Protein AF-0000000085972043 (afdb_homodimer)

Radius of gyration: 34.95 Å; Cα contacts (8 Å, |Δi|>4): 2140; chains: 2; bounding box: 126×124×140 Å

Structure (mmCIF, N/CA/C/O backbone):
data_AF-0000000085972043-model_v1
#
loop_
_entity.id
_entity.type
_entity.pdbx_description
1 polymer 'Serine hydroxymethyltransferase'
#
loop_
_atom_site.group_PDB
_atom_site.id
_atom_site.type_symbol
_atom_site.label_atom_id
_atom_site.label_alt_id
_atom_site.label_comp_id
_atom_site.label_asym_id
_atom_site.label_entity_id
_atom_site.label_seq_id
_atom_site.pdbx_PDB_ins_code
_atom_site.Cartn_x
_atom_site.Cartn_y
_atom_site.Cartn_z
_atom_site.occupancy
_atom_site.B_iso_or_equiv
_atom_site.auth_seq_id
_atom_site.auth_comp_id
_atom_site.auth_asym_id
_atom_site.auth_atom_id
_atom_site.pdbx_PDB_model_num
ATOM 1 N N . MET A 1 1 ? -28.375 -21.578 -105.062 1 22.58 1 MET A N 1
ATOM 2 C CA . MET A 1 1 ? -28.734 -20.172 -105.062 1 22.58 1 MET A CA 1
ATOM 3 C C . MET A 1 1 ? -29.219 -19.719 -103.688 1 22.58 1 MET A C 1
ATOM 5 O O . MET A 1 1 ? -29.797 -20.5 -102.938 1 22.58 1 MET A O 1
ATOM 9 N N . ALA A 1 2 ? -29.047 -18.203 -103.188 1 23.62 2 ALA A N 1
ATOM 10 C CA . ALA A 1 2 ? -28.297 -17.375 -102.25 1 23.62 2 ALA A CA 1
ATOM 11 C C . ALA A 1 2 ? -29.125 -17.078 -101 1 23.62 2 ALA A C 1
ATOM 13 O O . ALA A 1 2 ? -30.156 -16.406 -101.062 1 23.62 2 ALA A O 1
ATOM 14 N N . LEU A 1 3 ? -29.453 -18.141 -99.75 1 20.11 3 LEU A N 1
ATOM 15 C CA . LEU A 1 3 ? -30.234 -18.547 -98.625 1 20.11 3 LEU A CA 1
ATOM 16 C C . LEU A 1 3 ? -30.266 -17.438 -97.562 1 20.11 3 LEU A C 1
ATOM 18 O O . LEU A 1 3 ? -29.781 -17.641 -96.438 1 20.11 3 LEU A O 1
ATOM 22 N N . SER A 1 4 ? -29.859 -16.141 -97.812 1 19.31 4 SER A N 1
ATOM 23 C CA . SER A 1 4 ? -29.312 -15 -97.062 1 19.31 4 SER A CA 1
ATOM 24 C C . SER A 1 4 ? -30.375 -14.359 -96.188 1 19.31 4 SER A C 1
ATOM 26 O O . SER A 1 4 ? -30.125 -14.102 -95 1 19.31 4 SER A O 1
ATOM 28 N N . LEU A 1 5 ? -31.453 -13.5 -96.562 1 18.91 5 LEU A N 1
ATOM 29 C CA . LEU A 1 5 ? -31.797 -12.141 -96.188 1 18.91 5 LEU A CA 1
ATOM 30 C C . LEU A 1 5 ? -32.875 -12.141 -95.062 1 18.91 5 LEU A C 1
ATOM 32 O O . LEU A 1 5 ? -33 -11.156 -94.375 1 18.91 5 LEU A O 1
ATOM 36 N N . VAL A 1 6 ? -33.906 -13.109 -94.812 1 17.62 6 VAL A N 1
ATOM 37 C CA . VAL A 1 6 ? -35.312 -12.828 -94.688 1 17.62 6 VAL A CA 1
ATOM 38 C C . VAL A 1 6 ? -35.656 -12.633 -93.188 1 17.62 6 VAL A C 1
ATOM 40 O O . VAL A 1 6 ? -36.781 -12.242 -92.812 1 17.62 6 VAL A O 1
ATOM 43 N N . CYS A 1 7 ? -34.969 -13.148 -92 1 17.8 7 CYS A N 1
ATOM 44 C CA . CYS A 1 7 ? -35.594 -13.703 -90.812 1 17.8 7 CYS A CA 1
ATOM 45 C C . CYS A 1 7 ? -36 -12.594 -89.875 1 17.8 7 CYS A C 1
ATOM 47 O O . CYS A 1 7 ? -35.406 -12.398 -88.812 1 17.8 7 CYS A O 1
ATOM 49 N N . LYS A 1 8 ? -36.156 -11.117 -90.062 1 18.61 8 LYS A N 1
ATOM 50 C CA . LYS A 1 8 ? -36.125 -9.844 -89.375 1 18.61 8 LYS A CA 1
ATOM 51 C C . LYS A 1 8 ? -37.406 -9.609 -88.562 1 18.61 8 LYS A C 1
ATOM 53 O O . LYS A 1 8 ? -37.406 -8.977 -87.5 1 18.61 8 LYS A O 1
ATOM 58 N N . ARG A 1 9 ? -38.719 -9.727 -89 1 18.28 9 ARG A N 1
ATOM 59 C CA . ARG A 1 9 ? -39.719 -8.688 -88.75 1 18.28 9 ARG A CA 1
ATOM 60 C C . ARG A 1 9 ? -40.469 -8.891 -87.438 1 18.28 9 ARG A C 1
ATOM 62 O O . ARG A 1 9 ? -40.875 -7.926 -86.812 1 18.28 9 ARG A O 1
ATOM 69 N N . PHE A 1 10 ? -41.031 -10.094 -86.938 1 18.44 10 PHE A N 1
ATOM 70 C CA . PHE A 1 10 ? -42.344 -10.242 -86.375 1 18.44 10 PHE A CA 1
ATOM 71 C C . PHE A 1 10 ? -42.344 -9.914 -84.875 1 18.44 10 PHE A C 1
ATOM 73 O O . PHE A 1 10 ? -43.375 -10.055 -84.25 1 18.44 10 PHE A O 1
ATOM 80 N N . LEU A 1 11 ? -41.344 -9.805 -83.938 1 20.78 11 LEU A N 1
ATOM 81 C CA . LEU A 1 11 ? -41.375 -10.195 -82.562 1 20.78 11 LEU A CA 1
ATOM 82 C C . LEU A 1 11 ? -42.156 -9.156 -81.75 1 20.78 11 LEU A C 1
ATOM 84 O O . LEU A 1 11 ? -41.531 -8.273 -81.125 1 20.78 11 LEU A O 1
ATOM 88 N N . LYS A 1 12 ? -43.344 -8.477 -82.188 1 19.72 12 LYS A N 1
ATOM 89 C CA . LYS A 1 12 ? -43.938 -7.195 -81.812 1 19.72 12 LYS A CA 1
ATOM 90 C C . LYS A 1 12 ? -44.719 -7.305 -80.5 1 19.72 12 LYS A C 1
ATOM 92 O O . LYS A 1 12 ? -44.625 -6.434 -79.688 1 19.72 12 LYS A O 1
ATOM 97 N N . GLU A 1 13 ? -45.969 -7.887 -80.5 1 19.94 13 GLU A N 1
ATOM 98 C CA . GLU A 1 13 ? -47.188 -7.316 -79.938 1 19.94 13 GLU A CA 1
ATOM 99 C C . GLU A 1 13 ? -47.281 -7.609 -78.438 1 19.94 13 GLU A C 1
ATOM 101 O O . GLU A 1 13 ? -48 -6.93 -77.688 1 19.94 13 GLU A O 1
ATOM 106 N N . VAL A 1 14 ? -47 -8.82 -77.938 1 20.67 14 VAL A N 1
ATOM 107 C CA . VAL A 1 14 ? -47.656 -9.453 -76.812 1 20.67 14 VAL A CA 1
ATOM 108 C C . VAL A 1 14 ? -47.25 -8.758 -75.5 1 20.67 14 VAL A C 1
ATOM 110 O O . VAL A 1 14 ? -47.469 -9.297 -74.375 1 20.67 14 VAL A O 1
ATOM 113 N N . THR A 1 15 ? -46.625 -7.52 -75.375 1 19.64 15 THR A N 1
ATOM 114 C CA . THR A 1 15 ? -45.844 -7.074 -74.25 1 19.64 15 THR A CA 1
ATOM 115 C C . THR A 1 15 ? -46.719 -6.625 -73.062 1 19.64 15 THR A C 1
ATOM 117 O O . THR A 1 15 ? -46.25 -6.348 -72 1 19.64 15 THR A O 1
ATOM 120 N N . ARG A 1 16 ? -47.969 -6.094 -73.312 1 21.25 16 ARG A N 1
ATOM 121 C CA . ARG A 1 16 ? -48.281 -4.984 -72.438 1 21.25 16 ARG A CA 1
ATOM 122 C C . ARG A 1 16 ? -48.688 -5.5 -71.062 1 21.25 16 ARG A C 1
ATOM 124 O O . ARG A 1 16 ? -48.781 -4.727 -70.125 1 21.25 16 ARG A O 1
ATOM 131 N N . GLN A 1 17 ? -49.438 -6.559 -71 1 19.25 17 GLN A N 1
ATOM 132 C CA . GLN A 1 17 ? -50.562 -6.633 -70.125 1 19.25 17 GLN A CA 1
ATOM 133 C C . GLN A 1 17 ? -50.094 -6.656 -68.625 1 19.25 17 GLN A C 1
ATOM 135 O O . GLN A 1 17 ? -50.656 -5.945 -67.812 1 19.25 17 GLN A O 1
ATOM 140 N N . HIS A 1 18 ? -49.875 -7.836 -68.125 1 20.59 18 HIS A N 1
ATOM 141 C CA . HIS A 1 18 ? -50.281 -8.359 -66.812 1 20.59 18 HIS A CA 1
ATOM 142 C C . HIS A 1 18 ? -49.375 -7.832 -65.688 1 20.59 18 HIS A C 1
ATOM 144 O O . HIS A 1 18 ? -48.438 -8.508 -65.25 1 20.59 18 HIS A O 1
ATOM 150 N N . SER A 1 19 ? -48.875 -6.566 -65.625 1 22.11 19 SER A N 1
ATOM 151 C CA . SER A 1 19 ? -47.812 -6.012 -64.75 1 22.11 19 SER A CA 1
ATOM 152 C C . SER A 1 19 ? -48.281 -5.926 -63.312 1 22.11 19 SER A C 1
ATOM 154 O O . SER A 1 19 ? -47.594 -5.312 -62.5 1 22.11 19 SER A O 1
ATOM 156 N N . ILE A 1 20 ? -49.531 -6.258 -63.062 1 21.53 20 ILE A N 1
ATOM 157 C CA . ILE A 1 20 ? -50.188 -5.543 -61.969 1 21.53 20 ILE A CA 1
ATOM 158 C C . ILE A 1 20 ? -49.438 -5.836 -60.656 1 21.53 20 ILE A C 1
ATOM 160 O O . ILE A 1 20 ? -49.094 -4.914 -59.906 1 21.53 20 ILE A O 1
ATOM 164 N N . LEU A 1 21 ? -49.969 -6.895 -59.938 1 22.88 21 LEU A N 1
ATOM 165 C CA . LEU A 1 21 ? -50.375 -6.992 -58.531 1 22.88 21 LEU A CA 1
ATOM 166 C C . LEU A 1 21 ? -49.156 -7.258 -57.656 1 22.88 21 LEU A C 1
ATOM 168 O O . LEU A 1 21 ? -49.25 -7.273 -56.438 1 22.88 21 LEU A O 1
ATOM 172 N N . PHE A 1 22 ? -48.156 -7.953 -58.219 1 23.02 22 PHE A N 1
ATOM 173 C CA . PHE A 1 22 ? -47.281 -8.727 -57.312 1 23.02 22 PHE A CA 1
ATOM 174 C C . PHE A 1 22 ? -46.469 -7.816 -56.406 1 23.02 22 PHE A C 1
ATOM 176 O O . PHE A 1 22 ? -45.625 -8.273 -55.688 1 23.02 22 PHE A O 1
ATOM 183 N N . SER A 1 23 ? -46.469 -6.531 -56.719 1 22.59 23 SER A N 1
ATOM 184 C CA . SER A 1 23 ? -45.312 -5.781 -56.281 1 22.59 23 SER A CA 1
ATOM 185 C C . SER A 1 23 ? -45.312 -5.551 -54.781 1 22.59 23 SER A C 1
ATOM 187 O O . SER A 1 23 ? -44.312 -5.031 -54.25 1 22.59 23 SER A O 1
ATOM 189 N N . ASP A 1 24 ? -46.531 -5.48 -54.281 1 24.41 24 ASP A N 1
ATOM 190 C CA . ASP A 1 24 ? -46.594 -4.691 -53.062 1 24.41 24 ASP A CA 1
ATOM 191 C C . ASP A 1 24 ? -45.938 -5.43 -51.875 1 24.41 24 ASP A C 1
ATOM 193 O O . ASP A 1 24 ? -45.594 -4.816 -50.875 1 24.41 24 ASP A O 1
ATOM 197 N N . ILE A 1 25 ? -46.375 -6.703 -51.812 1 25.41 25 ILE A N 1
ATOM 198 C CA . ILE A 1 25 ? -46.312 -7.324 -50.5 1 25.41 25 ILE A CA 1
ATOM 199 C C . ILE A 1 25 ? -44.875 -7.473 -50.031 1 25.41 25 ILE A C 1
ATOM 201 O O . ILE A 1 25 ? -44.625 -7.781 -48.875 1 25.41 25 ILE A O 1
ATOM 205 N N . VAL A 1 26 ? -44.031 -7.766 -51.031 1 25.28 26 VAL A N 1
ATOM 206 C CA . VAL A 1 26 ? -42.781 -8.375 -50.594 1 25.28 26 VAL A CA 1
ATOM 207 C C . VAL A 1 26 ? -42.031 -7.387 -49.719 1 25.28 26 VAL A C 1
ATOM 209 O O . VAL A 1 26 ? -41.125 -7.781 -48.969 1 25.28 26 VAL A O 1
ATOM 212 N N . ASN A 1 27 ? -42.156 -6.18 -50.125 1 23.45 27 ASN A N 1
ATOM 213 C CA . ASN A 1 27 ? -41 -5.344 -49.844 1 23.45 27 ASN A CA 1
ATOM 214 C C . ASN A 1 27 ? -40.906 -4.992 -48.375 1 23.45 27 ASN A C 1
ATOM 216 O O . ASN A 1 27 ? -39.938 -4.355 -47.938 1 23.45 27 ASN A O 1
ATOM 220 N N . ASN A 1 28 ? -42.094 -4.719 -47.906 1 25.31 28 ASN A N 1
ATOM 221 C CA . ASN A 1 28 ? -42 -3.797 -46.781 1 25.31 28 ASN A CA 1
ATOM 222 C C . ASN A 1 28 ? -41.281 -4.449 -45.594 1 25.31 28 ASN A C 1
ATOM 224 O O . ASN A 1 28 ? -40.719 -3.762 -44.75 1 25.31 28 ASN A O 1
ATOM 228 N N . ASN A 1 29 ? -42 -5.543 -45.188 1 25.8 29 ASN A N 1
ATOM 229 C CA . ASN A 1 29 ? -41.875 -5.914 -43.781 1 25.8 29 ASN A CA 1
ATOM 230 C C . ASN A 1 29 ? -40.438 -6.375 -43.438 1 25.8 29 ASN A C 1
ATOM 232 O O . ASN A 1 29 ? -40.125 -6.566 -42.281 1 25.8 29 ASN A O 1
ATOM 236 N N . VAL A 1 30 ? -39.938 -7.207 -44.375 1 24.3 30 VAL A N 1
ATOM 237 C CA . VAL A 1 30 ? -38.75 -7.906 -43.844 1 24.3 30 VAL A CA 1
ATOM 238 C C . VAL A 1 30 ? -37.625 -6.91 -43.656 1 24.3 30 VAL A C 1
ATOM 240 O O . VAL A 1 30 ? -36.438 -7.289 -43.656 1 24.3 30 VAL A O 1
ATOM 243 N N . LYS A 1 31 ? -37.812 -5.73 -44.094 1 28.92 31 LYS A N 1
ATOM 244 C CA . LYS A 1 31 ? -36.688 -4.809 -43.969 1 28.92 31 LYS A CA 1
ATOM 245 C C . LYS A 1 31 ? -36.219 -4.672 -42.531 1 28.92 31 LYS A C 1
ATOM 247 O O . LYS A 1 31 ? -35.438 -3.775 -42.188 1 28.92 31 LYS A O 1
ATOM 252 N N . SER A 1 32 ? -37.188 -5.086 -41.781 1 27.5 32 SER A N 1
ATOM 253 C CA . SER A 1 32 ? -36.594 -4.977 -40.438 1 27.5 32 SER A CA 1
ATOM 254 C C . SER A 1 32 ? -35.312 -5.785 -40.344 1 27.5 32 SER A C 1
ATOM 256 O O . SER A 1 32 ? -35.344 -7.016 -40.219 1 27.5 32 SER A O 1
ATOM 258 N N . SER A 1 33 ? -34.531 -5.762 -41.406 1 25.08 33 SER A N 1
ATOM 259 C CA . SER A 1 33 ? -33.219 -6.375 -41.5 1 25.08 33 SER A CA 1
ATOM 260 C C . SER A 1 33 ? -32.531 -6.414 -40.156 1 25.08 33 SER A C 1
ATOM 262 O O . SER A 1 33 ? -32.594 -5.457 -39.375 1 25.08 33 SER A O 1
ATOM 264 N N . TRP A 1 34 ? -32.375 -7.59 -39.656 1 26.48 34 TRP A N 1
ATOM 265 C CA . TRP A 1 34 ? -31.406 -7.957 -38.625 1 26.48 34 TRP A CA 1
ATOM 266 C C . TRP A 1 34 ? -30.062 -7.266 -38.844 1 26.48 34 TRP A C 1
ATOM 268 O O . TRP A 1 34 ? -29.281 -7.684 -39.719 1 26.48 34 TRP A O 1
ATOM 278 N N . LYS A 1 35 ? -30.031 -6.062 -39.344 1 27.8 35 LYS A N 1
ATOM 279 C CA . LYS A 1 35 ? -28.688 -5.539 -39.156 1 27.8 35 LYS A CA 1
ATOM 280 C C . LYS A 1 35 ? -28.078 -6.031 -37.875 1 27.8 35 LYS A C 1
ATOM 282 O O . LYS A 1 35 ? -28.484 -5.598 -36.781 1 27.8 35 LYS A O 1
ATOM 287 N N . ALA A 1 36 ? -27.812 -7.277 -37.938 1 26.48 36 ALA A N 1
ATOM 288 C CA . ALA A 1 36 ? -26.828 -7.641 -36.906 1 26.48 36 ALA A CA 1
ATOM 289 C C . ALA A 1 36 ? -25.875 -6.48 -36.625 1 26.48 36 ALA A C 1
ATOM 291 O O . ALA A 1 36 ? -25.141 -6.039 -37.531 1 26.48 36 ALA A O 1
ATOM 292 N N . HIS A 1 37 ? -26.375 -5.402 -36.156 1 28.38 37 HIS A N 1
ATOM 293 C CA . HIS A 1 37 ? -25.328 -4.609 -35.531 1 28.38 37 HIS A CA 1
ATOM 294 C C . HIS A 1 37 ? -24.125 -5.473 -35.188 1 28.38 37 HIS A C 1
ATOM 296 O O . HIS A 1 37 ? -24.156 -6.238 -34.219 1 28.38 37 HIS A O 1
ATOM 302 N N . CYS A 1 38 ? -23.609 -6.047 -36.25 1 28.52 38 CYS A N 1
ATOM 303 C CA . CYS A 1 38 ? -22.266 -6.477 -35.906 1 28.52 38 CYS A CA 1
ATOM 304 C C . CYS A 1 38 ? -21.641 -5.527 -34.906 1 28.52 38 CYS A C 1
ATOM 306 O O . CYS A 1 38 ? -21.203 -4.43 -35.25 1 28.52 38 CYS A O 1
ATOM 308 N N . LYS A 1 39 ? -22.328 -5.281 -33.906 1 31.09 39 LYS A N 1
ATOM 309 C CA . LYS A 1 39 ? -21.5 -4.672 -32.875 1 31.09 39 LYS A CA 1
ATOM 310 C C . LYS A 1 39 ? -20.031 -5.059 -33.031 1 31.09 39 LYS A C 1
ATOM 312 O O . LYS A 1 39 ? -19.656 -6.211 -32.812 1 31.09 39 LYS A O 1
ATOM 317 N N . LEU A 1 40 ? -19.562 -4.648 -34.094 1 31.11 40 LEU A N 1
ATOM 318 C CA . LEU A 1 40 ? -18.109 -4.652 -34 1 31.11 40 LEU A CA 1
ATOM 319 C C . LEU A 1 40 ? -17.656 -4.449 -32.531 1 31.11 40 LEU A C 1
ATOM 321 O O . LEU A 1 40 ? -17.734 -3.338 -32.031 1 31.11 40 LEU A O 1
ATOM 325 N N . TYR A 1 41 ? -18.156 -5.184 -31.688 1 35.62 41 TYR A N 1
ATOM 326 C CA . TYR A 1 41 ? -17.5 -5.141 -30.391 1 35.62 41 TYR A CA 1
ATOM 327 C C . TYR A 1 41 ? -16.016 -4.816 -30.516 1 35.62 41 TYR A C 1
ATOM 329 O O . TYR A 1 41 ? -15.273 -5.574 -31.141 1 35.62 41 TYR A O 1
ATOM 337 N N . SER A 1 42 ? -15.742 -3.664 -30.922 1 43.44 42 SER A N 1
ATOM 338 C CA . SER A 1 42 ? -14.352 -3.236 -30.781 1 43.44 42 SER A CA 1
ATOM 339 C C . SER A 1 42 ? -13.656 -3.967 -29.641 1 43.44 42 SER A C 1
ATOM 341 O O . SER A 1 42 ? -14.148 -3.992 -28.516 1 43.44 42 SER A O 1
ATOM 343 N N . LEU A 1 43 ? -12.898 -5.004 -29.906 1 58.84 43 LEU A N 1
ATOM 344 C CA . LEU A 1 43 ? -12.102 -5.875 -29.047 1 58.84 43 LEU A CA 1
ATOM 345 C C . LEU A 1 43 ? -11.297 -5.055 -28.047 1 58.84 43 LEU A C 1
ATOM 347 O O . LEU A 1 43 ? -10.547 -4.156 -28.438 1 58.84 43 LEU A O 1
ATOM 351 N N . TRP A 1 44 ? -11.805 -4.938 -26.922 1 73.25 44 TRP A N 1
ATOM 352 C CA . TRP A 1 44 ? -11.023 -4.379 -25.828 1 73.25 44 TRP A CA 1
ATOM 353 C C . TRP A 1 44 ? -9.586 -4.875 -25.875 1 73.25 44 TRP A C 1
ATOM 355 O O . TRP A 1 44 ? -9.32 -6.062 -25.672 1 73.25 44 TRP A O 1
ATOM 365 N N . LYS A 1 45 ? -8.672 -3.939 -26.359 1 85.38 45 LYS A N 1
ATOM 366 C CA . LYS A 1 45 ? -7.266 -4.301 -26.547 1 85.38 45 LYS A CA 1
ATOM 367 C C . LYS A 1 45 ? -6.453 -4.027 -25.281 1 85.38 45 LYS A C 1
ATOM 369 O O . LYS A 1 45 ? -5.336 -4.535 -25.141 1 85.38 45 LYS A O 1
ATOM 374 N N . GLY A 1 46 ? -6.988 -3.256 -24.359 1 94.12 46 GLY A N 1
ATOM 375 C CA . GLY A 1 46 ? -6.246 -2.879 -23.172 1 94.12 46 GLY A CA 1
ATOM 376 C C . GLY A 1 46 ? -5.27 -1.742 -23.406 1 94.12 46 GLY A C 1
ATOM 377 O O . GLY A 1 46 ? -4.461 -1.417 -22.531 1 94.12 46 GLY A O 1
ATOM 378 N N . THR A 1 47 ? -5.363 -1.074 -24.641 1 96.5 47 THR A N 1
ATOM 379 C CA . THR A 1 47 ? -4.445 0.005 -24.984 1 96.5 47 THR A CA 1
ATOM 380 C C . THR A 1 47 ? -5.188 1.336 -25.078 1 96.5 47 THR A C 1
ATOM 382 O O . THR A 1 47 ? -4.586 2.369 -25.375 1 96.5 47 THR A O 1
ATOM 385 N N . GLU A 1 48 ? -6.516 1.314 -24.859 1 96.62 48 GLU A N 1
ATOM 386 C CA . GLU A 1 48 ? -7.328 2.521 -24.969 1 96.62 48 GLU A CA 1
ATOM 387 C C . GLU A 1 48 ? -6.961 3.523 -23.875 1 96.62 48 GLU A C 1
ATOM 389 O O . GLU A 1 48 ? -6.734 3.143 -22.719 1 96.62 48 GLU A O 1
ATOM 394 N N . PRO A 1 49 ? -6.879 4.801 -24.25 1 97 49 PRO A N 1
ATOM 395 C CA . PRO A 1 49 ? -6.617 5.805 -23.203 1 97 49 PRO A CA 1
ATOM 396 C C . PRO A 1 49 ? -7.77 5.945 -22.219 1 97 49 PRO A C 1
ATOM 398 O O . PRO A 1 49 ? -8.914 5.621 -22.547 1 97 49 PRO A O 1
ATOM 401 N N . LEU A 1 50 ? -7.461 6.457 -21.109 1 97.94 50 LEU A N 1
ATOM 402 C CA . LEU A 1 50 ? -8.438 6.641 -20.031 1 97.94 50 LEU A CA 1
ATOM 403 C C . LEU A 1 50 ? -9.594 7.52 -20.5 1 97.94 50 LEU A C 1
ATOM 405 O O . LEU A 1 50 ? -10.75 7.277 -20.156 1 97.94 50 LEU A O 1
ATOM 409 N N . SER A 1 51 ? -9.336 8.5 -21.312 1 98 51 SER A N 1
ATOM 410 C CA . SER A 1 51 ? -10.336 9.445 -21.797 1 98 51 SER A CA 1
ATOM 411 C C . SER A 1 51 ? -11.414 8.734 -22.609 1 98 51 SER A C 1
ATOM 413 O O . SER A 1 51 ? -12.57 9.172 -22.641 1 98 51 SER A O 1
ATOM 415 N N . THR A 1 52 ? -11.039 7.586 -23.172 1 97.44 52 THR A N 1
ATOM 416 C CA . THR A 1 52 ? -11.961 6.848 -24.016 1 97.44 52 THR A CA 1
ATOM 417 C C . THR A 1 52 ? -12.555 5.66 -23.266 1 97.44 52 THR A C 1
ATOM 419 O O . THR A 1 52 ? -13.766 5.414 -23.328 1 97.44 52 THR A O 1
ATOM 422 N N . ASP A 1 53 ? -11.781 4.992 -22.547 1 97.19 53 ASP A N 1
ATOM 423 C CA . ASP A 1 53 ? -12.164 3.758 -21.859 1 97.19 53 ASP A CA 1
ATOM 424 C C . ASP A 1 53 ? -13.078 4.051 -20.672 1 97.19 53 ASP A C 1
ATOM 426 O O . ASP A 1 53 ? -13.984 3.271 -20.375 1 97.19 53 ASP A O 1
ATOM 430 N N . ASP A 1 54 ? -12.836 5.152 -19.984 1 98.31 54 ASP A N 1
ATOM 431 C CA . ASP A 1 54 ? -13.602 5.566 -18.812 1 98.31 54 ASP A CA 1
ATOM 432 C C . ASP A 1 54 ? -13.688 7.086 -18.719 1 98.31 54 ASP A C 1
ATOM 434 O O . ASP A 1 54 ? -13.086 7.695 -17.844 1 98.31 54 ASP A O 1
ATOM 438 N N . PRO A 1 55 ? -14.539 7.652 -19.469 1 98.5 55 PRO A N 1
ATOM 439 C CA . PRO A 1 55 ? -14.648 9.109 -19.484 1 98.5 55 PRO A CA 1
ATOM 440 C C . PRO A 1 55 ? -15.094 9.695 -18.156 1 98.5 55 PRO A C 1
ATOM 442 O O . PRO A 1 55 ? -14.703 10.812 -17.797 1 98.5 55 PRO A O 1
ATOM 445 N N . GLU A 1 56 ? -15.867 8.953 -17.391 1 98.69 56 GLU A N 1
ATOM 446 C CA . GLU A 1 56 ? -16.297 9.43 -16.078 1 98.69 56 GLU A CA 1
ATOM 447 C C . GLU A 1 56 ? -15.117 9.617 -15.141 1 98.69 56 GLU A C 1
ATOM 449 O O . GLU A 1 56 ? -15 10.664 -14.492 1 98.69 56 GLU A O 1
ATOM 454 N N . MET A 1 57 ? -14.242 8.625 -15.07 1 98.69 57 MET A N 1
ATOM 455 C CA . MET A 1 57 ? -13.047 8.75 -14.25 1 98.69 57 MET A CA 1
ATOM 456 C C . MET A 1 57 ? -12.117 9.828 -14.797 1 98.69 57 MET A C 1
ATOM 458 O O . MET A 1 57 ? -11.508 10.57 -14.023 1 98.69 57 MET A O 1
ATOM 462 N N . TRP A 1 58 ? -12.047 9.891 -16.109 1 98.62 58 TRP A N 1
ATOM 463 C CA . TRP A 1 58 ? -11.203 10.906 -16.734 1 98.62 58 TRP A CA 1
ATOM 464 C C . TRP A 1 58 ? -11.648 12.305 -16.312 1 98.62 58 TRP A C 1
ATOM 466 O O . TRP A 1 58 ? -10.812 13.156 -15.992 1 98.62 58 TRP A O 1
ATOM 476 N N . GLN A 1 59 ? -12.906 12.523 -16.266 1 98.62 59 GLN A N 1
ATOM 477 C CA . GLN A 1 59 ? -13.453 13.82 -15.867 1 98.62 59 GLN A CA 1
ATOM 478 C C . GLN A 1 59 ? -13.141 14.117 -14.406 1 98.62 59 GLN A C 1
ATOM 480 O O . GLN A 1 59 ? -12.836 15.258 -14.055 1 98.62 59 GLN A O 1
ATOM 485 N N . LEU A 1 60 ? -13.188 13.148 -13.586 1 98.75 60 LEU A N 1
ATOM 486 C CA . LEU A 1 60 ? -12.867 13.336 -12.172 1 98.75 60 LEU A CA 1
ATOM 487 C C . LEU A 1 60 ? -11.398 13.68 -11.984 1 98.75 60 LEU A C 1
ATOM 489 O O . LEU A 1 60 ? -11.047 14.5 -11.133 1 98.75 60 LEU A O 1
ATOM 493 N N . LEU A 1 61 ? -10.523 13.023 -12.797 1 98.38 61 LEU A N 1
ATOM 494 C CA . LEU A 1 61 ? -9.102 13.344 -12.75 1 98.38 61 LEU A CA 1
ATOM 495 C C . LEU A 1 61 ? -8.867 14.805 -13.117 1 98.38 61 LEU A C 1
ATOM 497 O O . LEU A 1 61 ? -8.094 15.5 -12.453 1 98.38 61 LEU A O 1
ATOM 501 N N . GLN A 1 62 ? -9.547 15.227 -14.117 1 98.38 62 GLN A N 1
ATOM 502 C CA . GLN A 1 62 ? -9.406 16.609 -14.562 1 98.38 62 GLN A CA 1
ATOM 503 C C . GLN A 1 62 ? -9.945 17.578 -13.516 1 98.38 62 GLN A C 1
ATOM 505 O O . GLN A 1 62 ? -9.359 18.641 -13.281 1 98.38 62 GLN A O 1
ATOM 510 N N . GLU A 1 63 ? -11.031 17.203 -12.945 1 98.25 63 GLU A N 1
ATOM 511 C CA . GLU A 1 63 ? -11.617 18.031 -11.898 1 98.25 63 GLU A CA 1
ATOM 512 C C . GLU A 1 63 ? -10.664 18.188 -10.719 1 98.25 63 GLU A C 1
ATOM 514 O O . GLU A 1 63 ? -10.508 19.281 -10.172 1 98.25 63 GLU A O 1
ATOM 519 N N . GLU A 1 64 ? -10.047 17.109 -10.297 1 98 64 GLU A N 1
ATOM 520 C CA . GLU A 1 64 ? -9.102 17.172 -9.18 1 98 64 GLU A CA 1
ATOM 521 C C . GLU A 1 64 ? -7.871 18 -9.539 1 98 64 GLU A C 1
ATOM 523 O O . GLU A 1 64 ? -7.363 18.75 -8.711 1 98 64 GLU A O 1
ATOM 528 N N . LYS A 1 65 ? -7.398 17.828 -10.781 1 97.81 65 LYS A N 1
ATOM 529 C CA . LYS A 1 65 ? -6.266 18.625 -11.227 1 97.81 65 LYS A CA 1
ATOM 530 C C . LYS A 1 65 ? -6.598 20.109 -11.188 1 97.81 65 LYS A C 1
ATOM 532 O O . LYS A 1 65 ? -5.777 20.938 -10.75 1 97.81 65 LYS A O 1
ATOM 537 N N . HIS A 1 66 ? -7.766 20.406 -11.633 1 97.44 66 HIS A N 1
ATOM 538 C CA . HIS A 1 66 ? -8.211 21.797 -11.594 1 97.44 66 HIS A CA 1
ATOM 539 C C . HIS A 1 66 ? -8.273 22.328 -10.164 1 97.44 66 HIS A C 1
ATOM 541 O O . HIS A 1 66 ? -7.836 23.438 -9.883 1 97.44 66 HIS A O 1
ATOM 547 N N . ARG A 1 67 ? -8.812 21.516 -9.289 1 96.94 67 ARG A N 1
ATOM 548 C CA . ARG A 1 67 ? -8.883 21.922 -7.887 1 96.94 67 ARG A CA 1
ATOM 549 C C . ARG A 1 67 ? -7.488 22.188 -7.328 1 96.94 67 ARG A C 1
ATOM 551 O O . ARG A 1 67 ? -7.273 23.188 -6.637 1 96.94 67 ARG A O 1
ATOM 558 N N . GLN A 1 68 ? -6.543 21.344 -7.648 1 97.38 68 GLN A N 1
ATOM 559 C CA . GLN A 1 68 ? -5.18 21.469 -7.145 1 97.38 68 GLN A CA 1
ATOM 560 C C . GLN A 1 68 ? -4.5 22.719 -7.715 1 97.38 68 GLN A C 1
ATOM 562 O O . GLN A 1 68 ? -3.75 23.391 -7.012 1 97.38 68 GLN A O 1
ATOM 567 N N . THR A 1 69 ? -4.75 23.031 -8.945 1 97.56 69 THR A N 1
ATOM 568 C CA . THR A 1 69 ? -4.074 24.141 -9.617 1 97.56 69 THR A CA 1
ATOM 569 C C . THR A 1 69 ? -4.684 25.469 -9.203 1 97.56 69 THR A C 1
ATOM 571 O O . THR A 1 69 ? -3.984 26.484 -9.141 1 97.56 69 THR A O 1
ATOM 574 N N . SER A 1 70 ? -5.965 25.422 -8.898 1 97.88 70 SER A N 1
ATOM 575 C CA . SER A 1 70 ? -6.652 26.688 -8.656 1 97.88 70 SER A CA 1
ATOM 576 C C . SER A 1 70 ? -6.754 26.969 -7.16 1 97.88 70 SER A C 1
ATOM 578 O O . SER A 1 70 ? -7.238 28.031 -6.762 1 97.88 70 SER A O 1
ATOM 580 N N . GLY A 1 71 ? -6.293 26.094 -6.336 1 97.94 71 GLY A N 1
ATOM 581 C CA . GLY A 1 71 ? -6.387 26.281 -4.895 1 97.94 71 GLY A CA 1
ATOM 582 C C . GLY A 1 71 ? -5.039 26.469 -4.227 1 97.94 71 GLY A C 1
ATOM 583 O O . GLY A 1 71 ? -3.998 26.359 -4.875 1 97.94 71 GLY A O 1
ATOM 584 N N . LEU A 1 72 ? -5.094 26.859 -2.963 1 98.69 72 LEU A N 1
ATOM 585 C CA . LEU A 1 72 ? -3.906 26.938 -2.119 1 98.69 72 LEU A CA 1
ATOM 586 C C . LEU A 1 72 ? -3.812 25.75 -1.183 1 98.69 72 LEU A C 1
ATOM 588 O O . LEU A 1 72 ? -4.574 25.641 -0.219 1 98.69 72 LEU A O 1
ATOM 592 N N . GLU A 1 73 ? -2.879 24.859 -1.509 1 98.19 73 GLU A N 1
ATOM 593 C CA . GLU A 1 73 ? -2.684 23.656 -0.694 1 98.19 73 GLU A CA 1
ATOM 594 C C . GLU A 1 73 ? -1.701 23.922 0.443 1 98.19 73 GLU A C 1
ATOM 596 O O . GLU A 1 73 ? -0.506 24.109 0.208 1 98.19 73 GLU A O 1
ATOM 601 N N . LEU A 1 74 ? -2.219 23.828 1.671 1 98.31 74 LEU A N 1
ATOM 602 C CA . LEU A 1 74 ? -1.39 24.156 2.826 1 98.31 74 LEU A CA 1
ATOM 603 C C . LEU A 1 74 ? -1.318 22.984 3.795 1 98.31 74 LEU A C 1
ATOM 605 O O . LEU A 1 74 ? -0.896 23.141 4.941 1 98.31 74 LEU A O 1
ATOM 609 N N . ILE A 1 75 ? -1.748 21.828 3.365 1 97.19 75 ILE A N 1
ATOM 610 C CA . ILE A 1 75 ? -1.631 20.641 4.203 1 97.19 75 ILE A CA 1
ATOM 611 C C . ILE A 1 75 ? -0.163 20.234 4.316 1 97.19 75 ILE A C 1
ATOM 613 O O . ILE A 1 75 ? 0.499 19.969 3.307 1 97.19 75 ILE A O 1
ATOM 617 N N . ALA A 1 76 ? 0.277 20.016 5.535 1 97.38 76 ALA A N 1
ATOM 618 C CA . ALA A 1 76 ? 1.696 19.828 5.82 1 97.38 76 ALA A CA 1
ATOM 619 C C . ALA A 1 76 ? 2.195 18.5 5.234 1 97.38 76 ALA A C 1
ATOM 621 O O . ALA A 1 76 ? 3.383 18.359 4.941 1 97.38 76 ALA A O 1
ATOM 622 N N . SER A 1 77 ? 1.299 17.547 5.043 1 96.5 77 SER A N 1
ATOM 623 C CA . SER A 1 77 ? 1.679 16.203 4.602 1 96.5 77 SER A CA 1
ATOM 624 C C . SER A 1 77 ? 1.415 16.016 3.109 1 96.5 77 SER A C 1
ATOM 626 O O . SER A 1 77 ? 1.412 14.898 2.605 1 96.5 77 SER A O 1
ATOM 628 N N . GLU A 1 78 ? 1.15 17.094 2.391 1 97.06 78 GLU A N 1
ATOM 629 C CA . GLU A 1 78 ? 0.888 16.984 0.958 1 97.06 78 GLU A CA 1
ATOM 630 C C . GLU A 1 78 ? 1.955 17.703 0.144 1 97.06 78 GLU A C 1
ATOM 632 O O . GLU A 1 78 ? 2.609 18.625 0.644 1 97.06 78 GLU A O 1
ATOM 637 N N . ASN A 1 79 ? 2.119 17.188 -0.977 1 98.19 79 ASN A N 1
ATOM 638 C CA . ASN A 1 79 ? 3.012 17.766 -1.975 1 98.19 79 ASN A CA 1
ATOM 639 C C . ASN A 1 79 ? 2.6 17.375 -3.391 1 98.19 79 ASN A C 1
ATOM 641 O O . ASN A 1 79 ? 1.621 16.656 -3.578 1 98.19 79 ASN A O 1
ATOM 645 N N . PHE A 1 80 ? 3.285 18.016 -4.391 1 98.12 80 PHE A N 1
ATOM 646 C CA . PHE A 1 80 ? 3.023 17.703 -5.789 1 98.12 80 PHE A CA 1
ATOM 647 C C . PHE A 1 80 ? 4.191 16.938 -6.402 1 98.12 80 PHE A C 1
ATOM 649 O O . PHE A 1 80 ? 5.305 17.469 -6.5 1 98.12 80 PHE A O 1
ATOM 656 N N . ALA A 1 81 ? 3.924 15.719 -6.816 1 97.81 81 ALA A N 1
ATOM 657 C CA . ALA A 1 81 ? 4.949 14.875 -7.43 1 97.81 81 ALA A CA 1
ATOM 658 C C . ALA A 1 81 ? 5.273 15.352 -8.844 1 97.81 81 ALA A C 1
ATOM 660 O O . ALA A 1 81 ? 4.422 15.93 -9.523 1 97.81 81 ALA A O 1
ATOM 661 N N . SER A 1 82 ? 6.488 15.062 -9.266 1 98.25 82 SER A N 1
ATOM 662 C CA . SER A 1 82 ? 6.895 15.391 -10.625 1 98.25 82 SER A CA 1
ATOM 663 C C . SER A 1 82 ? 6.219 14.477 -11.648 1 98.25 82 SER A C 1
ATOM 665 O O . SER A 1 82 ? 5.758 13.391 -11.305 1 98.25 82 SER A O 1
ATOM 667 N N . ARG A 1 83 ? 6.156 14.953 -12.852 1 98 83 ARG A N 1
ATOM 668 C CA . ARG A 1 83 ? 5.625 14.141 -13.938 1 98 83 ARG A CA 1
ATOM 669 C C . ARG A 1 83 ? 6.391 12.82 -14.055 1 98 83 ARG A C 1
ATOM 671 O O . ARG A 1 83 ? 5.793 11.773 -14.297 1 98 83 ARG A O 1
ATOM 678 N N . SER A 1 84 ? 7.715 12.883 -13.922 1 98.25 84 SER A N 1
ATOM 679 C CA . SER A 1 84 ? 8.555 11.695 -14.039 1 98.25 84 SER A CA 1
ATOM 680 C C . SER A 1 84 ? 8.195 10.656 -12.977 1 98.25 84 SER A C 1
ATOM 682 O O . SER A 1 84 ? 8.141 9.461 -13.266 1 98.25 84 SER A O 1
ATOM 684 N N . CYS A 1 85 ? 7.973 11.109 -11.75 1 98.38 85 CYS A N 1
ATOM 685 C CA . CYS A 1 85 ? 7.547 10.211 -10.68 1 98.38 85 CYS A CA 1
ATOM 686 C C . CYS A 1 85 ? 6.219 9.547 -11.031 1 98.38 85 CYS A C 1
ATOM 688 O O . CYS A 1 85 ? 6.051 8.344 -10.828 1 98.38 85 CYS A O 1
ATOM 690 N N . LEU A 1 86 ? 5.305 10.344 -11.562 1 98.56 86 LEU A N 1
ATOM 691 C CA . LEU A 1 86 ? 3.971 9.852 -11.883 1 98.56 86 LEU A CA 1
ATOM 692 C C . LEU A 1 86 ? 4.02 8.867 -13.047 1 98.56 86 LEU A C 1
ATOM 694 O O . LEU A 1 86 ? 3.293 7.871 -13.055 1 98.56 86 LEU A O 1
ATOM 698 N N . GLU A 1 87 ? 4.883 9.117 -14.023 1 98.25 87 GLU A N 1
ATOM 699 C CA . GLU A 1 87 ? 5.047 8.203 -15.156 1 98.25 87 GLU A CA 1
ATOM 700 C C . GLU A 1 87 ? 5.566 6.848 -14.695 1 98.25 87 GLU A C 1
ATOM 702 O O . GLU A 1 87 ? 5.102 5.805 -15.164 1 98.25 87 GLU A O 1
ATOM 707 N N . ALA A 1 88 ? 6.512 6.867 -13.805 1 98.62 88 ALA A N 1
ATOM 708 C CA . ALA A 1 88 ? 7.016 5.609 -13.25 1 98.62 88 ALA A CA 1
ATOM 709 C C . ALA A 1 88 ? 5.926 4.871 -12.477 1 98.62 88 ALA A C 1
ATOM 711 O O . ALA A 1 88 ? 5.828 3.645 -12.555 1 98.62 88 ALA A O 1
ATOM 712 N N . LEU A 1 89 ? 5.105 5.641 -11.797 1 98.06 89 LEU A N 1
ATOM 713 C CA . LEU A 1 89 ? 4.031 5.082 -10.984 1 98.06 89 LEU A CA 1
ATOM 714 C C . LEU A 1 89 ? 3.002 4.367 -11.852 1 98.06 89 LEU A C 1
ATOM 716 O O . LEU A 1 89 ? 2.471 3.326 -11.461 1 98.06 89 LEU A O 1
ATOM 720 N N . GLY A 1 90 ? 2.652 4.898 -12.969 1 97.94 90 GLY A N 1
ATOM 721 C CA . GLY A 1 90 ? 1.67 4.305 -13.859 1 97.94 90 GLY A CA 1
ATOM 722 C C . GLY A 1 90 ? 2.293 3.465 -14.961 1 97.94 90 GLY A C 1
ATOM 723 O O . GLY A 1 90 ? 1.821 3.473 -16.094 1 97.94 90 GLY A O 1
ATOM 724 N N . SER A 1 91 ? 3.381 2.699 -14.664 1 97.94 91 SER A N 1
ATOM 725 C CA . SER A 1 91 ? 4.121 1.952 -15.672 1 97.94 91 SER A CA 1
ATOM 726 C C . SER A 1 91 ? 3.775 0.468 -15.625 1 97.94 91 SER A C 1
ATOM 728 O O . SER A 1 91 ? 3.021 0.028 -14.758 1 97.94 91 SER A O 1
ATOM 730 N N . CYS A 1 92 ? 4.434 -0.272 -16.531 1 97.94 92 CYS A N 1
ATOM 731 C CA . CYS A 1 92 ? 4.195 -1.705 -16.672 1 97.94 92 CYS A CA 1
ATOM 732 C C . CYS A 1 92 ? 4.719 -2.459 -15.445 1 97.94 92 CYS A C 1
ATOM 734 O O . CYS A 1 92 ? 4.43 -3.643 -15.273 1 97.94 92 CYS A O 1
ATOM 736 N N . LEU A 1 93 ? 5.387 -1.744 -14.555 1 98.31 93 LEU A N 1
ATOM 737 C CA . LEU A 1 93 ? 5.918 -2.383 -13.359 1 98.31 93 LEU A CA 1
ATOM 738 C C . LEU A 1 93 ? 4.793 -2.828 -12.438 1 98.31 93 LEU A C 1
ATOM 740 O O . LEU A 1 93 ? 5.008 -3.646 -11.539 1 98.31 93 LEU A O 1
ATOM 744 N N . ASN A 1 94 ? 3.584 -2.248 -12.625 1 97.69 94 ASN A N 1
ATOM 745 C CA . ASN A 1 94 ? 2.381 -2.703 -11.93 1 97.69 94 ASN A CA 1
ATOM 746 C C . ASN A 1 94 ? 2.131 -4.191 -12.164 1 97.69 94 ASN A C 1
ATOM 748 O O . ASN A 1 94 ? 1.569 -4.871 -11.305 1 97.69 94 ASN A O 1
ATOM 752 N N . ASN A 1 95 ? 2.631 -4.75 -13.258 1 97.56 95 ASN A N 1
ATOM 753 C CA . ASN A 1 95 ? 2.25 -6.078 -13.727 1 97.56 95 ASN A CA 1
ATOM 754 C C . ASN A 1 95 ? 3.053 -7.168 -13.023 1 97.56 95 ASN A C 1
ATOM 756 O O . ASN A 1 95 ? 2.604 -8.312 -12.93 1 97.56 95 ASN A O 1
ATOM 760 N N . LYS A 1 96 ? 4.234 -6.781 -12.586 1 96.06 96 LYS A N 1
ATOM 761 C CA . LYS A 1 96 ? 5.168 -7.828 -12.188 1 96.06 96 LYS A CA 1
ATOM 762 C C . LYS A 1 96 ? 5.121 -8.062 -10.68 1 96.06 96 LYS A C 1
ATOM 764 O O . LYS A 1 96 ? 5.188 -7.117 -9.898 1 96.06 96 LYS A O 1
ATOM 769 N N . TYR A 1 97 ? 4.91 -9.266 -10.312 1 91.94 97 TYR A N 1
ATOM 770 C CA . TYR A 1 97 ? 5.023 -9.719 -8.93 1 91.94 97 TYR A CA 1
ATOM 771 C C . TYR A 1 97 ? 6.461 -10.086 -8.594 1 91.94 97 TYR A C 1
ATOM 773 O O . TYR A 1 97 ? 7.176 -10.648 -9.422 1 91.94 97 TYR A O 1
ATOM 781 N N . SER A 1 98 ? 6.875 -9.797 -7.336 1 94.69 98 SER A N 1
ATOM 782 C CA . SER A 1 98 ? 8.273 -10.055 -7.008 1 94.69 98 SER A CA 1
ATOM 783 C C . SER A 1 98 ? 8.453 -10.305 -5.512 1 94.69 98 SER A C 1
ATOM 785 O O . SER A 1 98 ? 9.32 -9.703 -4.879 1 94.69 98 SER A O 1
ATOM 787 N N . GLU A 1 99 ? 7.773 -11.211 -4.938 1 93.75 99 GLU A N 1
ATOM 788 C CA . GLU A 1 99 ? 7.996 -11.57 -3.539 1 93.75 99 GLU A CA 1
ATOM 789 C C . GLU A 1 99 ? 9.445 -11.969 -3.297 1 93.75 99 GLU A C 1
ATOM 791 O O . GLU A 1 99 ? 10.086 -12.578 -4.164 1 93.75 99 GLU A O 1
ATOM 796 N N . GLY A 1 100 ? 9.922 -11.633 -2.15 1 95.69 100 GLY A N 1
ATOM 797 C CA . GLY A 1 100 ? 11.328 -11.828 -1.834 1 95.69 100 GLY A CA 1
ATOM 798 C C . GLY A 1 100 ? 12.164 -10.57 -2.012 1 95.69 100 GLY A C 1
ATOM 799 O O . GLY A 1 100 ? 11.633 -9.461 -1.957 1 95.69 100 GLY A O 1
ATOM 800 N N . TYR A 1 101 ? 13.445 -10.797 -2.094 1 97.12 101 TYR A N 1
ATOM 801 C CA . TYR A 1 101 ? 14.398 -9.695 -2.236 1 97.12 101 TYR A CA 1
ATOM 802 C C . TYR A 1 101 ? 15.344 -9.938 -3.408 1 97.12 101 TYR A C 1
ATOM 804 O O . TYR A 1 101 ? 15.43 -11.055 -3.922 1 97.12 101 TYR A O 1
ATOM 812 N N . PRO A 1 102 ? 15.953 -8.883 -3.887 1 97.12 102 PRO A N 1
ATOM 813 C CA . PRO A 1 102 ? 16.828 -9.047 -5.047 1 97.12 102 PRO A CA 1
ATOM 814 C C . PRO A 1 102 ? 17.828 -10.203 -4.875 1 97.12 102 PRO A C 1
ATOM 816 O O . PRO A 1 102 ? 18.5 -10.289 -3.848 1 97.12 102 PRO A O 1
ATOM 819 N N . GLY A 1 103 ? 17.844 -11.047 -5.844 1 92.75 103 GLY A N 1
ATOM 820 C CA . GLY A 1 103 ? 18.734 -12.203 -5.816 1 92.75 103 GLY A CA 1
ATOM 821 C C . GLY A 1 103 ? 18.125 -13.398 -5.109 1 92.75 103 GLY A C 1
ATOM 822 O O . GLY A 1 103 ? 18.625 -14.523 -5.234 1 92.75 103 GLY A O 1
ATOM 823 N N . GLN A 1 104 ? 17.047 -13.203 -4.395 1 91.38 104 GLN A N 1
ATOM 824 C CA . GLN A 1 104 ? 16.359 -14.266 -3.67 1 91.38 104 GLN A CA 1
ATOM 825 C C . GLN A 1 104 ? 14.836 -14.133 -3.826 1 91.38 104 GLN A C 1
ATOM 827 O O . GLN A 1 104 ? 14.117 -13.984 -2.836 1 91.38 104 GLN A O 1
ATOM 832 N N . ARG A 1 105 ? 14.414 -14.289 -5.027 1 91.62 105 ARG A N 1
ATOM 833 C CA . ARG A 1 105 ? 13.008 -14.125 -5.359 1 91.62 105 ARG A CA 1
ATOM 834 C C . ARG A 1 105 ? 12.297 -15.477 -5.395 1 91.62 105 ARG A C 1
ATOM 836 O O . ARG A 1 105 ? 12.906 -16.5 -5.715 1 91.62 105 ARG A O 1
ATOM 843 N N . TYR A 1 106 ? 10.992 -15.406 -5.129 1 85.94 106 TYR A N 1
ATOM 844 C CA . TYR A 1 106 ? 10.18 -16.609 -5.18 1 85.94 106 TYR A CA 1
ATOM 845 C C . TYR A 1 106 ? 9.586 -16.812 -6.566 1 85.94 106 TYR A C 1
ATOM 847 O O . TYR A 1 106 ? 9.047 -17.875 -6.867 1 85.94 106 TYR A O 1
ATOM 855 N N . TYR A 1 107 ? 9.727 -15.82 -7.344 1 87.06 107 TYR A N 1
ATOM 856 C CA . TYR A 1 107 ? 9.18 -15.852 -8.695 1 87.06 107 TYR A CA 1
ATOM 857 C C . TYR A 1 107 ? 10.281 -15.672 -9.734 1 87.06 107 TYR A C 1
ATOM 859 O O . TYR A 1 107 ? 11.328 -15.086 -9.445 1 87.06 107 TYR A O 1
ATOM 867 N N . GLY A 1 108 ? 10.023 -16.219 -10.906 1 88.69 108 GLY A N 1
ATOM 868 C CA . GLY A 1 108 ? 10.93 -15.984 -12.016 1 88.69 108 GLY A CA 1
ATOM 869 C C . GLY A 1 108 ? 10.664 -14.68 -12.734 1 88.69 108 GLY A C 1
ATOM 870 O O . GLY A 1 108 ? 9.641 -14.031 -12.5 1 88.69 108 GLY A O 1
ATOM 871 N N . GLY A 1 109 ? 11.594 -14.273 -13.547 1 92.94 109 GLY A N 1
ATOM 872 C CA . GLY A 1 109 ? 11.414 -13.109 -14.406 1 92.94 109 GLY A CA 1
ATOM 873 C C . GLY A 1 109 ? 11.633 -11.797 -13.68 1 92.94 109 GLY A C 1
ATOM 874 O O . GLY A 1 109 ? 11.055 -10.773 -14.047 1 92.94 109 GLY A O 1
ATOM 875 N N . THR A 1 110 ? 12.422 -11.797 -12.672 1 95.5 110 THR A N 1
ATOM 876 C CA . THR A 1 110 ? 12.523 -10.617 -11.82 1 95.5 110 THR A CA 1
ATOM 877 C C . THR A 1 110 ? 13.852 -9.898 -12.062 1 95.5 110 THR A C 1
ATOM 879 O O . THR A 1 110 ? 14.25 -9.031 -11.273 1 95.5 110 THR A O 1
ATOM 882 N N . GLU A 1 111 ? 14.578 -10.203 -13.133 1 95.44 111 GLU A N 1
ATOM 883 C CA . GLU A 1 111 ? 15.914 -9.664 -13.352 1 95.44 111 GLU A CA 1
ATOM 884 C C . GLU A 1 111 ? 15.898 -8.141 -13.414 1 95.44 111 GLU A C 1
ATOM 886 O O . GLU A 1 111 ? 16.719 -7.477 -12.773 1 95.44 111 GLU A O 1
ATOM 891 N N . VAL A 1 112 ? 14.953 -7.59 -14.164 1 97.81 112 VAL A N 1
ATOM 892 C CA . VAL A 1 112 ? 14.883 -6.141 -14.312 1 97.81 112 VAL A CA 1
ATOM 893 C C . VAL A 1 112 ? 14.344 -5.516 -13.023 1 97.81 112 VAL A C 1
ATOM 895 O O . VAL A 1 112 ? 14.805 -4.461 -12.594 1 97.81 112 VAL A O 1
ATOM 898 N N . ILE A 1 113 ? 13.414 -6.152 -12.422 1 98.06 113 ILE A N 1
ATOM 899 C CA . ILE A 1 113 ? 12.836 -5.699 -11.164 1 98.06 113 ILE A CA 1
ATOM 900 C C . ILE A 1 113 ? 13.922 -5.605 -10.094 1 98.06 113 ILE A C 1
ATOM 902 O O . ILE A 1 113 ? 13.938 -4.672 -9.289 1 98.06 113 ILE A O 1
ATOM 906 N N . ASP A 1 114 ? 14.805 -6.598 -10.094 1 98.25 114 ASP A N 1
ATOM 907 C CA . ASP A 1 114 ? 15.914 -6.582 -9.141 1 98.25 114 ASP A CA 1
ATOM 908 C C . ASP A 1 114 ? 16.812 -5.363 -9.367 1 98.25 114 ASP A C 1
ATOM 910 O O . ASP A 1 114 ? 17.25 -4.727 -8.406 1 98.25 114 ASP A O 1
ATOM 914 N N . LYS A 1 115 ? 17.078 -5.035 -10.633 1 98.81 115 LYS A N 1
ATOM 915 C CA . LYS A 1 115 ? 17.875 -3.848 -10.938 1 98.81 115 LYS A CA 1
ATOM 916 C C . LYS A 1 115 ? 17.203 -2.586 -10.391 1 98.81 115 LYS A C 1
ATOM 918 O O . LYS A 1 115 ? 17.875 -1.711 -9.844 1 98.81 115 LYS A O 1
ATOM 923 N N . ILE A 1 116 ? 15.961 -2.529 -10.516 1 98.81 116 ILE A N 1
ATOM 924 C CA . ILE A 1 116 ? 15.195 -1.354 -10.109 1 98.81 116 ILE A CA 1
ATOM 925 C C . ILE A 1 116 ? 15.227 -1.222 -8.586 1 98.81 116 ILE A C 1
ATOM 927 O O . ILE A 1 116 ? 15.453 -0.132 -8.055 1 98.81 116 ILE A O 1
ATOM 931 N N . GLU A 1 117 ? 14.953 -2.324 -7.887 1 98.81 117 GLU A N 1
ATOM 932 C CA . GLU A 1 117 ? 14.953 -2.281 -6.426 1 98.81 117 GLU A CA 1
ATOM 933 C C . GLU A 1 117 ? 16.328 -1.942 -5.883 1 98.81 117 GLU A C 1
ATOM 935 O O . GLU A 1 117 ? 16.469 -1.151 -4.945 1 98.81 117 GLU A O 1
ATOM 940 N N . LEU A 1 118 ? 17.359 -2.5 -6.48 1 98.88 118 LEU A N 1
ATOM 941 C CA . LEU A 1 118 ? 18.734 -2.203 -6.07 1 98.88 118 LEU A CA 1
ATOM 942 C C . LEU A 1 118 ? 19.078 -0.745 -6.348 1 98.88 118 LEU A C 1
ATOM 944 O O . LEU A 1 118 ? 19.766 -0.104 -5.551 1 98.88 118 LEU A O 1
ATOM 948 N N . LEU A 1 119 ? 18.625 -0.256 -7.477 1 98.88 119 LEU A N 1
ATOM 949 C CA . LEU A 1 119 ? 18.828 1.151 -7.793 1 98.88 119 LEU A CA 1
ATOM 950 C C . LEU A 1 119 ? 18.172 2.049 -6.758 1 98.88 119 LEU A C 1
ATOM 952 O O . LEU A 1 119 ? 18.75 3.049 -6.328 1 98.88 119 LEU A O 1
ATOM 956 N N . CYS A 1 120 ? 16.984 1.704 -6.418 1 98.94 120 CYS A N 1
ATOM 957 C CA . CYS A 1 120 ? 16.266 2.479 -5.41 1 98.94 120 CYS A CA 1
ATOM 958 C C . CYS A 1 120 ? 17 2.457 -4.078 1 98.94 120 CYS A C 1
ATOM 960 O O . CYS A 1 120 ? 17.141 3.49 -3.42 1 98.94 120 CYS A O 1
ATOM 962 N N . GLN A 1 121 ? 17.469 1.304 -3.662 1 98.94 121 GLN A N 1
ATOM 963 C CA . GLN A 1 121 ? 18.219 1.181 -2.42 1 98.94 121 GLN A CA 1
ATOM 964 C C . GLN A 1 121 ? 19.484 2.033 -2.459 1 98.94 121 GLN A C 1
ATOM 966 O O . GLN A 1 121 ? 19.781 2.752 -1.504 1 98.94 121 GLN A O 1
ATOM 971 N N . LYS A 1 122 ? 20.172 1.933 -3.537 1 98.88 122 LYS A N 1
ATOM 972 C CA . LYS A 1 122 ? 21.391 2.711 -3.697 1 98.88 122 LYS A CA 1
ATOM 973 C C . LYS A 1 122 ? 21.109 4.207 -3.602 1 98.88 122 LYS A C 1
ATOM 975 O O . LYS A 1 122 ? 21.781 4.926 -2.861 1 98.88 122 LYS A O 1
ATOM 980 N N . ARG A 1 123 ? 20.125 4.641 -4.309 1 98.94 123 ARG A N 1
ATOM 981 C CA . ARG A 1 123 ? 19.797 6.062 -4.336 1 98.94 123 ARG A CA 1
ATOM 982 C C . ARG A 1 123 ? 19.297 6.535 -2.971 1 98.94 123 ARG A C 1
ATOM 984 O O . ARG A 1 123 ? 19.547 7.676 -2.578 1 98.94 123 ARG A O 1
ATOM 991 N N . ALA A 1 124 ? 18.625 5.66 -2.264 1 98.94 124 ALA A N 1
ATOM 992 C CA . ALA A 1 124 ? 18.172 6.016 -0.921 1 98.94 124 ALA A CA 1
ATOM 993 C C . ALA A 1 124 ? 19.359 6.277 0.006 1 98.94 124 ALA A C 1
ATOM 995 O O . ALA A 1 124 ? 19.375 7.285 0.717 1 98.94 124 ALA A O 1
ATOM 996 N N . LEU A 1 125 ? 20.266 5.371 0.031 1 98.94 125 LEU A N 1
ATOM 997 C CA . LEU A 1 125 ? 21.453 5.539 0.88 1 98.94 125 LEU A CA 1
ATOM 998 C C . LEU A 1 125 ? 22.234 6.773 0.471 1 98.94 125 LEU A C 1
ATOM 1000 O O . LEU A 1 125 ? 22.703 7.527 1.327 1 98.94 125 LEU A O 1
ATOM 1004 N N . GLU A 1 126 ? 22.328 7.043 -0.796 1 98.88 126 GLU A N 1
ATOM 1005 C CA . GLU A 1 126 ? 23.078 8.195 -1.294 1 98.88 126 GLU A CA 1
ATOM 1006 C C . GLU A 1 126 ? 22.375 9.5 -0.953 1 98.88 126 GLU A C 1
ATOM 1008 O O . GLU A 1 126 ? 23 10.469 -0.529 1 98.88 126 GLU A O 1
ATOM 1013 N N . ALA A 1 127 ? 21.078 9.547 -1.13 1 98.88 127 ALA A N 1
ATOM 1014 C CA . ALA A 1 127 ? 20.297 10.766 -0.901 1 98.88 127 ALA A CA 1
ATOM 1015 C C . ALA A 1 127 ? 20.406 11.219 0.55 1 98.88 127 ALA A C 1
ATOM 1017 O O . ALA A 1 127 ? 20.406 12.422 0.831 1 98.88 127 ALA A O 1
ATOM 1018 N N . PHE A 1 128 ? 20.562 10.273 1.463 1 98.88 128 PHE A N 1
ATOM 1019 C CA . PHE A 1 128 ? 20.641 10.617 2.879 1 98.88 128 PHE A CA 1
ATOM 1020 C C . PHE A 1 128 ? 22.094 10.555 3.363 1 98.88 128 PHE A C 1
ATOM 1022 O O . PHE A 1 128 ? 22.344 10.633 4.566 1 98.88 128 PHE A O 1
ATOM 1029 N N . ARG A 1 129 ? 23.047 10.352 2.436 1 98.56 129 ARG A N 1
ATOM 1030 C CA . ARG A 1 129 ? 24.484 10.375 2.689 1 98.56 129 ARG A CA 1
ATOM 1031 C C . ARG A 1 129 ? 24.875 9.32 3.715 1 98.56 129 ARG A C 1
ATOM 1033 O O . ARG A 1 129 ? 25.609 9.602 4.664 1 98.56 129 ARG A O 1
ATOM 1040 N N . LEU A 1 130 ? 24.438 8.117 3.482 1 98.81 130 LEU A N 1
ATOM 1041 C CA . LEU A 1 130 ? 24.672 7.027 4.426 1 98.81 130 LEU A CA 1
ATOM 1042 C C . LEU A 1 130 ? 25.719 6.055 3.893 1 98.81 130 LEU A C 1
ATOM 1044 O O . LEU A 1 130 ? 25.688 5.699 2.711 1 98.81 130 LEU A O 1
ATOM 1048 N N . ASP A 1 131 ? 26.609 5.703 4.734 1 98.25 131 ASP A N 1
ATOM 1049 C CA . ASP A 1 131 ? 27.609 4.676 4.438 1 98.25 131 ASP A CA 1
ATOM 1050 C C . ASP A 1 131 ? 26.953 3.299 4.324 1 98.25 131 ASP A C 1
ATOM 1052 O O . ASP A 1 131 ? 26.391 2.789 5.301 1 98.25 131 ASP A O 1
ATOM 1056 N N . PRO A 1 132 ? 27.062 2.682 3.16 1 97.88 132 PRO A N 1
ATOM 1057 C CA . PRO A 1 132 ? 26.375 1.396 2.957 1 97.88 132 PRO A CA 1
ATOM 1058 C C . PRO A 1 132 ? 26.938 0.288 3.846 1 97.88 132 PRO A C 1
ATOM 1060 O O . PRO A 1 132 ? 26.344 -0.784 3.953 1 97.88 132 PRO A O 1
ATOM 1063 N N . GLU A 1 133 ? 28.062 0.453 4.504 1 97 133 GLU A N 1
ATOM 1064 C CA . GLU A 1 133 ? 28.609 -0.511 5.457 1 97 133 GLU A CA 1
ATOM 1065 C C . GLU A 1 133 ? 27.953 -0.355 6.828 1 97 133 GLU A C 1
ATOM 1067 O O . GLU A 1 133 ? 28 -1.268 7.656 1 97 133 GLU A O 1
ATOM 1072 N N . LYS A 1 134 ? 27.344 0.797 7.031 1 97.94 134 LYS A N 1
ATOM 1073 C CA . LYS A 1 134 ? 26.812 1.099 8.352 1 97.94 134 LYS A CA 1
ATOM 1074 C C . LYS A 1 134 ? 25.281 1.156 8.328 1 97.94 134 LYS A C 1
ATOM 1076 O O . LYS A 1 134 ? 24.641 1.052 9.375 1 97.94 134 LYS A O 1
ATOM 1081 N N . TRP A 1 135 ? 24.797 1.392 7.148 1 98.75 135 TRP A N 1
ATOM 1082 C CA . TRP A 1 135 ? 23.359 1.527 7.023 1 98.75 135 TRP A CA 1
ATOM 1083 C C . TRP A 1 135 ? 22.828 0.692 5.859 1 98.75 135 TRP A C 1
ATOM 1085 O O . TRP A 1 135 ? 23.484 0.597 4.812 1 98.75 135 TRP A O 1
ATOM 1095 N N . GLY A 1 136 ? 21.688 0.017 6.07 1 98.75 136 GLY A N 1
ATOM 1096 C CA . GLY A 1 136 ? 20.875 -0.577 5.02 1 98.75 136 GLY A CA 1
ATOM 1097 C C . GLY A 1 136 ? 19.5 0.053 4.898 1 98.75 136 GLY A C 1
ATOM 1098 O O . GLY A 1 136 ? 19.109 0.892 5.719 1 98.75 136 GLY A O 1
ATOM 1099 N N . VAL A 1 137 ? 18.812 -0.347 3.836 1 98.94 137 VAL A N 1
ATOM 1100 C CA . VAL A 1 137 ? 17.469 0.208 3.646 1 98.94 137 VAL A CA 1
ATOM 1101 C C . VAL A 1 137 ? 16.578 -0.829 2.977 1 98.94 137 VAL A C 1
ATOM 1103 O O . VAL A 1 137 ? 17.016 -1.562 2.088 1 98.94 137 VAL A O 1
ATOM 1106 N N . ASN A 1 138 ? 15.414 -1.037 3.504 1 98.94 138 ASN A N 1
ATOM 1107 C CA . ASN A 1 138 ? 14.312 -1.737 2.848 1 98.94 138 ASN A CA 1
ATOM 1108 C C . ASN A 1 138 ? 13.352 -0.764 2.17 1 98.94 138 ASN A C 1
ATOM 1110 O O . ASN A 1 138 ? 12.828 0.143 2.814 1 98.94 138 ASN A O 1
ATOM 1114 N N . VAL A 1 139 ? 13.062 -0.943 0.852 1 98.88 139 VAL A N 1
ATOM 1115 C CA . VAL A 1 139 ? 12.297 0.04 0.092 1 98.88 139 VAL A CA 1
ATOM 1116 C C . VAL A 1 139 ? 10.969 -0.564 -0.338 1 98.88 139 VAL A C 1
ATOM 1118 O O . VAL A 1 139 ? 10.312 -0.052 -1.248 1 98.88 139 VAL A O 1
ATOM 1121 N N . GLN A 1 140 ? 10.531 -1.646 0.323 1 98.75 140 GLN A N 1
ATOM 1122 C CA . GLN A 1 140 ? 9.383 -2.402 -0.171 1 98.75 140 GLN A CA 1
ATOM 1123 C C . GLN A 1 140 ? 8.102 -1.97 0.529 1 98.75 140 GLN A C 1
ATOM 1125 O O . GLN A 1 140 ? 7 -2.258 0.051 1 98.75 140 GLN A O 1
ATOM 1130 N N . PRO A 1 141 ? 8.148 -1.278 1.75 1 98.75 141 PRO A N 1
ATOM 1131 C CA . PRO A 1 141 ? 6.879 -0.936 2.396 1 98.75 141 PRO A CA 1
ATOM 1132 C C . PRO A 1 141 ? 5.957 -0.113 1.495 1 98.75 141 PRO A C 1
ATOM 1134 O O . PRO A 1 141 ? 6.43 0.755 0.756 1 98.75 141 PRO A O 1
ATOM 1137 N N . TYR A 1 142 ? 4.641 -0.299 1.668 1 98.19 142 TYR A N 1
ATOM 1138 C CA . TYR A 1 142 ? 3.654 0.302 0.775 1 98.19 142 TYR A CA 1
ATOM 1139 C C . TYR A 1 142 ? 3.434 1.771 1.117 1 98.19 142 TYR A C 1
ATOM 1141 O O . TYR A 1 142 ? 2.924 2.535 0.295 1 98.19 142 TYR A O 1
ATOM 1149 N N . SER A 1 143 ? 3.697 2.146 2.369 1 97.94 143 SER A N 1
ATOM 1150 C CA . SER A 1 143 ? 3.504 3.506 2.865 1 97.94 143 SER A CA 1
ATOM 1151 C C . SER A 1 143 ? 4.18 3.701 4.219 1 97.94 143 SER A C 1
ATOM 1153 O O . SER A 1 143 ? 4.855 2.797 4.719 1 97.94 143 SER A O 1
ATOM 1155 N N . GLY A 1 144 ? 4.012 4.875 4.777 1 97.56 144 GLY A N 1
ATOM 1156 C CA . GLY A 1 144 ? 4.668 5.195 6.035 1 97.56 144 GLY A CA 1
ATOM 1157 C C . GLY A 1 144 ? 4.121 4.406 7.211 1 97.56 144 GLY A C 1
ATOM 1158 O O . GLY A 1 144 ? 4.887 3.904 8.039 1 97.56 144 GLY A O 1
ATOM 1159 N N . SER A 1 145 ? 2.801 4.277 7.359 1 97.38 145 SER A N 1
ATOM 1160 C CA . SER A 1 145 ? 2.201 3.559 8.477 1 97.38 145 SER A CA 1
ATOM 1161 C C . SER A 1 145 ? 2.588 2.084 8.461 1 97.38 145 SER A C 1
ATOM 1163 O O . SER A 1 145 ? 3.021 1.54 9.484 1 97.38 145 SER A O 1
ATOM 1165 N N . PRO A 1 146 ? 2.5 1.453 7.293 1 97.38 146 PRO A N 1
ATOM 1166 C CA . PRO A 1 146 ? 2.975 0.068 7.25 1 97.38 146 PRO A CA 1
ATOM 1167 C C . PRO A 1 146 ? 4.473 -0.051 7.523 1 97.38 146 PRO A C 1
ATOM 1169 O O . PRO A 1 146 ? 4.922 -1.052 8.086 1 97.38 146 PRO A O 1
ATOM 1172 N N . ALA A 1 147 ? 5.258 0.918 7.105 1 98.62 147 ALA A N 1
ATOM 1173 C CA . ALA A 1 147 ? 6.688 0.887 7.398 1 98.62 147 ALA A CA 1
ATOM 1174 C C . ALA A 1 147 ? 6.941 0.908 8.906 1 98.62 147 ALA A C 1
ATOM 1176 O O . ALA A 1 147 ? 7.777 0.156 9.414 1 98.62 147 ALA A O 1
ATOM 1177 N N . ASN A 1 148 ? 6.234 1.817 9.625 1 98.75 148 ASN A N 1
ATOM 1178 C CA . ASN A 1 148 ? 6.359 1.854 11.078 1 98.75 148 ASN A CA 1
ATOM 1179 C C . ASN A 1 148 ? 5.969 0.521 11.711 1 98.75 148 ASN A C 1
ATOM 1181 O O . ASN A 1 148 ? 6.711 -0.025 12.531 1 98.75 148 ASN A O 1
ATOM 1185 N N . PHE A 1 149 ? 4.852 -0 11.281 1 98.62 149 PHE A N 1
ATOM 1186 C CA . PHE A 1 149 ? 4.375 -1.246 11.875 1 98.62 149 PHE A CA 1
ATOM 1187 C C . PHE A 1 149 ? 5.344 -2.387 11.586 1 98.62 149 PHE A C 1
ATOM 1189 O O . PHE A 1 149 ? 5.555 -3.258 12.43 1 98.62 149 PHE A O 1
ATOM 1196 N N . ALA A 1 150 ? 5.914 -2.383 10.398 1 98.81 150 ALA A N 1
ATOM 1197 C CA . ALA A 1 150 ? 6.918 -3.387 10.055 1 98.81 150 ALA A CA 1
ATOM 1198 C C . ALA A 1 150 ? 8.156 -3.24 10.922 1 98.81 150 ALA A C 1
ATOM 1200 O O . ALA A 1 150 ? 8.742 -4.238 11.359 1 98.81 150 ALA A O 1
ATOM 1201 N N . ALA A 1 151 ? 8.594 -2.012 11.133 1 98.88 151 ALA A N 1
ATOM 1202 C CA . ALA A 1 151 ? 9.742 -1.786 12 1 98.88 151 ALA A CA 1
ATOM 1203 C C . ALA A 1 151 ? 9.477 -2.305 13.406 1 98.88 151 ALA A C 1
ATOM 1205 O O . ALA A 1 151 ? 10.344 -2.941 14.016 1 98.88 151 ALA A O 1
ATOM 1206 N N . TYR A 1 152 ? 8.242 -2.039 13.953 1 98.81 152 TYR A N 1
ATOM 1207 C CA . TYR A 1 152 ? 7.883 -2.529 15.273 1 98.81 152 TYR A CA 1
ATOM 1208 C C . TYR A 1 152 ? 7.828 -4.055 15.297 1 98.81 152 TYR A C 1
ATOM 1210 O O . TYR A 1 152 ? 8.328 -4.688 16.234 1 98.81 152 TYR A O 1
ATOM 1218 N N . THR A 1 153 ? 7.254 -4.625 14.25 1 98.56 153 THR A N 1
ATOM 1219 C CA . THR A 1 153 ? 7.148 -6.074 14.148 1 98.56 153 THR A CA 1
ATOM 1220 C C . THR A 1 153 ? 8.531 -6.715 14.07 1 98.56 153 THR A C 1
ATOM 1222 O O . THR A 1 153 ? 8.75 -7.805 14.602 1 98.56 153 THR A O 1
ATOM 1225 N N . ALA A 1 154 ? 9.422 -6.051 13.469 1 98.69 154 ALA A N 1
ATOM 1226 C CA . ALA A 1 154 ? 10.781 -6.551 13.289 1 98.69 154 ALA A CA 1
ATOM 1227 C C . ALA A 1 154 ? 11.547 -6.574 14.609 1 98.69 154 ALA A C 1
ATOM 1229 O O . ALA A 1 154 ? 12.344 -7.48 14.852 1 98.69 154 ALA A O 1
ATOM 1230 N N . LEU A 1 155 ? 11.273 -5.562 15.453 1 98.5 155 LEU A N 1
ATOM 1231 C CA . LEU A 1 155 ? 12.211 -5.316 16.547 1 98.5 155 LEU A CA 1
ATOM 1232 C C . LEU A 1 155 ? 11.57 -5.629 17.891 1 98.5 155 LEU A C 1
ATOM 1234 O O . LEU A 1 155 ? 12.266 -5.707 18.906 1 98.5 155 LEU A O 1
ATOM 1238 N N . LEU A 1 156 ? 10.227 -5.848 17.875 1 98.44 156 LEU A N 1
ATOM 1239 C CA . LEU A 1 156 ? 9.492 -6.117 19.109 1 98.44 156 LEU A CA 1
ATOM 1240 C C . LEU A 1 156 ? 8.695 -7.41 19 1 98.44 156 LEU A C 1
ATOM 1242 O O . LEU A 1 156 ? 8.422 -7.879 17.891 1 98.44 156 LEU A O 1
ATOM 1246 N N . SER A 1 157 ? 8.383 -7.969 20.078 1 97.31 157 SER A N 1
ATOM 1247 C CA . SER A 1 157 ? 7.387 -9.031 20.188 1 97.31 157 SER A CA 1
ATOM 1248 C C . SER A 1 157 ? 6.016 -8.469 20.547 1 97.31 157 SER A C 1
ATOM 1250 O O . SER A 1 157 ? 5.918 -7.375 21.109 1 97.31 157 SER A O 1
ATOM 1252 N N . PRO A 1 158 ? 4.984 -9.211 20.219 1 96.56 158 PRO A N 1
ATOM 1253 C CA . PRO A 1 158 ? 3.664 -8.75 20.656 1 96.56 158 PRO A CA 1
ATOM 1254 C C . PRO A 1 158 ? 3.623 -8.406 22.141 1 96.56 158 PRO A C 1
ATOM 1256 O O . PRO A 1 158 ? 4.164 -9.148 22.969 1 96.56 158 PRO A O 1
ATOM 1259 N N . HIS A 1 159 ? 3.135 -7.168 22.547 1 96.56 159 HIS A N 1
ATOM 1260 C CA . HIS A 1 159 ? 2.912 -6.668 23.891 1 96.56 159 HIS A CA 1
ATOM 1261 C C . HIS A 1 159 ? 4.191 -6.082 24.484 1 96.56 159 HIS A C 1
ATOM 1263 O O . HIS A 1 159 ? 4.223 -5.699 25.656 1 96.56 159 HIS A O 1
ATOM 1269 N N . ASP A 1 160 ? 5.238 -6.043 23.688 1 98.38 160 ASP A N 1
ATOM 1270 C CA . ASP A 1 160 ? 6.383 -5.254 24.141 1 98.38 160 ASP A CA 1
ATOM 1271 C C . ASP A 1 160 ? 6.016 -3.777 24.25 1 98.38 160 ASP A C 1
ATOM 1273 O O . ASP A 1 160 ? 5.043 -3.322 23.656 1 98.38 160 ASP A O 1
ATOM 1277 N N . ARG A 1 161 ? 6.781 -3.047 24.984 1 98.62 161 ARG A N 1
ATOM 1278 C CA . ARG A 1 161 ? 6.449 -1.673 25.344 1 98.62 161 ARG A CA 1
ATOM 1279 C C . ARG A 1 161 ? 7.184 -0.679 24.453 1 98.62 161 ARG A C 1
ATOM 1281 O O . ARG A 1 161 ? 8.367 -0.859 24.156 1 98.62 161 ARG A O 1
ATOM 1288 N N . LEU A 1 162 ? 6.488 0.344 24.016 1 98.62 162 LEU A N 1
ATOM 1289 C CA . LEU A 1 162 ? 7.133 1.414 23.266 1 98.62 162 LEU A CA 1
ATOM 1290 C C . LEU A 1 162 ? 6.547 2.771 23.641 1 98.62 162 LEU A C 1
ATOM 1292 O O . LEU A 1 162 ? 5.461 2.846 24.219 1 98.62 162 LEU A O 1
ATOM 1296 N N . MET A 1 163 ? 7.289 3.824 23.375 1 98.81 163 MET A N 1
ATOM 1297 C CA . MET A 1 163 ? 6.855 5.195 23.625 1 98.81 163 MET A CA 1
ATOM 1298 C C . MET A 1 163 ? 6.93 6.035 22.359 1 98.81 163 MET A C 1
ATOM 1300 O O . MET A 1 163 ? 7.863 5.898 21.578 1 98.81 163 MET A O 1
ATOM 1304 N N . GLY A 1 164 ? 5.984 6.777 22.109 1 98.5 164 GLY A N 1
ATOM 1305 C CA . GLY A 1 164 ? 5.918 7.754 21.031 1 98.5 164 GLY A CA 1
ATOM 1306 C C . GLY A 1 164 ? 5.191 9.023 21.422 1 98.5 164 GLY A C 1
ATOM 1307 O O . GLY A 1 164 ? 4.492 9.062 22.438 1 98.5 164 GLY A O 1
ATOM 1308 N N . LEU A 1 165 ? 5.367 10.039 20.672 1 97.56 165 LEU A N 1
ATOM 1309 C CA . LEU A 1 165 ? 4.695 11.305 20.984 1 97.56 165 LEU A CA 1
ATOM 1310 C C . LEU A 1 165 ? 3.182 11.148 20.875 1 97.56 165 LEU A C 1
ATOM 1312 O O . LEU A 1 165 ? 2.674 10.609 19.891 1 97.56 165 LEU A O 1
ATOM 1316 N N . ASP A 1 166 ? 2.529 11.672 21.859 1 94.5 166 ASP A N 1
ATOM 1317 C CA . ASP A 1 166 ? 1.072 11.594 21.906 1 94.5 166 ASP A CA 1
ATOM 1318 C C . ASP A 1 166 ? 0.447 12.344 20.734 1 94.5 166 ASP A C 1
ATOM 1320 O O . ASP A 1 166 ? 0.921 13.414 20.344 1 94.5 166 ASP A O 1
ATOM 1324 N N . LEU A 1 167 ? -0.626 11.805 20.219 1 91.31 167 LEU A N 1
ATOM 1325 C CA . LEU A 1 167 ? -1.258 12.328 19.016 1 91.31 167 LEU A CA 1
ATOM 1326 C C . LEU A 1 167 ? -1.712 13.766 19.219 1 91.31 167 LEU A C 1
ATOM 1328 O O . LEU A 1 167 ? -1.44 14.633 18.375 1 91.31 167 LEU A O 1
ATOM 1332 N N . PRO A 1 168 ? -2.391 14.164 20.281 1 89.5 168 PRO A N 1
ATOM 1333 C CA . PRO A 1 168 ? -2.846 15.547 20.469 1 89.5 168 PRO A CA 1
ATOM 1334 C C . PRO A 1 168 ? -1.689 16.531 20.578 1 89.5 168 PRO A C 1
ATOM 1336 O O . PRO A 1 168 ? -1.885 17.734 20.406 1 89.5 168 PRO A O 1
ATOM 1339 N N . ASP A 1 169 ? -0.533 15.977 20.906 1 92.94 169 ASP A N 1
ATOM 1340 C CA . ASP A 1 169 ? 0.634 16.844 21.062 1 92.94 169 ASP A CA 1
ATOM 1341 C C . ASP A 1 169 ? 1.482 16.859 19.797 1 92.94 169 ASP A C 1
ATOM 1343 O O . ASP A 1 169 ? 2.588 17.406 19.797 1 92.94 169 ASP A O 1
ATOM 1347 N N . GLY A 1 170 ? 0.996 16.219 18.812 1 93.94 170 GLY A N 1
ATOM 1348 C CA . GLY A 1 170 ? 1.681 16.359 17.531 1 93.94 170 GLY A CA 1
ATOM 1349 C C . GLY A 1 170 ? 2.297 15.055 17.047 1 93.94 170 GLY A C 1
ATOM 1350 O O . GLY A 1 170 ? 3.029 15.047 16.062 1 93.94 170 GLY A O 1
ATOM 1351 N N . GLY A 1 171 ? 2.004 13.922 17.719 1 94.69 171 GLY A N 1
ATOM 1352 C CA . GLY A 1 171 ? 2.457 12.617 17.266 1 94.69 171 GLY A CA 1
ATOM 1353 C C . GLY A 1 171 ? 1.632 12.06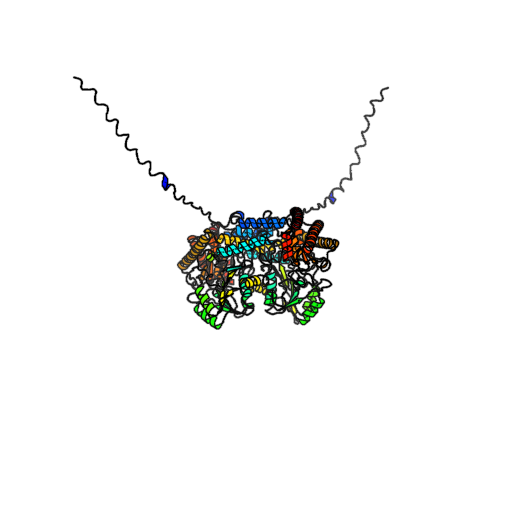2 16.109 1 94.69 171 GLY A C 1
ATOM 1354 O O . GLY A 1 171 ? 0.932 12.812 15.43 1 94.69 171 GLY A O 1
ATOM 1355 N N . HIS A 1 172 ? 1.836 10.859 15.82 1 95.19 172 HIS A N 1
ATOM 1356 C CA . HIS A 1 172 ? 1.097 10.148 14.781 1 95.19 172 HIS A CA 1
ATOM 1357 C C . HIS A 1 172 ? 0.357 8.945 15.359 1 95.19 172 HIS A C 1
ATOM 1359 O O . HIS A 1 172 ? 0.743 8.414 16.406 1 95.19 172 HIS A O 1
ATOM 1365 N N . LEU A 1 173 ? -0.651 8.523 14.672 1 94.56 173 LEU A N 1
ATOM 1366 C CA . LEU A 1 173 ? -1.434 7.371 15.094 1 94.56 173 LEU A CA 1
ATOM 1367 C C . LEU A 1 173 ? -0.53 6.172 15.359 1 94.56 173 LEU A C 1
ATOM 1369 O O . LEU A 1 173 ? -0.68 5.484 16.375 1 94.56 173 LEU A O 1
ATOM 1373 N N . THR A 1 174 ? 0.449 5.969 14.516 1 97.38 174 THR A N 1
ATOM 1374 C CA . THR A 1 174 ? 1.293 4.781 14.578 1 97.38 174 THR A CA 1
ATOM 1375 C C . THR A 1 174 ? 2.244 4.848 15.766 1 97.38 174 THR A C 1
ATOM 1377 O O . THR A 1 174 ? 2.953 3.883 16.062 1 97.38 174 THR A O 1
ATOM 1380 N N . HIS A 1 175 ? 2.295 6 16.469 1 97.81 175 HIS A N 1
ATOM 1381 C CA . HIS A 1 175 ? 3.217 6.156 17.578 1 97.81 175 HIS A CA 1
ATOM 1382 C C . HIS A 1 175 ? 2.621 5.598 18.875 1 97.81 175 HIS A C 1
ATOM 1384 O O . HIS A 1 175 ? 3.123 5.871 19.969 1 97.81 175 HIS A O 1
ATOM 1390 N N . GLY A 1 176 ? 1.499 4.895 18.719 1 96.25 176 GLY A N 1
ATOM 1391 C CA . GLY A 1 176 ? 0.933 4.184 19.859 1 96.25 176 GLY A CA 1
ATOM 1392 C C . GLY A 1 176 ? -0.322 4.836 20.406 1 96.25 176 GLY A C 1
ATOM 1393 O O . GLY A 1 176 ? -0.666 4.645 21.578 1 96.25 176 GLY A O 1
ATOM 1394 N N . PHE A 1 177 ? -1.062 5.512 19.594 1 93.56 177 PHE A N 1
ATOM 1395 C CA . PHE A 1 177 ? -2.184 6.309 20.078 1 93.56 177 PHE A CA 1
ATOM 1396 C C . PHE A 1 177 ? -3.301 5.41 20.594 1 93.56 177 PHE A C 1
ATOM 1398 O O . PHE A 1 177 ? -3.66 4.422 19.953 1 93.56 177 PHE A O 1
ATOM 1405 N N . MET A 1 178 ? -3.789 5.715 21.719 1 92.5 178 MET A N 1
ATOM 1406 C CA . MET A 1 178 ? -4.996 5.184 22.344 1 92.5 178 MET A CA 1
ATOM 1407 C C . MET A 1 178 ? -5.656 6.234 23.234 1 92.5 178 MET A C 1
ATOM 1409 O O . MET A 1 178 ? -5.02 7.211 23.625 1 92.5 178 MET A O 1
ATOM 1413 N N . ASN A 1 179 ? -6.871 6.141 23.391 1 88.12 179 ASN A N 1
ATOM 1414 C CA . ASN A 1 179 ? -7.523 6.973 24.391 1 88.12 179 ASN A CA 1
ATOM 1415 C C . ASN A 1 179 ? -7.965 6.148 25.594 1 88.12 179 ASN A C 1
ATOM 1417 O O . ASN A 1 179 ? -7.586 4.984 25.734 1 88.12 179 ASN A O 1
ATOM 1421 N N . ASP A 1 180 ? -8.648 6.746 26.516 1 86.19 180 ASP A N 1
ATOM 1422 C CA . ASP A 1 180 ? -8.984 6.094 27.766 1 86.19 180 ASP A CA 1
ATOM 1423 C C . ASP A 1 180 ? -9.945 4.93 27.547 1 86.19 180 ASP A C 1
ATOM 1425 O O . ASP A 1 180 ? -10.039 4.02 28.375 1 86.19 180 ASP A O 1
ATOM 1429 N N . GLN A 1 181 ? -10.531 4.945 26.438 1 87.56 181 GLN A N 1
ATOM 1430 C CA . GLN A 1 181 ? -11.609 3.982 26.234 1 87.56 181 GLN A CA 1
ATOM 1431 C C . GLN A 1 181 ? -11.203 2.9 25.234 1 87.56 181 GLN A C 1
ATOM 1433 O O . GLN A 1 181 ? -11.758 1.802 25.234 1 87.56 181 GLN A O 1
ATOM 1438 N N . LYS A 1 182 ? -10.297 3.338 24.422 1 91.12 182 LYS A N 1
ATOM 1439 C CA . LYS A 1 182 ? -10.117 2.43 23.297 1 91.12 182 LYS A CA 1
ATOM 1440 C C . LYS A 1 182 ? -8.703 2.523 22.734 1 91.12 182 LYS A C 1
ATOM 1442 O O . LYS A 1 182 ? -8.133 3.613 22.641 1 91.12 182 LYS A O 1
ATOM 1447 N N . ARG A 1 183 ? -8.172 1.328 22.344 1 94.25 183 ARG A N 1
ATOM 1448 C CA . ARG A 1 183 ? -6.961 1.252 21.531 1 94.25 183 ARG A CA 1
ATOM 1449 C C . ARG A 1 183 ? -7.27 1.535 20.062 1 94.25 183 ARG A C 1
ATOM 1451 O O . ARG A 1 183 ? -8.039 0.806 19.438 1 94.25 183 ARG A O 1
ATOM 1458 N N . ILE A 1 184 ? -6.633 2.516 19.5 1 93.81 184 ILE A N 1
ATOM 1459 C CA . ILE A 1 184 ? -7.043 3.021 18.203 1 93.81 184 ILE A CA 1
ATOM 1460 C C . ILE A 1 184 ? -6.062 2.549 17.141 1 93.81 184 ILE A C 1
ATOM 1462 O O . ILE A 1 184 ? -6.465 1.946 16.141 1 93.81 184 ILE A O 1
ATOM 1466 N N . SER A 1 185 ? -4.812 2.787 17.328 1 95.5 185 SER A N 1
ATOM 1467 C CA . SER A 1 185 ? -3.801 2.393 16.344 1 95.5 185 SER A CA 1
ATOM 1468 C C . SER A 1 185 ? -3.432 0.921 16.5 1 95.5 185 SER A C 1
ATOM 1470 O O . SER A 1 185 ? -3.477 0.375 17.609 1 95.5 185 SER A O 1
ATOM 1472 N N . ALA A 1 186 ? -3.021 0.285 15.391 1 96.31 186 ALA A N 1
ATOM 1473 C CA . ALA A 1 186 ? -2.535 -1.091 15.445 1 96.31 186 ALA A CA 1
ATOM 1474 C C . ALA A 1 186 ? -1.375 -1.221 16.438 1 96.31 186 ALA A C 1
ATOM 1476 O O . ALA A 1 186 ? -1.225 -2.252 17.094 1 96.31 186 ALA A O 1
ATOM 1477 N N . THR A 1 187 ? -0.604 -0.151 16.547 1 96.75 187 THR A N 1
ATOM 1478 C CA . THR A 1 187 ? 0.508 -0.151 17.484 1 96.75 187 THR A CA 1
ATOM 1479 C C . THR A 1 187 ? 0.007 -0.369 18.922 1 96.75 187 THR A C 1
ATOM 1481 O O . THR A 1 187 ? 0.574 -1.169 19.672 1 96.75 187 THR A O 1
ATOM 1484 N N . SER A 1 188 ? -1.067 0.305 19.266 1 96.94 188 SER A N 1
ATOM 1485 C CA . SER A 1 188 ? -1.596 0.166 20.625 1 96.94 188 SER A CA 1
ATOM 1486 C C . SER A 1 188 ? -2.383 -1.131 20.781 1 96.94 188 S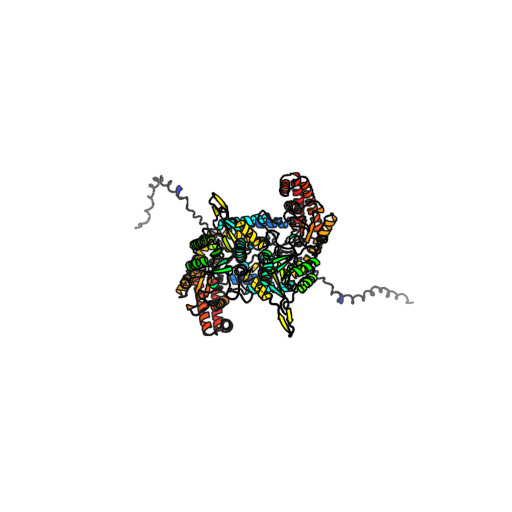ER A C 1
ATOM 1488 O O . SER A 1 188 ? -2.531 -1.645 21.891 1 96.94 188 SER A O 1
ATOM 1490 N N . VAL A 1 189 ? -2.861 -1.667 19.672 1 97.19 189 VAL A N 1
ATOM 1491 C CA . VAL A 1 189 ? -3.639 -2.9 19.719 1 97.19 189 VAL A CA 1
ATOM 1492 C C . VAL A 1 189 ? -2.711 -4.09 19.938 1 97.19 189 VAL A C 1
ATOM 1494 O O . VAL A 1 189 ? -3.021 -4.988 20.719 1 97.19 189 VAL A O 1
ATOM 1497 N N . TYR A 1 190 ? -1.56 -4.07 19.297 1 97.88 190 TYR A N 1
ATOM 1498 C CA . TYR A 1 190 ? -0.736 -5.273 19.266 1 97.88 190 TYR A CA 1
ATOM 1499 C C . TYR A 1 190 ? 0.474 -5.129 20.172 1 97.88 190 TYR A C 1
ATOM 1501 O O . TYR A 1 190 ? 1.142 -6.117 20.5 1 97.88 190 TYR A O 1
ATOM 1509 N N . PHE A 1 191 ? 0.809 -3.836 20.609 1 98.19 191 PHE A N 1
ATOM 1510 C CA . PHE A 1 191 ? 1.882 -3.559 21.562 1 98.19 191 PHE A CA 1
ATOM 1511 C C . PHE A 1 191 ? 1.363 -2.752 22.75 1 98.19 191 PHE A C 1
ATOM 1513 O O . PHE A 1 191 ? 0.168 -2.463 22.828 1 98.19 191 PHE A O 1
ATOM 1520 N N . GLU A 1 192 ? 2.264 -2.498 23.719 1 97.75 192 GLU A N 1
ATOM 1521 C CA . GLU A 1 192 ? 1.946 -1.633 24.844 1 97.75 192 GLU A CA 1
ATOM 1522 C C . GLU A 1 192 ? 2.568 -0.25 24.672 1 97.75 192 GLU A C 1
ATOM 1524 O O . GLU A 1 192 ? 3.793 -0.116 24.625 1 97.75 192 GLU A O 1
ATOM 1529 N N . SER A 1 193 ? 1.685 0.738 24.641 1 97.44 193 SER A N 1
ATOM 1530 C CA . SER A 1 193 ? 2.203 2.061 24.297 1 97.44 193 SER A CA 1
ATOM 1531 C C . SER A 1 193 ? 1.963 3.051 25.438 1 97.44 193 SER A C 1
ATOM 1533 O O . SER A 1 193 ? 0.991 2.924 26.188 1 97.44 193 SER A O 1
ATOM 1535 N N . MET A 1 194 ? 2.857 3.924 25.609 1 97.44 194 MET A N 1
ATOM 1536 C CA . MET A 1 194 ? 2.732 5.109 26.453 1 97.44 194 MET A CA 1
ATOM 1537 C C . MET A 1 194 ? 3.234 6.352 25.719 1 97.44 194 MET A C 1
ATOM 1539 O O . MET A 1 194 ? 4.363 6.375 25.234 1 97.44 194 MET A O 1
ATOM 1543 N N . GLY A 1 195 ? 2.422 7.348 25.719 1 96.56 195 GLY A N 1
ATOM 1544 C CA . GLY A 1 195 ? 2.801 8.562 25.016 1 96.56 195 GLY A CA 1
ATOM 1545 C C . GLY A 1 195 ? 3.605 9.523 25.875 1 96.56 195 GLY A C 1
ATOM 1546 O O . GLY A 1 195 ? 3.342 9.664 27.062 1 96.56 195 GLY A O 1
ATOM 1547 N N . TYR A 1 196 ? 4.672 10.094 25.281 1 97.69 196 TYR A N 1
ATOM 1548 C CA . TYR A 1 196 ? 5.262 11.273 25.891 1 97.69 196 TYR A CA 1
ATOM 1549 C C . TYR A 1 196 ? 4.652 12.555 25.328 1 97.69 196 TYR A C 1
ATOM 1551 O O . TYR A 1 196 ? 3.916 12.516 24.344 1 97.69 196 TYR A O 1
ATOM 1559 N N . LYS A 1 197 ? 4.949 13.695 25.969 1 96 197 LYS A N 1
ATOM 1560 C CA . LYS A 1 197 ? 4.148 14.875 25.688 1 96 197 LYS A CA 1
ATOM 1561 C C . LYS A 1 197 ? 5.035 16.109 25.469 1 96 197 LYS A C 1
ATOM 1563 O O . LYS A 1 197 ? 6.246 16.047 25.703 1 96 197 LYS A O 1
ATOM 1568 N N . LEU A 1 198 ? 4.398 17.125 25.031 1 96.44 198 LEU A N 1
ATOM 1569 C CA . LEU A 1 198 ? 5.016 18.453 25.016 1 96.44 198 LEU A CA 1
ATOM 1570 C C . LEU A 1 198 ? 4.848 19.141 26.359 1 96.44 198 LEU A C 1
ATOM 1572 O O . LEU A 1 198 ? 3.932 18.828 27.109 1 96.44 198 LEU A O 1
ATOM 1576 N N . ASN A 1 199 ? 5.812 20.016 26.641 1 95.06 199 ASN A N 1
ATOM 1577 C CA . ASN A 1 199 ? 5.566 21 27.688 1 95.06 199 ASN A CA 1
ATOM 1578 C C . ASN A 1 199 ? 4.52 22.031 27.25 1 95.06 199 ASN A C 1
ATOM 1580 O O . ASN A 1 199 ? 4.738 22.781 26.297 1 95.06 199 ASN A O 1
ATOM 1584 N N . PRO A 1 200 ? 3.4 22.109 27.922 1 90.19 200 PRO A N 1
ATOM 1585 C CA . PRO A 1 200 ? 2.311 22.984 27.469 1 90.19 200 PRO A CA 1
ATOM 1586 C C . PRO A 1 200 ? 2.695 24.469 27.453 1 90.19 200 PRO A C 1
ATOM 1588 O O . PRO A 1 200 ? 2.115 25.25 26.703 1 90.19 200 PRO A O 1
ATOM 1591 N N . GLU A 1 201 ? 3.643 24.859 28.219 1 91.44 201 GLU A N 1
ATOM 1592 C CA . GLU A 1 201 ? 4.047 26.25 28.312 1 91.44 201 GLU A CA 1
ATOM 1593 C C . GLU A 1 201 ? 4.957 26.641 27.156 1 91.44 201 GLU A C 1
ATOM 1595 O O . GLU A 1 201 ? 4.805 27.719 26.562 1 91.44 201 GLU A O 1
ATOM 1600 N N . THR A 1 202 ? 5.859 25.766 26.828 1 93.94 202 THR A N 1
ATOM 1601 C CA . THR A 1 202 ? 6.855 26.109 25.812 1 93.94 202 THR A CA 1
ATOM 1602 C C . THR A 1 202 ? 6.438 25.594 24.438 1 93.94 202 THR A C 1
ATOM 1604 O O . THR A 1 202 ? 6.918 26.094 23.422 1 93.94 202 THR A O 1
ATOM 1607 N N . GLY A 1 203 ? 5.594 24.578 24.453 1 93.88 203 GLY A N 1
ATOM 1608 C CA . GLY A 1 203 ? 5.207 23.953 23.188 1 93.88 203 GLY A CA 1
ATOM 1609 C C . GLY A 1 203 ? 6.277 23.031 22.625 1 93.88 203 GLY A C 1
ATOM 1610 O O . GLY A 1 203 ? 6.18 22.594 21.484 1 93.88 203 GLY A O 1
ATOM 1611 N N . LEU A 1 204 ? 7.316 22.766 23.438 1 97.19 204 LEU A N 1
ATOM 1612 C CA . LEU A 1 204 ? 8.422 21.906 23.016 1 97.19 204 LEU A CA 1
ATOM 1613 C C . LEU A 1 204 ? 8.297 20.516 23.641 1 97.19 204 LEU A C 1
ATOM 1615 O O . LEU A 1 204 ? 7.637 20.359 24.672 1 97.19 204 LEU A O 1
ATOM 1619 N N . ILE A 1 205 ? 8.898 19.531 23.047 1 98.06 205 ILE A N 1
ATOM 1620 C CA . ILE A 1 205 ? 8.945 18.203 23.625 1 98.06 205 ILE A CA 1
ATOM 1621 C C . ILE A 1 205 ? 9.539 18.266 25.031 1 98.06 205 ILE A C 1
ATOM 1623 O O . ILE A 1 205 ? 10.578 18.906 25.234 1 98.06 205 ILE A O 1
ATOM 1627 N N . ASP A 1 206 ? 8.875 17.656 26.016 1 97.81 206 ASP A N 1
ATOM 1628 C CA . ASP A 1 206 ? 9.367 17.609 27.391 1 97.81 206 ASP A CA 1
ATOM 1629 C C . ASP A 1 206 ? 10.336 16.453 27.594 1 97.81 206 ASP A C 1
ATOM 1631 O O . ASP A 1 206 ? 9.977 15.445 28.203 1 97.81 206 ASP A O 1
ATOM 1635 N N . TYR A 1 207 ? 11.562 16.656 27.25 1 98.5 207 TYR A N 1
ATOM 1636 C CA . TYR A 1 207 ? 12.562 15.594 27.266 1 98.5 207 TYR A CA 1
ATOM 1637 C C . TYR A 1 207 ? 12.82 15.094 28.688 1 98.5 207 TYR A C 1
ATOM 1639 O O . TYR A 1 207 ? 13.086 13.906 28.891 1 98.5 207 TYR A O 1
ATOM 1647 N N . ASP A 1 208 ? 12.727 15.992 29.656 1 98.12 208 ASP A N 1
ATOM 1648 C CA . ASP A 1 208 ? 12.953 15.594 31.047 1 98.12 208 ASP A CA 1
ATOM 1649 C C . ASP A 1 208 ? 11.852 14.656 31.531 1 98.12 208 ASP A C 1
ATOM 1651 O O . ASP A 1 208 ? 12.125 13.625 32.156 1 98.12 208 ASP A O 1
ATOM 1655 N N . ARG A 1 209 ? 10.703 15.062 31.266 1 98.12 209 ARG A N 1
ATOM 1656 C CA . ARG A 1 209 ? 9.586 14.195 31.641 1 98.12 209 ARG A CA 1
ATOM 1657 C C . ARG A 1 209 ? 9.633 12.875 30.891 1 98.12 209 ARG A C 1
ATOM 1659 O O . ARG A 1 209 ? 9.305 11.82 31.453 1 98.12 209 ARG A O 1
ATOM 1666 N N . LEU A 1 210 ? 10 12.898 29.656 1 98.69 210 LEU A N 1
ATOM 1667 C CA . LEU A 1 210 ? 10.18 11.688 28.875 1 98.69 210 LEU A CA 1
ATOM 1668 C C . LEU A 1 210 ? 11.188 10.75 29.531 1 98.69 210 LEU A C 1
ATOM 1670 O O . LEU A 1 210 ? 10.945 9.547 29.641 1 98.69 210 LEU A O 1
ATOM 1674 N N . GLU A 1 211 ? 12.273 11.305 29.922 1 98.69 211 GLU A N 1
ATOM 1675 C CA . GLU A 1 211 ? 13.312 10.516 30.578 1 98.69 211 GLU A CA 1
ATOM 1676 C C . GLU A 1 211 ? 12.781 9.844 31.844 1 98.69 211 GLU A C 1
ATOM 1678 O O . GLU A 1 211 ? 13.008 8.656 32.062 1 98.69 211 GLU A O 1
ATOM 1683 N N . ASP A 1 212 ? 12.07 10.609 32.656 1 98.5 212 ASP A N 1
ATOM 1684 C CA . ASP A 1 212 ? 11.523 10.086 33.906 1 98.5 212 ASP A CA 1
ATOM 1685 C C . ASP A 1 212 ? 10.539 8.953 33.625 1 98.5 212 ASP A C 1
ATOM 1687 O O . ASP A 1 212 ? 10.594 7.91 34.281 1 98.5 212 ASP A O 1
ATOM 1691 N N . MET A 1 213 ? 9.703 9.203 32.688 1 98.38 213 MET A N 1
ATOM 1692 C CA . MET A 1 213 ? 8.688 8.211 32.375 1 98.38 213 MET A CA 1
ATOM 1693 C C . MET A 1 213 ? 9.328 6.953 31.781 1 98.38 213 MET A C 1
ATOM 1695 O O . MET A 1 213 ? 8.883 5.836 32.062 1 98.38 213 MET A O 1
ATOM 1699 N N . ALA A 1 214 ? 10.328 7.105 30.938 1 98.75 214 ALA A N 1
ATOM 1700 C CA . ALA A 1 214 ? 11.008 5.977 30.312 1 98.75 214 ALA A CA 1
ATOM 1701 C C . ALA A 1 214 ? 11.648 5.074 31.359 1 98.75 214 ALA A C 1
ATOM 1703 O O . ALA A 1 214 ? 11.641 3.85 31.219 1 98.75 214 ALA A O 1
ATOM 1704 N N . LYS A 1 215 ? 12.195 5.66 32.375 1 98.44 215 LYS A N 1
ATOM 1705 C CA . LYS A 1 215 ? 12.836 4.898 33.438 1 98.44 215 LYS A CA 1
ATOM 1706 C C . LYS A 1 215 ? 11.82 4.031 34.188 1 98.44 215 LYS A C 1
ATOM 1708 O O . LYS A 1 215 ? 12.133 2.92 34.625 1 98.44 215 LYS A O 1
ATOM 1713 N N . LEU A 1 216 ? 10.633 4.547 34.312 1 98.19 216 LEU A N 1
ATOM 1714 C CA . LEU A 1 216 ? 9.578 3.82 35 1 98.19 216 LEU A CA 1
ATOM 1715 C C . LEU A 1 216 ? 8.922 2.799 34.094 1 98.19 216 LEU A C 1
ATOM 1717 O O . LEU A 1 216 ? 8.641 1.673 34.5 1 98.19 216 LEU A O 1
ATOM 1721 N N . PHE A 1 217 ? 8.695 3.164 32.844 1 98.19 217 PHE A N 1
ATOM 1722 C CA . PHE A 1 217 ? 7.938 2.361 31.891 1 98.19 217 PHE A CA 1
ATOM 1723 C C . PHE A 1 217 ? 8.82 1.293 31.25 1 98.19 217 PHE A C 1
ATOM 1725 O O . PHE A 1 217 ? 8.344 0.223 30.875 1 98.19 217 PHE A O 1
ATOM 1732 N N . ARG A 1 218 ? 10.07 1.554 31.125 1 98.31 218 ARG A N 1
ATOM 1733 C CA . ARG A 1 218 ? 11.086 0.656 30.578 1 98.31 218 ARG A CA 1
ATOM 1734 C C . ARG A 1 218 ? 10.703 0.166 29.188 1 98.31 218 ARG A C 1
ATOM 1736 O O . ARG A 1 218 ? 10.625 -1.041 28.953 1 98.31 218 ARG A O 1
ATOM 1743 N N . PRO A 1 219 ? 10.562 1.073 28.266 1 98.75 219 PRO A N 1
ATOM 1744 C CA . PRO A 1 219 ? 10.234 0.68 26.891 1 98.75 219 PRO A CA 1
ATOM 1745 C C . PRO A 1 219 ? 11.391 -0.034 26.203 1 98.75 219 PRO A C 1
ATOM 1747 O O . PRO A 1 219 ? 12.555 0.213 26.516 1 98.75 219 PRO A O 1
ATOM 1750 N N . LYS A 1 220 ? 11.016 -0.9 25.234 1 98.81 220 LYS A N 1
ATOM 1751 C CA . LYS A 1 220 ? 12.023 -1.532 24.391 1 98.81 220 LYS A CA 1
ATOM 1752 C C . LYS A 1 220 ? 12.375 -0.649 23.203 1 98.81 220 LYS A C 1
ATOM 1754 O O . LYS A 1 220 ? 13.422 -0.821 22.578 1 98.81 220 LYS A O 1
ATOM 1759 N N . LEU A 1 221 ? 11.508 0.3 22.891 1 98.88 221 LEU A N 1
ATOM 1760 C CA . LEU A 1 221 ? 11.664 1.171 21.734 1 98.88 221 LEU A CA 1
ATOM 1761 C C . LEU A 1 221 ? 11.062 2.545 22 1 98.88 221 LEU A C 1
ATOM 1763 O O . LEU A 1 221 ? 9.984 2.65 22.594 1 98.88 221 LEU A O 1
ATOM 1767 N N . ILE A 1 222 ? 11.766 3.588 21.672 1 98.94 222 ILE A N 1
ATOM 1768 C CA . ILE A 1 222 ? 11.273 4.957 21.75 1 98.94 222 ILE A CA 1
ATOM 1769 C C . ILE A 1 222 ? 11.297 5.598 20.359 1 98.94 222 ILE A C 1
ATOM 1771 O O . ILE A 1 222 ? 12.312 5.523 19.656 1 98.94 222 ILE A O 1
ATOM 1775 N N . ILE A 1 223 ? 10.203 6.23 20 1 98.94 223 ILE A N 1
ATOM 1776 C CA . ILE A 1 223 ? 10.047 6.832 18.688 1 98.94 223 ILE A CA 1
ATOM 1777 C C . ILE A 1 223 ? 10.305 8.336 18.766 1 98.94 223 ILE A C 1
ATOM 1779 O O . ILE A 1 223 ? 9.641 9.039 19.531 1 98.94 223 ILE A O 1
ATOM 1783 N N . ALA A 1 224 ? 11.258 8.812 18.047 1 98.88 224 ALA A N 1
ATOM 1784 C CA . ALA A 1 224 ? 11.453 10.234 17.797 1 98.88 224 ALA A CA 1
ATOM 1785 C C . ALA A 1 224 ? 10.812 10.656 16.469 1 98.88 224 ALA A C 1
ATOM 1787 O O . ALA A 1 224 ? 11.477 10.672 15.43 1 98.88 224 ALA A O 1
ATOM 1788 N N . GLY A 1 225 ? 9.57 10.977 16.484 1 98.31 225 GLY A N 1
ATOM 1789 C CA . GLY A 1 225 ? 8.82 11.352 15.297 1 98.31 225 GLY A CA 1
ATOM 1790 C C . GLY A 1 225 ? 7.641 12.258 15.602 1 98.31 225 GLY A C 1
ATOM 1791 O O . GLY A 1 225 ? 6.992 12.117 16.641 1 98.31 225 GLY A O 1
ATOM 1792 N N . THR A 1 226 ? 7.371 13.109 14.672 1 97.31 226 THR A N 1
ATOM 1793 C CA . THR A 1 226 ? 6.301 14.078 14.875 1 97.31 226 THR A CA 1
ATOM 1794 C C . THR A 1 226 ? 5.547 14.328 13.57 1 97.31 226 THR A C 1
ATOM 1796 O O . THR A 1 226 ? 6.113 14.195 12.484 1 97.31 226 THR A O 1
ATOM 1799 N N . SER A 1 227 ? 4.254 14.688 13.703 1 95.5 227 SER A N 1
ATOM 1800 C CA . SER A 1 227 ? 3.43 15.062 12.562 1 95.5 227 SER A CA 1
ATOM 1801 C C . SER A 1 227 ? 3.055 16.547 12.617 1 95.5 227 SER A C 1
ATOM 1803 O O . SER A 1 227 ? 2.742 17.156 11.594 1 95.5 227 SER A O 1
ATOM 1805 N N . ALA A 1 228 ? 2.928 17.078 13.82 1 95.81 228 ALA A N 1
ATOM 1806 C CA . ALA A 1 228 ? 2.572 18.469 14.039 1 95.81 228 ALA A CA 1
ATOM 1807 C C . ALA A 1 228 ? 3.473 19.109 15.094 1 95.81 228 ALA A C 1
ATOM 1809 O O . ALA A 1 228 ? 3.043 19.344 16.219 1 95.81 228 ALA A O 1
ATOM 1810 N N . TYR A 1 229 ? 4.664 19.344 14.758 1 97.06 229 TYR A N 1
ATOM 1811 C CA . TYR A 1 229 ? 5.707 19.938 15.594 1 97.06 229 TYR A CA 1
ATOM 1812 C C . TYR A 1 229 ? 6.59 20.875 14.781 1 97.06 229 TYR A C 1
ATOM 1814 O O . TYR A 1 229 ? 7.246 20.453 13.828 1 97.06 229 TYR A O 1
ATOM 1822 N N . SER A 1 230 ? 6.664 22.109 15.156 1 97.62 230 SER A N 1
ATOM 1823 C CA . SER A 1 230 ? 7.238 23.141 14.297 1 97.62 230 SER A CA 1
ATOM 1824 C C . SER A 1 230 ? 8.719 23.359 14.609 1 97.62 230 SER A C 1
ATOM 1826 O O . SER A 1 230 ? 9.359 24.219 14.016 1 97.62 230 SER A O 1
ATOM 1828 N N . ARG A 1 231 ? 9.258 22.625 15.555 1 98.25 231 ARG A N 1
ATOM 1829 C CA . ARG A 1 231 ? 10.648 22.797 15.953 1 98.25 231 ARG A CA 1
ATOM 1830 C C . ARG A 1 231 ? 11.484 21.578 15.625 1 98.25 231 ARG A C 1
ATOM 1832 O O . ARG A 1 231 ? 10.961 20.578 15.102 1 98.25 231 ARG A O 1
ATOM 1839 N N . LEU A 1 232 ? 12.742 21.703 15.805 1 98.44 232 LEU A N 1
ATOM 1840 C CA . LEU A 1 232 ? 13.641 20.609 15.484 1 98.44 232 LEU A CA 1
ATOM 1841 C C . LEU A 1 232 ? 13.719 19.609 16.625 1 98.44 232 LEU A C 1
ATOM 1843 O O . LEU A 1 232 ? 13.617 20 17.797 1 98.44 232 LEU A O 1
ATOM 1847 N N . ILE A 1 233 ? 13.859 18.359 16.344 1 98.38 233 ILE A N 1
ATOM 1848 C CA . ILE A 1 233 ? 13.945 17.281 17.344 1 98.38 233 ILE A CA 1
ATOM 1849 C C . ILE A 1 233 ? 15.375 17.172 17.859 1 98.38 233 ILE A C 1
ATOM 1851 O O . ILE A 1 233 ? 16.328 17.25 17.078 1 98.38 233 ILE A O 1
ATOM 1855 N N . ASP A 1 234 ? 15.523 17.047 19.141 1 98.56 234 ASP A N 1
ATOM 1856 C CA . ASP A 1 234 ? 16.828 16.828 19.75 1 98.56 234 ASP A CA 1
ATOM 1857 C C . ASP A 1 234 ? 17.172 15.344 19.781 1 98.56 234 ASP A C 1
ATOM 1859 O O . ASP A 1 234 ? 17.062 14.695 20.828 1 98.56 234 ASP A O 1
ATOM 1863 N N . TYR A 1 235 ? 17.75 14.828 18.719 1 98.75 235 TYR A N 1
ATOM 1864 C CA . TYR A 1 235 ? 18.047 13.406 18.594 1 98.75 235 TYR A CA 1
ATOM 1865 C C . TYR A 1 235 ? 19.125 12.969 19.562 1 98.75 235 TYR A C 1
ATOM 1867 O O . TYR A 1 235 ? 19.125 11.828 20.031 1 98.75 235 TYR A O 1
ATOM 1875 N N . LYS A 1 236 ? 20.047 13.859 19.859 1 98.69 236 LYS A N 1
ATOM 1876 C CA . LYS A 1 236 ? 21.078 13.555 20.828 1 98.69 236 LYS A CA 1
ATOM 1877 C C . LYS A 1 236 ? 20.484 13.242 22.203 1 98.69 236 LYS A C 1
ATOM 1879 O O . LYS A 1 236 ? 20.891 12.289 22.859 1 98.69 236 LYS A O 1
ATOM 1884 N N . ARG A 1 237 ? 19.578 14.086 22.594 1 98.75 237 ARG A N 1
ATOM 1885 C CA . ARG A 1 237 ? 18.906 13.867 23.875 1 98.75 237 ARG A CA 1
ATOM 1886 C C . ARG A 1 237 ? 18.125 12.555 23.859 1 98.75 237 ARG A C 1
ATOM 1888 O O . ARG A 1 237 ? 18.125 11.82 24.844 1 98.75 237 ARG A O 1
ATOM 1895 N N . PHE A 1 238 ? 17.453 12.211 22.812 1 98.88 238 PHE A N 1
ATOM 1896 C CA . PHE A 1 238 ? 16.75 10.938 22.672 1 98.88 238 PHE A CA 1
ATOM 1897 C C . PHE A 1 238 ? 17.719 9.773 22.828 1 98.88 238 PHE A C 1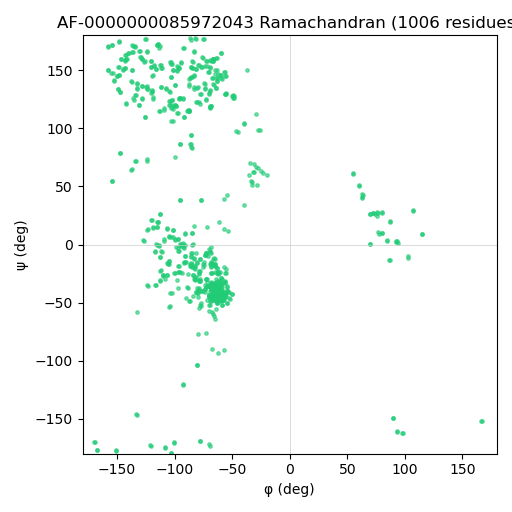
ATOM 1899 O O . PHE A 1 238 ? 17.422 8.781 23.5 1 98.88 238 PHE A O 1
ATOM 1906 N N . ARG A 1 239 ? 18.844 9.859 22.141 1 98.75 239 ARG A N 1
ATOM 1907 C CA . ARG A 1 239 ? 19.844 8.797 22.219 1 98.75 239 ARG A CA 1
ATOM 1908 C C . ARG A 1 239 ? 20.281 8.555 23.656 1 98.75 239 ARG A C 1
ATOM 1910 O O . ARG A 1 239 ? 20.406 7.406 24.094 1 98.75 239 ARG A O 1
ATOM 1917 N N . GLN A 1 240 ? 20.5 9.641 24.391 1 98.81 240 GLN A N 1
ATOM 1918 C CA . GLN A 1 240 ? 20.891 9.539 25.781 1 98.81 240 GLN A CA 1
ATOM 1919 C C . GLN A 1 240 ? 19.828 8.797 26.609 1 98.81 240 GLN A C 1
ATOM 1921 O O . GLN A 1 240 ? 20.156 7.914 27.391 1 98.81 240 GLN A O 1
ATOM 1926 N N . ILE A 1 241 ? 18.609 9.164 26.422 1 98.81 241 ILE A N 1
ATOM 1927 C CA . ILE A 1 241 ? 17.516 8.555 27.141 1 98.81 241 ILE A CA 1
ATOM 1928 C C . ILE A 1 241 ? 17.438 7.066 26.812 1 98.81 241 ILE A C 1
ATOM 1930 O O . ILE A 1 241 ? 17.281 6.227 27.703 1 98.81 241 ILE A O 1
ATOM 1934 N N . CYS A 1 242 ? 17.531 6.746 25.531 1 98.81 242 CYS A N 1
ATOM 1935 C CA . CYS A 1 242 ? 17.453 5.359 25.078 1 98.81 242 CYS A CA 1
ATOM 1936 C C . CYS A 1 242 ? 18.609 4.543 25.656 1 98.81 242 CYS A C 1
ATOM 1938 O O . CYS A 1 242 ? 18.422 3.379 26.031 1 98.81 242 CYS A O 1
ATOM 1940 N N . ASP A 1 243 ? 19.812 5.102 25.703 1 98.06 243 ASP A N 1
ATOM 1941 C CA . ASP A 1 243 ? 20.953 4.406 26.281 1 98.06 243 ASP A CA 1
ATOM 1942 C C . ASP A 1 243 ? 20.734 4.102 27.75 1 98.06 243 ASP A C 1
ATOM 1944 O O . ASP A 1 243 ? 21.094 3.023 28.234 1 98.06 243 ASP A O 1
ATOM 1948 N N . ASP A 1 244 ? 20.141 5.016 28.422 1 98.25 244 ASP A N 1
ATOM 1949 C CA . ASP A 1 244 ? 19.906 4.871 29.844 1 98.25 244 ASP A CA 1
ATOM 1950 C C . ASP A 1 244 ? 18.953 3.715 30.141 1 98.25 244 ASP A C 1
ATOM 1952 O O . ASP A 1 244 ? 19.094 3.02 31.141 1 98.25 244 ASP A O 1
ATOM 1956 N N . VAL A 1 245 ? 18 3.523 29.297 1 98.31 245 VAL A N 1
ATOM 1957 C CA . VAL A 1 245 ? 16.984 2.504 29.578 1 98.31 245 VAL A CA 1
ATOM 1958 C C . VAL A 1 245 ? 17.172 1.329 28.625 1 98.31 245 VAL A C 1
ATOM 1960 O O . VAL A 1 245 ? 16.328 0.426 28.578 1 98.31 245 VAL A O 1
ATOM 1963 N N . LYS A 1 246 ? 18.203 1.337 27.766 1 97.44 246 LYS A N 1
ATOM 1964 C CA . LYS A 1 246 ? 18.562 0.28 26.828 1 97.44 246 LYS A CA 1
ATOM 1965 C C . LYS A 1 246 ? 17.453 0.059 25.797 1 97.44 246 LYS A C 1
ATOM 1967 O O . LYS A 1 246 ? 17.078 -1.081 25.516 1 97.44 246 LYS A O 1
ATOM 1972 N N . ALA A 1 247 ? 16.859 1.156 25.328 1 98.75 247 ALA A N 1
ATOM 1973 C CA . ALA A 1 247 ? 15.812 1.109 24.312 1 98.75 247 ALA A CA 1
ATOM 1974 C C . ALA A 1 247 ? 16.391 1.338 22.906 1 98.75 247 ALA A C 1
ATOM 1976 O O . ALA A 1 247 ? 17.422 1.998 22.766 1 98.75 247 ALA A O 1
ATOM 1977 N N . ILE A 1 248 ? 15.75 0.79 21.938 1 98.75 248 ILE A N 1
ATOM 1978 C CA . ILE A 1 248 ? 16.016 1.104 20.531 1 98.75 248 ILE A CA 1
ATOM 1979 C C . ILE A 1 248 ? 15.469 2.488 20.203 1 98.75 248 ILE A C 1
ATOM 1981 O O . ILE A 1 248 ? 14.352 2.832 20.609 1 98.75 248 ILE A O 1
ATOM 1985 N N . LEU A 1 249 ? 16.234 3.33 19.5 1 98.88 249 LEU A N 1
ATOM 1986 C CA . LEU A 1 249 ? 15.758 4.625 19.031 1 98.88 249 LEU A CA 1
ATOM 1987 C C . LEU A 1 249 ? 15.312 4.535 17.578 1 98.88 249 LEU A C 1
ATOM 1989 O O . LEU A 1 249 ? 16.125 4.281 16.688 1 98.88 249 LEU A O 1
ATOM 1993 N N . LEU A 1 250 ? 14.062 4.695 17.359 1 98.94 250 LEU A N 1
ATOM 1994 C CA . LEU A 1 250 ? 13.508 4.797 16 1 98.94 250 LEU A CA 1
ATOM 1995 C C . LEU A 1 250 ? 13.133 6.242 15.68 1 98.94 250 LEU A C 1
ATOM 1997 O O . LEU A 1 250 ? 12.367 6.867 16.422 1 98.94 250 LEU A O 1
ATOM 2001 N N . ALA A 1 251 ? 13.672 6.742 14.648 1 98.94 251 ALA A N 1
ATOM 2002 C CA . ALA A 1 251 ? 13.273 8.07 14.172 1 98.94 251 ALA A CA 1
ATOM 2003 C C . ALA A 1 251 ? 12.281 7.961 13.023 1 98.94 251 ALA A C 1
ATOM 2005 O O . ALA A 1 251 ? 12.578 7.352 11.992 1 98.94 251 ALA A O 1
ATOM 2006 N N . ASP A 1 252 ? 11.109 8.492 13.211 1 98.81 252 ASP A N 1
ATOM 2007 C CA . ASP A 1 252 ? 10.133 8.648 12.133 1 98.81 252 ASP A CA 1
ATOM 2008 C C . ASP A 1 252 ? 10.273 10.016 11.469 1 98.81 252 ASP A C 1
ATOM 2010 O O . ASP A 1 252 ? 9.859 11.031 12.031 1 98.81 252 ASP A O 1
ATOM 2014 N N . ILE A 1 253 ? 10.758 10.055 10.227 1 98.81 253 ILE A N 1
ATOM 2015 C CA . ILE A 1 253 ? 11.047 11.328 9.586 1 98.81 253 ILE A CA 1
ATOM 2016 C C . ILE A 1 253 ? 10.086 11.555 8.422 1 98.81 253 ILE A C 1
ATOM 2018 O O . ILE A 1 253 ? 10.414 12.258 7.465 1 98.81 253 ILE A O 1
ATOM 2022 N N . ALA A 1 254 ? 8.906 10.969 8.453 1 98.38 254 ALA A N 1
ATOM 2023 C CA . ALA A 1 254 ? 7.93 11 7.367 1 98.38 254 ALA A CA 1
ATOM 2024 C C . ALA A 1 254 ? 7.691 12.422 6.883 1 98.38 254 ALA A C 1
ATOM 2026 O O . ALA A 1 254 ? 7.66 12.68 5.68 1 98.38 254 ALA A O 1
ATOM 2027 N N . HIS A 1 255 ? 7.578 13.352 7.805 1 97.94 255 HIS A N 1
ATOM 2028 C CA . HIS A 1 255 ? 7.223 14.719 7.457 1 97.94 255 HIS A CA 1
ATOM 2029 C C . HIS A 1 255 ? 8.445 15.5 6.98 1 97.94 255 HIS A C 1
ATOM 2031 O O . HIS A 1 255 ? 8.312 16.438 6.195 1 97.94 255 HIS A O 1
ATOM 2037 N N . ILE A 1 256 ? 9.664 15.117 7.461 1 98.56 256 ILE A N 1
ATOM 2038 C CA . ILE A 1 256 ? 10.805 16 7.258 1 98.56 256 ILE A CA 1
ATOM 2039 C C . ILE A 1 256 ? 11.867 15.305 6.422 1 98.56 256 ILE A C 1
ATOM 2041 O O . ILE A 1 256 ? 13.008 15.766 6.344 1 98.56 256 ILE A O 1
ATOM 2045 N N . SER A 1 257 ? 11.523 14.219 5.793 1 98.62 257 SER A N 1
ATOM 2046 C CA . SER A 1 257 ? 12.484 13.406 5.059 1 98.62 257 SER A CA 1
ATOM 2047 C C . SER A 1 257 ? 13.164 14.211 3.955 1 98.62 257 SER A C 1
ATOM 2049 O O . SER A 1 257 ? 14.375 14.086 3.744 1 98.62 257 SER A O 1
ATOM 2051 N N . GLY A 1 258 ? 12.398 15.023 3.256 1 98.69 258 GLY A N 1
ATOM 2052 C CA . GLY A 1 258 ? 12.992 15.844 2.209 1 98.69 258 GLY A CA 1
ATOM 2053 C C . GLY A 1 258 ? 13.992 16.859 2.736 1 98.69 258 GLY A C 1
ATOM 2054 O O . GLY A 1 258 ? 15.031 17.094 2.115 1 98.69 258 GLY A O 1
ATOM 2055 N N . LEU A 1 259 ? 13.703 17.438 3.863 1 98.81 259 LEU A N 1
ATOM 2056 C CA . LEU A 1 259 ? 14.594 18.422 4.48 1 98.81 259 LEU A CA 1
ATOM 2057 C C . LEU A 1 259 ? 15.898 17.766 4.914 1 98.81 259 LEU A C 1
ATOM 2059 O O . LEU A 1 259 ? 16.969 18.359 4.773 1 98.81 259 LEU A O 1
ATOM 2063 N N . ILE A 1 260 ? 15.797 16.562 5.418 1 98.88 260 ILE A N 1
ATOM 2064 C CA . ILE A 1 260 ? 16.969 15.828 5.855 1 98.88 260 ILE A CA 1
ATOM 2065 C C . ILE A 1 260 ? 17.797 15.406 4.641 1 98.88 260 ILE A C 1
ATOM 2067 O O . ILE A 1 260 ? 19.031 15.523 4.645 1 98.88 260 ILE A O 1
ATOM 2071 N N . ALA A 1 261 ? 17.109 14.922 3.613 1 98.81 261 ALA A N 1
ATOM 2072 C CA . ALA A 1 261 ? 17.797 14.531 2.389 1 98.81 261 ALA A CA 1
ATOM 2073 C C . ALA A 1 261 ? 18.562 15.711 1.787 1 98.81 261 ALA A C 1
ATOM 2075 O O . ALA A 1 261 ? 19.641 15.539 1.234 1 98.81 261 ALA A O 1
ATOM 2076 N N . ALA A 1 262 ? 18.031 16.891 1.934 1 98.62 262 ALA A N 1
ATOM 2077 C CA . ALA A 1 262 ? 18.641 18.109 1.387 1 98.62 262 ALA A CA 1
ATOM 2078 C C . ALA A 1 262 ? 19.688 18.688 2.344 1 98.62 262 ALA A C 1
ATOM 2080 O O . ALA A 1 262 ? 20.375 19.641 2.014 1 98.62 262 ALA A O 1
ATOM 2081 N N . ASN A 1 263 ? 19.781 18.125 3.516 1 98.25 263 ASN A N 1
ATOM 2082 C CA . ASN A 1 263 ? 20.75 18.516 4.527 1 98.25 263 ASN A CA 1
ATOM 2083 C C . ASN A 1 263 ? 20.547 19.953 4.988 1 98.25 263 ASN A C 1
ATOM 2085 O O . ASN A 1 263 ? 21.5 20.719 5.109 1 98.25 263 ASN A O 1
ATOM 2089 N N . VAL A 1 264 ? 19.297 20.328 5.207 1 98.62 264 VAL A N 1
ATOM 2090 C CA . VAL A 1 264 ? 19.016 21.703 5.598 1 98.62 264 VAL A CA 1
ATOM 2091 C C . VAL A 1 264 ? 18.531 21.75 7.043 1 98.62 264 VAL A C 1
ATOM 2093 O O . VAL A 1 264 ? 18.391 22.828 7.629 1 98.62 264 VAL A O 1
ATOM 2096 N N . ILE A 1 265 ? 18.312 20.594 7.68 1 98.56 265 ILE A N 1
ATOM 2097 C CA . ILE A 1 265 ? 18.031 20.453 9.102 1 98.56 265 ILE A CA 1
ATOM 2098 C C . ILE A 1 265 ? 18.828 19.297 9.68 1 98.56 265 ILE A C 1
ATOM 2100 O O . ILE A 1 265 ? 19.422 18.5 8.938 1 98.56 265 ILE A O 1
ATOM 2104 N N . PRO A 1 266 ? 18.828 19.141 11.047 1 98.12 266 PRO A N 1
ATOM 2105 C CA . PRO A 1 266 ? 19.609 18.047 11.648 1 98.12 266 PRO A CA 1
ATOM 2106 C C . PRO A 1 266 ? 19.109 16.672 11.234 1 98.12 266 PRO A C 1
ATOM 2108 O O . PRO A 1 266 ? 17.906 16.484 11.031 1 98.12 266 PRO A O 1
ATOM 2111 N N . THR A 1 267 ? 20.062 15.734 11.203 1 98.44 267 THR A N 1
ATOM 2112 C CA . THR A 1 267 ? 19.75 14.367 10.781 1 98.44 267 THR A CA 1
ATOM 2113 C C . THR A 1 267 ? 19.656 13.438 11.984 1 98.44 267 THR A C 1
ATOM 2115 O O . THR A 1 267 ? 20.391 13.609 12.961 1 98.44 267 THR A O 1
ATOM 2118 N N . PRO A 1 268 ? 18.797 12.508 11.953 1 98.75 268 PRO A N 1
ATOM 2119 C CA . PRO A 1 268 ? 18.734 11.508 13.023 1 98.75 268 PRO A CA 1
ATOM 2120 C C . PRO A 1 268 ? 19.75 10.375 12.828 1 98.75 268 PRO A C 1
ATOM 2122 O O . PRO A 1 268 ? 19.969 9.578 13.734 1 98.75 268 PRO A O 1
ATOM 2125 N N . PHE A 1 269 ? 20.375 10.242 11.695 1 98.75 269 PHE A N 1
ATOM 2126 C CA . PHE A 1 269 ? 21.125 9.055 11.305 1 98.75 269 PHE A CA 1
ATOM 2127 C C . PHE A 1 269 ? 22.375 8.906 12.164 1 98.75 269 PHE A C 1
ATOM 2129 O O . PHE A 1 269 ? 22.953 7.812 12.25 1 98.75 269 PHE A O 1
ATOM 2136 N N . ASP A 1 270 ? 22.781 9.938 12.867 1 98 270 ASP A N 1
ATOM 2137 C CA . ASP A 1 270 ? 23.922 9.859 13.766 1 98 270 ASP A CA 1
ATOM 2138 C C . ASP A 1 270 ? 23.531 9.219 15.094 1 98 270 ASP A C 1
ATOM 2140 O O . ASP A 1 270 ? 24.406 8.781 15.852 1 98 270 ASP A O 1
ATOM 2144 N N . TYR A 1 271 ? 22.25 9.148 15.328 1 98.56 271 TYR A N 1
ATOM 2145 C CA . TYR A 1 271 ? 21.812 8.781 16.672 1 98.56 271 TYR A CA 1
ATOM 2146 C C . TYR A 1 271 ? 20.891 7.562 16.641 1 98.56 271 TYR A C 1
ATOM 2148 O O . TYR A 1 271 ? 20.953 6.707 17.516 1 98.56 271 TYR A O 1
ATOM 2156 N N . ALA A 1 272 ? 20.078 7.441 15.617 1 98.81 272 ALA A N 1
ATOM 2157 C CA . ALA A 1 272 ? 18.984 6.469 15.578 1 98.81 272 ALA A CA 1
ATOM 2158 C C . ALA A 1 272 ? 19.5 5.078 15.219 1 98.81 272 ALA A C 1
ATOM 2160 O O . ALA A 1 272 ? 20.547 4.945 14.57 1 98.81 272 ALA A O 1
ATOM 2161 N N . ASP A 1 273 ? 18.781 4.051 15.648 1 98.69 273 ASP A N 1
ATOM 2162 C CA . ASP A 1 273 ? 19.047 2.67 15.258 1 98.69 273 ASP A CA 1
ATOM 2163 C C . ASP A 1 273 ? 18.297 2.307 13.977 1 98.69 273 ASP A C 1
ATOM 2165 O O . ASP A 1 273 ? 18.781 1.519 13.164 1 98.69 273 ASP A O 1
ATOM 2169 N N . VAL A 1 274 ? 17.141 2.816 13.875 1 98.88 274 VAL A N 1
ATOM 2170 C CA . VAL A 1 274 ? 16.234 2.623 12.734 1 98.88 274 VAL A CA 1
ATOM 2171 C C . VAL A 1 274 ? 15.578 3.949 12.367 1 98.88 274 VAL A C 1
ATOM 2173 O O . VAL A 1 274 ? 15.25 4.754 13.25 1 98.88 274 VAL A O 1
ATOM 2176 N N . VAL A 1 275 ? 15.438 4.215 11.086 1 98.94 275 VAL A N 1
ATOM 2177 C CA . VAL A 1 275 ? 14.75 5.402 10.594 1 98.94 275 VAL A CA 1
ATOM 2178 C C . VAL A 1 275 ? 13.688 5 9.578 1 98.94 275 VAL A C 1
ATOM 2180 O O . VAL A 1 275 ? 13.969 4.246 8.641 1 98.94 275 VAL A O 1
ATOM 2183 N N . THR A 1 276 ? 12.461 5.41 9.773 1 98.94 276 THR A N 1
ATOM 2184 C CA . THR A 1 276 ? 11.383 5.148 8.82 1 98.94 276 THR A CA 1
ATOM 2185 C C . THR A 1 276 ? 10.914 6.445 8.164 1 98.94 276 THR A C 1
ATOM 2187 O O . THR A 1 276 ? 11.07 7.527 8.734 1 98.94 276 THR A O 1
ATOM 2190 N N . THR A 1 277 ? 10.367 6.312 6.98 1 98.75 277 THR A N 1
ATOM 2191 C CA . THR A 1 277 ? 9.82 7.492 6.324 1 98.75 277 THR A CA 1
ATOM 2192 C C . THR A 1 277 ? 8.781 7.102 5.277 1 98.75 277 THR A C 1
ATOM 2194 O O . THR A 1 277 ? 8.805 5.977 4.766 1 98.75 277 THR A O 1
ATOM 2197 N N . THR A 1 278 ? 7.832 7.961 5.066 1 97.88 278 THR A N 1
ATOM 2198 C CA . THR A 1 278 ? 7.066 7.945 3.824 1 97.88 278 THR A CA 1
ATOM 2199 C C . THR A 1 278 ? 7.828 8.664 2.713 1 97.88 278 THR A C 1
ATOM 2201 O O . THR A 1 278 ? 8.891 9.234 2.951 1 97.88 278 THR A O 1
ATOM 2204 N N . THR A 1 279 ? 7.281 8.68 1.465 1 98.12 279 THR A N 1
ATOM 2205 C CA . THR A 1 279 ? 8.109 9.141 0.361 1 98.12 279 THR A CA 1
ATOM 2206 C C . THR A 1 279 ? 7.406 10.25 -0.42 1 98.12 279 THR A C 1
ATOM 2208 O O . THR A 1 279 ? 7.945 10.766 -1.398 1 98.12 279 THR A O 1
ATOM 2211 N N . HIS A 1 280 ? 6.215 10.688 0.025 1 96.44 280 HIS A N 1
ATOM 2212 C CA . HIS A 1 280 ? 5.434 11.562 -0.836 1 96.44 280 HIS A CA 1
ATOM 2213 C C . HIS A 1 280 ? 5.246 12.938 -0.197 1 96.44 280 HIS A C 1
ATOM 2215 O O . HIS A 1 280 ? 4.641 13.828 -0.797 1 96.44 280 HIS A O 1
ATOM 2221 N N . LYS A 1 281 ? 5.645 13.156 1.027 1 97.56 281 LYS A N 1
ATOM 2222 C CA . LYS A 1 281 ? 5.469 14.445 1.686 1 97.56 281 LYS A CA 1
ATOM 2223 C C . LYS A 1 281 ? 6.551 15.43 1.261 1 97.56 281 LYS A C 1
ATOM 2225 O O . LYS A 1 281 ? 6.621 15.82 0.092 1 97.56 281 LYS A O 1
ATOM 2230 N N . THR A 1 282 ? 7.527 15.664 2.096 1 98.38 282 THR A N 1
ATOM 2231 C CA . THR A 1 282 ? 8.562 16.641 1.749 1 98.38 282 THR A CA 1
ATOM 2232 C C . THR A 1 282 ? 9.562 16.031 0.769 1 98.38 282 THR A C 1
ATOM 2234 O O . THR A 1 282 ? 10.312 16.75 0.118 1 98.38 282 THR A O 1
ATOM 2237 N N . LEU A 1 283 ? 9.531 14.688 0.57 1 97.94 283 LEU A N 1
ATOM 2238 C CA . LEU A 1 283 ? 10.391 14.039 -0.41 1 97.94 283 LEU A CA 1
ATOM 2239 C C . LEU A 1 283 ? 9.789 14.125 -1.807 1 97.94 283 LEU A C 1
ATOM 2241 O O . LEU A 1 283 ? 10.484 13.914 -2.803 1 97.94 283 LEU A O 1
ATOM 2245 N N . ARG A 1 284 ? 8.539 14.336 -1.929 1 97 284 ARG A N 1
ATOM 2246 C CA . ARG A 1 284 ? 7.844 14.688 -3.164 1 97 284 ARG A CA 1
ATOM 2247 C C . ARG A 1 284 ? 7.809 13.508 -4.129 1 97 284 ARG A C 1
ATOM 2249 O O . ARG A 1 284 ? 7.875 13.695 -5.344 1 97 284 ARG A O 1
ATOM 2256 N N . GLY A 1 285 ? 7.867 12.344 -3.672 1 97.12 285 GLY A N 1
ATOM 2257 C CA . GLY A 1 285 ? 7.824 11.172 -4.531 1 97.12 285 GLY A CA 1
ATOM 2258 C C . GLY A 1 285 ? 6.457 10.516 -4.578 1 97.12 285 GLY A C 1
ATOM 2259 O O . GLY A 1 285 ? 5.445 11.156 -4.281 1 97.12 285 GLY A O 1
ATOM 2260 N N . GLY A 1 286 ? 6.438 9.336 -5.18 1 97.06 286 GLY A N 1
ATOM 2261 C CA . GLY A 1 286 ? 5.242 8.508 -5.109 1 97.06 286 GLY A CA 1
ATOM 2262 C C . GLY A 1 286 ? 4.973 7.961 -3.721 1 97.06 286 GLY A C 1
ATOM 2263 O O . GLY A 1 286 ? 5.879 7.895 -2.887 1 97.06 286 GLY A O 1
ATOM 2264 N N . ARG A 1 287 ? 3.752 7.602 -3.459 1 97.75 287 ARG A N 1
ATOM 2265 C CA . ARG A 1 287 ? 3.365 7.102 -2.143 1 97.75 287 ARG A CA 1
ATOM 2266 C C . ARG A 1 287 ? 3.977 5.73 -1.874 1 97.75 287 ARG A C 1
ATOM 2268 O O . ARG A 1 287 ? 3.734 4.781 -2.619 1 97.75 287 ARG A O 1
ATOM 2275 N N . ALA A 1 288 ? 4.742 5.629 -0.929 1 98.25 288 ALA A N 1
ATOM 2276 C CA . ALA A 1 288 ? 5.441 4.434 -0.458 1 98.25 288 ALA A CA 1
ATOM 2277 C C . ALA A 1 288 ? 6.094 4.68 0.9 1 98.25 288 ALA A C 1
ATOM 2279 O O . ALA A 1 288 ? 5.723 5.617 1.612 1 98.25 288 ALA A O 1
ATOM 2280 N N . GLY A 1 289 ? 6.934 3.762 1.356 1 98.5 289 GLY A N 1
ATOM 2281 C CA . GLY A 1 289 ? 7.688 3.883 2.594 1 98.5 289 GLY A CA 1
ATOM 2282 C C . GLY A 1 289 ? 9.055 3.23 2.527 1 98.5 289 GLY A C 1
ATOM 2283 O O . GLY A 1 289 ? 9.32 2.434 1.626 1 98.5 289 GLY A O 1
ATOM 2284 N N . MET A 1 290 ? 9.922 3.637 3.408 1 98.94 290 MET A N 1
ATOM 2285 C CA . MET A 1 290 ? 11.258 3.057 3.529 1 98.94 290 MET A CA 1
ATOM 2286 C C . MET A 1 290 ? 11.625 2.846 4.996 1 98.94 290 MET A C 1
ATOM 2288 O O . MET A 1 290 ? 11.156 3.572 5.871 1 98.94 290 MET A O 1
ATOM 2292 N N . ILE A 1 291 ? 12.422 1.865 5.23 1 98.94 291 ILE A N 1
ATOM 2293 C CA . ILE A 1 291 ? 12.984 1.597 6.551 1 98.94 291 ILE A CA 1
ATOM 2294 C C . ILE A 1 291 ? 14.508 1.522 6.461 1 98.94 291 ILE A C 1
ATOM 2296 O O . ILE A 1 291 ? 15.055 0.587 5.875 1 98.94 291 ILE A O 1
ATOM 2300 N N . PHE A 1 292 ? 15.172 2.525 7.012 1 98.94 292 PHE A N 1
ATOM 2301 C CA . PHE A 1 292 ? 16.625 2.477 7.176 1 98.94 292 PHE A CA 1
ATOM 2302 C C . PHE A 1 292 ? 16.984 1.793 8.484 1 98.94 292 PHE A C 1
ATOM 2304 O O . PHE A 1 292 ? 16.328 1.98 9.5 1 98.94 292 PHE A O 1
ATOM 2311 N N . PHE A 1 293 ? 18.062 1.028 8.469 1 98.94 293 PHE A N 1
ATOM 2312 C CA . PHE A 1 293 ? 18.5 0.332 9.68 1 98.94 293 PHE A CA 1
ATOM 2313 C C . PHE A 1 293 ? 20.016 0.252 9.75 1 98.94 293 PHE A C 1
ATOM 2315 O O . PHE A 1 293 ? 20.688 0.179 8.719 1 98.94 293 PHE A O 1
ATOM 2322 N N . ARG A 1 294 ? 20.547 0.216 10.938 1 98.5 294 ARG A N 1
ATOM 2323 C CA . ARG A 1 294 ? 21.984 0.043 11.156 1 98.5 294 ARG A CA 1
ATOM 2324 C C . ARG A 1 294 ? 22.438 -1.352 10.734 1 98.5 294 ARG A C 1
ATOM 2326 O O . ARG A 1 294 ? 21.703 -2.33 10.93 1 98.5 294 ARG A O 1
ATOM 2333 N N . LYS A 1 295 ? 23.609 -1.378 10.195 1 96.56 295 LYS A N 1
ATOM 2334 C CA . LYS A 1 295 ? 24.297 -2.617 9.836 1 96.56 295 LYS A CA 1
ATOM 2335 C C . LYS A 1 295 ? 25.766 -2.582 10.25 1 96.56 295 LYS A C 1
ATOM 2337 O O . LYS A 1 295 ? 26.266 -1.534 10.648 1 96.56 295 LYS A O 1
ATOM 2342 N N . GLY A 1 296 ? 26.391 -3.703 10.242 1 95.75 296 GLY A N 1
ATOM 2343 C CA . GLY A 1 296 ? 27.781 -3.779 10.648 1 95.75 296 GLY A CA 1
ATOM 2344 C C . GLY A 1 296 ? 27.953 -4.035 12.133 1 95.75 296 GLY A C 1
ATOM 2345 O O . GLY A 1 296 ? 27.156 -4.738 12.75 1 95.75 296 GLY A O 1
ATOM 2346 N N . VAL A 1 297 ? 29.047 -3.525 12.719 1 94.5 297 VAL A N 1
ATOM 2347 C CA . VAL A 1 297 ? 29.406 -3.822 14.102 1 94.5 297 VAL A CA 1
ATOM 2348 C C . VAL A 1 297 ? 28.609 -2.943 15.055 1 94.5 297 VAL A C 1
ATOM 2350 O O . VAL A 1 297 ? 28.625 -1.716 14.945 1 94.5 297 VAL A O 1
ATOM 2353 N N . LYS A 1 298 ? 27.938 -3.561 15.875 1 93.06 298 LYS A N 1
ATOM 2354 C CA . LYS A 1 298 ? 27.156 -2.881 16.906 1 93.06 298 LYS A CA 1
ATOM 2355 C C . LYS A 1 298 ? 28 -2.607 18.141 1 93.06 298 LYS A C 1
ATOM 2357 O O . LYS A 1 298 ? 27.953 -1.512 18.703 1 93.06 298 LYS A O 1
ATOM 2362 N N . SER A 1 299 ? 28.672 -3.711 18.531 1 91.69 299 SER A N 1
ATOM 2363 C CA . SER A 1 299 ? 29.531 -3.621 19.703 1 91.69 299 SER A CA 1
ATOM 2364 C C . SER A 1 299 ? 30.594 -4.719 19.688 1 91.69 299 SER A C 1
ATOM 2366 O O . SER A 1 299 ? 30.625 -5.559 18.781 1 91.69 299 SER A O 1
ATOM 2368 N N . VAL A 1 300 ? 31.547 -4.609 20.578 1 92.94 300 VAL A N 1
ATOM 2369 C CA . VAL A 1 300 ? 32.562 -5.629 20.812 1 92.94 300 VAL A CA 1
ATOM 2370 C C . VAL A 1 300 ? 32.469 -6.152 22.25 1 92.94 300 VAL A C 1
ATOM 2372 O O . VAL A 1 300 ? 32.406 -5.371 23.203 1 92.94 300 VAL A O 1
ATOM 2375 N N . ASP A 1 301 ? 32.375 -7.43 22.266 1 92.31 301 ASP A N 1
ATOM 2376 C CA . ASP A 1 301 ? 32.188 -7.988 23.609 1 92.31 301 ASP A CA 1
ATOM 2377 C C . ASP A 1 301 ? 33.5 -7.969 24.391 1 92.31 301 ASP A C 1
ATOM 2379 O O . ASP A 1 301 ? 34.531 -7.512 23.875 1 92.31 301 ASP A O 1
ATOM 2383 N N . LYS A 1 302 ? 33.438 -8.391 25.641 1 92.88 302 LYS A N 1
ATOM 2384 C CA . LYS A 1 302 ? 34.594 -8.336 26.578 1 92.88 302 LYS A CA 1
ATOM 2385 C C . LYS A 1 302 ? 35.75 -9.156 26.047 1 92.88 302 LYS A C 1
ATOM 2387 O O . LYS A 1 302 ? 36.906 -8.883 26.391 1 92.88 302 LYS A O 1
ATOM 2392 N N . ASN A 1 303 ? 35.531 -10.133 25.203 1 94.31 303 ASN A N 1
ATOM 2393 C CA . ASN A 1 303 ? 36.531 -11.023 24.656 1 94.31 303 ASN A CA 1
ATOM 2394 C C . ASN A 1 303 ? 37.031 -10.539 23.297 1 94.31 303 ASN A C 1
ATOM 2396 O O . ASN A 1 303 ? 37.812 -11.227 22.641 1 94.31 303 ASN A O 1
ATOM 2400 N N . GLY A 1 304 ? 36.469 -9.438 22.828 1 93.25 304 GLY A N 1
ATOM 2401 C CA . GLY A 1 304 ? 36.938 -8.836 21.578 1 93.25 304 GLY A CA 1
ATOM 2402 C C . GLY A 1 304 ? 36.156 -9.305 20.375 1 93.25 304 GLY A C 1
ATOM 2403 O O . GLY A 1 304 ? 36.5 -8.953 19.234 1 93.25 304 GLY A O 1
ATOM 2404 N N . LYS A 1 305 ? 35.188 -10.086 20.625 1 94.5 305 LYS A N 1
ATOM 2405 C CA . LYS A 1 305 ? 34.375 -10.57 19.516 1 94.5 305 LYS A CA 1
ATOM 2406 C C . LYS A 1 305 ? 33.344 -9.523 19.078 1 94.5 305 LYS A C 1
ATOM 2408 O O . LYS A 1 305 ? 32.688 -8.922 19.922 1 94.5 305 LYS A O 1
ATOM 2413 N N . GLU A 1 306 ? 33.219 -9.328 17.828 1 94.56 306 GLU A N 1
ATOM 2414 C CA . GLU A 1 306 ? 32.312 -8.344 17.281 1 94.56 306 GLU A CA 1
ATOM 2415 C C . GLU A 1 306 ? 30.875 -8.867 17.312 1 94.56 306 GLU A C 1
ATOM 2417 O O . GLU A 1 306 ? 30.609 -10.016 16.953 1 94.56 306 GLU A O 1
ATOM 2422 N N . ILE A 1 307 ? 30.078 -8.008 17.844 1 94.44 307 ILE A N 1
ATOM 2423 C CA . ILE A 1 307 ? 28.641 -8.242 17.766 1 94.44 307 ILE A CA 1
ATOM 2424 C C . ILE A 1 307 ? 28.031 -7.367 16.688 1 94.44 307 ILE A C 1
ATOM 2426 O O . ILE A 1 307 ? 28.156 -6.141 16.719 1 94.44 307 ILE A O 1
ATOM 2430 N N . LYS A 1 308 ? 27.328 -7.977 15.727 1 96.12 308 LYS A N 1
ATOM 2431 C CA . LYS A 1 308 ? 26.797 -7.258 14.562 1 96.12 308 LYS A CA 1
ATOM 2432 C C . LYS A 1 308 ? 25.312 -6.969 14.734 1 96.12 308 LYS A C 1
ATOM 2434 O O . LYS A 1 308 ? 24.609 -7.68 15.461 1 96.12 308 LYS A O 1
ATOM 2439 N N . TYR A 1 309 ? 24.906 -5.859 14.125 1 96.88 309 TYR A N 1
ATOM 2440 C CA . TYR A 1 309 ? 23.469 -5.641 14.008 1 96.88 309 TYR A CA 1
ATOM 2441 C C . TYR A 1 309 ? 22.812 -6.766 13.227 1 96.88 309 TYR A C 1
ATOM 2443 O O . TYR A 1 309 ? 23.391 -7.285 12.266 1 96.88 309 TYR A O 1
ATOM 2451 N N . ASP A 1 310 ? 21.578 -7.129 13.578 1 97.5 310 ASP A N 1
ATOM 2452 C CA . ASP A 1 310 ? 20.812 -8.117 12.828 1 97.5 310 ASP A CA 1
ATOM 2453 C C . ASP A 1 310 ? 19.516 -7.527 12.297 1 97.5 310 ASP A C 1
ATOM 2455 O O . ASP A 1 310 ? 18.547 -8.25 12.062 1 97.5 310 ASP A O 1
ATOM 2459 N N . PHE A 1 311 ? 19.5 -6.188 12.203 1 98.44 311 PHE A N 1
ATOM 2460 C CA . PHE A 1 311 ? 18.281 -5.465 11.875 1 98.44 311 PHE A CA 1
ATOM 2461 C C . PHE A 1 311 ? 17.844 -5.766 10.445 1 98.44 311 PHE A C 1
ATOM 2463 O O . PHE A 1 311 ? 16.641 -5.809 10.156 1 98.44 311 PHE A O 1
ATOM 2470 N N . GLN A 1 312 ? 18.766 -5.961 9.539 1 98.25 312 GLN A N 1
ATOM 2471 C CA . GLN A 1 312 ? 18.406 -6.195 8.141 1 98.25 312 GLN A CA 1
ATOM 2472 C C . GLN A 1 312 ? 17.516 -7.422 8.008 1 98.25 312 GLN A C 1
ATOM 2474 O O . GLN A 1 312 ? 16.438 -7.352 7.395 1 98.25 312 GLN A O 1
ATOM 2479 N N . GLN A 1 313 ? 17.938 -8.5 8.562 1 97.75 313 GLN A N 1
ATOM 2480 C CA . GLN A 1 313 ? 17.188 -9.742 8.469 1 97.75 313 GLN A CA 1
ATOM 2481 C C . GLN A 1 313 ? 15.812 -9.602 9.125 1 97.75 313 GLN A C 1
ATOM 2483 O O . GLN A 1 313 ? 14.812 -10.078 8.594 1 97.75 313 GLN A O 1
ATOM 2488 N N . LYS A 1 314 ? 15.789 -8.93 10.242 1 98.38 314 LYS A N 1
ATOM 2489 C CA . LYS A 1 314 ? 14.547 -8.758 10.984 1 98.38 314 LYS A CA 1
ATOM 2490 C C . LYS A 1 314 ? 13.57 -7.879 10.219 1 98.38 314 LYS A C 1
ATOM 2492 O O . LYS A 1 314 ? 12.383 -8.203 10.125 1 98.38 314 LYS A O 1
ATOM 2497 N N . VAL A 1 315 ? 14.062 -6.77 9.688 1 98.81 315 VAL A N 1
ATOM 2498 C CA . VAL A 1 315 ? 13.227 -5.824 8.961 1 98.81 315 VAL A CA 1
ATOM 2499 C C . VAL A 1 315 ? 12.711 -6.473 7.676 1 98.81 315 VAL A C 1
ATOM 2501 O O . VAL A 1 315 ? 11.516 -6.395 7.367 1 98.81 315 VAL A O 1
ATOM 2504 N N . ASP A 1 316 ? 13.609 -7.102 6.949 1 98.5 316 ASP A N 1
ATOM 2505 C CA . ASP A 1 316 ? 13.219 -7.762 5.711 1 98.5 316 ASP A CA 1
ATOM 2506 C C . ASP A 1 316 ? 12.156 -8.828 5.969 1 98.5 316 ASP A C 1
ATOM 2508 O O . ASP A 1 316 ? 11.188 -8.945 5.211 1 98.5 316 ASP A O 1
ATOM 2512 N N . PHE A 1 317 ? 12.336 -9.57 7.047 1 98 317 PHE A N 1
ATOM 2513 C CA . PHE A 1 317 ? 11.398 -10.633 7.375 1 98 317 PHE A CA 1
ATOM 2514 C C . PHE A 1 317 ? 10.047 -10.047 7.789 1 98 317 PHE A C 1
ATOM 2516 O O . PHE A 1 317 ? 9 -10.602 7.449 1 98 317 PHE A O 1
ATOM 2523 N N . ALA A 1 318 ? 10.055 -8.93 8.508 1 98.62 318 ALA A N 1
ATOM 2524 C CA . ALA A 1 318 ? 8.82 -8.289 8.961 1 98.62 318 ALA A CA 1
ATOM 2525 C C . ALA A 1 318 ? 8.023 -7.75 7.777 1 98.62 318 ALA A C 1
ATOM 2527 O O . ALA A 1 318 ? 6.793 -7.859 7.754 1 98.62 318 ALA A O 1
ATOM 2528 N N . VAL A 1 319 ? 8.758 -7.129 6.855 1 98.56 319 VAL A N 1
ATOM 2529 C CA . VAL A 1 319 ? 8.078 -6.609 5.668 1 98.56 319 VAL A CA 1
ATOM 2530 C C . VAL A 1 319 ? 7.551 -7.77 4.828 1 98.56 319 VAL A C 1
ATOM 2532 O O . VAL A 1 319 ? 6.34 -7.887 4.609 1 98.56 319 VAL A O 1
ATOM 2535 N N . PHE A 1 320 ? 8.383 -8.602 4.426 1 97.69 320 PHE A N 1
ATOM 2536 C CA . PHE A 1 320 ? 8.023 -9.852 3.764 1 97.69 320 PHE A CA 1
ATOM 2537 C C . PHE A 1 320 ? 8.859 -11 4.305 1 97.69 320 PHE A C 1
ATOM 2539 O O . PHE A 1 320 ? 10.094 -10.914 4.355 1 97.69 320 PHE A O 1
ATOM 2546 N N . PRO A 1 321 ? 8.227 -11.961 4.719 1 95.81 321 PRO A N 1
ATOM 2547 C CA . PRO A 1 321 ? 6.898 -12.477 4.383 1 95.81 321 PRO A CA 1
ATOM 2548 C C . PRO A 1 321 ? 5.852 -12.172 5.453 1 95.81 321 PRO A C 1
ATOM 2550 O O . PRO A 1 321 ? 4.688 -12.547 5.312 1 95.81 321 PRO A O 1
ATOM 2553 N N . SER A 1 322 ? 6.109 -11.438 6.422 1 97.25 322 SER A N 1
ATOM 2554 C CA . SER A 1 322 ? 5.219 -11.375 7.57 1 97.25 322 SER A CA 1
ATOM 2555 C C . SER A 1 322 ? 4 -10.5 7.277 1 97.25 322 SER A C 1
ATOM 2557 O O . SER A 1 322 ? 2.861 -10.969 7.367 1 97.25 322 SER A O 1
ATOM 2559 N N . LEU A 1 323 ? 4.27 -9.297 6.812 1 97.94 323 LEU A N 1
ATOM 2560 C CA . LEU A 1 323 ? 3.182 -8.32 6.816 1 97.94 323 LEU A CA 1
ATOM 2561 C C . LEU A 1 323 ? 2.662 -8.086 5.402 1 97.94 323 LEU A C 1
ATOM 2563 O O . LEU A 1 323 ? 1.531 -7.625 5.223 1 97.94 323 LEU A O 1
ATOM 2567 N N . GLN A 1 324 ? 3.521 -8.312 4.41 1 96.94 324 GLN A N 1
ATOM 2568 C CA . GLN A 1 324 ? 3.146 -8.023 3.029 1 96.94 324 GLN A CA 1
ATOM 2569 C C . GLN A 1 324 ? 3.432 -9.219 2.125 1 96.94 324 GLN A C 1
ATOM 2571 O O . GLN A 1 324 ? 4.109 -10.164 2.533 1 96.94 324 GLN A O 1
ATOM 2576 N N . GLY A 1 325 ? 2.766 -9.172 0.982 1 94.12 325 GLY A N 1
ATOM 2577 C CA . GLY A 1 325 ? 3.16 -10.039 -0.117 1 94.12 325 GLY A CA 1
ATOM 2578 C C . GLY A 1 325 ? 4.145 -9.391 -1.068 1 94.12 325 GLY A C 1
ATOM 2579 O O . GLY A 1 325 ? 5.199 -8.914 -0.646 1 94.12 325 GLY A O 1
ATOM 2580 N N . GLY A 1 326 ? 3.77 -9.281 -2.289 1 93.44 326 GLY A N 1
ATOM 2581 C CA . GLY A 1 326 ? 4.66 -8.688 -3.273 1 93.44 326 GLY A CA 1
ATOM 2582 C C . GLY A 1 326 ? 4.766 -7.18 -3.146 1 93.44 326 GLY A C 1
ATOM 2583 O O . GLY A 1 326 ? 3.773 -6.504 -2.865 1 93.44 326 GLY A O 1
ATOM 2584 N N . PRO A 1 327 ? 5.988 -6.688 -3.293 1 97.25 327 PRO A N 1
ATOM 2585 C CA . PRO A 1 327 ? 6.133 -5.23 -3.299 1 97.25 327 PRO A CA 1
ATOM 2586 C C . PRO A 1 327 ? 5.484 -4.578 -4.52 1 97.25 327 PRO A C 1
ATOM 2588 O O . PRO A 1 327 ? 5.156 -5.266 -5.488 1 97.25 327 PRO A O 1
ATOM 2591 N N . HIS A 1 328 ? 5.164 -3.312 -4.395 1 98.19 328 HIS A N 1
ATOM 2592 C CA . HIS A 1 328 ? 4.699 -2.516 -5.523 1 98.19 328 HIS A CA 1
ATOM 2593 C C . HIS A 1 328 ? 5.871 -1.932 -6.305 1 98.19 328 HIS A C 1
ATOM 2595 O O . HIS A 1 328 ? 6.316 -0.817 -6.023 1 98.19 328 HIS A O 1
ATOM 2601 N N . ASN A 1 329 ? 6.27 -2.67 -7.363 1 98.62 329 ASN A N 1
ATOM 2602 C CA . ASN A 1 329 ? 7.469 -2.324 -8.117 1 98.62 329 ASN A CA 1
ATOM 2603 C C . ASN A 1 329 ? 7.34 -0.951 -8.773 1 98.62 329 ASN A C 1
ATOM 2605 O O . ASN A 1 329 ? 8.328 -0.228 -8.898 1 98.62 329 ASN A O 1
ATOM 2609 N N . HIS A 1 330 ? 6.156 -0.585 -9.211 1 98.62 330 HIS A N 1
ATOM 2610 C CA . HIS A 1 330 ? 5.934 0.728 -9.805 1 98.62 330 HIS A CA 1
ATOM 2611 C C . HIS A 1 330 ? 6.16 1.84 -8.789 1 98.62 330 HIS A C 1
ATOM 2613 O O . HIS A 1 330 ? 6.723 2.885 -9.117 1 98.62 330 HIS A O 1
ATOM 2619 N N . ALA A 1 331 ? 5.73 1.629 -7.555 1 98.62 331 ALA A N 1
ATOM 2620 C CA . ALA A 1 331 ? 5.961 2.605 -6.492 1 98.62 331 ALA A CA 1
ATOM 2621 C C . ALA A 1 331 ? 7.449 2.727 -6.172 1 98.62 331 ALA A C 1
ATOM 2623 O O . ALA A 1 331 ? 7.957 3.83 -5.965 1 98.62 331 ALA A O 1
ATOM 2624 N N . ILE A 1 332 ? 8.133 1.573 -6.133 1 98.81 332 ILE A N 1
ATOM 2625 C CA . ILE A 1 332 ? 9.562 1.57 -5.863 1 98.81 332 ILE A CA 1
ATOM 2626 C C . ILE A 1 332 ? 10.297 2.359 -6.945 1 98.81 332 ILE A C 1
ATOM 2628 O O . ILE A 1 332 ? 11.211 3.137 -6.648 1 98.81 332 ILE A O 1
ATOM 2632 N N . ALA A 1 333 ? 9.883 2.191 -8.172 1 98.88 333 ALA A N 1
ATOM 2633 C CA . ALA A 1 333 ? 10.477 2.947 -9.273 1 98.88 333 ALA A CA 1
ATOM 2634 C C . ALA A 1 333 ? 10.219 4.441 -9.109 1 98.88 333 ALA A C 1
ATOM 2636 O O . ALA A 1 333 ? 11.109 5.262 -9.352 1 98.88 333 ALA A O 1
ATOM 2637 N N . SER A 1 334 ? 9.023 4.797 -8.766 1 98.81 334 SER A N 1
ATOM 2638 C CA . SER A 1 334 ? 8.664 6.191 -8.539 1 98.81 334 SER A CA 1
ATOM 2639 C C . SER A 1 334 ? 9.516 6.812 -7.441 1 98.81 334 SER A C 1
ATOM 2641 O O . SER A 1 334 ? 9.969 7.949 -7.566 1 98.81 334 SER A O 1
ATOM 2643 N N . VAL A 1 335 ? 9.742 6.09 -6.383 1 98.88 335 VAL A N 1
ATOM 2644 C CA . VAL A 1 335 ? 10.562 6.551 -5.266 1 98.88 335 VAL A CA 1
ATOM 2645 C C . VAL A 1 335 ? 12.008 6.73 -5.727 1 98.88 335 VAL A C 1
ATOM 2647 O O . VAL A 1 335 ? 12.672 7.695 -5.34 1 98.88 335 VAL A O 1
ATOM 2650 N N . ALA A 1 336 ? 12.453 5.797 -6.527 1 98.94 336 ALA A N 1
ATOM 2651 C CA . ALA A 1 336 ? 13.82 5.891 -7.035 1 98.94 336 ALA A CA 1
ATOM 2652 C C . ALA A 1 336 ? 14.023 7.184 -7.824 1 98.94 336 ALA A C 1
ATOM 2654 O O . ALA A 1 336 ? 15.078 7.812 -7.734 1 98.94 336 ALA A O 1
ATOM 2655 N N . VAL A 1 337 ? 13.047 7.574 -8.578 1 98.88 337 VAL A N 1
ATOM 2656 C CA . VAL A 1 337 ? 13.109 8.82 -9.344 1 98.88 337 VAL A CA 1
ATOM 2657 C C . VAL A 1 337 ? 13.172 10.008 -8.391 1 98.88 337 VAL A C 1
ATOM 2659 O O . VAL A 1 337 ? 13.992 10.914 -8.57 1 98.88 337 VAL A O 1
ATOM 2662 N N . ALA A 1 338 ? 12.359 10.008 -7.402 1 98.75 338 ALA A N 1
ATOM 2663 C CA . ALA A 1 338 ? 12.328 11.094 -6.426 1 98.75 338 ALA A CA 1
ATOM 2664 C C . ALA A 1 338 ? 13.656 11.203 -5.684 1 98.75 338 ALA A C 1
ATOM 2666 O O . ALA A 1 338 ? 14.117 12.305 -5.387 1 98.75 338 ALA A O 1
ATOM 2667 N N . LEU A 1 339 ? 14.211 10.031 -5.355 1 98.88 339 LEU A N 1
ATOM 2668 C CA . LEU A 1 339 ? 15.477 10.016 -4.641 1 98.88 339 LEU A CA 1
ATOM 2669 C C . LEU A 1 339 ? 16.594 10.586 -5.504 1 98.88 339 LEU A C 1
ATOM 2671 O O . LEU A 1 339 ? 17.484 11.266 -4.996 1 98.88 339 LEU A O 1
ATOM 2675 N N . LYS A 1 340 ? 16.562 10.297 -6.762 1 98.75 340 LYS A N 1
ATOM 2676 C CA . LYS A 1 340 ? 17.516 10.938 -7.672 1 98.75 340 LYS A CA 1
ATOM 2677 C C . LYS A 1 340 ? 17.344 12.453 -7.668 1 98.75 340 LYS A C 1
ATOM 2679 O O . LYS A 1 340 ? 18.328 13.188 -7.602 1 98.75 340 LYS A O 1
ATOM 2684 N N . GLN A 1 341 ? 16.156 12.914 -7.746 1 98.44 341 GLN A N 1
ATOM 2685 C CA . GLN A 1 341 ? 15.859 14.344 -7.715 1 98.44 341 GLN A CA 1
ATOM 2686 C C . GLN A 1 341 ? 16.328 14.977 -6.41 1 98.44 341 GLN A C 1
ATOM 2688 O O . GLN A 1 341 ? 16.844 16.094 -6.402 1 98.44 341 GLN A O 1
ATOM 2693 N N . ALA A 1 342 ? 16.234 14.25 -5.328 1 98.44 342 ALA A N 1
ATOM 2694 C CA . ALA A 1 342 ? 16.578 14.75 -3.996 1 98.44 342 ALA A CA 1
ATOM 2695 C C . ALA A 1 342 ? 18.078 14.992 -3.865 1 98.44 342 ALA A C 1
ATOM 2697 O O . ALA A 1 342 ? 18.516 15.711 -2.963 1 98.44 342 ALA A O 1
ATOM 2698 N N . MET A 1 343 ? 18.828 14.438 -4.75 1 98.06 343 MET A N 1
ATOM 2699 C CA . MET A 1 343 ? 20.281 14.57 -4.703 1 98.06 343 MET A CA 1
ATOM 2700 C C . MET A 1 343 ? 20.75 15.758 -5.547 1 98.06 343 MET A C 1
ATOM 2702 O O . MET A 1 343 ? 21.938 16.094 -5.555 1 98.06 343 MET A O 1
ATOM 2706 N N . SER A 1 344 ? 19.812 16.453 -6.195 1 97.25 344 SER A N 1
ATOM 2707 C CA . SER A 1 344 ? 20.156 17.562 -7.074 1 97.25 344 SER A CA 1
ATOM 2708 C C . SER A 1 344 ? 20.297 18.875 -6.289 1 97.25 344 SER A C 1
ATOM 2710 O O . SER A 1 344 ? 19.703 19.031 -5.223 1 97.25 344 SER A O 1
ATOM 2712 N N . PRO A 1 345 ? 21.094 19.797 -6.785 1 97.44 345 PRO A N 1
ATOM 2713 C CA . PRO A 1 345 ? 21.156 21.125 -6.164 1 97.44 345 PRO A CA 1
ATOM 2714 C C . PRO A 1 345 ? 19.828 21.859 -6.184 1 97.44 345 PRO A C 1
ATOM 2716 O O . PRO A 1 345 ? 19.516 22.609 -5.258 1 97.44 345 PRO A O 1
ATOM 2719 N N . GLU A 1 346 ? 19.078 21.609 -7.23 1 96.75 346 GLU A N 1
ATOM 2720 C CA . GLU A 1 346 ? 17.766 22.234 -7.336 1 96.75 346 GLU A CA 1
ATOM 2721 C C . GLU A 1 346 ? 16.859 21.812 -6.188 1 96.75 346 GLU A C 1
ATOM 2723 O O . GLU A 1 346 ? 16.062 22.609 -5.688 1 96.75 346 GLU A O 1
ATOM 2728 N N . PHE A 1 347 ? 17.031 20.594 -5.797 1 97.94 347 PHE A N 1
ATOM 2729 C CA . PHE A 1 347 ? 16.203 20.078 -4.703 1 97.94 347 PHE A CA 1
ATOM 2730 C C . PHE A 1 347 ? 16.609 20.734 -3.383 1 97.94 347 PHE A C 1
ATOM 2732 O O . PHE A 1 347 ? 15.742 21.047 -2.555 1 97.94 347 PHE A O 1
ATOM 2739 N N . ARG A 1 348 ? 17.812 20.875 -3.115 1 98.06 348 ARG A N 1
ATOM 2740 C CA . ARG A 1 348 ? 18.266 21.578 -1.917 1 98.06 348 ARG A CA 1
ATOM 2741 C C . ARG A 1 348 ? 17.734 23.016 -1.896 1 98.06 348 ARG A C 1
ATOM 2743 O O . ARG A 1 348 ? 17.266 23.484 -0.862 1 98.06 348 ARG A O 1
ATOM 2750 N N . GLU A 1 349 ? 17.812 23.672 -3.047 1 98.19 349 GLU A N 1
ATOM 2751 C CA . GLU A 1 349 ? 17.266 25.031 -3.143 1 98.19 349 GLU A CA 1
ATOM 2752 C C . GLU A 1 349 ? 15.773 25.062 -2.814 1 98.19 349 GLU A C 1
ATOM 2754 O O . GLU A 1 349 ? 15.305 25.969 -2.129 1 98.19 349 GLU A O 1
ATOM 2759 N N . TYR A 1 350 ? 15.109 24.156 -3.41 1 98 350 TYR A N 1
ATOM 2760 C CA . TYR A 1 350 ? 13.68 24 -3.135 1 98 350 TYR A CA 1
ATOM 2761 C C . TYR A 1 350 ? 13.43 23.875 -1.639 1 98 350 TYR A C 1
ATOM 2763 O O . TYR A 1 350 ? 12.523 24.516 -1.1 1 98 350 TYR A O 1
ATOM 2771 N N . GLN A 1 351 ? 14.211 23.031 -0.903 1 98.69 351 GLN A N 1
ATOM 2772 C CA . GLN A 1 351 ? 14.008 22.797 0.524 1 98.69 351 GLN A CA 1
ATOM 2773 C C . GLN A 1 351 ? 14.375 24.047 1.335 1 98.69 351 GLN A C 1
ATOM 2775 O O . GLN A 1 351 ? 13.703 24.375 2.316 1 98.69 351 GLN A O 1
ATOM 2780 N N . GLU A 1 352 ? 15.414 24.703 0.956 1 98.75 352 GLU A N 1
ATOM 2781 C CA . GLU A 1 352 ? 15.758 25.969 1.595 1 98.75 352 GLU A CA 1
ATOM 2782 C C . GLU A 1 352 ? 14.633 26.984 1.453 1 98.75 352 GLU A C 1
ATOM 2784 O O . GLU A 1 352 ? 14.297 27.688 2.408 1 98.75 352 GLU A O 1
ATOM 2789 N N . GLN A 1 353 ? 14.094 27.031 0.238 1 98.75 353 GLN A N 1
ATOM 2790 C CA . GLN A 1 353 ? 12.969 27.938 -0.004 1 98.75 353 GLN A CA 1
ATOM 2791 C C . GLN A 1 353 ? 11.766 27.547 0.846 1 98.75 353 GLN A C 1
ATOM 2793 O O . GLN A 1 353 ? 11.016 28.422 1.299 1 98.75 353 GLN A O 1
ATOM 2798 N N . THR A 1 354 ? 11.531 26.266 1.015 1 98.75 354 THR A N 1
ATOM 2799 C CA . THR A 1 354 ? 10.438 25.797 1.861 1 98.75 354 THR A CA 1
ATOM 2800 C C . THR A 1 354 ? 10.578 26.344 3.279 1 98.75 354 THR A C 1
ATOM 2802 O O . THR A 1 354 ? 9.602 26.797 3.873 1 98.75 354 THR A O 1
ATOM 2805 N N . LEU A 1 355 ? 11.758 26.297 3.822 1 98.88 355 LEU A N 1
ATOM 2806 C CA . LEU A 1 355 ? 12.016 26.828 5.16 1 98.88 355 LEU A CA 1
ATOM 2807 C C . LEU A 1 355 ? 11.797 28.328 5.207 1 98.88 355 LEU A C 1
ATOM 2809 O O . LEU A 1 355 ? 11.211 28.859 6.156 1 98.88 355 LEU A O 1
ATOM 2813 N N . LYS A 1 356 ? 12.273 29.016 4.168 1 98.88 356 LYS A N 1
ATOM 2814 C CA . LYS A 1 356 ? 12.078 30.453 4.09 1 98.88 356 LYS A CA 1
ATOM 2815 C C . LYS A 1 356 ? 10.594 30.812 4.031 1 98.88 356 LYS A C 1
ATOM 2817 O O . LYS A 1 356 ? 10.148 31.75 4.695 1 98.88 356 LYS A O 1
ATOM 2822 N N . ASN A 1 357 ? 9.914 30.047 3.201 1 98.88 357 ASN A N 1
ATOM 2823 C CA . ASN A 1 357 ? 8.477 30.281 3.051 1 98.88 357 ASN A CA 1
ATOM 2824 C C . ASN A 1 357 ? 7.73 30.031 4.359 1 98.88 357 ASN A C 1
ATOM 2826 O O . ASN A 1 357 ? 6.824 30.797 4.715 1 98.88 357 ASN A O 1
ATOM 2830 N N . ALA A 1 358 ? 8.07 28.969 5.07 1 98.88 358 ALA A N 1
ATOM 2831 C CA . ALA A 1 358 ? 7.438 28.688 6.352 1 98.88 358 ALA A CA 1
ATOM 2832 C C . ALA A 1 358 ? 7.695 29.797 7.359 1 98.88 358 ALA A C 1
ATOM 2834 O O . ALA A 1 358 ? 6.789 30.203 8.086 1 98.88 358 ALA A O 1
ATOM 2835 N N . LYS A 1 359 ? 8.859 30.281 7.406 1 98.75 359 LYS A N 1
ATOM 2836 C CA . LYS A 1 359 ? 9.219 31.375 8.305 1 98.75 359 LYS A CA 1
ATOM 2837 C C . LYS A 1 359 ? 8.484 32.656 7.938 1 98.75 359 LYS A C 1
ATOM 2839 O O . LYS A 1 359 ? 8.047 33.406 8.82 1 98.75 359 LYS A O 1
ATOM 2844 N N . ALA A 1 360 ? 8.391 32.938 6.641 1 98.88 360 ALA A N 1
ATOM 2845 C CA . ALA A 1 360 ? 7.66 34.094 6.184 1 98.88 360 ALA A CA 1
ATOM 2846 C C . ALA A 1 360 ? 6.188 34.031 6.582 1 98.88 360 ALA A C 1
ATOM 2848 O O . ALA A 1 360 ? 5.594 35.031 6.98 1 98.88 360 ALA A O 1
ATOM 2849 N N . MET A 1 361 ? 5.641 32.875 6.406 1 98.81 361 MET A N 1
ATOM 2850 C CA . MET A 1 361 ? 4.258 32.656 6.816 1 98.81 361 MET A CA 1
ATOM 2851 C C . MET A 1 361 ? 4.082 32.906 8.312 1 98.81 361 MET A C 1
ATOM 2853 O O . MET A 1 361 ? 3.143 33.594 8.719 1 98.81 361 MET A O 1
ATOM 2857 N N . ALA A 1 362 ? 4.992 32.375 9.133 1 98.75 362 ALA A N 1
ATOM 2858 C CA . ALA A 1 362 ? 4.953 32.562 10.578 1 98.75 362 ALA A CA 1
ATOM 2859 C C . ALA A 1 362 ? 5.055 34.062 10.945 1 98.75 362 ALA A C 1
ATOM 2861 O O . ALA A 1 362 ? 4.281 34.562 11.766 1 98.75 362 ALA A O 1
ATOM 2862 N N . LYS A 1 363 ? 5.957 34.688 10.336 1 98.69 363 LYS A N 1
ATOM 2863 C CA . LYS A 1 363 ? 6.172 36.125 10.609 1 98.69 363 LYS A CA 1
ATOM 2864 C C . LYS A 1 363 ? 4.93 36.938 10.266 1 98.69 363 LYS A C 1
ATOM 2866 O O . LYS A 1 363 ? 4.531 37.812 11.023 1 98.69 363 LYS A O 1
ATOM 2871 N N . ALA A 1 364 ? 4.391 36.625 9.141 1 98.81 364 ALA A N 1
ATOM 2872 C CA . ALA A 1 364 ? 3.209 37.375 8.688 1 98.81 364 ALA A CA 1
ATOM 2873 C C . ALA A 1 364 ? 2.033 37.125 9.633 1 98.81 364 ALA A C 1
ATOM 2875 O O . ALA A 1 364 ? 1.27 38.062 9.922 1 98.81 364 ALA A O 1
ATOM 2876 N N . LEU A 1 365 ? 1.862 35.969 10.102 1 98.75 365 LEU A N 1
ATOM 2877 C CA . LEU A 1 365 ? 0.787 35.656 11.031 1 98.75 365 LEU A CA 1
ATOM 2878 C C . LEU A 1 365 ? 0.996 36.375 12.359 1 98.75 365 LEU A C 1
ATOM 2880 O O . LEU A 1 365 ? 0.05 36.906 12.93 1 98.75 365 LEU A O 1
ATOM 2884 N N . ILE A 1 366 ? 2.162 36.375 12.852 1 98.44 366 ILE A N 1
ATOM 2885 C CA . ILE A 1 366 ? 2.484 37.031 14.117 1 98.44 366 ILE A CA 1
ATOM 2886 C C . ILE A 1 366 ? 2.254 38.531 13.984 1 98.44 366 ILE A C 1
ATOM 2888 O O . ILE A 1 366 ? 1.733 39.156 14.906 1 98.44 366 ILE A O 1
ATOM 2892 N N . ALA A 1 367 ? 2.645 39.031 12.891 1 98.44 367 ALA A N 1
ATOM 2893 C CA . ALA A 1 367 ? 2.449 40.438 12.641 1 98.44 367 ALA A CA 1
ATOM 2894 C C . ALA A 1 367 ? 0.971 40.812 12.703 1 98.44 367 ALA A C 1
ATOM 2896 O O . ALA A 1 367 ? 0.621 41.938 13.047 1 98.44 367 ALA A O 1
ATOM 2897 N N . LYS A 1 368 ? 0.174 39.875 12.367 1 98.06 368 LYS A N 1
ATOM 2898 C CA . LYS A 1 368 ? -1.268 40.094 12.43 1 98.06 368 LYS A CA 1
ATOM 2899 C C . LYS A 1 368 ? -1.83 39.688 13.789 1 98.06 368 LYS A C 1
ATOM 2901 O O . LYS A 1 368 ? -3.045 39.562 13.945 1 98.06 368 LYS A O 1
ATOM 2906 N N . LYS A 1 369 ? -0.974 39.406 14.734 1 97.75 369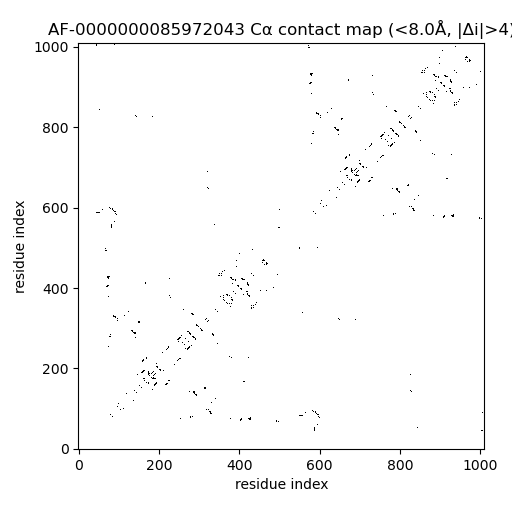 LYS A N 1
ATOM 2907 C CA . LYS A 1 369 ? -1.274 39.188 16.141 1 97.75 369 LYS A CA 1
ATOM 2908 C C . LYS A 1 369 ? -1.893 37.812 16.359 1 97.75 369 LYS A C 1
ATOM 2910 O O . LYS A 1 369 ? -2.74 37.625 17.234 1 97.75 369 LYS A O 1
ATOM 2915 N N . TYR A 1 370 ? -1.535 36.938 15.484 1 98.25 370 TYR A N 1
ATOM 2916 C CA . TYR A 1 370 ? -1.902 35.562 15.727 1 98.25 370 TYR A CA 1
ATOM 2917 C C . TYR A 1 370 ? -0.879 34.875 16.625 1 98.25 370 TYR A C 1
ATOM 2919 O O . TYR A 1 370 ? 0.258 35.312 16.75 1 98.25 370 TYR A O 1
ATOM 2927 N N . THR A 1 371 ? -1.345 33.812 17.266 1 97.12 371 THR A N 1
ATOM 2928 C CA . THR A 1 371 ? -0.483 33.031 18.141 1 97.12 371 THR A CA 1
ATOM 2929 C C . THR A 1 371 ? -0.081 31.703 17.484 1 97.12 371 THR A C 1
ATOM 2931 O O . THR A 1 371 ? -0.929 30.984 16.938 1 97.12 371 THR A O 1
ATOM 2934 N N . LEU A 1 372 ? 1.19 31.422 17.531 1 97.56 372 LEU A N 1
ATOM 2935 C CA . LEU A 1 372 ? 1.721 30.156 17.031 1 97.56 372 LEU A CA 1
ATOM 2936 C C . LEU A 1 372 ? 2.24 29.297 18.172 1 97.56 372 LEU A C 1
ATOM 2938 O O . LEU A 1 372 ? 2.871 29.797 19.094 1 97.56 372 LEU A O 1
ATOM 2942 N N . VAL A 1 373 ? 1.89 28.016 18.125 1 95.44 373 VAL A N 1
ATOM 2943 C CA . VAL A 1 373 ? 2.465 27.078 19.094 1 95.44 373 VAL A CA 1
ATOM 2944 C C . VAL A 1 373 ? 3.99 27.125 19.016 1 95.44 373 VAL A C 1
ATOM 2946 O O . VAL A 1 373 ? 4.559 27.062 17.922 1 95.44 373 VAL A O 1
ATOM 2949 N N . SER A 1 374 ? 4.68 27.281 20.094 1 96.19 374 SER A N 1
ATOM 2950 C CA . SER A 1 374 ? 6.129 27.344 20.25 1 96.19 374 SER A CA 1
ATOM 2951 C C . SER A 1 374 ? 6.688 28.641 19.656 1 96.19 374 SER A C 1
ATOM 2953 O O . SER A 1 374 ? 7.898 28.766 19.469 1 96.19 374 SER A O 1
ATOM 2955 N N . GLY A 1 375 ? 5.926 29.516 19.125 1 96.25 375 GLY A N 1
ATOM 2956 C CA . GLY A 1 375 ? 6.289 30.891 18.797 1 96.25 375 GLY A CA 1
ATOM 2957 C C . GLY A 1 375 ? 6.805 31.047 17.375 1 96.25 375 GLY A C 1
ATOM 2958 O O . GLY A 1 375 ? 7.199 32.156 16.969 1 96.25 375 GLY A O 1
ATOM 2959 N N . GLY A 1 376 ? 6.816 30.016 16.672 1 97.25 376 GLY A N 1
ATOM 2960 C CA . GLY A 1 376 ? 7.324 30.062 15.305 1 97.25 376 GLY A CA 1
ATOM 2961 C C . GLY A 1 376 ? 7.559 28.688 14.695 1 97.25 376 GLY A C 1
ATOM 2962 O O . GLY A 1 376 ? 6.793 27.766 14.953 1 97.25 376 GLY A O 1
ATOM 2963 N N . THR A 1 377 ? 8.523 28.656 13.766 1 98.44 377 THR A N 1
ATOM 2964 C CA . THR A 1 377 ? 8.82 27.375 13.133 1 98.44 377 THR A CA 1
ATOM 2965 C C . THR A 1 377 ? 10.289 27.312 12.711 1 98.44 377 THR A C 1
ATOM 2967 O O . THR A 1 377 ? 10.891 28.344 12.391 1 98.44 377 THR A O 1
ATOM 2970 N N . ASP A 1 378 ? 10.859 26.141 12.805 1 98.56 378 ASP A N 1
ATOM 2971 C CA . ASP A 1 378 ? 12.211 25.844 12.32 1 98.56 378 ASP A CA 1
ATOM 2972 C C . ASP A 1 378 ? 12.18 24.828 11.188 1 98.56 378 ASP A C 1
ATOM 2974 O O . ASP A 1 378 ? 13.227 24.406 10.688 1 98.56 378 ASP A O 1
ATOM 2978 N N . ASN A 1 379 ? 10.977 24.391 10.836 1 98.06 379 ASN A N 1
ATOM 2979 C CA . ASN A 1 379 ? 10.867 23.391 9.781 1 98.06 379 ASN A CA 1
ATOM 2980 C C . ASN A 1 379 ? 9.797 23.766 8.766 1 98.06 379 ASN A C 1
ATOM 2982 O O . ASN A 1 379 ? 9.648 24.938 8.414 1 98.06 379 ASN A O 1
ATOM 2986 N N . HIS A 1 380 ? 9.078 22.797 8.164 1 98.69 380 HIS A N 1
ATOM 2987 C CA . HIS A 1 380 ? 8.281 23.047 6.965 1 98.69 380 HIS A CA 1
ATOM 2988 C C . HIS A 1 380 ? 6.852 23.422 7.324 1 98.69 380 HIS A C 1
ATOM 2990 O O . HIS A 1 380 ? 6.039 23.703 6.441 1 98.69 380 HIS A O 1
ATOM 2996 N N . LEU A 1 381 ? 6.492 23.422 8.641 1 98.62 381 LEU A N 1
ATOM 2997 C CA . LEU A 1 381 ? 5.098 23.625 9.023 1 98.62 381 LEU A CA 1
ATOM 2998 C C . LEU A 1 381 ? 4.996 24.516 10.25 1 98.62 381 LEU A C 1
ATOM 3000 O O . LEU A 1 381 ? 6.008 24.844 10.875 1 98.62 381 LEU A O 1
ATOM 3004 N N . LEU A 1 382 ? 3.818 25.031 10.516 1 98 382 LEU A N 1
ATOM 3005 C CA . LEU A 1 382 ? 3.523 25.75 11.75 1 98 382 LEU A CA 1
ATOM 3006 C C . LEU A 1 382 ? 2.109 25.453 12.234 1 98 382 LEU A C 1
ATOM 3008 O O . LEU A 1 382 ? 1.289 24.922 11.477 1 98 382 LEU A O 1
ATOM 3012 N N . LEU A 1 383 ? 1.931 25.672 13.5 1 97.19 383 LEU A N 1
ATOM 3013 C CA . LEU A 1 383 ? 0.64 25.438 14.141 1 97.19 383 LEU A CA 1
ATOM 3014 C C . LEU A 1 383 ? 0.017 26.75 14.594 1 97.19 383 LEU A C 1
ATOM 3016 O O . LEU A 1 383 ? 0.549 27.422 15.484 1 97.19 383 LEU A O 1
ATOM 3020 N N . LEU A 1 384 ? -1.071 27.078 14 1 97.81 384 LEU A N 1
ATOM 3021 C CA . LEU A 1 384 ? -1.815 28.281 14.344 1 97.81 384 LEU A CA 1
ATOM 3022 C C . LEU A 1 384 ? -2.803 28.016 15.477 1 97.81 384 LEU A C 1
ATOM 3024 O O . LEU A 1 384 ? -3.705 27.188 15.328 1 97.81 384 LEU A O 1
ATOM 3028 N N . ASP A 1 385 ? -2.578 28.641 16.578 1 95.94 385 ASP A N 1
ATOM 3029 C CA . ASP A 1 385 ? -3.496 28.562 17.719 1 95.94 385 ASP A CA 1
ATOM 3030 C C . ASP A 1 385 ? -4.578 29.625 17.625 1 95.94 385 ASP A C 1
ATOM 3032 O O . ASP A 1 385 ? -4.293 30.828 17.766 1 95.94 385 ASP A O 1
ATOM 3036 N N . LEU A 1 386 ? -5.773 29.188 17.469 1 97.06 386 LEU A N 1
ATOM 3037 C CA . LEU A 1 386 ? -6.875 30.109 17.203 1 97.06 386 LEU A CA 1
ATOM 3038 C C . LEU A 1 386 ? -7.625 30.453 18.484 1 97.06 386 LEU A C 1
ATOM 3040 O O . LEU A 1 386 ? -8.508 31.312 18.484 1 97.06 386 LEU A O 1
ATOM 3044 N N . ARG A 1 387 ? -7.34 29.875 19.594 1 93.56 387 ARG A N 1
ATOM 3045 C CA . ARG A 1 387 ? -8.062 30.016 20.844 1 93.56 387 ARG A CA 1
ATOM 3046 C C . ARG A 1 387 ? -7.984 31.453 21.359 1 93.56 387 ARG A C 1
ATOM 3048 O O . ARG A 1 387 ? -8.977 32 21.844 1 93.56 387 ARG A O 1
ATOM 3055 N N . PRO A 1 388 ? -6.84 32 21.219 1 95.31 388 PRO A N 1
ATOM 3056 C CA . PRO A 1 388 ? -6.758 33.375 21.688 1 95.31 388 PRO A CA 1
ATOM 3057 C C . PRO A 1 388 ? -7.676 34.312 20.906 1 95.31 388 PRO A C 1
ATOM 3059 O O . PRO A 1 388 ? -8.016 35.406 21.391 1 95.31 388 PRO A O 1
ATOM 3062 N N . LYS A 1 389 ? -8.016 34 19.75 1 95.94 389 LYS A N 1
ATOM 3063 C CA . LYS A 1 389 ? -8.898 34.812 18.922 1 95.94 389 LYS A CA 1
ATOM 3064 C C . LYS A 1 389 ? -10.359 34.375 19.094 1 95.94 389 LYS A C 1
ATOM 3066 O O . LYS A 1 389 ? -11.242 34.906 18.406 1 95.94 389 LYS A O 1
ATOM 3071 N N . GLY A 1 390 ? -10.555 33.406 19.953 1 94.31 390 GLY A N 1
ATOM 3072 C CA . GLY A 1 390 ? -11.906 32.906 20.203 1 94.31 390 GLY A CA 1
ATOM 3073 C C . GLY A 1 390 ? -12.453 32.062 19.078 1 94.31 390 GLY A C 1
ATOM 3074 O O . GLY A 1 390 ? -13.664 32 18.859 1 94.31 390 GLY A O 1
ATOM 3075 N N . LEU A 1 391 ? -11.672 31.469 18.344 1 95.81 391 LEU A N 1
ATOM 3076 C CA . LEU A 1 391 ? -12.039 30.641 17.219 1 95.81 391 LEU A CA 1
ATOM 3077 C C . LEU A 1 391 ? -11.461 29.234 17.359 1 95.81 391 LEU A C 1
ATOM 3079 O O . LEU A 1 391 ? -10.695 28.969 18.297 1 95.81 391 LEU A O 1
ATOM 3083 N N . ASP A 1 392 ? -11.969 28.266 16.531 1 95 392 ASP A N 1
ATOM 3084 C CA . ASP A 1 392 ? -11.438 26.906 16.531 1 95 392 ASP A CA 1
ATOM 3085 C C . ASP A 1 392 ? -11.117 26.453 15.109 1 95 392 ASP A C 1
ATOM 3087 O O . ASP A 1 392 ? -11.477 27.125 14.133 1 95 392 ASP A O 1
ATOM 3091 N N . GLY A 1 393 ? -10.383 25.359 15.078 1 95.38 393 GLY A N 1
ATOM 3092 C CA . GLY A 1 393 ? -9.883 24.875 13.805 1 95.38 393 GLY A CA 1
ATOM 3093 C C . GLY A 1 393 ? -10.984 24.359 12.891 1 95.38 393 GLY A C 1
ATOM 3094 O O . GLY A 1 393 ? -10.891 24.484 11.672 1 95.38 393 GLY A O 1
ATOM 3095 N N . ALA A 1 394 ? -12.008 23.766 13.438 1 94.19 394 ALA A N 1
ATOM 3096 C CA . ALA A 1 394 ? -13.078 23.172 12.641 1 94.19 394 ALA A CA 1
ATOM 3097 C C . ALA A 1 394 ? -13.82 24.234 11.844 1 94.19 394 ALA A C 1
ATOM 3099 O O . ALA A 1 394 ? -14.141 24.047 10.672 1 94.19 394 ALA A O 1
ATOM 3100 N N . ARG A 1 395 ? -14.117 25.328 12.477 1 95.94 395 ARG A N 1
ATOM 3101 C CA . ARG A 1 395 ? -14.844 26.422 11.836 1 95.94 395 ARG A CA 1
ATOM 3102 C C . ARG A 1 395 ? -13.984 27.109 10.789 1 95.94 395 ARG A C 1
ATOM 3104 O O . ARG A 1 395 ? -14.445 27.391 9.68 1 95.94 395 ARG A O 1
ATOM 3111 N N . LEU A 1 396 ? -12.766 27.375 11.148 1 97.12 396 LEU A N 1
ATOM 3112 C CA . LEU A 1 396 ? -11.891 28.016 10.172 1 97.12 396 LEU A CA 1
ATOM 3113 C C . LEU A 1 396 ? -11.688 27.125 8.953 1 97.12 396 LEU A C 1
ATOM 3115 O O . LEU A 1 396 ? -11.703 27.594 7.816 1 97.12 396 LEU A O 1
ATOM 3119 N N . GLU A 1 397 ? -11.406 25.844 9.195 1 95.81 397 GLU A N 1
ATOM 3120 C CA . GLU A 1 397 ? -11.219 24.891 8.102 1 95.81 397 GLU A CA 1
ATOM 3121 C C . GLU A 1 397 ? -12.414 24.891 7.156 1 95.81 397 GLU A C 1
ATOM 3123 O O . GLU A 1 397 ? -12.258 24.766 5.941 1 95.81 397 GLU A O 1
ATOM 3128 N N . SER A 1 398 ? -13.602 25 7.691 1 95.31 398 SER A N 1
ATOM 3129 C CA . SER A 1 398 ? -14.812 25 6.879 1 95.31 398 SER A CA 1
ATOM 3130 C C . SER A 1 398 ? -14.836 26.203 5.934 1 95.31 398 SER A C 1
ATOM 3132 O O . SER A 1 398 ? -15.172 26.062 4.754 1 95.31 398 SER A O 1
ATOM 3134 N N . VAL A 1 399 ? -14.5 27.344 6.473 1 97.69 399 VAL A N 1
ATOM 3135 C CA . VAL A 1 399 ? -14.477 28.547 5.652 1 97.69 399 VAL A CA 1
ATOM 3136 C C . VAL A 1 399 ? -13.375 28.438 4.602 1 97.69 399 VAL A C 1
ATOM 3138 O O . VAL A 1 399 ? -13.594 28.766 3.432 1 97.69 399 VAL A O 1
ATOM 3141 N N . MET A 1 400 ? -12.234 28.016 5.043 1 98 400 MET A N 1
ATOM 3142 C CA . MET A 1 400 ? -11.102 27.875 4.129 1 98 400 MET A CA 1
ATOM 3143 C C . MET A 1 400 ? -11.414 26.891 3.018 1 98 400 MET A C 1
ATOM 3145 O O . MET A 1 400 ? -11.156 27.156 1.844 1 98 400 MET A O 1
ATOM 3149 N N . ASN A 1 401 ? -11.969 25.781 3.352 1 95.5 401 ASN A N 1
ATOM 3150 C CA . ASN A 1 401 ? -12.344 24.797 2.352 1 95.5 401 ASN A CA 1
ATOM 3151 C C . ASN A 1 401 ? -13.32 25.375 1.329 1 95.5 401 ASN A C 1
ATOM 3153 O O . ASN A 1 401 ? -13.188 25.125 0.13 1 95.5 401 ASN A O 1
ATOM 3157 N N . ALA A 1 402 ? -14.266 26.078 1.802 1 96.5 402 ALA A N 1
ATOM 3158 C CA . ALA A 1 402 ? -15.273 26.688 0.934 1 96.5 402 ALA A CA 1
ATOM 3159 C C . ALA A 1 402 ? -14.656 27.734 0.017 1 96.5 402 ALA A C 1
ATOM 3161 O O . ALA A 1 402 ? -15.266 28.125 -0.98 1 96.5 402 ALA A O 1
ATOM 3162 N N . THR A 1 403 ? -13.5 28.219 0.314 1 98 403 THR A N 1
ATOM 3163 C CA . THR A 1 403 ? -12.883 29.297 -0.455 1 98 403 THR A CA 1
ATOM 3164 C C . THR A 1 403 ? -11.602 28.812 -1.134 1 98 403 THR A C 1
ATOM 3166 O O . THR A 1 403 ? -10.734 29.609 -1.482 1 98 403 THR A O 1
ATOM 3169 N N . ASN A 1 404 ? -11.367 27.516 -1.219 1 97.94 404 ASN A N 1
ATOM 3170 C CA . ASN A 1 404 ? -10.328 26.812 -1.971 1 97.94 404 ASN A CA 1
ATOM 3171 C C . ASN A 1 404 ? -8.953 27 -1.342 1 97.94 404 ASN A C 1
ATOM 3173 O O . ASN A 1 404 ? -7.957 27.125 -2.051 1 97.94 404 ASN A O 1
ATOM 3177 N N . ILE A 1 405 ? -8.938 27.234 -0.063 1 98.38 405 ILE A N 1
ATOM 3178 C CA . ILE A 1 405 ? -7.75 27.109 0.773 1 98.38 405 ILE A CA 1
ATOM 3179 C C . ILE A 1 405 ? -7.797 25.797 1.557 1 98.38 405 ILE A C 1
ATOM 3181 O O . ILE A 1 405 ? -8.695 25.594 2.375 1 98.38 405 ILE A O 1
ATOM 3185 N N . THR A 1 406 ? -6.824 24.969 1.253 1 97.44 406 THR A N 1
ATOM 3186 C CA . THR A 1 406 ? -6.887 23.641 1.855 1 97.44 406 THR A CA 1
ATOM 3187 C C . THR A 1 406 ? -5.883 23.516 2.996 1 97.44 406 THR A C 1
ATOM 3189 O O . THR A 1 406 ? -4.68 23.688 2.793 1 97.44 406 THR A O 1
ATOM 3192 N N . ALA A 1 407 ? -6.352 23.25 4.156 1 95 407 ALA A N 1
ATOM 3193 C CA . ALA A 1 407 ? -5.559 23 5.359 1 95 407 ALA A CA 1
ATOM 3194 C C . ALA A 1 407 ? -6.254 22.016 6.281 1 95 407 ALA A C 1
ATOM 3196 O O . ALA A 1 407 ? -7.32 21.484 5.953 1 95 407 ALA A O 1
ATOM 3197 N N . ASN A 1 408 ? -5.586 21.609 7.375 1 91.56 408 ASN A N 1
ATOM 3198 C CA . ASN A 1 408 ? -6.25 20.688 8.289 1 91.56 408 ASN A CA 1
ATOM 3199 C C . ASN A 1 408 ? -6.324 21.25 9.703 1 91.56 408 ASN A C 1
ATOM 3201 O O . ASN A 1 408 ? -5.359 21.828 10.195 1 91.56 408 ASN A O 1
ATOM 3205 N N . LYS A 1 409 ? -7.547 21.109 10.281 1 92.62 409 LYS A N 1
ATOM 3206 C CA . LYS A 1 409 ? -7.684 21.391 11.703 1 92.62 409 LYS A CA 1
ATOM 3207 C C . LYS A 1 409 ? -6.773 20.484 12.531 1 92.62 409 LYS A C 1
ATOM 3209 O O . LYS A 1 409 ? -6.531 19.344 12.164 1 92.62 409 LYS A O 1
ATOM 3214 N N . ASN A 1 410 ? -6.242 21.031 13.562 1 93.12 410 ASN A N 1
ATOM 3215 C CA . ASN A 1 410 ? -5.273 20.312 14.383 1 93.12 410 ASN A CA 1
ATOM 3216 C C . ASN A 1 410 ? -5.344 20.734 15.844 1 93.12 410 ASN A C 1
ATOM 3218 O O . ASN A 1 410 ? -5.59 21.906 16.141 1 93.12 410 ASN A O 1
ATOM 3222 N N . THR A 1 411 ? -5.098 19.797 16.641 1 90.62 411 THR A N 1
ATOM 3223 C CA . THR A 1 411 ? -5.062 20.094 18.078 1 90.62 411 THR A CA 1
ATOM 3224 C C . THR A 1 411 ? -3.832 20.922 18.438 1 90.62 411 THR A C 1
ATOM 3226 O O . THR A 1 411 ? -2.807 20.844 17.75 1 90.62 411 THR A O 1
ATOM 3229 N N . CYS A 1 412 ? -4.008 21.734 19.422 1 90.19 412 CYS A N 1
ATOM 3230 C CA . CYS A 1 412 ? -2.924 22.453 20.078 1 90.19 412 CYS A CA 1
ATOM 3231 C C . CYS A 1 412 ? -2.729 21.938 21.5 1 90.19 412 CYS A C 1
ATOM 3233 O O . CYS A 1 412 ? -3.646 21.359 22.094 1 90.19 412 CYS A O 1
ATOM 3235 N N . PRO A 1 413 ? -1.498 22.062 21.969 1 86.31 413 PRO A N 1
ATOM 3236 C CA . PRO A 1 413 ? -1.301 21.609 23.344 1 86.31 413 PRO A CA 1
ATOM 3237 C C . PRO A 1 413 ? -2.354 22.172 24.297 1 86.31 413 PRO A C 1
ATOM 3239 O O . PRO A 1 413 ? -2.604 23.375 24.312 1 86.31 413 PRO A O 1
ATOM 3242 N N . GLY A 1 414 ? -3.01 21.266 25.031 1 81.94 414 GLY A N 1
ATOM 3243 C CA . GLY A 1 414 ? -4.012 21.688 25.984 1 81.94 414 GLY A CA 1
ATOM 3244 C C . GLY A 1 414 ? -5.434 21.484 25.5 1 81.94 414 GLY A C 1
ATOM 3245 O O . GLY A 1 414 ? -6.387 21.594 26.281 1 81.94 414 GLY A O 1
ATOM 3246 N N . ASP A 1 415 ? -5.551 21.188 24.25 1 86.62 415 ASP A N 1
ATOM 3247 C CA . ASP A 1 415 ? -6.887 20.953 23.703 1 86.62 415 ASP A CA 1
ATOM 3248 C C . ASP A 1 415 ? -7.551 19.75 24.375 1 86.62 415 ASP A C 1
ATOM 3250 O O . ASP A 1 415 ? -6.879 18.766 24.703 1 86.62 415 ASP A O 1
ATOM 3254 N N . LYS A 1 416 ? -8.797 19.844 24.5 1 72.56 416 LYS A N 1
ATOM 3255 C CA . LYS A 1 416 ? -9.562 18.781 25.141 1 72.56 416 LYS A CA 1
ATOM 3256 C C . LYS A 1 416 ? -10.242 17.891 24.094 1 72.56 416 LYS A C 1
ATOM 3258 O O . LYS A 1 416 ? -10.586 16.734 24.391 1 72.56 416 LYS A O 1
ATOM 3263 N N . SER A 1 417 ? -10.453 18.453 22.984 1 73 417 SER A N 1
ATOM 3264 C CA . SER A 1 417 ? -11.219 17.734 21.984 1 73 417 SER A CA 1
ATOM 3265 C C . SER A 1 417 ? -10.484 17.703 20.641 1 73 417 SER A C 1
ATOM 3267 O O . SER A 1 417 ? -9.969 18.719 20.188 1 73 417 SER A O 1
ATOM 3269 N N . ALA A 1 418 ? -10.5 16.484 20.016 1 74.5 418 ALA A N 1
ATOM 3270 C CA . ALA A 1 418 ? -9.93 16.344 18.672 1 74.5 418 ALA A CA 1
ATOM 3271 C C . ALA A 1 418 ? -10.953 16.719 17.594 1 74.5 418 ALA A C 1
ATOM 3273 O O . ALA A 1 418 ? -10.586 17.031 16.469 1 74.5 418 ALA A O 1
ATOM 3274 N N . LEU A 1 419 ? -12.188 16.781 17.875 1 76.88 419 LEU A N 1
ATOM 3275 C CA . LEU A 1 419 ? -13.258 17.094 16.938 1 76.88 419 LEU A CA 1
ATOM 3276 C C . LEU A 1 419 ? -13.344 18.594 16.688 1 76.88 419 LEU A C 1
ATOM 3278 O O . LEU A 1 419 ? -13.68 19.031 15.578 1 76.88 419 LEU A O 1
ATOM 3282 N N . VAL A 1 420 ? -13.164 19.328 17.719 1 87.38 420 VAL A N 1
ATOM 3283 C CA . VAL A 1 420 ? -13.148 20.781 17.625 1 87.38 420 VAL A CA 1
ATOM 3284 C C . VAL A 1 420 ? -11.836 21.328 18.203 1 87.38 420 VAL A C 1
ATOM 3286 O O . VAL A 1 420 ? -11.836 22 19.234 1 87.38 420 VAL A O 1
ATOM 3289 N N . PRO A 1 421 ? -10.844 21.109 17.422 1 91.88 421 PRO A N 1
ATOM 3290 C CA . PRO A 1 421 ? -9.523 21.484 17.938 1 91.88 421 PRO A CA 1
ATOM 3291 C C . PRO A 1 421 ? -9.289 23 17.891 1 91.88 421 PRO A C 1
ATOM 3293 O O . PRO A 1 421 ? -9.938 23.703 17.109 1 91.88 421 PRO A O 1
ATOM 3296 N N . GLY A 1 422 ? -8.367 23.453 18.625 1 92.38 422 GLY A N 1
ATOM 3297 C CA . GLY A 1 422 ? -8.133 24.875 18.812 1 92.38 422 GLY A CA 1
ATOM 3298 C C . GLY A 1 422 ? -7.27 25.469 17.719 1 92.38 422 GLY A C 1
ATOM 3299 O O . GLY A 1 422 ? -7.023 26.688 17.719 1 92.38 422 GLY A O 1
ATOM 3300 N N . GLY A 1 423 ? -6.879 24.625 16.797 1 95.19 423 GLY A N 1
ATOM 3301 C CA . GLY A 1 423 ? -5.93 25.219 15.867 1 95.19 423 GLY A CA 1
ATOM 3302 C C . GLY A 1 423 ? -5.984 24.609 14.477 1 95.19 423 GLY A C 1
ATOM 3303 O O . GLY A 1 423 ? -6.895 23.828 14.172 1 95.19 423 GLY A O 1
ATOM 3304 N N . VAL A 1 424 ? -5.055 25.125 13.586 1 96.62 424 VAL A N 1
ATOM 3305 C CA . VAL A 1 424 ? -4.871 24.656 12.211 1 96.62 424 VAL A CA 1
ATOM 3306 C C . VAL A 1 424 ? -3.383 24.438 11.938 1 96.62 424 VAL A C 1
ATOM 3308 O O . VAL A 1 424 ? -2.545 25.234 12.367 1 96.62 424 VAL A O 1
ATOM 3311 N N . ARG A 1 425 ? -3.088 23.297 11.32 1 97.25 425 ARG A N 1
ATOM 3312 C CA . ARG A 1 425 ? -1.727 23 10.883 1 97.25 425 ARG A CA 1
ATOM 3313 C C . ARG A 1 425 ? -1.506 23.438 9.445 1 97.25 425 ARG A C 1
ATOM 3315 O O . ARG A 1 425 ? -2.285 23.094 8.555 1 97.25 425 ARG A O 1
ATOM 3322 N N . LEU A 1 426 ? -0.479 24.266 9.227 1 98.38 426 LEU A N 1
ATOM 3323 C CA . LEU A 1 426 ? -0.18 24.812 7.91 1 98.38 426 LEU A CA 1
ATOM 3324 C C . LEU A 1 426 ? 1.209 24.391 7.445 1 98.38 426 LEU A C 1
ATOM 3326 O O . LEU A 1 426 ? 2.18 24.5 8.195 1 98.38 426 LEU A O 1
ATOM 3330 N N . GLY A 1 427 ? 1.279 23.891 6.199 1 98.44 427 GLY A N 1
ATOM 3331 C CA . GLY A 1 427 ? 2.549 23.484 5.625 1 98.44 427 GLY A CA 1
ATOM 3332 C C . GLY A 1 427 ? 2.936 24.266 4.391 1 98.44 427 GLY A C 1
ATOM 3333 O O . GLY A 1 427 ? 2.068 24.688 3.621 1 98.44 427 GLY A O 1
ATOM 3334 N N . ALA A 1 428 ? 4.234 24.359 4.113 1 98.75 428 ALA A N 1
ATOM 3335 C CA . ALA A 1 428 ? 4.727 25.219 3.047 1 98.75 428 ALA A CA 1
ATOM 3336 C C . ALA A 1 428 ? 5.148 24.406 1.828 1 98.75 428 ALA A C 1
ATOM 3338 O O . ALA A 1 428 ? 5.32 24.953 0.736 1 98.75 428 ALA A O 1
ATOM 3339 N N . PRO A 1 429 ? 5.309 23.094 1.947 1 98.5 429 PRO A N 1
ATOM 3340 C CA . PRO A 1 429 ? 5.977 22.344 0.877 1 98.5 429 PRO A CA 1
ATOM 3341 C C . PRO A 1 429 ? 5.203 22.391 -0.439 1 98.5 429 PRO A C 1
ATOM 3343 O O . PRO A 1 429 ? 5.793 22.609 -1.5 1 98.5 429 PRO A O 1
ATOM 3346 N N . ALA A 1 430 ? 3.953 22.172 -0.426 1 98.38 430 ALA A N 1
ATOM 3347 C CA . ALA A 1 430 ? 3.166 22.031 -1.648 1 98.38 430 ALA A CA 1
ATOM 3348 C C . ALA A 1 430 ? 3.205 23.328 -2.475 1 98.38 430 ALA A C 1
ATOM 3350 O O . ALA A 1 430 ? 3.484 23.281 -3.676 1 98.38 430 ALA A O 1
ATOM 3351 N N . LEU A 1 431 ? 2.945 24.438 -1.811 1 98.75 431 LEU A N 1
ATOM 3352 C CA . LEU A 1 431 ? 2.955 25.703 -2.527 1 98.75 431 LEU A CA 1
ATOM 3353 C C . LEU A 1 431 ? 4.363 26.062 -2.99 1 98.75 431 LEU A C 1
ATOM 3355 O O . LEU A 1 431 ? 4.543 26.656 -4.051 1 98.75 431 LEU A O 1
ATOM 3359 N N . THR A 1 432 ? 5.383 25.703 -2.191 1 98.69 432 THR A N 1
ATOM 3360 C CA . THR A 1 432 ? 6.762 25.922 -2.615 1 98.69 432 THR A CA 1
ATOM 3361 C C . THR A 1 432 ? 7.07 25.141 -3.887 1 98.69 432 THR A C 1
ATOM 3363 O O . THR A 1 432 ? 7.797 25.625 -4.758 1 98.69 432 THR A O 1
ATOM 3366 N N . SER A 1 433 ? 6.492 23.969 -4.043 1 98 433 SER A N 1
ATOM 3367 C CA . SER A 1 433 ? 6.676 23.156 -5.234 1 98 433 SER A CA 1
ATOM 3368 C C . SER A 1 433 ? 6.094 23.828 -6.469 1 98 433 SER A C 1
ATOM 3370 O O . SER A 1 433 ? 6.441 23.484 -7.598 1 98 433 SER A O 1
ATOM 3372 N N . ARG A 1 434 ? 5.238 24.828 -6.246 1 97.88 434 ARG A N 1
ATOM 3373 C CA . ARG A 1 434 ? 4.637 25.609 -7.328 1 97.88 434 ARG A CA 1
ATOM 3374 C C . ARG A 1 434 ? 5.359 26.938 -7.527 1 97.88 434 ARG A C 1
ATOM 3376 O O . ARG A 1 434 ? 4.879 27.812 -8.25 1 97.88 434 ARG A O 1
ATOM 3383 N N . ASN A 1 435 ? 6.449 27.172 -6.785 1 97.56 435 ASN A N 1
ATOM 3384 C CA . ASN A 1 435 ? 7.371 28.281 -6.93 1 97.56 435 ASN A CA 1
ATOM 3385 C C . ASN A 1 435 ? 6.906 29.5 -6.125 1 97.56 435 ASN A C 1
ATOM 3387 O O . ASN A 1 435 ? 7.309 30.625 -6.406 1 97.56 435 ASN A O 1
ATOM 3391 N N . PHE A 1 436 ? 6.059 29.266 -5.168 1 98.56 436 PHE A N 1
ATOM 3392 C CA . PHE A 1 436 ? 5.742 30.344 -4.23 1 98.56 436 PHE A CA 1
ATOM 3393 C C . PHE A 1 436 ? 6.977 30.75 -3.439 1 98.56 436 PHE A C 1
ATOM 3395 O O . PHE A 1 436 ? 7.762 29.891 -3.02 1 98.56 436 PHE A O 1
ATOM 3402 N N . LYS A 1 437 ? 7.113 32 -3.229 1 98.56 437 LYS A N 1
ATOM 3403 C CA . LYS A 1 437 ? 8.211 32.562 -2.438 1 98.56 437 LYS A CA 1
ATOM 3404 C C . LYS A 1 437 ? 7.691 33.344 -1.238 1 98.56 437 LYS A C 1
ATOM 3406 O O . LYS A 1 437 ? 6.5 33.281 -0.925 1 98.56 437 LYS A O 1
ATOM 3411 N N . GLU A 1 438 ? 8.539 34 -0.541 1 98.75 438 GLU A N 1
ATOM 3412 C CA . GLU A 1 438 ? 8.219 34.656 0.731 1 98.75 438 GLU A CA 1
ATOM 3413 C C . GLU A 1 438 ? 7.082 35.656 0.571 1 98.75 438 GLU A C 1
ATOM 3415 O O . GLU A 1 438 ? 6.129 35.656 1.352 1 98.75 438 GLU A O 1
ATOM 3420 N N . LYS A 1 439 ? 7.129 36.438 -0.46 1 98.69 439 LYS A N 1
ATOM 3421 C CA . LYS A 1 439 ? 6.098 37.438 -0.67 1 98.69 439 LYS A CA 1
ATOM 3422 C C . LYS A 1 439 ? 4.75 36.812 -0.984 1 98.69 439 LYS A C 1
ATOM 3424 O O . LYS A 1 439 ? 3.703 37.312 -0.601 1 98.69 439 LYS A O 1
ATOM 3429 N N . ASP A 1 440 ? 4.832 35.75 -1.738 1 98.81 440 ASP A N 1
ATOM 3430 C CA . ASP A 1 440 ? 3.609 35 -2.053 1 98.81 440 ASP A CA 1
ATOM 3431 C C . ASP A 1 440 ? 2.969 34.438 -0.79 1 98.81 440 ASP A C 1
ATOM 3433 O O . ASP A 1 440 ? 1.742 34.406 -0.667 1 98.81 440 ASP A O 1
ATOM 3437 N N . PHE A 1 441 ? 3.74 34 0.167 1 98.88 441 PHE A N 1
ATOM 3438 C CA . PHE A 1 441 ? 3.203 33.438 1.407 1 98.88 441 PHE A CA 1
ATOM 3439 C C . PHE A 1 441 ? 2.613 34.531 2.277 1 98.88 441 PHE A C 1
ATOM 3441 O O . PHE A 1 441 ? 1.674 34.312 3.039 1 98.88 441 PHE A O 1
ATOM 3448 N N . GLU A 1 442 ? 3.145 35.75 2.172 1 98.75 442 GLU A N 1
ATOM 3449 C CA . GLU A 1 442 ? 2.494 36.875 2.838 1 98.75 442 GLU A CA 1
ATOM 3450 C C . GLU A 1 442 ? 1.079 37.094 2.309 1 98.75 442 GLU A C 1
ATOM 3452 O O . GLU A 1 442 ? 0.152 37.344 3.082 1 98.75 442 GLU A O 1
ATOM 3457 N N . GLN A 1 443 ? 0.979 36.969 1 1 98.81 443 GLN A N 1
ATOM 3458 C CA . GLN A 1 443 ? -0.344 37.062 0.395 1 98.81 443 GLN A CA 1
ATOM 3459 C C . GLN A 1 443 ? -1.252 35.938 0.846 1 98.81 443 GLN A C 1
ATOM 3461 O O . GLN A 1 443 ? -2.449 36.125 1.062 1 98.81 443 GLN A O 1
ATOM 3466 N N . VAL A 1 444 ? -0.688 34.75 0.903 1 98.88 444 VAL A N 1
ATOM 3467 C CA . VAL A 1 444 ? -1.445 33.625 1.4 1 98.88 444 VAL A CA 1
ATOM 3468 C C . VAL A 1 444 ? -1.984 33.938 2.797 1 98.88 444 VAL A C 1
ATOM 3470 O O . VAL A 1 444 ? -3.141 33.625 3.1 1 98.88 444 VAL A O 1
ATOM 3473 N N . VAL A 1 445 ? -1.175 34.5 3.668 1 98.81 445 VAL A N 1
ATOM 3474 C CA . VAL A 1 445 ? -1.581 34.844 5.027 1 98.81 445 VAL A CA 1
ATOM 3475 C C . VAL A 1 445 ? -2.711 35.875 4.988 1 98.81 445 VAL A C 1
ATOM 3477 O O . VAL A 1 445 ? -3.617 35.844 5.824 1 98.81 445 VAL A O 1
ATOM 3480 N N . GLU A 1 446 ? -2.676 36.781 4.027 1 98.81 446 GLU A N 1
ATOM 3481 C CA . GLU A 1 446 ? -3.775 37.719 3.863 1 98.81 446 GLU A CA 1
ATOM 3482 C C . GLU A 1 446 ? -5.09 37 3.58 1 98.81 446 GLU A C 1
ATOM 3484 O O . GLU A 1 446 ? -6.148 37.438 4.051 1 98.81 446 GLU A O 1
ATOM 3489 N N . PHE A 1 447 ? -5.031 36.031 2.707 1 98.88 447 PHE A N 1
ATOM 3490 C CA . PHE A 1 447 ? -6.227 35.25 2.402 1 98.88 447 PHE A CA 1
ATOM 3491 C C . PHE A 1 447 ? -6.715 34.5 3.639 1 98.88 447 PHE A C 1
ATOM 3493 O O . PHE A 1 447 ? -7.918 34.438 3.893 1 98.88 447 PHE A O 1
ATOM 3500 N N . ILE A 1 448 ? -5.801 33.938 4.406 1 98.75 448 ILE A N 1
ATOM 3501 C CA . ILE A 1 448 ? -6.152 33.219 5.637 1 98.75 448 ILE A CA 1
ATOM 3502 C C . ILE A 1 448 ? -6.805 34.188 6.617 1 98.75 448 ILE A C 1
ATOM 3504 O O . ILE A 1 448 ? -7.797 33.844 7.27 1 98.75 448 ILE A O 1
ATOM 3508 N N . HIS A 1 449 ? -6.254 35.375 6.746 1 98.75 449 HIS A N 1
ATOM 3509 C CA . HIS A 1 449 ? -6.805 36.406 7.629 1 98.75 449 HIS A CA 1
ATOM 3510 C C . HIS A 1 449 ? -8.242 36.75 7.254 1 98.75 449 HIS A C 1
ATOM 3512 O O . HIS A 1 449 ? -9.109 36.844 8.125 1 98.75 449 HIS A O 1
ATOM 3518 N N . ARG A 1 450 ? -8.5 36.906 5.977 1 98.69 450 ARG A N 1
ATOM 3519 C CA . ARG A 1 450 ? -9.859 37.156 5.512 1 98.69 450 ARG A CA 1
ATOM 3520 C C . ARG A 1 450 ? -10.797 36.031 5.891 1 98.69 450 ARG A C 1
ATOM 3522 O O . ARG A 1 450 ? -11.945 36.25 6.273 1 98.69 450 ARG A O 1
ATOM 3529 N N . ALA A 1 451 ? -10.32 34.812 5.75 1 98.69 451 ALA A N 1
ATOM 3530 C CA . ALA A 1 451 ? -11.109 33.656 6.137 1 98.69 451 ALA A CA 1
ATOM 3531 C C . ALA A 1 451 ? -11.414 33.688 7.633 1 98.69 451 ALA A C 1
ATOM 3533 O O . ALA A 1 451 ? -12.523 33.344 8.047 1 98.69 451 ALA A O 1
ATOM 3534 N N . VAL A 1 452 ? -10.438 34.031 8.445 1 98.5 452 VAL A N 1
ATOM 3535 C CA . VAL A 1 452 ? -10.625 34.125 9.891 1 98.5 452 VAL A CA 1
ATOM 3536 C C . VAL A 1 452 ? -11.688 35.188 10.219 1 98.5 452 VAL A C 1
ATOM 3538 O O . VAL A 1 452 ? -12.547 34.938 11.07 1 98.5 452 VAL A O 1
ATOM 3541 N N . GLU A 1 453 ? -11.617 36.281 9.586 1 98.06 453 GLU A N 1
ATOM 3542 C CA . GLU A 1 453 ? -12.586 37.344 9.82 1 98.06 453 GLU A CA 1
ATOM 3543 C C . GLU A 1 453 ? -14 36.875 9.477 1 98.06 453 GLU A C 1
ATOM 3545 O O . GLU A 1 453 ? -14.945 37.156 10.219 1 98.06 453 GLU A O 1
ATOM 3550 N N . ILE A 1 454 ? -14.094 36.188 8.367 1 98.19 454 ILE A N 1
ATOM 3551 C CA . ILE A 1 454 ? -15.391 35.625 7.988 1 98.19 454 ILE A CA 1
ATOM 3552 C C . ILE A 1 454 ? -15.867 34.656 9.055 1 98.19 454 ILE A C 1
ATOM 3554 O O . ILE A 1 454 ? -17.031 34.688 9.477 1 98.19 454 ILE A O 1
ATOM 3558 N N . ALA A 1 455 ? -15 33.781 9.5 1 98.06 455 ALA A N 1
ATOM 3559 C CA . ALA A 1 455 ? -15.344 32.781 10.5 1 98.06 455 ALA A CA 1
ATOM 3560 C C . ALA A 1 455 ? -15.789 33.438 11.805 1 98.06 455 ALA A C 1
ATOM 3562 O O . ALA A 1 455 ? -16.75 32.969 12.43 1 98.06 455 ALA A O 1
ATOM 3563 N N . LEU A 1 456 ? -15.07 34.469 12.219 1 97.25 456 LEU A N 1
ATOM 3564 C CA . LEU A 1 456 ? -15.406 35.188 13.453 1 97.25 456 LEU A CA 1
ATOM 3565 C C . LEU A 1 456 ? -16.781 35.844 13.344 1 97.25 456 LEU A C 1
ATOM 3567 O O . LEU A 1 456 ? -17.562 35.781 14.297 1 97.25 456 LEU A O 1
ATOM 3571 N N . ASP A 1 457 ? -17 36.406 12.25 1 96.94 457 ASP A N 1
ATOM 3572 C CA . ASP A 1 457 ? -18.297 37.062 12.016 1 96.94 457 ASP A CA 1
ATOM 3573 C C . ASP A 1 457 ? -19.438 36.062 12.07 1 96.94 457 ASP A C 1
ATOM 3575 O O . ASP A 1 457 ? -20.453 36.281 12.742 1 96.94 457 ASP A O 1
ATOM 3579 N N . VAL A 1 458 ? -19.266 34.969 11.391 1 97.31 458 VAL A N 1
ATOM 3580 C CA . VAL A 1 458 ? -20.312 33.969 11.328 1 97.31 458 VAL A CA 1
ATOM 3581 C C . VAL A 1 458 ? -20.516 33.344 12.711 1 97.31 458 VAL A C 1
ATOM 3583 O O . VAL A 1 458 ? -21.656 33.031 13.094 1 97.31 458 VAL A O 1
ATOM 3586 N N . LYS A 1 459 ? -19.438 33.094 13.391 1 95.94 459 LYS A N 1
ATOM 3587 C CA . LYS A 1 459 ? -19.516 32.5 14.719 1 95.94 459 LYS A CA 1
ATOM 3588 C C . LYS A 1 459 ? -20.422 33.312 15.641 1 95.94 459 LYS A C 1
ATOM 3590 O O . LYS A 1 459 ? -21.141 32.75 16.469 1 95.94 459 LYS A O 1
ATOM 3595 N N . THR A 1 460 ? -20.422 34.625 15.539 1 94.62 460 THR A N 1
ATOM 3596 C CA . THR A 1 460 ? -21.219 35.5 16.391 1 94.62 460 THR A CA 1
ATOM 3597 C C . THR A 1 460 ? -22.688 35.438 15.992 1 94.62 460 THR A C 1
ATOM 3599 O O . THR A 1 460 ? -23.562 35.812 16.781 1 94.62 460 THR A O 1
ATOM 3602 N N . LYS A 1 461 ? -22.922 34.969 14.859 1 94.56 461 LYS A N 1
ATOM 3603 C CA . LYS A 1 461 ? -24.266 35.031 14.312 1 94.56 461 LYS A CA 1
ATOM 3604 C C . LYS A 1 461 ? -24.922 33.656 14.281 1 94.56 461 LYS A C 1
ATOM 3606 O O . LYS A 1 461 ? -26.141 33.531 14.289 1 94.56 461 LYS A O 1
ATOM 3611 N N . ALA A 1 462 ? -23.969 32.812 14.148 1 89 462 ALA A N 1
ATOM 3612 C CA . ALA A 1 462 ? -24.453 31.438 13.992 1 89 462 ALA A CA 1
ATOM 3613 C C . ALA A 1 462 ? -24.688 30.781 15.344 1 89 462 ALA A C 1
ATOM 3615 O O . ALA A 1 462 ? -24.391 31.375 16.391 1 89 462 ALA A O 1
ATOM 3616 N N . GLY A 1 463 ? -25.141 29.703 15.578 1 85.5 463 GLY A N 1
ATOM 3617 C CA . GLY A 1 463 ? -25.359 28.922 16.797 1 85.5 463 GLY A CA 1
ATOM 3618 C C . GLY A 1 463 ? -24.078 28.453 17.438 1 85.5 463 GLY A C 1
ATOM 3619 O O . GLY A 1 463 ? -22.984 28.859 17.047 1 85.5 463 GLY A O 1
ATOM 3620 N N . LYS A 1 464 ? -24.156 27.656 18.422 1 88.44 464 LYS A N 1
ATOM 3621 C CA . LYS A 1 464 ? -23.047 27.234 19.266 1 88.44 464 LYS A CA 1
ATOM 3622 C C . LYS A 1 464 ? -22.297 26.047 18.656 1 88.44 464 LYS A C 1
ATOM 3624 O O . LYS A 1 464 ? -21.125 25.844 18.938 1 88.44 464 LYS A O 1
ATOM 3629 N N . THR A 1 465 ? -22.922 25.375 17.766 1 92.75 465 THR A N 1
ATOM 3630 C CA . THR A 1 465 ? -22.312 24.141 17.281 1 92.75 465 THR A CA 1
ATOM 3631 C C . THR A 1 465 ? -21.672 24.344 15.914 1 92.75 465 THR A C 1
ATOM 3633 O O . THR A 1 465 ? -22.062 25.25 15.18 1 92.75 465 THR A O 1
ATOM 3636 N N . VAL A 1 466 ? -20.719 23.516 15.625 1 92.56 466 VAL A N 1
ATOM 3637 C CA . VAL A 1 466 ? -20.062 23.547 14.32 1 92.56 466 VAL A CA 1
ATOM 3638 C C . VAL A 1 466 ? -21.078 23.266 13.219 1 92.56 466 VAL A C 1
ATOM 3640 O O . VAL A 1 466 ? -21 23.828 12.125 1 92.56 466 VAL A O 1
ATOM 3643 N N . LYS A 1 467 ? -22.047 22.422 13.531 1 92.31 467 LYS A N 1
ATOM 3644 C CA . LYS A 1 467 ? -23.109 22.094 12.57 1 92.31 467 LYS A CA 1
ATOM 3645 C C . LYS A 1 467 ? -23.906 23.344 12.203 1 92.31 467 LYS A C 1
ATOM 3647 O O . LYS A 1 467 ? -24.188 23.578 11.031 1 92.31 467 LYS A O 1
ATOM 3652 N N . GLU A 1 468 ? -24.281 24.047 13.172 1 95.19 468 GLU A N 1
ATOM 3653 C CA . GLU A 1 468 ? -25.031 25.281 12.953 1 95.19 468 GLU A CA 1
ATOM 3654 C C . GLU A 1 468 ? -24.188 26.312 12.195 1 95.19 468 GLU A C 1
ATOM 3656 O O . GLU A 1 468 ? -24.703 27.031 11.336 1 95.19 468 GLU A O 1
ATOM 3661 N N . PHE A 1 469 ? -22.984 26.375 12.594 1 96.38 469 PHE A N 1
ATOM 3662 C CA . PHE A 1 469 ? -22.031 27.234 11.914 1 96.38 469 PHE A CA 1
ATOM 3663 C C . PHE A 1 469 ? -21.969 26.922 10.422 1 96.38 469 PHE A C 1
ATOM 3665 O O . PHE A 1 469 ? -22.078 27.828 9.594 1 96.38 469 PHE A O 1
ATOM 3672 N N . LYS A 1 470 ? -21.812 25.672 10.016 1 94.38 470 LYS A N 1
ATOM 3673 C CA . LYS A 1 470 ? -21.719 25.234 8.633 1 94.38 470 LYS A CA 1
ATOM 3674 C C . LYS A 1 470 ? -23.016 25.516 7.879 1 94.38 470 LYS A C 1
ATOM 3676 O O . LYS A 1 470 ? -23 25.906 6.707 1 94.38 470 LYS A O 1
ATOM 3681 N N . ALA A 1 471 ? -24.109 25.266 8.547 1 95 471 ALA A N 1
ATOM 3682 C CA . ALA A 1 471 ? -25.406 25.562 7.938 1 95 471 ALA A CA 1
ATOM 3683 C C . ALA A 1 471 ? -25.531 27.047 7.605 1 95 471 ALA A C 1
ATOM 3685 O O . ALA A 1 471 ? -26.094 27.406 6.574 1 95 471 ALA A O 1
ATOM 3686 N N . TYR A 1 472 ? -25.047 27.844 8.5 1 96.12 472 TYR A N 1
ATOM 3687 C CA . TYR A 1 472 ? -25.094 29.281 8.305 1 96.12 472 TYR A CA 1
ATOM 3688 C C . TYR A 1 472 ? -24.234 29.703 7.113 1 96.12 472 TYR A C 1
ATOM 3690 O O . TYR A 1 472 ? -24.609 30.578 6.34 1 96.12 472 TYR A O 1
ATOM 3698 N N . LEU A 1 473 ? -23.062 29.094 6.953 1 96.31 473 LEU A N 1
ATOM 3699 C CA . LEU A 1 473 ? -22.188 29.359 5.816 1 96.31 473 LEU A CA 1
ATOM 3700 C C . LEU A 1 473 ? -22.922 29.109 4.5 1 96.31 473 LEU A C 1
ATOM 3702 O O . LEU A 1 473 ? -22.688 29.828 3.518 1 96.31 473 LEU A O 1
ATOM 3706 N N . GLU A 1 474 ? -23.781 28.203 4.5 1 94.62 474 GLU A N 1
ATOM 3707 C CA . GLU A 1 474 ? -24.422 27.75 3.268 1 94.62 474 GLU A CA 1
ATOM 3708 C C . GLU A 1 474 ? -25.719 28.531 2.994 1 94.62 474 GLU A C 1
ATOM 3710 O O . GLU A 1 474 ? -26.219 28.516 1.872 1 94.62 474 GLU A O 1
ATOM 3715 N N . THR A 1 475 ? -26.281 29.25 3.953 1 95 475 THR A N 1
ATOM 3716 C CA . THR A 1 475 ? -27.625 29.781 3.791 1 95 475 THR A CA 1
ATOM 3717 C C . THR A 1 475 ? -27.609 31.312 3.799 1 95 475 THR A C 1
ATOM 3719 O O . THR A 1 475 ? -28.438 31.953 3.158 1 95 475 THR A O 1
ATOM 3722 N N . ASP A 1 476 ? -26.734 31.922 4.574 1 96.31 476 ASP A N 1
ATOM 3723 C CA . ASP A 1 476 ? -26.688 33.375 4.66 1 96.31 476 ASP A CA 1
ATOM 3724 C C . ASP A 1 476 ? -26.109 34 3.387 1 96.31 476 ASP A C 1
ATOM 3726 O O . ASP A 1 476 ? -24.953 33.719 3.031 1 96.31 476 ASP A O 1
ATOM 3730 N N . GLU A 1 477 ? -26.766 34.844 2.779 1 96.94 477 GLU A N 1
ATOM 3731 C CA . GLU A 1 477 ? -26.422 35.375 1.466 1 96.94 477 GLU A CA 1
ATOM 3732 C C . GLU A 1 477 ? -25.203 36.312 1.551 1 96.94 477 GLU A C 1
ATOM 3734 O O . GLU A 1 477 ? -24.391 36.344 0.629 1 96.94 477 GLU A O 1
ATOM 3739 N N . THR A 1 478 ? -25.094 37.031 2.584 1 96.81 478 THR A N 1
ATOM 3740 C CA . THR A 1 478 ? -23.969 37.938 2.76 1 96.81 478 THR A CA 1
ATOM 3741 C C . THR A 1 478 ? -22.672 37.156 2.914 1 96.81 478 THR A C 1
ATOM 3743 O O . THR A 1 478 ? -21.656 37.5 2.299 1 96.81 478 THR A O 1
ATOM 3746 N N . VAL A 1 479 ? -22.766 36.156 3.746 1 97.5 479 VAL A N 1
ATOM 3747 C CA . VAL A 1 479 ? -21.594 35.344 3.99 1 97.5 479 VAL A CA 1
ATOM 3748 C C . VAL A 1 479 ? -21.203 34.594 2.709 1 97.5 479 VAL A C 1
ATOM 3750 O O . VAL A 1 479 ? -20.016 34.5 2.381 1 97.5 479 VAL A O 1
ATOM 3753 N N . LYS A 1 480 ? -22.141 34.125 1.999 1 97.69 480 LYS A N 1
ATOM 3754 C CA . LYS A 1 480 ? -21.891 33.438 0.734 1 97.69 480 LYS A CA 1
ATOM 3755 C C . LYS A 1 480 ? -21.172 34.344 -0.252 1 97.69 480 LYS A C 1
ATOM 3757 O O . LYS A 1 480 ? -20.266 33.906 -0.961 1 97.69 480 LYS A O 1
ATOM 3762 N N . GLU A 1 481 ? -21.625 35.531 -0.272 1 97.81 481 GLU A N 1
ATOM 3763 C CA . GLU A 1 481 ? -21 36.5 -1.175 1 97.81 481 GLU A CA 1
ATOM 3764 C C . GLU A 1 481 ? -19.562 36.781 -0.766 1 97.81 481 GLU A C 1
ATOM 3766 O O . GLU A 1 481 ? -18.672 36.906 -1.619 1 97.81 481 GLU A O 1
ATOM 3771 N N . GLN A 1 482 ? -19.344 36.969 0.534 1 97.94 482 GLN A N 1
ATOM 3772 C CA . GLN A 1 482 ? -18 37.188 1.031 1 97.94 482 GLN A CA 1
ATOM 3773 C C . GLN A 1 482 ? -17.078 36.031 0.674 1 97.94 482 GLN A C 1
ATOM 3775 O O . GLN A 1 482 ? -15.945 36.219 0.255 1 97.94 482 GLN A O 1
ATOM 3780 N N . MET A 1 483 ? -17.562 34.844 0.869 1 98.38 483 MET A N 1
ATOM 3781 C CA . MET A 1 483 ? -16.781 33.656 0.562 1 98.38 483 MET A CA 1
ATOM 3782 C C . MET A 1 483 ? -16.531 33.531 -0.937 1 98.38 483 MET A C 1
ATOM 3784 O O . MET A 1 483 ? -15.438 33.125 -1.356 1 98.38 483 MET A O 1
ATOM 3788 N N . LYS A 1 484 ? -17.5 33.875 -1.738 1 98.31 484 LYS A N 1
ATOM 3789 C CA . LYS A 1 484 ? -17.344 33.844 -3.189 1 98.31 484 LYS A CA 1
ATOM 3790 C C . LYS A 1 484 ? -16.25 34.781 -3.639 1 98.31 484 LYS A C 1
ATOM 3792 O O . LYS A 1 484 ? -15.445 34.469 -4.516 1 98.31 484 LYS A O 1
ATOM 3797 N N . LEU A 1 485 ? -16.203 35.969 -3.066 1 98.5 485 LEU A N 1
ATOM 3798 C CA . LEU A 1 485 ? -15.18 36.969 -3.404 1 98.5 485 LEU A CA 1
ATOM 3799 C C . LEU A 1 485 ? -13.797 36.469 -2.994 1 98.5 485 LEU A C 1
ATOM 3801 O O . LEU A 1 485 ? -12.828 36.625 -3.752 1 98.5 485 LEU A O 1
ATOM 3805 N N . LEU A 1 486 ? -13.727 35.969 -1.784 1 98.69 486 LEU A N 1
ATOM 3806 C CA . LEU A 1 486 ? -12.453 35.406 -1.329 1 98.69 486 LEU A CA 1
ATOM 3807 C C . LEU A 1 486 ? -12 34.281 -2.223 1 98.69 486 LEU A C 1
ATOM 3809 O O . LEU A 1 486 ? -10.828 34.188 -2.592 1 98.69 486 LEU A O 1
ATOM 3813 N N . ARG A 1 487 ? -12.938 33.375 -2.561 1 98.62 487 ARG A N 1
ATOM 3814 C CA . ARG A 1 487 ? -12.625 32.25 -3.438 1 98.62 487 ARG A CA 1
ATOM 3815 C C . ARG A 1 487 ? -12.102 32.75 -4.785 1 98.62 487 ARG A C 1
ATOM 3817 O O . ARG A 1 487 ? -11.133 32.188 -5.316 1 98.62 487 ARG A O 1
ATOM 3824 N N . LYS A 1 488 ? -12.758 33.719 -5.328 1 98.69 488 LYS A N 1
ATOM 3825 C CA . LYS A 1 488 ? -12.344 34.281 -6.609 1 98.69 488 LYS A CA 1
ATOM 3826 C C . LYS A 1 488 ? -10.922 34.812 -6.539 1 98.69 488 LYS A C 1
ATOM 3828 O O . LYS A 1 488 ? -10.117 34.594 -7.445 1 98.69 488 LYS A O 1
ATOM 3833 N N . ASP A 1 489 ? -10.602 35.562 -5.477 1 98.81 489 ASP A N 1
ATOM 3834 C CA . ASP A 1 489 ? -9.266 36.125 -5.301 1 98.81 489 ASP A CA 1
ATOM 3835 C C . ASP A 1 489 ? -8.219 35.031 -5.152 1 98.81 489 ASP A C 1
ATOM 3837 O O . ASP A 1 489 ? -7.129 35.125 -5.723 1 98.81 489 ASP A O 1
ATOM 3841 N N . VAL A 1 490 ? -8.562 33.969 -4.379 1 98.81 490 VAL A N 1
ATOM 3842 C CA . VAL A 1 490 ? -7.668 32.844 -4.145 1 98.81 490 VAL A CA 1
ATOM 3843 C C . VAL A 1 490 ? -7.379 32.125 -5.461 1 98.81 490 VAL A C 1
ATOM 3845 O O . VAL A 1 490 ? -6.219 31.859 -5.785 1 98.81 490 VAL A O 1
ATOM 3848 N N . GLU A 1 491 ? -8.391 31.859 -6.211 1 98.69 491 GLU A N 1
ATOM 3849 C CA . GLU A 1 491 ? -8.25 31.125 -7.465 1 98.69 491 GLU A CA 1
ATOM 3850 C C . GLU A 1 491 ? -7.465 31.938 -8.492 1 98.69 491 GLU A C 1
ATOM 3852 O O . GLU A 1 491 ? -6.645 31.391 -9.234 1 98.69 491 GLU A O 1
ATOM 3857 N N . ALA A 1 492 ? -7.711 33.219 -8.547 1 98.69 492 ALA A N 1
ATOM 3858 C CA . ALA A 1 492 ? -6.988 34.094 -9.461 1 98.69 492 ALA A CA 1
ATOM 3859 C C . ALA A 1 492 ? -5.496 34.125 -9.133 1 98.69 492 ALA A C 1
ATOM 3861 O O . ALA A 1 492 ? -4.656 34.125 -10.031 1 98.69 492 ALA A O 1
ATOM 3862 N N . PHE A 1 493 ? -5.234 34.188 -7.922 1 98.56 493 PHE A N 1
ATOM 3863 C CA . PHE A 1 493 ? -3.85 34.219 -7.461 1 98.56 493 PHE A CA 1
ATOM 3864 C C . PHE A 1 493 ? -3.166 32.875 -7.699 1 98.56 493 PHE A C 1
ATOM 3866 O O . PHE A 1 493 ? -2.115 32.812 -8.344 1 98.56 493 PHE A O 1
ATOM 3873 N N . ALA A 1 494 ? -3.775 31.781 -7.246 1 98.56 494 ALA A N 1
ATOM 3874 C CA . ALA A 1 494 ? -3.191 30.438 -7.289 1 98.56 494 ALA A CA 1
ATOM 3875 C C . ALA A 1 494 ? -2.957 29.984 -8.727 1 98.56 494 ALA A C 1
ATOM 3877 O O . ALA A 1 494 ? -1.974 29.312 -9.016 1 98.56 494 ALA A O 1
ATOM 3878 N N . SER A 1 495 ? -3.783 30.359 -9.633 1 97.94 495 SER A N 1
ATOM 3879 C CA . SER A 1 495 ? -3.77 29.859 -11.008 1 97.94 495 SER A CA 1
ATOM 3880 C C . SER A 1 495 ? -2.598 30.453 -11.789 1 97.94 495 SER A C 1
ATOM 3882 O O . SER A 1 495 ? -2.27 29.969 -12.875 1 97.94 495 SER A O 1
ATOM 3884 N N . THR A 1 496 ? -1.898 31.422 -11.219 1 97.69 496 THR A N 1
ATOM 3885 C CA . THR A 1 496 ? -0.803 32.062 -11.93 1 97.69 496 THR A CA 1
ATOM 3886 C C . THR A 1 496 ? 0.494 31.281 -11.75 1 97.69 496 THR A C 1
ATOM 3888 O O . THR A 1 496 ? 1.468 31.516 -12.477 1 97.69 496 THR A O 1
ATOM 3891 N N . PHE A 1 497 ? 0.537 30.359 -10.898 1 97.81 497 PHE A N 1
ATOM 3892 C CA . PHE A 1 497 ? 1.764 29.641 -10.578 1 97.81 497 PHE A CA 1
ATOM 3893 C C . PHE A 1 497 ? 1.838 28.312 -11.344 1 97.81 497 PHE A C 1
ATOM 3895 O O . PHE A 1 497 ? 0.809 27.703 -11.633 1 97.81 497 PHE A O 1
ATOM 3902 N N . PRO A 1 498 ? 3.039 27.875 -11.656 1 96.75 498 PRO A N 1
ATOM 3903 C CA . PRO A 1 498 ? 3.178 26.578 -12.328 1 96.75 498 PRO A CA 1
ATOM 3904 C C . PRO A 1 498 ? 2.773 25.406 -11.438 1 96.75 498 PRO A C 1
ATOM 3906 O O . PRO A 1 498 ? 2.678 25.562 -10.219 1 96.75 498 PRO A O 1
ATOM 3909 N N . MET A 1 499 ? 2.469 24.297 -12.062 1 96.94 499 MET A N 1
ATOM 3910 C CA . MET A 1 499 ? 2.051 23.094 -11.359 1 96.94 499 MET A CA 1
ATOM 3911 C C . MET A 1 499 ? 2.84 21.875 -11.844 1 96.94 499 MET A C 1
ATOM 3913 O O . MET A 1 499 ? 2.832 21.562 -13.031 1 96.94 499 MET A O 1
ATOM 3917 N N . PRO A 1 500 ? 3.588 21.203 -10.938 1 97.19 500 PRO A N 1
ATOM 3918 C CA . PRO A 1 500 ? 4.23 19.953 -11.336 1 97.19 500 PRO A CA 1
ATOM 3919 C C . PRO A 1 500 ? 3.229 18.891 -11.797 1 97.19 500 PRO A C 1
ATOM 3921 O O . PRO A 1 500 ? 2.039 18.984 -11.484 1 97.19 500 PRO A O 1
ATOM 3924 N N . GLY A 1 501 ? 3.756 17.844 -12.477 1 97.06 501 GLY A N 1
ATOM 3925 C CA . GLY A 1 501 ? 2.902 16.766 -12.969 1 97.06 501 GLY A CA 1
ATOM 3926 C C . GLY A 1 501 ? 2.443 16.984 -14.398 1 97.06 501 GLY A C 1
ATOM 3927 O O . GLY A 1 501 ? 3.092 17.703 -15.164 1 97.06 501 GLY A O 1
ATOM 3928 N N . PHE A 1 502 ? 1.4 16.297 -14.719 1 95.94 502 PHE A N 1
ATOM 3929 C CA . PHE A 1 502 ? 0.811 16.438 -16.047 1 95.94 502 PHE A CA 1
ATOM 3930 C C . PHE A 1 502 ? 0.006 17.734 -16.141 1 95.94 502 PHE A C 1
ATOM 3932 O O . PHE A 1 502 ? -0.603 18.172 -15.156 1 95.94 502 PHE A O 1
ATOM 3939 N N . SER A 1 503 ? -0.114 18.281 -17.312 1 92.19 503 SER A N 1
ATOM 3940 C CA . SER A 1 503 ? -0.81 19.547 -17.484 1 92.19 503 SER A CA 1
ATOM 3941 C C . SER A 1 503 ? -2.322 19.359 -17.469 1 92.19 503 SER A C 1
ATOM 3943 O O . SER A 1 503 ? -3.053 20.188 -16.906 1 92.19 503 SER A O 1
ATOM 3945 N N . ASP A 1 504 ? -2.75 18.25 -17.922 1 87.75 504 ASP A N 1
ATOM 3946 C CA . ASP A 1 504 ? -4.18 18.125 -18.188 1 87.75 504 ASP A CA 1
ATOM 3947 C C . ASP A 1 504 ? -4.863 17.281 -17.125 1 87.75 504 ASP A C 1
ATOM 3949 O O . ASP A 1 504 ? -6.094 17.234 -17.047 1 87.75 504 ASP A O 1
ATOM 3953 N N . HIS A 1 505 ? -4.07 16.625 -16.469 1 87.94 505 HIS A N 1
ATOM 3954 C CA . HIS A 1 505 ? -4.656 15.75 -15.453 1 87.94 505 HIS A CA 1
ATOM 3955 C C . HIS A 1 505 ? -3.66 15.469 -14.328 1 87.94 505 HIS A C 1
ATOM 3957 O O . HIS A 1 505 ? -2.455 15.672 -14.5 1 87.94 505 HIS A O 1
ATOM 3963 N N . MET B 1 1 ? 76.375 84.125 -54.312 1 19.66 1 MET B N 1
ATOM 3964 C CA . MET B 1 1 ? 75.5 85 -53.562 1 19.66 1 MET B CA 1
ATOM 3965 C C . MET B 1 1 ? 74.25 84.25 -53.125 1 19.66 1 MET B C 1
ATOM 3967 O O . MET B 1 1 ? 73.188 84.312 -53.781 1 19.66 1 MET B O 1
ATOM 3971 N N . ALA B 1 2 ? 74.188 82.875 -53.031 1 19.31 2 ALA B N 1
ATOM 3972 C CA . ALA B 1 2 ? 73.875 81.5 -53.375 1 19.31 2 ALA B CA 1
ATOM 3973 C C . ALA B 1 2 ? 72.938 80.875 -52.406 1 19.31 2 ALA B C 1
ATOM 3975 O O . ALA B 1 2 ? 72.812 79.625 -52.281 1 19.31 2 ALA B O 1
ATOM 3976 N N . LEU B 1 3 ? 72.062 81.5 -51.469 1 19.25 3 LEU B N 1
ATOM 3977 C CA . LEU B 1 3 ? 71.688 81.438 -50.062 1 19.25 3 LEU B CA 1
ATOM 3978 C C . LEU B 1 3 ? 70.375 80.562 -49.938 1 19.25 3 LEU B C 1
ATOM 3980 O O . LEU B 1 3 ? 70.062 80.062 -48.875 1 19.25 3 LEU B O 1
ATOM 3984 N N . SER B 1 4 ? 69.375 80.625 -50.875 1 20.03 4 SER B N 1
ATOM 3985 C CA . SER B 1 4 ? 67.938 80.75 -50.656 1 20.03 4 SER B CA 1
ATOM 3986 C C . SER B 1 4 ? 67.312 79.375 -50.5 1 20.03 4 SER B C 1
ATOM 3988 O O . SER B 1 4 ? 66.125 79.25 -50.25 1 20.03 4 SER B O 1
ATOM 3990 N N . LEU B 1 5 ? 67.812 78.062 -51.031 1 20.06 5 LEU B N 1
ATOM 3991 C CA . LEU B 1 5 ? 67.188 76.875 -51.531 1 20.06 5 LEU B CA 1
ATOM 3992 C C . LEU B 1 5 ? 66.75 76 -50.375 1 20.06 5 LEU B C 1
ATOM 3994 O O . LEU B 1 5 ? 66.188 74.938 -50.594 1 20.06 5 LEU B O 1
ATOM 3998 N N . VAL B 1 6 ? 67 76.125 -48.938 1 19.06 6 VAL B N 1
ATOM 3999 C CA . VAL B 1 6 ? 67.5 75.188 -47.938 1 19.06 6 VAL B CA 1
ATOM 4000 C C . VAL B 1 6 ? 66.375 74.562 -47.188 1 19.06 6 VAL B C 1
ATOM 4002 O O . VAL B 1 6 ? 66.562 73.625 -46.406 1 19.06 6 VAL B O 1
ATOM 4005 N N . CYS B 1 7 ? 65.125 75.188 -47.094 1 16.88 7 CYS B N 1
ATOM 4006 C CA . CYS B 1 7 ? 64.375 75.25 -45.844 1 16.88 7 CYS B CA 1
ATOM 4007 C C . CYS B 1 7 ? 63.625 73.938 -45.562 1 16.88 7 CYS B C 1
ATOM 4009 O O . CYS B 1 7 ? 63 73.75 -44.531 1 16.88 7 CYS B O 1
ATOM 4011 N N . LYS B 1 8 ? 63.094 73.312 -46.656 1 18.81 8 LYS B N 1
ATOM 4012 C CA . LYS B 1 8 ? 61.719 72.812 -46.75 1 18.81 8 LYS B CA 1
ATOM 4013 C C . LYS B 1 8 ? 61.562 71.562 -45.906 1 18.81 8 LYS B C 1
ATOM 4015 O O 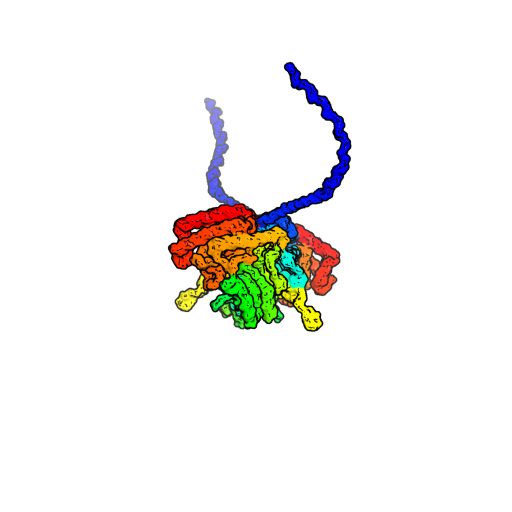. LYS B 1 8 ? 60.469 70.938 -45.938 1 18.81 8 LYS B O 1
ATOM 4020 N N . ARG B 1 9 ? 62.625 71 -45.344 1 17.47 9 ARG B N 1
ATOM 4021 C CA . ARG B 1 9 ? 62.719 69.5 -45.188 1 17.47 9 ARG B CA 1
ATOM 4022 C C . ARG B 1 9 ? 61.875 69.062 -44 1 17.47 9 ARG B C 1
ATOM 4024 O O . ARG B 1 9 ? 61.438 67.875 -43.969 1 17.47 9 ARG B O 1
ATOM 4031 N N . PHE B 1 10 ? 61.844 69.875 -42.875 1 18.19 10 PHE B N 1
ATOM 4032 C CA . PHE B 1 10 ? 61.938 69.375 -41.5 1 18.19 10 PHE B CA 1
ATOM 4033 C C . PHE B 1 10 ? 60.594 68.812 -41 1 18.19 10 PHE B C 1
ATOM 4035 O O . PHE B 1 10 ? 60.562 67.938 -40.188 1 18.19 10 PHE B O 1
ATOM 4042 N N . LEU B 1 11 ? 59.562 69.625 -41.312 1 18.34 11 LEU B N 1
ATOM 4043 C CA . LEU B 1 11 ? 58.469 69.625 -40.344 1 18.34 11 LEU B CA 1
ATOM 4044 C C . LEU B 1 11 ? 57.688 68.312 -40.406 1 18.34 11 LEU B C 1
ATOM 4046 O O . LEU B 1 11 ? 56.688 68.188 -39.719 1 18.34 11 LEU B O 1
ATOM 4050 N N . LYS B 1 12 ? 57.656 67.812 -41.594 1 20.27 12 LYS B N 1
ATOM 4051 C CA . LYS B 1 12 ? 56.5 67.062 -42.062 1 20.27 12 LYS B CA 1
ATOM 4052 C C . LYS B 1 12 ? 56.156 65.938 -41.125 1 20.27 12 LYS B C 1
ATOM 4054 O O . LYS B 1 12 ? 55.344 65.062 -41.438 1 20.27 12 LYS B O 1
ATOM 4059 N N . GLU B 1 13 ? 56.625 65.562 -39.688 1 19.06 13 GLU B N 1
ATOM 4060 C CA . GLU B 1 13 ? 57.531 64.875 -38.781 1 19.06 13 GLU B CA 1
ATOM 4061 C C . GLU B 1 13 ? 56.719 64.125 -37.688 1 19.06 13 GLU B C 1
ATOM 4063 O O . GLU B 1 13 ? 57.156 63.094 -37.188 1 19.06 13 GLU B O 1
ATOM 4068 N N . VAL B 1 14 ? 55.844 64.938 -36.875 1 20.28 14 VAL B N 1
ATOM 4069 C CA . VAL B 1 14 ? 55.594 64.375 -35.562 1 20.28 14 VAL B CA 1
ATOM 4070 C C . VAL B 1 14 ? 54.625 63.188 -35.656 1 20.28 14 VAL B C 1
ATOM 4072 O O . VAL B 1 14 ? 54.188 62.656 -34.625 1 20.28 14 VAL B O 1
ATOM 4075 N N . THR B 1 15 ? 53.938 63 -36.719 1 21.03 15 THR B N 1
ATOM 4076 C CA . THR B 1 15 ? 52.75 62.188 -36.875 1 21.03 15 THR B CA 1
ATOM 4077 C C . THR B 1 15 ? 53 60.719 -36.531 1 21.03 15 THR B C 1
ATOM 4079 O O . THR B 1 15 ? 52.125 59.875 -36.625 1 21.03 15 THR B O 1
ATOM 4082 N N . ARG B 1 16 ? 54.188 60.375 -36.75 1 20.33 16 ARG B N 1
ATOM 4083 C CA . ARG B 1 16 ? 54.625 59 -36.812 1 20.33 16 ARG B CA 1
ATOM 4084 C C . ARG B 1 16 ? 54.375 58.281 -35.5 1 20.33 16 ARG B C 1
ATOM 4086 O O . ARG B 1 16 ? 54.5 57.062 -35.406 1 20.33 16 ARG B O 1
ATOM 4093 N N . GLN B 1 17 ? 54.688 58.938 -34.438 1 19.28 17 GLN B N 1
ATOM 4094 C CA . GLN B 1 17 ? 55.5 58.344 -33.375 1 19.28 17 GLN B CA 1
ATOM 4095 C C . GLN B 1 17 ? 54.688 57.438 -32.5 1 19.28 17 GLN B C 1
ATOM 4097 O O . GLN B 1 17 ? 55.219 56.562 -31.797 1 19.28 17 GLN B O 1
ATOM 4102 N N . HIS B 1 18 ? 53.625 57.969 -31.969 1 20.8 18 HIS B N 1
ATOM 4103 C CA . HIS B 1 18 ? 53.094 57.594 -30.656 1 20.8 18 HIS B CA 1
ATOM 4104 C C . HIS B 1 18 ? 52.438 56.219 -30.688 1 20.8 18 HIS B C 1
ATOM 4106 O O . HIS B 1 18 ? 51.781 55.812 -29.734 1 20.8 18 HIS B O 1
ATOM 4112 N N . SER B 1 19 ? 52.281 55.688 -31.75 1 22.41 19 SER B N 1
ATOM 4113 C CA . SER B 1 19 ? 51.281 54.625 -32 1 22.41 19 SER B CA 1
ATOM 4114 C C . SER B 1 19 ? 51.656 53.344 -31.25 1 22.41 19 SER B C 1
ATOM 4116 O O . SER B 1 19 ? 51.031 52.312 -31.453 1 22.41 19 SER B O 1
ATOM 4118 N N . ILE B 1 20 ? 52.906 53.344 -30.859 1 20.89 20 ILE B N 1
ATOM 4119 C CA . ILE B 1 20 ? 53.656 52.094 -30.875 1 20.89 20 ILE B CA 1
ATOM 4120 C C . ILE B 1 20 ? 52.938 51.062 -30.031 1 20.89 20 ILE B C 1
ATOM 4122 O O . ILE B 1 20 ? 52.688 49.938 -30.484 1 20.89 20 ILE B O 1
ATOM 4126 N N . LEU B 1 21 ? 53.375 51.094 -28.766 1 21.94 21 LEU B N 1
ATOM 4127 C CA . LEU B 1 21 ? 53.781 49.969 -27.953 1 21.94 21 LEU B CA 1
ATOM 4128 C C . LEU B 1 21 ? 52.594 49.156 -27.438 1 21.94 21 LEU B C 1
ATOM 4130 O O . LEU B 1 21 ? 52.75 48.219 -26.672 1 21.94 21 LEU B O 1
ATOM 4134 N N . PHE B 1 22 ? 51.469 49.781 -27.453 1 22.77 22 PHE B N 1
ATOM 4135 C CA . PHE B 1 22 ? 50.5 49.312 -26.484 1 22.77 22 PHE B CA 1
ATOM 4136 C C . PHE B 1 22 ? 50 47.906 -26.844 1 22.77 22 PHE B C 1
ATOM 4138 O O . PHE B 1 22 ? 49 47.438 -26.312 1 22.77 22 PHE B O 1
ATOM 4145 N N . SER B 1 23 ? 50.5 47.469 -27.922 1 22.73 23 SER B N 1
ATOM 4146 C CA . SER B 1 23 ? 49.781 46.344 -28.531 1 22.73 23 SER B CA 1
ATOM 4147 C C . SER B 1 23 ? 49.781 45.125 -27.625 1 22.73 23 SER B C 1
ATOM 4149 O O . SER B 1 23 ? 48.969 44.219 -27.812 1 22.73 23 SER B O 1
ATOM 4151 N N . ASP B 1 24 ? 51 44.938 -27.172 1 23.67 24 ASP B N 1
ATOM 4152 C CA . ASP B 1 24 ? 51.344 43.531 -26.906 1 23.67 24 ASP B CA 1
ATOM 4153 C C . ASP B 1 24 ? 50.469 42.969 -25.781 1 23.67 24 ASP B C 1
ATOM 4155 O O . ASP B 1 24 ? 50.25 41.75 -25.719 1 23.67 24 ASP B O 1
ATOM 4159 N N . ILE B 1 25 ? 50.562 43.688 -24.703 1 24.41 25 ILE B N 1
ATOM 4160 C CA . ILE B 1 25 ? 50.438 43 -23.422 1 24.41 25 ILE B CA 1
ATOM 4161 C C . ILE B 1 25 ? 49 42.469 -23.281 1 24.41 25 ILE B C 1
ATOM 4163 O O . ILE B 1 25 ? 48.719 41.688 -22.375 1 24.41 25 ILE B O 1
ATOM 4167 N N . VAL B 1 26 ? 48.094 43.188 -23.766 1 25.23 26 VAL B N 1
ATOM 4168 C CA . VAL B 1 26 ? 46.719 43.031 -23.25 1 25.23 26 VAL B CA 1
ATOM 4169 C C . VAL B 1 26 ? 46.156 41.688 -23.641 1 25.23 26 VAL B C 1
ATOM 4171 O O . VAL B 1 26 ? 45.031 41.344 -23.281 1 25.23 26 VAL B O 1
ATOM 4174 N N . ASN B 1 27 ? 46.656 41.156 -24.672 1 23.12 27 ASN B N 1
ATOM 4175 C CA . ASN B 1 27 ? 45.812 40.25 -25.422 1 23.12 27 ASN B CA 1
ATOM 4176 C C . ASN B 1 27 ? 45.469 39 -24.609 1 23.12 27 ASN B C 1
ATOM 4178 O O . ASN B 1 27 ? 44.406 38.406 -24.781 1 23.12 27 ASN B O 1
ATOM 4182 N N . ASN B 1 28 ? 46.562 38.281 -24.344 1 25.42 28 ASN B N 1
ATOM 4183 C CA . ASN B 1 28 ? 46.406 36.844 -24.297 1 25.42 28 ASN B CA 1
ATOM 4184 C C . ASN B 1 28 ? 45.594 36.406 -23.062 1 25.42 28 ASN B C 1
ATOM 4186 O O . ASN B 1 28 ? 45.094 35.281 -23.031 1 25.42 28 ASN B O 1
ATOM 4190 N N . ASN B 1 29 ? 46.125 36.812 -21.938 1 25.27 29 ASN B N 1
ATOM 4191 C CA . ASN B 1 29 ? 45.906 36.031 -20.719 1 25.27 29 ASN B CA 1
ATOM 4192 C C . ASN B 1 29 ? 44.438 36.062 -20.312 1 25.27 29 ASN B C 1
ATOM 4194 O O . ASN B 1 29 ? 44.031 35.281 -19.438 1 25.27 29 ASN B O 1
ATOM 4198 N N . VAL B 1 30 ? 43.875 37.219 -20.359 1 24.67 30 VAL B N 1
ATOM 4199 C CA . VAL B 1 30 ? 42.625 37.375 -19.625 1 24.67 30 VAL B CA 1
ATOM 4200 C C . VAL B 1 30 ? 41.5 36.594 -20.328 1 24.67 30 VAL B C 1
ATOM 4202 O O . VAL B 1 30 ? 40.312 36.906 -20.156 1 24.67 30 VAL B O 1
ATOM 4205 N N . LYS B 1 31 ? 41.781 36.125 -21.484 1 28.55 31 LYS B N 1
ATOM 4206 C CA . LYS B 1 31 ? 40.656 35.5 -22.188 1 28.55 31 LYS B CA 1
ATOM 4207 C C . LYS B 1 31 ? 40.031 34.406 -21.359 1 28.55 31 LYS B C 1
ATOM 4209 O O . LYS B 1 31 ? 39.188 33.656 -21.859 1 28.55 31 LYS B O 1
ATOM 4214 N N . SER B 1 32 ? 40.875 34.031 -20.5 1 27.7 32 SER B N 1
ATOM 4215 C CA . SER B 1 32 ? 40.25 32.938 -19.75 1 27.7 32 SER B CA 1
ATOM 4216 C C . SER B 1 32 ? 39 33.406 -19.031 1 27.7 32 SER B C 1
ATOM 4218 O O . SER B 1 32 ? 39.062 33.875 -17.891 1 27.7 32 SER B O 1
ATOM 4220 N N . SER B 1 33 ? 38.5 34.469 -19.469 1 24.38 33 SER B N 1
ATOM 4221 C CA . SER B 1 33 ? 37.344 35.062 -18.797 1 24.38 33 SER B CA 1
ATOM 4222 C C . SER B 1 33 ? 36.375 34 -18.281 1 24.38 33 SER B C 1
ATOM 4224 O O . SER B 1 33 ? 36.375 32.875 -18.781 1 24.38 33 SER B O 1
ATOM 4226 N N . TRP B 1 34 ? 35.719 34.406 -17.188 1 24.02 34 TRP B N 1
ATOM 4227 C CA . TRP B 1 34 ? 34.688 33.75 -16.422 1 24.02 34 TRP B CA 1
ATOM 4228 C C . TRP B 1 34 ? 33.5 33.344 -17.328 1 24.02 34 TRP B C 1
ATOM 4230 O O . TRP B 1 34 ? 32.719 34.219 -17.719 1 24.02 34 TRP B O 1
ATOM 4240 N N . LYS B 1 35 ? 33.688 32.812 -18.5 1 29.31 35 LYS B N 1
ATOM 4241 C CA . LYS B 1 35 ? 32.438 32.188 -18.906 1 29.31 35 LYS B CA 1
ATOM 4242 C C . LYS B 1 35 ? 31.656 31.672 -17.703 1 29.31 35 LYS B C 1
ATOM 4244 O O . LYS B 1 35 ? 32 30.656 -17.125 1 29.31 35 LYS B O 1
ATOM 4249 N N . ALA B 1 36 ? 31.328 32.625 -16.922 1 24.86 36 ALA B N 1
ATOM 4250 C CA . ALA B 1 36 ? 30.25 32.25 -16.016 1 24.86 36 ALA B CA 1
ATOM 4251 C C . ALA B 1 36 ? 29.25 31.312 -16.688 1 24.86 36 ALA B C 1
ATOM 4253 O O . ALA B 1 36 ? 28.578 31.719 -17.641 1 24.86 36 ALA B O 1
ATOM 4254 N N . HIS B 1 37 ? 29.656 30.234 -17.109 1 28.66 37 HIS B N 1
ATOM 4255 C CA . HIS B 1 37 ? 28.594 29.266 -17.359 1 28.66 37 HIS B CA 1
ATOM 4256 C C . HIS B 1 37 ? 27.344 29.594 -16.531 1 28.66 37 HIS B C 1
ATOM 4258 O O . HIS B 1 37 ? 27.312 29.359 -15.328 1 28.66 37 HIS B O 1
ATOM 4264 N N . CYS B 1 38 ? 26.844 30.719 -16.797 1 29.3 38 CYS B N 1
ATOM 4265 C CA . CYS B 1 38 ? 25.469 30.781 -16.328 1 29.3 38 CYS B CA 1
ATOM 4266 C C . CYS B 1 38 ? 24.797 29.406 -16.453 1 29.3 38 CYS B C 1
ATOM 4268 O O . CYS B 1 38 ? 24.422 28.984 -17.547 1 29.3 38 CYS B O 1
ATOM 4270 N N . LYS B 1 39 ? 25.375 28.5 -15.914 1 31.73 39 LYS B N 1
ATOM 4271 C CA . LYS B 1 39 ? 24.516 27.312 -15.789 1 31.73 39 LYS B CA 1
ATOM 4272 C C . LYS B 1 39 ? 23.031 27.719 -15.719 1 31.73 39 LYS B C 1
ATOM 4274 O O . LYS B 1 39 ? 22.594 28.281 -14.727 1 31.73 39 LYS B O 1
ATOM 4279 N N . LEU B 1 40 ? 22.609 28.219 -16.719 1 31.48 40 LEU B N 1
ATOM 4280 C CA . LEU B 1 40 ? 21.156 28.188 -16.766 1 31.48 40 LEU B CA 1
ATOM 4281 C C . LEU B 1 40 ? 20.625 26.938 -16.062 1 31.48 40 LEU B C 1
ATOM 4283 O O . LEU B 1 40 ? 20.719 25.828 -16.594 1 31.48 40 LEU B O 1
ATOM 4287 N N . TYR B 1 41 ? 21 26.734 -14.914 1 36.03 41 TYR B N 1
ATOM 4288 C CA . TYR B 1 41 ? 20.281 25.703 -14.164 1 36.03 41 TYR B CA 1
ATOM 4289 C C . TYR B 1 41 ? 18.828 25.625 -14.609 1 36.03 41 TYR B C 1
ATOM 4291 O O . TYR B 1 41 ? 18.078 26.594 -14.492 1 36.03 41 TYR B O 1
ATOM 4299 N N . SER B 1 42 ? 18.594 25.172 -15.758 1 43.75 42 SER B N 1
ATOM 4300 C CA . SER B 1 42 ? 17.219 24.828 -16.109 1 43.75 42 SER B CA 1
ATOM 4301 C C . SER B 1 42 ? 16.406 24.438 -14.891 1 43.75 42 SER B C 1
ATOM 4303 O O . SER B 1 42 ? 16.812 23.562 -14.117 1 43.75 42 SER B O 1
ATOM 4305 N N . LEU B 1 43 ? 15.617 25.312 -14.312 1 59.59 43 LEU B N 1
ATOM 4306 C CA . LEU B 1 43 ? 14.734 25.25 -13.156 1 59.59 43 LEU B CA 1
ATOM 4307 C C . LEU B 1 43 ? 13.875 23.984 -13.203 1 59.59 43 LEU B C 1
ATOM 4309 O O . LEU B 1 43 ? 13.188 23.734 -14.195 1 59.59 43 LEU B O 1
ATOM 4313 N N . TRP B 1 44 ? 14.273 23 -12.531 1 73 44 TRP B N 1
ATOM 4314 C CA . TRP B 1 44 ? 13.422 21.844 -12.32 1 73 44 TRP B CA 1
ATOM 4315 C C . TRP B 1 44 ? 11.977 22.266 -12.07 1 73 44 TRP B C 1
ATOM 4317 O O . TRP B 1 44 ? 11.664 22.859 -11.047 1 73 44 TRP B O 1
ATOM 4327 N N . LYS B 1 45 ? 11.125 22.062 -13.156 1 85.75 45 LYS B N 1
ATOM 4328 C CA . LYS B 1 45 ? 9.734 22.5 -13.109 1 85.75 45 LYS B CA 1
ATOM 4329 C C . LYS B 1 45 ? 8.828 21.375 -12.578 1 85.75 45 LYS B C 1
ATOM 4331 O O . LYS B 1 45 ? 7.691 21.641 -12.18 1 85.75 45 LYS B O 1
ATOM 4336 N N . GLY B 1 46 ? 9.32 20.156 -12.547 1 94.25 46 GLY B N 1
ATOM 4337 C CA . GLY B 1 46 ? 8.492 19.031 -12.141 1 94.25 46 GLY B CA 1
ATOM 4338 C C . GLY B 1 46 ? 7.586 18.531 -13.25 1 94.25 46 GLY B C 1
ATOM 4339 O O . GLY B 1 46 ? 6.727 17.688 -13.016 1 94.25 46 GLY B O 1
ATOM 4340 N N . THR B 1 47 ? 7.812 19.047 -14.547 1 96.5 47 THR B N 1
ATOM 4341 C CA . THR B 1 47 ? 6.969 18.656 -15.672 1 96.5 47 THR B CA 1
ATOM 4342 C C . THR B 1 47 ? 7.762 17.844 -16.688 1 96.5 47 THR B C 1
ATOM 4344 O O . THR B 1 47 ? 7.227 17.438 -17.719 1 96.5 47 THR B O 1
ATOM 4347 N N . GLU B 1 48 ? 9.055 17.641 -16.422 1 96.69 48 GLU B N 1
ATOM 4348 C CA . GLU B 1 48 ? 9.922 16.906 -17.344 1 96.69 48 GLU B CA 1
ATOM 4349 C C . GLU B 1 48 ? 9.508 15.445 -17.453 1 96.69 48 GLU B C 1
ATOM 4351 O O . GLU B 1 48 ? 9.172 14.82 -16.453 1 96.69 48 GLU B O 1
ATOM 4356 N N . PRO B 1 49 ? 9.5 14.922 -18.672 1 97 49 PRO B N 1
ATOM 4357 C CA . PRO B 1 49 ? 9.195 13.5 -18.812 1 97 49 PRO B CA 1
ATOM 4358 C C . PRO B 1 49 ? 10.273 12.602 -18.203 1 97 49 PRO B C 1
ATOM 4360 O O . PRO B 1 49 ? 11.422 13.023 -18.062 1 97 49 PRO B O 1
ATOM 4363 N N . LEU B 1 50 ? 9.898 11.422 -17.922 1 97.94 50 LEU B N 1
ATOM 4364 C CA . LEU B 1 50 ? 10.789 10.453 -17.297 1 97.94 50 LEU B CA 1
ATOM 4365 C C . LEU B 1 50 ? 12.016 10.203 -18.172 1 97.94 50 LEU B C 1
ATOM 4367 O O . LEU B 1 50 ? 13.125 10.047 -17.672 1 97.94 50 LEU B O 1
ATOM 4371 N N . SER B 1 51 ? 11.867 10.211 -19.453 1 98 51 SER B N 1
ATOM 4372 C CA . SER B 1 51 ? 12.938 9.945 -20.406 1 98 51 SER B CA 1
ATOM 4373 C C . SER B 1 51 ? 14.055 10.984 -20.297 1 98 51 SER B C 1
ATOM 4375 O O . SER B 1 51 ? 15.219 10.68 -20.547 1 98 51 SER B O 1
ATOM 4377 N N . THR B 1 52 ? 13.664 12.148 -19.781 1 97.44 52 THR B N 1
ATOM 4378 C CA . THR B 1 52 ? 14.625 13.242 -19.688 1 97.44 52 THR B CA 1
ATOM 4379 C C . THR B 1 52 ? 15.109 13.398 -18.25 1 97.44 52 THR B C 1
ATOM 4381 O O . THR B 1 52 ? 16.312 13.562 -18 1 97.44 52 THR B O 1
ATOM 4384 N N . ASP B 1 53 ? 14.25 13.305 -17.344 1 97.25 53 ASP B N 1
ATOM 4385 C CA . ASP B 1 53 ? 14.539 13.562 -15.93 1 97.25 53 ASP B CA 1
ATOM 4386 C C . ASP B 1 53 ? 15.352 12.422 -15.32 1 97.25 53 ASP B C 1
ATOM 4388 O O . ASP B 1 53 ? 16.203 12.656 -14.453 1 97.25 53 ASP B O 1
ATOM 4392 N N . ASP B 1 54 ? 15.109 11.203 -15.75 1 98.31 54 ASP B N 1
ATOM 4393 C CA . ASP B 1 54 ? 15.789 10.008 -15.258 1 98.31 54 ASP B CA 1
ATOM 4394 C C . ASP B 1 54 ? 15.93 8.961 -16.359 1 98.31 54 ASP B C 1
ATOM 4396 O O . ASP B 1 54 ? 15.281 7.91 -16.312 1 98.31 54 ASP B O 1
ATOM 4400 N N . PRO B 1 55 ? 16.859 9.133 -17.203 1 98.5 55 PRO B N 1
ATOM 4401 C CA . PRO B 1 55 ? 17.031 8.211 -18.328 1 98.5 55 PRO B CA 1
ATOM 4402 C C . PRO B 1 55 ? 17.375 6.797 -17.875 1 98.5 55 PRO B C 1
ATOM 4404 O O . PRO B 1 55 ? 17.016 5.828 -18.547 1 98.5 55 PRO B O 1
ATOM 4407 N N . GLU B 1 56 ? 18.062 6.656 -16.766 1 98.69 56 GLU B N 1
ATOM 4408 C CA . GLU B 1 56 ? 18.406 5.332 -16.266 1 98.69 56 GLU B CA 1
ATOM 4409 C C . GLU B 1 56 ? 17.156 4.527 -15.906 1 98.69 56 GLU B C 1
ATOM 4411 O O . GLU B 1 56 ? 17.031 3.369 -16.297 1 98.69 56 GLU B O 1
ATOM 4416 N N . MET B 1 57 ? 16.25 5.145 -15.18 1 98.69 57 MET B N 1
ATOM 4417 C CA . MET B 1 57 ? 14.992 4.484 -14.844 1 98.69 57 MET B CA 1
ATOM 4418 C C . MET B 1 57 ? 14.148 4.242 -16.094 1 98.69 57 MET B C 1
ATOM 4420 O O . MET B 1 57 ? 13.508 3.201 -16.234 1 98.69 57 MET B O 1
ATOM 4424 N N . TRP B 1 58 ? 14.18 5.215 -16.984 1 98.62 58 TRP B N 1
ATOM 4425 C CA . TRP B 1 58 ? 13.43 5.074 -18.219 1 98.62 58 TRP B CA 1
ATOM 4426 C C . TRP B 1 58 ? 13.891 3.848 -19 1 98.62 58 TRP B C 1
ATOM 4428 O O . TRP B 1 58 ? 13.07 3.086 -19.516 1 98.62 58 TRP B O 1
ATOM 4438 N N . GLN B 1 59 ? 15.156 3.615 -19.031 1 98.62 59 GLN B N 1
ATOM 4439 C CA . GLN B 1 59 ? 15.711 2.459 -19.734 1 98.62 59 GLN B CA 1
ATOM 4440 C C . GLN B 1 59 ? 15.289 1.156 -19.062 1 98.62 59 GLN B C 1
ATOM 4442 O O . GLN B 1 59 ? 15 0.167 -19.734 1 98.62 59 GLN B O 1
ATOM 4447 N N . LEU B 1 60 ? 15.234 1.143 -17.781 1 98.75 60 LEU B N 1
ATOM 4448 C CA . LEU B 1 60 ? 14.812 -0.047 -17.062 1 98.75 60 LEU B CA 1
ATOM 4449 C C . LEU B 1 60 ? 13.336 -0.353 -17.312 1 98.75 60 LEU B C 1
ATOM 4451 O O . LEU B 1 60 ? 12.953 -1.519 -17.438 1 98.75 60 LEU B O 1
ATOM 4455 N N . LEU B 1 61 ? 12.508 0.723 -17.406 1 98.44 61 LEU B N 1
ATOM 4456 C CA . LEU B 1 61 ? 11.102 0.527 -17.734 1 98.44 61 LEU B CA 1
ATOM 4457 C C . LEU B 1 61 ? 10.953 -0.115 -19.109 1 98.44 61 LEU B C 1
ATOM 4459 O O . LEU B 1 61 ? 10.156 -1.039 -19.281 1 98.44 61 LEU B O 1
ATOM 4463 N N . GLN B 1 62 ? 11.734 0.363 -20.016 1 98.38 62 GLN B N 1
ATOM 4464 C CA . GLN B 1 62 ? 11.68 -0.179 -21.375 1 98.38 62 GLN B CA 1
ATOM 4465 C C . GLN B 1 62 ? 12.164 -1.625 -21.406 1 98.38 62 GLN B C 1
ATOM 4467 O O . GLN B 1 62 ? 11.602 -2.457 -22.125 1 98.38 62 GLN B O 1
ATOM 4472 N N . GLU B 1 63 ? 13.188 -1.867 -20.672 1 98.25 63 GLU B N 1
ATOM 4473 C CA . GLU B 1 63 ? 13.719 -3.225 -20.594 1 98.25 63 GLU B CA 1
ATOM 4474 C C . GLU B 1 63 ? 12.68 -4.191 -20.031 1 98.25 63 GLU B C 1
ATOM 4476 O O . GLU B 1 63 ? 12.516 -5.301 -20.547 1 98.25 63 GLU B O 1
ATOM 4481 N N . GLU B 1 64 ? 11.984 -3.805 -18.984 1 98 64 GLU B N 1
ATOM 4482 C CA . GLU B 1 64 ? 10.961 -4.66 -18.391 1 98 64 GLU B CA 1
ATOM 4483 C C . GLU B 1 64 ? 9.797 -4.863 -19.359 1 98 64 GLU B C 1
ATOM 4485 O O . GLU B 1 64 ? 9.25 -5.965 -19.453 1 98 64 GLU B O 1
ATOM 4490 N N . LYS B 1 65 ? 9.414 -3.785 -20.062 1 97.81 65 LYS B N 1
ATOM 4491 C CA . LYS B 1 65 ? 8.352 -3.914 -21.047 1 97.81 65 LYS B CA 1
ATOM 4492 C C . LYS B 1 65 ? 8.742 -4.91 -22.141 1 97.81 65 LYS B C 1
ATOM 4494 O O . LYS B 1 65 ? 7.922 -5.73 -22.562 1 97.81 65 LYS B O 1
ATOM 4499 N N . HIS B 1 66 ? 9.953 -4.805 -22.562 1 97.5 66 HIS B N 1
ATOM 4500 C CA . HIS B 1 66 ? 10.445 -5.738 -23.562 1 97.5 66 HIS B CA 1
ATOM 4501 C C . HIS B 1 66 ? 10.414 -7.172 -23.047 1 97.5 66 HIS B C 1
ATOM 4503 O O . HIS B 1 66 ? 10 -8.086 -23.766 1 97.5 66 HIS B O 1
ATOM 4509 N N . ARG B 1 67 ? 10.852 -7.352 -21.812 1 96.94 67 ARG B N 1
ATOM 4510 C CA . ARG B 1 67 ? 10.812 -8.688 -21.234 1 96.94 67 ARG B CA 1
ATOM 4511 C C . ARG B 1 67 ? 9.391 -9.234 -21.203 1 96.94 67 ARG B C 1
ATOM 4513 O O . ARG B 1 67 ? 9.164 -10.398 -21.547 1 96.94 67 ARG B O 1
ATOM 4520 N N . GLN B 1 68 ? 8.445 -8.414 -20.844 1 97.38 68 GLN B N 1
ATOM 4521 C CA . GLN B 1 68 ? 7.047 -8.836 -20.734 1 97.38 68 GLN B CA 1
ATOM 4522 C C . GLN B 1 68 ? 6.465 -9.164 -22.094 1 97.38 68 GLN B C 1
ATOM 4524 O O . GLN B 1 68 ? 5.691 -10.117 -22.234 1 97.38 68 GLN B O 1
ATOM 4529 N N . THR B 1 69 ? 6.828 -8.43 -23.094 1 97.56 69 THR B N 1
ATOM 4530 C CA . THR B 1 69 ? 6.254 -8.594 -24.438 1 97.56 69 THR B CA 1
ATOM 4531 C C . THR B 1 69 ? 6.875 -9.789 -25.141 1 97.56 69 THR B C 1
ATOM 4533 O O . THR B 1 69 ? 6.215 -10.461 -25.938 1 97.56 69 THR B O 1
ATOM 4536 N N . SER B 1 70 ? 8.133 -10.039 -24.812 1 97.88 70 SER B N 1
ATOM 4537 C CA . SER B 1 70 ? 8.844 -11.07 -25.562 1 97.88 70 SER B CA 1
ATOM 4538 C C . SER B 1 70 ? 8.828 -12.406 -24.828 1 97.88 70 SER B C 1
ATOM 4540 O O . SER B 1 70 ? 9.312 -13.414 -25.344 1 97.88 70 SER B O 1
ATOM 4542 N N . GLY B 1 71 ? 8.266 -12.453 -23.656 1 97.94 71 GLY B N 1
ATOM 4543 C CA . GLY B 1 71 ? 8.25 -13.68 -22.875 1 97.94 71 GLY B CA 1
ATOM 4544 C C . GLY B 1 71 ? 6.859 -14.266 -22.719 1 97.94 71 GLY B C 1
ATOM 4545 O O . GLY B 1 71 ? 5.871 -13.656 -23.141 1 97.94 71 GLY B O 1
ATOM 4546 N N . LEU B 1 72 ? 6.816 -15.469 -22.188 1 98.69 72 LEU B N 1
ATOM 4547 C CA . LEU B 1 72 ? 5.566 -16.125 -21.812 1 98.69 72 LEU B CA 1
ATOM 4548 C C . LEU B 1 72 ? 5.352 -16.078 -20.312 1 98.69 72 LEU B C 1
ATOM 4550 O O . LEU B 1 72 ? 6.02 -16.781 -19.562 1 98.69 72 LEU B O 1
ATOM 4554 N N . GLU B 1 73 ? 4.422 -15.219 -19.906 1 98.19 73 GLU B N 1
ATOM 4555 C CA . GLU B 1 73 ? 4.113 -15.07 -18.484 1 98.19 73 GLU B CA 1
ATOM 4556 C C . GLU B 1 73 ? 3.049 -16.078 -18.047 1 98.19 73 GLU B C 1
ATOM 4558 O O . GLU B 1 73 ? 1.885 -15.961 -18.438 1 98.19 73 GLU B O 1
ATOM 4563 N N . LEU B 1 74 ? 3.459 -16.969 -17.156 1 98.31 74 LEU B N 1
ATOM 4564 C CA . LEU B 1 74 ? 2.549 -18.031 -16.75 1 98.31 74 LEU B CA 1
ATOM 4565 C C . LEU B 1 74 ? 2.352 -18.031 -15.234 1 98.31 74 LEU B C 1
ATOM 4567 O O . LEU B 1 74 ? 1.842 -19 -14.664 1 98.31 74 LEU B O 1
ATOM 4571 N N . ILE B 1 75 ? 2.777 -16.984 -14.578 1 97.19 75 ILE B N 1
ATOM 4572 C CA . ILE B 1 75 ? 2.545 -16.859 -13.141 1 97.19 75 ILE B CA 1
ATOM 4573 C C . ILE B 1 75 ? 1.058 -16.625 -12.875 1 97.19 75 ILE B C 1
ATOM 4575 O O . ILE B 1 75 ? 0.474 -15.664 -13.383 1 97.19 75 ILE B O 1
ATOM 4579 N N . ALA B 1 76 ? 0.51 -17.406 -11.992 1 97.38 76 ALA B N 1
ATOM 4580 C CA . ALA B 1 76 ? -0.934 -17.438 -11.773 1 97.38 76 ALA B CA 1
ATOM 4581 C C . ALA B 1 76 ? -1.431 -16.125 -11.172 1 97.38 76 ALA B C 1
ATOM 4583 O O . ALA B 1 76 ? -2.596 -15.758 -11.344 1 97.38 76 ALA B O 1
ATOM 4584 N N . SER B 1 77 ? -0.562 -15.391 -10.484 1 96.5 77 SER B N 1
ATOM 4585 C CA . SER B 1 77 ? -0.95 -14.18 -9.766 1 96.5 77 SER B CA 1
ATOM 4586 C C . SER B 1 77 ? -0.57 -12.922 -10.555 1 96.5 77 SER B C 1
ATOM 4588 O O . SER B 1 77 ? -0.559 -11.82 -10.008 1 96.5 77 SER B O 1
ATOM 4590 N N . GLU B 1 78 ? -0.21 -13.07 -11.82 1 97.06 78 GLU B N 1
ATOM 4591 C CA . GLU B 1 78 ? 0.166 -11.914 -12.625 1 97.06 78 GLU B CA 1
ATOM 4592 C C . GLU B 1 78 ? -0.802 -11.703 -13.789 1 97.06 78 GLU B C 1
ATOM 4594 O O . GLU B 1 78 ? -1.462 -12.648 -14.227 1 97.06 78 GLU B O 1
ATOM 4599 N N . ASN B 1 79 ? -0.892 -10.516 -14.117 1 98.19 79 ASN B N 1
ATOM 4600 C CA . ASN B 1 79 ? -1.676 -10.086 -15.266 1 98.19 79 ASN B CA 1
ATOM 4601 C C . ASN B 1 79 ? -1.159 -8.766 -15.836 1 98.19 79 ASN B C 1
ATOM 4603 O O . ASN B 1 79 ? -0.197 -8.195 -15.32 1 98.19 79 ASN B O 1
ATOM 4607 N N . PHE B 1 80 ? -1.731 -8.383 -17.016 1 98.12 80 PHE B N 1
ATOM 4608 C CA . PHE B 1 80 ? -1.368 -7.117 -17.656 1 98.12 80 PHE B CA 1
ATOM 4609 C C . PHE B 1 80 ? -2.512 -6.113 -17.562 1 98.12 80 PHE B C 1
ATOM 4611 O O . PHE B 1 80 ? -3.586 -6.332 -18.125 1 98.12 80 PHE B O 1
ATOM 4618 N N . ALA B 1 81 ? -2.266 -5.027 -16.844 1 97.81 81 ALA B N 1
ATOM 4619 C CA . ALA B 1 81 ? -3.273 -3.982 -16.672 1 97.81 81 ALA B CA 1
ATOM 4620 C C . ALA B 1 81 ? -3.463 -3.188 -17.969 1 97.81 81 ALA B C 1
ATOM 4622 O O . ALA B 1 81 ? -2.535 -3.064 -18.766 1 97.81 81 ALA B O 1
ATOM 4623 N N . SER B 1 82 ? -4.645 -2.631 -18.109 1 98.25 82 SER B N 1
ATOM 4624 C CA . SER B 1 82 ? -4.926 -1.78 -19.266 1 98.25 82 SER B CA 1
ATOM 4625 C C . SER B 1 82 ? -4.203 -0.442 -19.156 1 98.25 82 SER B C 1
ATOM 4627 O O . SER B 1 82 ? -3.814 -0.028 -18.062 1 98.25 82 SER B O 1
ATOM 4629 N N . ARG B 1 83 ? -4.027 0.177 -20.297 1 98 83 ARG B N 1
ATOM 4630 C CA . ARG B 1 83 ? -3.439 1.513 -20.312 1 98 83 ARG B CA 1
ATOM 4631 C C . ARG B 1 83 ? -4.242 2.477 -19.438 1 98 83 ARG B C 1
ATOM 4633 O O . ARG B 1 83 ? -3.668 3.309 -18.734 1 98 83 ARG B O 1
ATOM 4640 N N . SER B 1 84 ? -5.566 2.385 -19.5 1 98.31 84 SER B N 1
ATOM 4641 C CA . SER B 1 84 ? -6.441 3.264 -18.734 1 98.31 84 SER B CA 1
ATOM 4642 C C . SER B 1 84 ? -6.207 3.102 -17.234 1 98.31 84 SER B C 1
ATOM 4644 O O . SER B 1 84 ? -6.176 4.09 -16.5 1 98.31 84 SER B O 1
ATOM 4646 N N . CYS B 1 85 ? -6.07 1.868 -16.781 1 98.38 85 CYS B N 1
ATOM 4647 C CA . CYS B 1 85 ? -5.766 1.607 -15.383 1 98.38 85 CYS B CA 1
ATOM 4648 C C . CYS B 1 85 ? -4.441 2.246 -14.984 1 98.38 85 CYS B C 1
ATOM 4650 O O . CYS B 1 85 ? -4.336 2.855 -13.914 1 98.38 85 CYS B O 1
ATOM 4652 N N . LEU B 1 86 ? -3.455 2.113 -15.859 1 98.56 86 LEU B N 1
ATOM 4653 C CA . LEU B 1 86 ? -2.119 2.621 -15.578 1 98.56 86 LEU B CA 1
ATOM 4654 C C . LEU B 1 86 ? -2.107 4.148 -15.57 1 98.56 86 LEU B C 1
ATOM 4656 O O . LEU B 1 86 ? -1.42 4.762 -14.75 1 98.56 86 LEU B O 1
ATOM 4660 N N . GLU B 1 87 ? -2.881 4.77 -16.438 1 98.25 87 GLU B N 1
ATOM 4661 C CA . GLU B 1 87 ? -2.988 6.227 -16.484 1 98.25 87 GLU B CA 1
ATOM 4662 C C . GLU B 1 87 ? -3.596 6.766 -15.188 1 98.25 87 GLU B C 1
ATOM 4664 O O . GLU B 1 87 ? -3.135 7.773 -14.648 1 98.25 87 GLU B O 1
ATOM 4669 N N . ALA B 1 88 ? -4.605 6.102 -14.711 1 98.62 88 ALA B N 1
ATOM 4670 C CA . ALA B 1 88 ? -5.203 6.504 -13.445 1 98.62 88 ALA B CA 1
ATOM 4671 C C . ALA B 1 88 ? -4.211 6.344 -12.297 1 98.62 88 ALA B C 1
ATOM 4673 O O . ALA B 1 88 ? -4.156 7.18 -11.391 1 98.62 88 ALA B O 1
ATOM 4674 N N . LEU B 1 89 ? -3.414 5.293 -12.391 1 98.12 89 LEU B N 1
ATOM 4675 C CA . LEU B 1 89 ? -2.434 4.984 -11.352 1 98.12 89 LEU B CA 1
ATOM 4676 C C . LEU B 1 89 ? -1.366 6.07 -11.273 1 98.12 89 LEU B C 1
ATOM 4678 O O . LEU B 1 89 ? -0.909 6.418 -10.18 1 98.12 89 LEU B O 1
ATOM 4682 N N . GLY B 1 90 ? -0.903 6.574 -12.359 1 97.94 90 GLY B N 1
ATOM 4683 C CA . GLY B 1 90 ? 0.124 7.602 -12.398 1 97.94 90 GLY B CA 1
ATOM 4684 C C . GLY B 1 90 ? -0.439 9.008 -12.508 1 97.94 90 GLY B C 1
ATOM 4685 O O . GLY B 1 90 ? 0.12 9.852 -13.203 1 97.94 90 GLY B O 1
ATOM 4686 N N . SER B 1 91 ? -1.573 9.312 -11.812 1 98 91 SER B N 1
ATOM 4687 C CA . SER B 1 91 ? -2.254 10.594 -11.945 1 98 91 SER B CA 1
ATOM 4688 C C . SER B 1 91 ? -1.975 11.5 -10.75 1 98 91 SER B C 1
ATOM 4690 O O . SER B 1 91 ? -1.313 11.078 -9.797 1 98 91 SER B O 1
ATOM 4692 N N . CYS B 1 92 ? -2.576 12.688 -10.812 1 98 92 CYS B N 1
ATOM 4693 C CA . CYS B 1 92 ? -2.381 13.695 -9.773 1 98 92 CYS B CA 1
ATOM 4694 C C . CYS B 1 92 ? -3.035 13.266 -8.469 1 98 92 CYS B C 1
ATOM 4696 O O . CYS B 1 92 ? -2.807 13.875 -7.422 1 98 92 CYS B O 1
ATOM 4698 N N . LEU B 1 93 ? -3.746 12.148 -8.508 1 98.31 93 LEU B N 1
ATOM 4699 C CA . LEU B 1 93 ? -4.402 11.656 -7.301 1 98.31 93 LEU B CA 1
ATOM 4700 C C . LEU B 1 93 ? -3.375 11.188 -6.273 1 98.31 93 LEU B C 1
ATOM 4702 O O . LEU B 1 93 ? -3.695 11.039 -5.094 1 98.31 93 LEU B O 1
ATOM 4706 N N . ASN B 1 94 ? -2.127 10.922 -6.734 1 97.75 94 ASN B N 1
ATOM 4707 C CA . ASN B 1 94 ? -1.005 10.633 -5.848 1 97.75 94 ASN B CA 1
ATOM 4708 C C . ASN B 1 94 ? -0.793 11.758 -4.836 1 97.75 94 ASN B C 1
ATOM 4710 O O . ASN B 1 94 ? -0.33 11.516 -3.719 1 97.75 94 ASN B O 1
ATOM 4714 N N . ASN B 1 95 ? -1.229 12.977 -5.145 1 97.62 95 ASN B N 1
ATOM 4715 C CA . ASN B 1 95 ? -0.863 14.172 -4.391 1 97.62 95 ASN B CA 1
ATOM 4716 C C . ASN B 1 95 ? -1.766 14.359 -3.174 1 97.62 95 ASN B C 1
ATOM 4718 O O . ASN B 1 95 ? -1.376 15.016 -2.203 1 97.62 95 ASN B O 1
ATOM 4722 N N . LYS B 1 96 ? -2.961 13.82 -3.293 1 96.12 96 LYS B N 1
ATOM 4723 C CA . LYS B 1 96 ? -3.965 14.219 -2.314 1 96.12 96 LYS B CA 1
ATOM 4724 C C . LYS B 1 96 ? -4.055 13.219 -1.169 1 96.12 96 LYS B C 1
ATOM 4726 O O . LYS B 1 96 ? -4.152 12.008 -1.4 1 96.12 96 LYS B O 1
ATOM 4731 N N . TYR B 1 97 ? -3.92 13.695 -0.001 1 92.12 97 TYR B N 1
ATOM 4732 C CA . TYR B 1 97 ? -4.168 12.93 1.213 1 92.12 97 TYR B CA 1
ATOM 4733 C C . TYR B 1 97 ? -5.645 12.961 1.591 1 92.12 97 TYR B C 1
ATOM 4735 O O . TYR B 1 97 ? -6.309 13.984 1.421 1 92.12 97 TYR B O 1
ATOM 4743 N N . SER B 1 98 ? -6.148 11.836 2.137 1 94.75 98 SER B N 1
ATOM 4744 C CA . SER B 1 98 ? -7.582 11.805 2.426 1 94.75 98 SER B CA 1
ATOM 4745 C C . SER B 1 98 ? -7.891 10.828 3.553 1 94.75 98 SER B C 1
ATOM 4747 O O . SER B 1 98 ? -8.789 9.992 3.428 1 94.75 98 SER B O 1
ATOM 4749 N N . GLU B 1 99 ? -7.293 10.93 4.668 1 93.81 99 GLU B N 1
ATOM 4750 C CA . GLU B 1 99 ? -7.645 10.094 5.812 1 93.81 99 GLU B CA 1
ATOM 4751 C C . GLU B 1 99 ? -9.125 10.219 6.156 1 93.81 99 GLU B C 1
ATOM 4753 O O . GLU B 1 99 ? -9.711 11.297 6.023 1 93.81 99 GLU B O 1
ATOM 4758 N N . GLY B 1 100 ? -9.688 9.148 6.594 1 95.75 100 GLY B N 1
ATOM 4759 C CA . GLY B 1 100 ? -11.117 9.078 6.832 1 95.75 100 GLY B CA 1
ATOM 4760 C C . GLY B 1 100 ? -11.883 8.445 5.684 1 95.75 100 GLY B C 1
ATOM 4761 O O . GLY B 1 100 ? -11.32 7.668 4.91 1 95.75 100 GLY B O 1
ATOM 4762 N N . TYR B 1 101 ? -13.172 8.695 5.695 1 97.19 101 TYR B N 1
ATOM 4763 C CA . TYR B 1 101 ? -14.062 8.141 4.684 1 97.19 101 TYR B CA 1
ATOM 4764 C C . TYR B 1 101 ? -14.914 9.227 4.047 1 97.19 101 TYR B C 1
ATOM 4766 O O . TYR B 1 101 ? -15 10.344 4.57 1 97.19 101 TYR B O 1
ATOM 4774 N N . PRO B 1 102 ? -15.438 8.945 2.879 1 97.19 102 PRO B N 1
ATOM 4775 C CA . PRO B 1 102 ? -16.219 9.977 2.193 1 97.19 102 PRO B CA 1
ATOM 4776 C C . PRO B 1 102 ? -17.266 10.625 3.102 1 97.19 102 PRO B C 1
ATOM 4778 O O . PRO B 1 102 ? -18.031 9.922 3.768 1 97.19 102 PRO B O 1
ATOM 4781 N N . GLY B 1 103 ? -17.25 11.906 3.133 1 92.69 103 GLY B N 1
ATOM 4782 C CA . GLY B 1 103 ? -18.172 12.664 3.961 1 92.69 103 GLY B CA 1
ATOM 4783 C C . GLY B 1 103 ? -17.672 12.867 5.379 1 92.69 103 GLY B C 1
ATOM 4784 O O . GLY B 1 103 ? -18.219 13.695 6.117 1 92.69 103 GLY B O 1
ATOM 4785 N N . GLN B 1 104 ? -16.656 12.141 5.777 1 91.38 104 GLN B N 1
ATOM 4786 C CA . GLN B 1 104 ? -16.062 12.234 7.109 1 91.38 104 GLN B CA 1
ATOM 4787 C C . GLN B 1 104 ? -14.539 12.211 7.035 1 91.38 104 GLN B C 1
ATOM 4789 O O . GLN B 1 104 ? -13.898 11.32 7.598 1 91.38 104 GLN B O 1
ATOM 4794 N N . ARG B 1 105 ? -14.023 13.219 6.434 1 91.62 105 ARG B N 1
ATOM 4795 C CA . ARG B 1 105 ? -12.586 13.312 6.215 1 91.62 105 ARG B CA 1
ATOM 4796 C C . ARG B 1 105 ? -11.922 14.18 7.285 1 91.62 105 ARG B C 1
ATOM 4798 O O . ARG B 1 105 ? -12.539 15.102 7.82 1 91.62 105 ARG B O 1
ATOM 4805 N N . TYR B 1 106 ? -10.648 13.883 7.504 1 86.06 106 TYR B N 1
ATOM 4806 C CA . TYR B 1 106 ? -9.875 14.656 8.469 1 86.06 106 TYR B CA 1
ATOM 4807 C C . TYR B 1 106 ? -9.18 15.828 7.785 1 86.06 106 TYR B C 1
ATOM 4809 O O . TYR B 1 106 ? -8.656 16.719 8.453 1 86.06 106 TYR B O 1
ATOM 4817 N N . TYR B 1 107 ? -9.227 15.797 6.516 1 87.12 107 TYR B N 1
ATOM 4818 C CA . TYR B 1 107 ? -8.57 16.828 5.727 1 87.12 107 TYR B CA 1
ATOM 4819 C C . TYR B 1 107 ? -9.57 17.562 4.84 1 87.12 107 TYR B C 1
ATOM 4821 O O . TYR B 1 107 ? -10.617 17 4.484 1 87.12 107 TYR B O 1
ATOM 4829 N N . GLY B 1 108 ? -9.242 18.797 4.539 1 88.75 108 GLY B N 1
ATOM 4830 C CA . GLY B 1 108 ? -10.039 19.547 3.576 1 88.75 108 GLY B CA 1
ATOM 4831 C C . GLY B 1 108 ? -9.656 19.25 2.137 1 88.75 108 GLY B C 1
ATOM 4832 O O . GLY B 1 108 ? -8.633 18.609 1.876 1 88.75 108 GLY B O 1
ATOM 4833 N N . GLY B 1 109 ? -10.5 19.641 1.236 1 92.94 109 GLY B N 1
ATOM 4834 C CA . GLY B 1 109 ? -10.211 19.547 -0.186 1 92.94 109 GLY B CA 1
ATOM 4835 C C . GLY B 1 109 ? -10.438 18.156 -0.749 1 92.94 109 GLY B C 1
ATOM 4836 O O . GLY B 1 109 ? -9.781 17.766 -1.716 1 92.94 109 GLY B O 1
ATOM 4837 N N . THR B 1 110 ? -11.305 17.406 -0.181 1 95.5 110 THR B N 1
ATOM 4838 C CA . THR B 1 110 ? -11.438 16 -0.556 1 95.5 110 THR B CA 1
ATOM 4839 C C . THR B 1 110 ? -12.703 15.781 -1.37 1 95.5 110 THR B C 1
ATOM 4841 O O . THR B 1 110 ? -13.133 14.641 -1.565 1 95.5 110 THR B O 1
ATOM 4844 N N . GLU B 1 111 ? -13.352 16.828 -1.869 1 95.5 111 GLU B N 1
ATOM 4845 C CA . GLU B 1 111 ? -14.648 16.703 -2.533 1 95.5 111 GLU B CA 1
ATOM 4846 C C . GLU B 1 111 ? -14.562 15.773 -3.738 1 95.5 111 GLU B C 1
ATOM 4848 O O . GLU B 1 111 ? -15.406 14.891 -3.904 1 95.5 111 GLU B O 1
ATOM 4853 N N . VAL B 1 112 ? -13.547 15.961 -4.566 1 97.81 112 VAL B N 1
ATOM 4854 C CA . VAL B 1 112 ? -13.406 15.141 -5.762 1 97.81 112 VAL B CA 1
ATOM 4855 C C . VAL B 1 112 ? -12.945 13.734 -5.379 1 97.81 112 VAL B C 1
ATOM 4857 O O . VAL B 1 112 ? -13.406 12.75 -5.953 1 97.81 112 VAL B O 1
ATOM 4860 N N . ILE B 1 113 ? -12.094 13.641 -4.434 1 98.06 113 ILE B N 1
ATOM 4861 C CA . ILE B 1 113 ? -11.609 12.359 -3.928 1 98.06 113 ILE B CA 1
ATOM 4862 C C . ILE B 1 113 ? -12.773 11.531 -3.412 1 98.06 113 ILE B C 1
ATOM 4864 O O . ILE B 1 113 ? -12.82 10.312 -3.615 1 98.06 113 ILE B O 1
ATOM 4868 N N . ASP B 1 114 ? -13.695 12.195 -2.719 1 98.25 114 ASP B N 1
ATOM 4869 C CA . ASP B 1 114 ? -14.875 11.5 -2.219 1 98.25 114 ASP B CA 1
ATOM 4870 C C . ASP B 1 114 ? -15.695 10.922 -3.369 1 98.25 114 ASP B C 1
ATOM 4872 O O . ASP B 1 114 ? -16.188 9.797 -3.281 1 98.25 114 ASP B O 1
ATOM 4876 N N . LYS B 1 115 ? -15.852 11.695 -4.449 1 98.81 115 LYS B N 1
ATOM 4877 C CA . LYS B 1 115 ? -16.562 11.203 -5.621 1 98.81 115 LYS B CA 1
ATOM 4878 C C . LYS B 1 115 ? -15.906 9.953 -6.188 1 98.81 115 LYS B C 1
ATOM 4880 O O . LYS B 1 115 ? -16.578 9 -6.566 1 98.81 115 LYS B O 1
ATOM 4885 N N . ILE B 1 116 ? -14.656 9.961 -6.203 1 98.81 116 ILE B N 1
ATOM 4886 C CA . ILE B 1 116 ? -13.883 8.867 -6.785 1 98.81 116 ILE B CA 1
ATOM 4887 C C . ILE B 1 116 ? -14.031 7.617 -5.918 1 98.81 116 ILE B C 1
ATOM 4889 O O . ILE B 1 116 ? -14.258 6.52 -6.438 1 98.81 116 ILE B O 1
ATOM 4893 N N . GLU B 1 117 ? -13.852 7.773 -4.602 1 98.81 117 GLU B N 1
ATOM 4894 C CA . GLU B 1 117 ? -13.969 6.629 -3.707 1 98.81 117 GLU B CA 1
ATOM 4895 C C . GLU B 1 117 ? -15.383 6.047 -3.736 1 98.81 117 GLU B C 1
ATOM 4897 O O . GLU B 1 117 ? -15.562 4.828 -3.76 1 98.81 117 GLU B O 1
ATOM 4902 N N . LEU B 1 118 ? -16.375 6.906 -3.771 1 98.88 118 LEU B N 1
ATOM 4903 C CA . LEU B 1 118 ? -17.766 6.457 -3.85 1 98.88 118 LEU B CA 1
ATOM 4904 C C . LEU B 1 118 ? -18.031 5.746 -5.172 1 98.88 118 LEU B C 1
ATOM 4906 O O . LEU B 1 118 ? -18.75 4.75 -5.215 1 98.88 118 LEU B O 1
ATOM 4910 N N . LEU B 1 119 ? -17.469 6.281 -6.23 1 98.94 119 LEU B N 1
ATOM 4911 C CA . LEU B 1 119 ? -17.594 5.629 -7.531 1 98.94 119 LEU B CA 1
ATOM 4912 C C . LEU B 1 119 ? -16.984 4.234 -7.504 1 98.94 119 LEU B C 1
ATOM 4914 O O . LEU B 1 119 ? -17.562 3.287 -8.047 1 98.94 119 LEU B O 1
ATOM 4918 N N . CYS B 1 120 ? -15.844 4.145 -6.922 1 98.94 120 CYS B N 1
ATOM 4919 C CA . CYS B 1 120 ? -15.188 2.848 -6.816 1 98.94 120 CYS B CA 1
ATOM 4920 C C . CYS B 1 120 ? -16.031 1.868 -6.012 1 98.94 120 CYS B C 1
ATOM 4922 O O . CYS B 1 120 ? -16.172 0.707 -6.395 1 98.94 120 CYS B O 1
ATOM 4924 N N . GLN B 1 121 ? -16.562 2.312 -4.902 1 98.94 121 GLN B N 1
ATOM 4925 C CA . GLN B 1 121 ? -17.422 1.466 -4.082 1 98.94 121 GLN B CA 1
ATOM 4926 C C . GLN B 1 121 ? -18.641 0.999 -4.863 1 98.94 121 GLN B C 1
ATOM 4928 O O . GLN B 1 121 ? -19 -0.183 -4.832 1 98.94 121 GLN B O 1
ATOM 4933 N N . LYS B 1 122 ? -19.25 1.916 -5.531 1 98.88 122 LYS B N 1
ATOM 4934 C CA . LYS B 1 122 ? -20.422 1.586 -6.328 1 98.88 122 LYS B CA 1
ATOM 4935 C C . LYS B 1 122 ? -20.094 0.543 -7.395 1 98.88 122 LYS B C 1
ATOM 4937 O O . LYS B 1 122 ? -20.797 -0.459 -7.527 1 98.88 122 LYS B O 1
ATOM 4942 N N . ARG B 1 123 ? -19.031 0.767 -8.094 1 98.94 123 ARG B N 1
ATOM 4943 C CA . ARG B 1 123 ? -18.641 -0.133 -9.172 1 98.94 123 ARG B CA 1
ATOM 4944 C C . ARG B 1 123 ? -18.25 -1.503 -8.625 1 98.94 123 ARG B C 1
ATOM 4946 O O . ARG B 1 123 ? -18.484 -2.525 -9.273 1 98.94 123 ARG B O 1
ATOM 4953 N N . ALA B 1 124 ? -17.672 -1.514 -7.453 1 98.94 124 ALA B N 1
ATOM 4954 C CA . ALA B 1 124 ? -17.312 -2.787 -6.836 1 98.94 124 ALA B CA 1
ATOM 4955 C C . ALA B 1 124 ? -18.562 -3.623 -6.547 1 98.94 124 ALA B C 1
ATOM 4957 O O . ALA B 1 124 ? -18.609 -4.812 -6.871 1 98.94 124 ALA B O 1
ATOM 4958 N N . LEU B 1 125 ? -19.516 -3.023 -5.91 1 98.94 125 LEU B N 1
ATOM 4959 C CA . LEU B 1 125 ? -20.734 -3.738 -5.598 1 98.94 125 LEU B CA 1
ATOM 4960 C C . LEU B 1 125 ? -21.453 -4.184 -6.871 1 98.94 125 LEU B C 1
ATOM 4962 O O . LEU B 1 125 ? -21.953 -5.305 -6.941 1 98.94 125 LEU B O 1
ATOM 4966 N N . GLU B 1 126 ? -21.422 -3.377 -7.879 1 98.88 126 GLU B N 1
ATOM 4967 C CA . GLU B 1 126 ? -22.078 -3.705 -9.141 1 98.88 126 GLU B CA 1
ATOM 4968 C C . GLU B 1 126 ? -21.359 -4.832 -9.867 1 98.88 126 GLU B C 1
ATOM 4970 O O . GLU B 1 126 ? -22 -5.75 -10.391 1 98.88 126 GLU B O 1
ATOM 4975 N N . ALA B 1 127 ? -20.047 -4.777 -9.914 1 98.88 127 ALA B N 1
ATOM 4976 C CA . ALA B 1 127 ? -19.25 -5.762 -10.641 1 98.88 127 ALA B CA 1
ATOM 4977 C C . ALA B 1 127 ? -19.469 -7.164 -10.078 1 98.88 127 ALA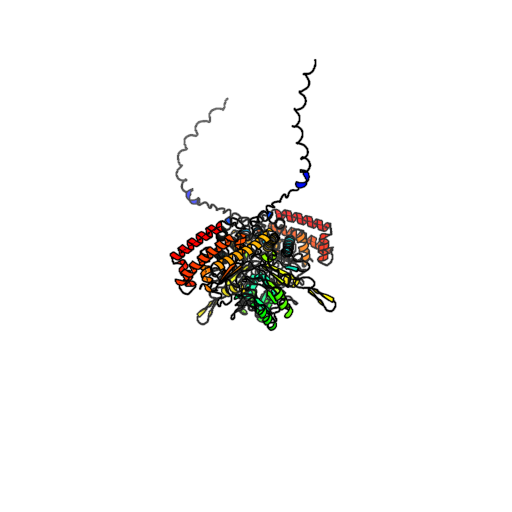 B C 1
ATOM 4979 O O . ALA B 1 127 ? -19.438 -8.148 -10.82 1 98.88 127 ALA B O 1
ATOM 4980 N N . PHE B 1 128 ? -19.719 -7.258 -8.781 1 98.88 128 PHE B N 1
ATOM 4981 C CA . PHE B 1 128 ? -19.922 -8.555 -8.148 1 98.88 128 PHE B CA 1
ATOM 4982 C C . PHE B 1 128 ? -21.391 -8.836 -7.914 1 98.88 128 PHE B C 1
ATOM 4984 O O . PHE B 1 128 ? -21.75 -9.797 -7.234 1 98.88 128 PHE B O 1
ATOM 4991 N N . ARG B 1 129 ? -22.281 -7.957 -8.43 1 98.56 129 ARG B N 1
ATOM 4992 C CA . ARG B 1 129 ? -23.734 -8.109 -8.406 1 98.56 129 ARG B CA 1
ATOM 4993 C C . ARG B 1 129 ? -24.25 -8.203 -6.973 1 98.56 129 ARG B C 1
ATOM 4995 O O . ARG B 1 129 ? -25.047 -9.086 -6.652 1 98.56 129 ARG B O 1
ATOM 5002 N N . LEU B 1 130 ? -23.844 -7.27 -6.164 1 98.81 130 LEU B N 1
ATOM 5003 C CA . LEU B 1 130 ? -24.188 -7.293 -4.75 1 98.81 130 LEU B CA 1
ATOM 5004 C C . LEU B 1 130 ? -25.219 -6.215 -4.43 1 98.81 130 LEU B C 1
ATOM 5006 O O . LEU B 1 130 ? -25.109 -5.082 -4.906 1 98.81 130 LEU B O 1
ATOM 5010 N N . ASP B 1 131 ? -26.203 -6.594 -3.699 1 98.25 131 ASP B N 1
ATOM 5011 C CA . ASP B 1 131 ? -27.203 -5.668 -3.184 1 98.25 131 ASP B CA 1
ATOM 5012 C C . ASP B 1 131 ? -26.594 -4.727 -2.143 1 98.25 131 ASP B C 1
ATOM 5014 O O . ASP B 1 131 ? -26.156 -5.172 -1.083 1 98.25 131 ASP B O 1
ATOM 5018 N N . PRO B 1 132 ? -26.625 -3.438 -2.418 1 97.88 132 PRO B N 1
ATOM 5019 C CA . PRO B 1 132 ? -26 -2.484 -1.504 1 97.88 132 PRO B CA 1
ATOM 5020 C C . PRO B 1 132 ? -26.672 -2.436 -0.137 1 97.88 132 PRO B C 1
ATOM 5022 O O . PRO B 1 132 ? -26.125 -1.856 0.806 1 97.88 132 PRO B O 1
ATOM 5025 N N . GLU B 1 133 ? -27.828 -3.006 0.052 1 97 133 GLU B N 1
ATOM 5026 C CA . GLU B 1 133 ? -28.484 -3.102 1.353 1 97 133 GLU B CA 1
ATOM 5027 C C . GLU B 1 133 ? -27.953 -4.277 2.16 1 97 133 GLU B C 1
ATOM 5029 O O . GLU B 1 133 ? -28.109 -4.328 3.381 1 97 133 GLU B O 1
ATOM 5034 N N . LYS B 1 134 ? -27.328 -5.199 1.454 1 97.88 134 LYS B N 1
ATOM 5035 C CA . LYS B 1 134 ? -26.891 -6.43 2.111 1 97.88 134 LYS B CA 1
ATOM 5036 C C . LYS B 1 134 ? -25.359 -6.504 2.182 1 97.88 134 LYS B C 1
ATOM 5038 O O . LYS B 1 134 ? -24.812 -7.266 2.979 1 97.88 134 LYS B O 1
ATOM 5043 N N . TRP B 1 135 ? -24.781 -5.75 1.292 1 98.75 135 TRP B N 1
ATOM 5044 C CA . TRP B 1 135 ? -23.328 -5.797 1.23 1 98.75 135 TRP B CA 1
ATOM 5045 C C . TRP B 1 135 ? -22.734 -4.391 1.174 1 98.75 135 TRP B C 1
ATOM 5047 O O . TRP B 1 135 ? -23.297 -3.504 0.528 1 98.75 135 TRP B O 1
ATOM 5057 N N . GLY B 1 136 ? -21.625 -4.164 1.922 1 98.75 136 GLY B N 1
ATOM 5058 C CA . GLY B 1 136 ? -20.75 -3.012 1.774 1 98.75 136 GLY B CA 1
ATOM 5059 C C . GLY B 1 136 ? -19.359 -3.377 1.327 1 98.75 136 GLY B C 1
ATOM 5060 O O . GLY B 1 136 ? -19.016 -4.559 1.234 1 98.75 136 GLY B O 1
ATOM 5061 N N . VAL B 1 137 ? -18.594 -2.332 1.011 1 98.94 137 VAL B N 1
ATOM 5062 C CA . VAL B 1 137 ? -17.219 -2.594 0.576 1 98.94 137 VAL B CA 1
ATOM 5063 C C . VAL B 1 137 ? -16.312 -1.451 1.019 1 98.94 137 VAL B C 1
ATOM 5065 O O . VAL B 1 137 ? -16.703 -0.283 0.977 1 98.94 137 VAL B O 1
ATOM 5068 N N . ASN B 1 138 ? -15.211 -1.767 1.614 1 98.94 138 ASN B N 1
ATOM 5069 C CA . ASN B 1 138 ? -14.086 -0.857 1.824 1 98.94 138 ASN B CA 1
ATOM 5070 C C . ASN B 1 138 ? -13.039 -0.999 0.726 1 98.94 138 ASN B C 1
ATOM 5072 O O . ASN B 1 138 ? -12.531 -2.096 0.483 1 98.94 138 ASN B O 1
ATOM 5076 N N . VAL B 1 139 ? -12.648 0.12 0.051 1 98.88 139 VAL B N 1
ATOM 5077 C CA . VAL B 1 139 ? -11.781 0.045 -1.12 1 98.88 139 VAL B CA 1
ATOM 5078 C C . VAL B 1 139 ? -10.445 0.712 -0.816 1 98.88 139 VAL B C 1
ATOM 5080 O O . VAL B 1 139 ? -9.703 1.072 -1.732 1 98.88 139 VAL B O 1
ATOM 5083 N N . GLN B 1 140 ? -10.109 0.875 0.47 1 98.75 140 GLN B N 1
ATOM 5084 C CA . GLN B 1 140 ? -8.961 1.692 0.833 1 98.75 140 GLN B CA 1
ATOM 5085 C C . GLN B 1 140 ? -7.719 0.829 1.06 1 98.75 140 GLN B C 1
ATOM 5087 O O . GLN B 1 140 ? -6.598 1.338 1.083 1 98.75 140 GLN B O 1
ATOM 5092 N N . PRO B 1 141 ? -7.852 -0.544 1.29 1 98.75 141 PRO B N 1
ATOM 5093 C CA . PRO B 1 141 ? -6.629 -1.312 1.546 1 98.75 141 PRO B CA 1
ATOM 5094 C C . PRO B 1 141 ? -5.605 -1.185 0.419 1 98.75 141 PRO B C 1
ATOM 5096 O O . PRO B 1 141 ? -5.977 -1.158 -0.757 1 98.75 141 PRO B O 1
ATOM 5099 N N . TYR B 1 142 ? -4.312 -1.25 0.783 1 98.19 142 TYR B N 1
ATOM 5100 C CA . TYR B 1 142 ? -3.234 -0.989 -0.165 1 98.19 142 TYR B CA 1
ATOM 5101 C C . TYR B 1 142 ? -2.982 -2.203 -1.053 1 98.19 142 TYR B C 1
ATOM 5103 O O . TYR B 1 142 ? -2.371 -2.084 -2.117 1 98.19 142 TYR B O 1
ATOM 5111 N N . SER B 1 143 ? -3.334 -3.389 -0.569 1 97.94 143 SER B N 1
ATOM 5112 C CA . SER B 1 143 ? -3.133 -4.648 -1.28 1 97.94 143 SER B CA 1
ATOM 5113 C C . SER B 1 143 ? -3.908 -5.785 -0.622 1 97.94 143 SER B C 1
ATOM 5115 O O . SER B 1 143 ? -4.652 -5.562 0.333 1 97.94 143 SER B O 1
ATOM 5117 N N . GLY B 1 144 ? -3.738 -6.973 -1.151 1 97.5 144 GLY B N 1
ATOM 5118 C CA . GLY B 1 144 ? -4.484 -8.117 -0.65 1 97.5 144 GLY B CA 1
ATOM 5119 C C . GLY B 1 144 ? -4.066 -8.539 0.747 1 97.5 144 GLY B C 1
ATOM 5120 O O . GLY B 1 144 ? -4.914 -8.82 1.595 1 97.5 144 GLY B O 1
ATOM 5121 N N . SER B 1 145 ? -2.773 -8.609 1.051 1 97.38 145 SER B N 1
ATOM 5122 C CA . SER B 1 145 ? -2.295 -9.031 2.363 1 97.38 145 SER B CA 1
ATOM 5123 C C . SER B 1 145 ? -2.738 -8.062 3.451 1 97.38 145 SER B C 1
ATOM 5125 O O . SER B 1 145 ? -3.273 -8.477 4.48 1 97.38 145 SER B O 1
ATOM 5127 N N . PRO B 1 146 ? -2.584 -6.766 3.186 1 97.38 146 PRO B N 1
ATOM 5128 C CA . PRO B 1 146 ? -3.105 -5.824 4.18 1 97.38 146 PRO B CA 1
ATOM 5129 C C . PRO B 1 146 ? -4.625 -5.902 4.32 1 97.38 146 PRO B C 1
ATOM 5131 O O . PRO B 1 146 ? -5.16 -5.672 5.41 1 97.38 146 PRO B O 1
ATOM 5134 N N . ALA B 1 147 ? -5.332 -6.168 3.256 1 98.62 147 ALA B N 1
ATOM 5135 C CA . ALA B 1 147 ? -6.781 -6.32 3.348 1 98.62 147 ALA B CA 1
ATOM 5136 C C . ALA B 1 147 ? -7.152 -7.477 4.27 1 98.62 147 ALA B C 1
ATOM 5138 O O . ALA B 1 147 ? -8.055 -7.352 5.102 1 98.62 147 ALA B O 1
ATOM 5139 N N . ASN B 1 148 ? -6.477 -8.641 4.086 1 98.75 148 ASN B N 1
ATOM 5140 C CA . ASN B 1 148 ? -6.715 -9.773 4.973 1 98.75 148 ASN B CA 1
ATOM 5141 C C . ASN B 1 148 ? -6.43 -9.414 6.426 1 98.75 148 ASN B C 1
ATOM 5143 O O . ASN B 1 148 ? -7.262 -9.664 7.305 1 98.75 148 ASN B O 1
ATOM 5147 N N . PHE B 1 149 ? -5.309 -8.797 6.641 1 98.62 149 PHE B N 1
ATOM 5148 C CA . PHE B 1 149 ? -4.93 -8.469 8.008 1 98.62 149 PHE B CA 1
ATOM 5149 C C . PHE B 1 149 ? -5.914 -7.477 8.617 1 98.62 149 PHE B C 1
ATOM 5151 O O . PHE B 1 149 ? -6.227 -7.555 9.812 1 98.62 149 PHE B O 1
ATOM 5158 N N . ALA B 1 150 ? -6.383 -6.555 7.816 1 98.81 150 ALA B N 1
ATOM 5159 C CA . ALA B 1 150 ? -7.395 -5.605 8.281 1 98.81 150 ALA B CA 1
ATOM 5160 C C . ALA B 1 150 ? -8.695 -6.32 8.625 1 98.81 150 ALA B C 1
ATOM 5162 O O . ALA B 1 150 ? -9.352 -5.992 9.617 1 98.81 150 ALA B O 1
ATOM 5163 N N . ALA B 1 151 ? -9.102 -7.25 7.789 1 98.88 151 ALA B N 1
ATOM 5164 C CA . ALA B 1 151 ? -10.305 -8.016 8.078 1 98.88 151 ALA B CA 1
ATOM 5165 C C . ALA B 1 151 ? -10.172 -8.773 9.398 1 98.88 151 ALA B C 1
ATOM 5167 O O . ALA B 1 151 ? -11.109 -8.797 10.203 1 98.88 151 ALA B O 1
ATOM 5168 N N . TYR B 1 152 ? -8.992 -9.414 9.633 1 98.81 152 TYR B N 1
ATOM 5169 C CA . TYR B 1 152 ? -8.758 -10.125 10.883 1 98.81 152 TYR B CA 1
ATOM 5170 C C . TYR B 1 152 ? -8.758 -9.172 12.07 1 98.81 152 TYR B C 1
ATOM 5172 O O . TYR B 1 152 ? -9.359 -9.453 13.109 1 98.81 152 TYR B O 1
ATOM 5180 N N . THR B 1 153 ? -8.125 -8.016 11.883 1 98.56 153 THR B N 1
ATOM 5181 C CA . THR B 1 153 ? -8.062 -7.02 12.945 1 98.56 153 THR B CA 1
ATOM 5182 C C . THR B 1 153 ? -9.453 -6.492 13.273 1 98.56 153 THR B C 1
ATOM 5184 O O . THR B 1 153 ? -9.758 -6.188 14.43 1 98.56 153 THR B O 1
ATOM 5187 N N . ALA B 1 154 ? -10.273 -6.422 12.305 1 98.69 154 ALA B N 1
ATOM 5188 C CA . ALA B 1 154 ? -11.625 -5.906 12.461 1 98.69 154 ALA B CA 1
ATOM 5189 C C . ALA B 1 154 ? -12.5 -6.875 13.258 1 98.69 154 ALA B C 1
ATOM 5191 O O . ALA B 1 154 ? -13.344 -6.453 14.047 1 98.69 154 ALA B O 1
ATOM 5192 N N . LEU B 1 155 ? -12.25 -8.18 13.039 1 98.5 155 LEU B N 1
ATOM 5193 C CA . LEU B 1 155 ? -13.266 -9.141 13.461 1 98.5 155 LEU B CA 1
ATOM 5194 C C . LEU B 1 155 ? -12.758 -10 14.617 1 98.5 155 LEU B C 1
ATOM 5196 O O . LEU B 1 155 ? -13.539 -10.695 15.266 1 98.5 155 LEU B O 1
ATOM 5200 N N . LEU B 1 156 ? -11.43 -9.898 14.891 1 98.38 156 LEU B N 1
ATOM 5201 C CA . LEU B 1 156 ? -10.812 -10.703 15.938 1 98.38 156 LEU B CA 1
ATOM 5202 C C . LEU B 1 156 ? -10.047 -9.82 16.922 1 98.38 156 LEU B C 1
ATOM 5204 O O . LEU B 1 156 ? -9.695 -8.68 16.609 1 98.38 156 LEU B O 1
ATOM 5208 N N . SER B 1 157 ? -9.859 -10.305 18.078 1 97.31 157 SER B N 1
ATOM 5209 C CA . SER B 1 157 ? -8.914 -9.742 19.031 1 97.31 157 SER B CA 1
ATOM 5210 C C . SER B 1 157 ? -7.562 -10.438 18.953 1 97.31 157 SER B C 1
ATOM 5212 O O . SER B 1 157 ? -7.469 -11.57 18.469 1 97.31 157 SER B O 1
ATOM 5214 N N . PRO B 1 158 ? -6.535 -9.75 19.375 1 96.5 158 PRO B N 1
ATOM 5215 C CA . PRO B 1 158 ? -5.238 -10.43 19.422 1 96.5 158 PRO B CA 1
ATOM 5216 C C . PRO B 1 158 ? -5.305 -11.789 20.109 1 96.5 158 PRO B C 1
ATOM 5218 O O . PRO B 1 158 ? -5.941 -11.922 21.156 1 96.5 158 PRO B O 1
ATOM 5221 N N . HIS B 1 159 ? -4.793 -12.914 19.453 1 96.5 159 HIS B N 1
ATOM 5222 C CA . HIS B 1 159 ? -4.664 -14.281 19.953 1 96.5 159 HIS B CA 1
ATOM 5223 C C . HIS B 1 159 ? -5.961 -15.055 19.766 1 96.5 159 HIS B C 1
ATOM 5225 O O . HIS B 1 159 ? -6.07 -16.203 20.219 1 96.5 159 HIS B O 1
ATOM 5231 N N . ASP B 1 160 ? -6.941 -14.438 19.156 1 98.38 160 ASP B N 1
ATOM 5232 C CA . ASP B 1 160 ? -8.086 -15.242 18.75 1 98.38 160 ASP B CA 1
ATOM 5233 C C . ASP B 1 160 ? -7.68 -16.297 17.719 1 98.38 160 ASP B C 1
ATOM 5235 O O . ASP B 1 160 ? -6.637 -16.156 17.062 1 98.38 160 ASP B O 1
ATOM 5239 N N . ARG B 1 161 ? -8.477 -17.297 17.562 1 98.62 161 ARG B N 1
ATOM 5240 C CA . ARG B 1 161 ? -8.117 -18.453 16.766 1 98.62 161 ARG B CA 1
ATOM 5241 C C . ARG B 1 161 ? -8.742 -18.375 15.367 1 98.62 161 ARG B C 1
ATOM 5243 O O . ARG B 1 161 ? -9.906 -18 15.227 1 98.62 161 ARG B O 1
ATOM 5250 N N . LEU B 1 162 ? -7.973 -18.719 14.359 1 98.62 162 LEU B N 1
ATOM 5251 C CA . LEU B 1 162 ? -8.508 -18.812 13.008 1 98.62 162 LEU B CA 1
ATOM 5252 C C . LEU B 1 162 ? -7.906 -20 12.258 1 98.62 162 LEU B C 1
ATOM 5254 O O . LEU B 1 162 ? -6.867 -20.516 12.656 1 98.62 162 LEU B O 1
ATOM 5258 N N . MET B 1 163 ? -8.578 -20.438 11.219 1 98.81 163 MET B N 1
ATOM 5259 C CA . MET B 1 163 ? -8.117 -21.531 10.367 1 98.81 163 MET B CA 1
ATOM 5260 C C . MET B 1 163 ? -8.055 -21.094 8.906 1 98.81 163 MET B C 1
ATOM 5262 O O . MET B 1 163 ? -8.93 -20.359 8.43 1 98.81 163 MET B O 1
ATOM 5266 N N . GLY B 1 164 ? -7.059 -21.406 8.25 1 98.5 164 GLY B N 1
ATOM 5267 C CA . GLY B 1 164 ? -6.867 -21.219 6.824 1 98.5 164 GLY B CA 1
ATOM 5268 C C . GLY B 1 164 ? -6.125 -22.359 6.16 1 98.5 164 GLY B C 1
ATOM 5269 O O . GLY B 1 164 ? -5.512 -23.188 6.84 1 98.5 164 GLY B O 1
ATOM 5270 N N . LEU B 1 165 ? -6.207 -22.422 4.898 1 97.56 165 LEU B N 1
ATOM 5271 C CA . LEU B 1 165 ? -5.52 -23.5 4.18 1 97.56 165 LEU B CA 1
ATOM 5272 C C . LEU B 1 165 ? -4.008 -23.375 4.352 1 97.56 165 LEU B C 1
ATOM 5274 O O . LEU B 1 165 ? -3.443 -22.297 4.188 1 97.56 165 LEU B O 1
ATOM 5278 N N . ASP B 1 166 ? -3.416 -24.5 4.637 1 94.5 166 ASP B N 1
ATOM 5279 C CA . ASP B 1 166 ? -1.972 -24.531 4.848 1 94.5 166 ASP B CA 1
ATOM 5280 C C . ASP B 1 166 ? -1.223 -24.141 3.574 1 94.5 166 ASP B C 1
ATOM 5282 O O . ASP B 1 166 ? -1.62 -24.516 2.471 1 94.5 166 ASP B O 1
ATOM 5286 N N . LEU B 1 167 ? -0.136 -23.438 3.744 1 91.25 167 LEU B N 1
ATOM 5287 C CA . LEU B 1 167 ? 0.614 -22.875 2.629 1 91.25 167 LEU B CA 1
ATOM 5288 C C . LEU B 1 167 ? 1.104 -23.969 1.691 1 91.25 167 LEU B C 1
ATOM 5290 O O . LEU B 1 167 ? 0.938 -23.875 0.473 1 91.25 167 LEU B O 1
ATOM 5294 N N . PRO B 1 168 ? 1.708 -25.062 2.121 1 89.38 168 PRO B N 1
ATOM 5295 C CA . PRO B 1 168 ? 2.199 -26.109 1.217 1 89.38 168 PRO B CA 1
ATOM 5296 C C . PRO B 1 168 ? 1.078 -26.781 0.431 1 89.38 168 PRO B C 1
ATOM 5298 O O . PRO B 1 168 ? 1.335 -27.422 -0.593 1 89.38 168 PRO B O 1
ATOM 5301 N N . ASP B 1 169 ? -0.117 -26.625 0.971 1 92.94 169 ASP B N 1
ATOM 5302 C CA . ASP B 1 169 ? -1.259 -27.266 0.319 1 92.94 169 ASP B CA 1
ATOM 5303 C C . ASP B 1 169 ? -1.998 -26.281 -0.578 1 92.94 169 ASP B C 1
ATOM 5305 O O . ASP B 1 169 ? -3.08 -26.578 -1.086 1 92.94 169 ASP B O 1
ATOM 5309 N N . GLY B 1 170 ? -1.461 -25.141 -0.677 1 93.94 170 GLY B N 1
ATOM 5310 C CA . GLY B 1 170 ? -2.035 -24.219 -1.646 1 93.94 170 GLY B CA 1
ATOM 5311 C C . GLY B 1 170 ? -2.66 -22.984 -1.007 1 93.94 170 GLY B C 1
ATOM 5312 O O . GLY B 1 170 ? -3.311 -22.188 -1.686 1 93.94 170 GLY B O 1
ATOM 5313 N N . GLY B 1 171 ? -2.465 -22.781 0.316 1 94.69 171 GLY B N 1
ATOM 5314 C CA . GLY B 1 171 ? -2.928 -21.578 0.991 1 94.69 171 GLY B CA 1
ATOM 5315 C C . GLY B 1 171 ? -2.031 -20.375 0.752 1 94.69 171 GLY B C 1
ATOM 5316 O O . GLY B 1 171 ? -1.244 -20.359 -0.196 1 94.69 171 GLY B O 1
ATOM 5317 N N . HIS B 1 172 ? -2.25 -19.375 1.467 1 95.19 172 HIS B N 1
ATOM 5318 C CA . HIS B 1 172 ? -1.455 -18.156 1.408 1 95.19 172 HIS B CA 1
ATOM 5319 C C . HIS B 1 172 ? -0.813 -17.844 2.758 1 95.19 172 HIS B C 1
ATOM 5321 O O . HIS B 1 172 ? -1.304 -18.297 3.799 1 95.19 172 HIS B O 1
ATOM 5327 N N . LEU B 1 173 ? 0.22 -17.078 2.73 1 94.56 173 LEU B N 1
ATOM 5328 C CA . LEU B 1 173 ? 0.918 -16.703 3.953 1 94.56 173 LEU B CA 1
ATOM 5329 C C . LEU B 1 173 ? -0.049 -16.094 4.965 1 94.56 173 LEU B C 1
ATOM 5331 O O . LEU B 1 173 ? -0.012 -16.438 6.148 1 94.56 173 LEU B O 1
ATOM 5335 N N . THR B 1 174 ? -0.958 -15.273 4.5 1 97.38 174 THR B N 1
ATOM 5336 C CA . THR B 1 174 ? -1.85 -14.523 5.379 1 97.38 174 THR B CA 1
ATOM 5337 C C . THR B 1 174 ? -2.895 -15.445 6.004 1 97.38 174 THR B C 1
ATOM 5339 O O . THR B 1 174 ? -3.662 -15.023 6.867 1 97.38 174 THR B O 1
ATOM 5342 N N . HIS B 1 175 ? -2.957 -16.719 5.566 1 97.81 175 HIS B N 1
ATOM 5343 C CA . HIS B 1 175 ? -3.963 -17.641 6.082 1 97.81 175 HIS B CA 1
ATOM 5344 C C . HIS B 1 175 ? -3.502 -18.297 7.383 1 97.81 175 HIS B C 1
ATOM 5346 O O . HIS B 1 175 ? -4.094 -19.281 7.836 1 97.81 175 HIS B O 1
ATOM 5352 N N . GLY B 1 176 ? -2.396 -17.781 7.914 1 96.31 176 GLY B N 1
ATOM 5353 C CA . GLY B 1 176 ? -1.958 -18.219 9.227 1 96.31 176 GLY B CA 1
ATOM 5354 C C . GLY B 1 176 ? -0.73 -19.109 9.188 1 96.31 176 GLY B C 1
ATOM 5355 O O . GLY B 1 176 ? -0.501 -19.906 10.102 1 96.31 176 GLY B O 1
ATOM 5356 N N . PHE B 1 177 ? 0.113 -18.938 8.227 1 93.56 177 PHE B N 1
ATOM 5357 C CA . PHE B 1 177 ? 1.221 -19.859 8.008 1 93.56 177 PHE B CA 1
ATOM 5358 C C . PHE B 1 177 ? 2.256 -19.734 9.125 1 93.56 177 PHE B C 1
ATOM 5360 O O . PHE B 1 177 ? 2.633 -18.625 9.5 1 93.56 177 PHE B O 1
ATOM 5367 N N . MET B 1 178 ? 2.648 -20.797 9.641 1 92.56 178 MET B N 1
ATOM 5368 C CA . MET B 1 178 ? 3.779 -20.984 10.547 1 92.56 178 MET B CA 1
ATOM 5369 C C . MET B 1 178 ? 4.402 -22.359 10.352 1 92.56 178 MET B C 1
ATOM 5371 O O . MET B 1 178 ? 3.77 -23.266 9.805 1 92.56 178 MET B O 1
ATOM 5375 N N . ASN B 1 179 ? 5.594 -22.484 10.625 1 88 179 ASN B N 1
ATOM 5376 C CA . ASN B 1 179 ? 6.191 -23.812 10.68 1 88 179 ASN B CA 1
ATOM 5377 C C . ASN B 1 179 ? 6.504 -24.219 12.117 1 88 179 ASN B C 1
ATOM 5379 O O . ASN B 1 179 ? 6.078 -23.562 13.062 1 88 179 ASN B O 1
ATOM 5383 N N . ASP B 1 180 ? 7.133 -25.328 12.297 1 86.19 180 ASP B N 1
ATOM 5384 C CA . ASP B 1 180 ? 7.344 -25.891 13.633 1 86.19 180 ASP B CA 1
ATOM 5385 C C . ASP B 1 180 ? 8.281 -25 14.453 1 86.19 180 ASP B C 1
ATOM 5387 O O . ASP B 1 180 ? 8.273 -25.062 15.688 1 86.19 180 ASP B O 1
ATOM 5391 N N . GLN B 1 181 ? 8.945 -24.188 13.773 1 87.69 181 GLN B N 1
ATOM 5392 C CA . GLN B 1 181 ? 10 -23.453 14.469 1 87.69 181 GLN B CA 1
ATOM 5393 C C . GLN B 1 181 ? 9.633 -21.984 14.625 1 87.69 181 GLN B C 1
ATOM 5395 O O . GLN B 1 181 ? 10.141 -21.297 15.523 1 87.69 181 GLN B O 1
ATOM 5400 N N . LYS B 1 182 ? 8.812 -21.609 13.703 1 91.19 182 LYS B N 1
ATOM 5401 C CA . LYS B 1 182 ? 8.695 -20.156 13.664 1 91.19 182 LYS B CA 1
ATOM 5402 C C . LYS B 1 182 ? 7.336 -19.719 13.117 1 91.19 182 LYS B C 1
ATOM 5404 O O . LYS B 1 182 ? 6.816 -20.328 12.18 1 91.19 182 LYS B O 1
ATOM 5409 N N . ARG B 1 183 ? 6.781 -18.641 13.742 1 94.31 183 ARG B N 1
ATOM 5410 C CA . ARG B 1 183 ? 5.641 -17.922 13.18 1 94.31 183 ARG B CA 1
ATOM 5411 C C . ARG B 1 183 ? 6.078 -16.984 12.055 1 94.31 183 ARG B C 1
ATOM 5413 O O . ARG B 1 183 ? 6.859 -16.062 12.273 1 94.31 183 ARG B O 1
ATOM 5420 N N . ILE B 1 184 ? 5.551 -17.172 10.898 1 93.75 184 ILE B N 1
ATOM 5421 C CA . ILE B 1 184 ? 6.086 -16.516 9.719 1 93.75 184 ILE B CA 1
ATOM 5422 C C . ILE B 1 184 ? 5.176 -15.352 9.32 1 93.75 184 ILE B C 1
ATOM 5424 O O . ILE B 1 184 ? 5.637 -14.211 9.18 1 93.75 184 ILE B O 1
ATOM 5428 N N . SER B 1 185 ? 3.918 -15.602 9.156 1 95.56 185 SER B N 1
ATOM 5429 C CA . SER B 1 185 ? 2.979 -14.562 8.758 1 95.56 185 SER B CA 1
ATOM 5430 C C . SER B 1 185 ? 2.543 -13.719 9.953 1 95.56 185 SER B C 1
ATOM 5432 O O . SER B 1 185 ? 2.479 -14.219 11.078 1 95.56 185 SER B O 1
ATOM 5434 N N . ALA B 1 186 ? 2.211 -12.438 9.695 1 96.31 186 ALA B N 1
ATOM 5435 C CA . ALA B 1 186 ? 1.672 -11.586 10.75 1 96.31 186 ALA B CA 1
ATOM 5436 C C . ALA B 1 186 ? 0.429 -12.211 11.375 1 96.31 186 ALA B C 1
ATOM 5438 O O . ALA B 1 186 ? 0.187 -12.047 12.578 1 96.31 186 ALA B O 1
ATOM 5439 N N . THR B 1 187 ? -0.308 -12.953 10.562 1 96.75 187 THR B N 1
ATOM 5440 C CA . THR B 1 187 ? -1.494 -13.633 11.078 1 96.75 187 THR B CA 1
ATOM 5441 C C . THR B 1 187 ? -1.123 -14.609 12.188 1 96.75 187 THR B C 1
ATOM 5443 O O . THR B 1 187 ? -1.784 -14.648 13.227 1 96.75 187 THR B O 1
ATOM 5446 N N . SER B 1 188 ? -0.058 -15.344 11.992 1 96.94 188 SER B N 1
ATOM 5447 C CA . SER B 1 188 ? 0.349 -16.312 13 1 96.94 188 SER B CA 1
ATOM 5448 C C . SER B 1 188 ? 1.073 -15.633 14.156 1 96.94 188 SER B C 1
ATOM 5450 O O . SER B 1 188 ? 1.113 -16.156 15.273 1 96.94 188 SER B O 1
ATOM 5452 N N . VAL B 1 189 ? 1.616 -14.469 13.906 1 97.19 189 VAL B N 1
ATOM 5453 C CA . VAL B 1 189 ? 2.342 -13.742 14.938 1 97.19 189 VAL B CA 1
ATOM 5454 C C . VAL B 1 189 ? 1.354 -13.109 15.922 1 97.19 189 VAL B C 1
ATOM 5456 O O . VAL B 1 189 ? 1.564 -13.148 17.141 1 97.19 189 VAL B O 1
ATOM 5459 N N . TYR B 1 190 ? 0.262 -12.586 15.398 1 97.88 190 TYR B N 1
ATOM 5460 C CA . TYR B 1 190 ? -0.603 -11.758 16.234 1 97.88 190 TYR B CA 1
ATOM 5461 C C . TYR B 1 190 ? -1.879 -12.508 16.609 1 97.88 190 TYR B C 1
ATOM 5463 O O . TYR B 1 190 ? -2.609 -12.086 17.5 1 97.88 190 TYR B O 1
ATOM 5471 N N . PHE B 1 191 ? -2.189 -13.656 15.867 1 98.19 191 PHE B N 1
ATOM 5472 C CA . PHE B 1 191 ? -3.324 -14.516 16.172 1 98.19 191 PHE B CA 1
ATOM 5473 C C . PHE B 1 191 ? -2.875 -15.961 16.344 1 98.19 191 PHE B C 1
ATOM 5475 O O . PHE B 1 191 ? -1.683 -16.266 16.266 1 98.19 191 PHE B O 1
ATOM 5482 N N . GLU B 1 192 ? -3.846 -16.828 16.703 1 97.81 192 GLU B N 1
ATOM 5483 C CA . GLU B 1 192 ? -3.59 -18.266 16.781 1 97.81 192 GLU B CA 1
ATOM 5484 C C . GLU B 1 192 ? -4.145 -19 15.57 1 97.81 192 GLU B C 1
ATOM 5486 O O . GLU B 1 192 ? -5.355 -19 15.336 1 97.81 192 GLU B O 1
ATOM 5491 N N . SER B 1 193 ? -3.225 -19.625 14.852 1 97.44 193 SER B N 1
ATOM 5492 C CA . SER B 1 193 ? -3.666 -20.203 13.586 1 97.44 193 SER B CA 1
ATOM 5493 C C . SER B 1 193 ? -3.48 -21.719 13.57 1 97.44 193 SER B C 1
ATOM 5495 O O . SER B 1 193 ? -2.576 -22.25 14.219 1 97.44 193 SER B O 1
ATOM 5497 N N . MET B 1 194 ? -4.352 -22.375 12.93 1 97.44 194 MET B N 1
ATOM 5498 C CA . MET B 1 194 ? -4.25 -23.781 12.578 1 97.44 194 MET B CA 1
ATOM 5499 C C . MET B 1 194 ? -4.641 -24.016 11.117 1 97.44 194 MET B C 1
ATOM 5501 O O . MET B 1 194 ? -5.723 -23.609 10.695 1 97.44 194 MET B O 1
ATOM 5505 N N . GLY B 1 195 ? -3.793 -24.688 10.43 1 96.56 195 GLY B N 1
ATOM 5506 C CA . GLY B 1 195 ? -4.066 -24.906 9.016 1 96.56 195 GLY B CA 1
ATOM 5507 C C . GLY B 1 195 ? -4.91 -26.156 8.766 1 96.56 195 GLY B C 1
ATOM 5508 O O . GLY B 1 195 ? -4.75 -27.172 9.445 1 96.56 195 GLY B O 1
ATOM 5509 N N . TYR B 1 196 ? -5.891 -26.016 7.84 1 97.69 196 TYR B N 1
ATOM 5510 C CA . TYR B 1 196 ? -6.484 -27.219 7.281 1 97.69 196 TYR B CA 1
ATOM 5511 C C . TYR B 1 196 ? -5.781 -27.641 5.996 1 97.69 196 TYR B C 1
ATOM 5513 O O . TYR B 1 196 ? -4.969 -26.875 5.457 1 97.69 196 TYR B O 1
ATOM 5521 N N . LYS B 1 197 ? -6.082 -28.844 5.504 1 96 197 LYS B N 1
ATOM 5522 C CA . LYS B 1 197 ? -5.215 -29.422 4.48 1 96 197 LYS B CA 1
ATOM 5523 C C . LYS B 1 197 ? -6.031 -30.016 3.33 1 96 197 LYS B C 1
ATOM 5525 O O . LYS B 1 197 ? -7.258 -30.094 3.412 1 96 197 LYS B O 1
ATOM 5530 N N . LEU B 1 198 ? -5.328 -30.344 2.316 1 96.38 198 LEU B N 1
ATOM 5531 C CA . LEU B 1 198 ? -5.883 -31.141 1.238 1 96.38 198 LEU B CA 1
ATOM 5532 C C . LEU B 1 198 ? -5.801 -32.625 1.573 1 96.38 198 LEU B C 1
ATOM 5534 O O . LEU B 1 198 ? -4.965 -33.031 2.379 1 96.38 198 LEU B O 1
ATOM 5538 N N . ASN B 1 199 ? -6.758 -33.375 0.998 1 95 199 ASN B N 1
ATOM 5539 C CA . ASN B 1 199 ? -6.559 -34.812 0.932 1 95 199 ASN B CA 1
ATOM 5540 C C . ASN B 1 199 ? -5.441 -35.188 -0.043 1 95 199 ASN B C 1
ATOM 5542 O O . ASN B 1 199 ? -5.551 -34.938 -1.243 1 95 199 ASN B O 1
ATOM 5546 N N . PRO B 1 200 ? -4.379 -35.812 0.401 1 89.94 200 PRO B N 1
ATOM 5547 C CA . PRO B 1 200 ? -3.221 -36.062 -0.464 1 89.94 200 PRO B CA 1
ATOM 5548 C C . PRO B 1 200 ? -3.547 -36.969 -1.632 1 89.94 200 PRO B C 1
ATOM 5550 O O . PRO B 1 200 ? -2.879 -36.938 -2.668 1 89.94 200 PRO B O 1
ATOM 5553 N N . GLU B 1 201 ? -4.531 -37.781 -1.527 1 91.25 201 GLU B N 1
ATOM 5554 C CA . GLU B 1 201 ? -4.887 -38.719 -2.578 1 91.25 201 GLU B CA 1
ATOM 5555 C C . GLU B 1 201 ? -5.684 -38.031 -3.689 1 91.25 201 GLU B C 1
ATOM 5557 O O . GLU B 1 201 ? -5.441 -38.281 -4.871 1 91.25 201 GLU B O 1
ATOM 5562 N N . THR B 1 202 ? -6.59 -37.188 -3.293 1 93.75 202 THR B N 1
ATOM 5563 C CA . THR B 1 202 ? -7.488 -36.594 -4.281 1 93.75 202 THR B CA 1
ATOM 5564 C C . THR B 1 202 ? -6.977 -35.25 -4.734 1 93.75 202 THR B C 1
ATOM 5566 O O . THR B 1 202 ? -7.352 -34.75 -5.801 1 93.75 202 THR B O 1
ATOM 5569 N N . GLY B 1 203 ? -6.164 -34.625 -3.881 1 93.75 203 GLY B N 1
ATOM 5570 C CA . GLY B 1 203 ? -5.699 -33.281 -4.16 1 93.75 203 GLY B CA 1
ATOM 5571 C C . GLY B 1 203 ? -6.754 -32.219 -3.906 1 93.75 203 GLY B C 1
ATOM 5572 O O . GLY B 1 203 ? -6.582 -31.062 -4.289 1 93.75 203 GLY B O 1
ATOM 5573 N N . LEU B 1 204 ? -7.875 -32.625 -3.258 1 97.19 204 LEU B N 1
ATOM 5574 C CA . LEU B 1 204 ? -8.977 -31.703 -2.959 1 97.19 204 LEU B CA 1
ATOM 5575 C C . LEU B 1 204 ? -8.969 -31.312 -1.487 1 97.19 204 LEU B C 1
ATOM 5577 O O . LEU B 1 204 ? -8.406 -32.031 -0.651 1 97.19 204 LEU B O 1
ATOM 5581 N N . ILE B 1 205 ? -9.547 -30.203 -1.174 1 98.06 205 ILE B N 1
ATOM 5582 C CA . ILE B 1 205 ? -9.695 -29.781 0.218 1 98.06 205 ILE B CA 1
ATOM 5583 C C . ILE B 1 205 ? -10.406 -30.875 1.009 1 98.06 205 ILE B C 1
ATOM 5585 O O . ILE B 1 205 ? -11.43 -31.406 0.569 1 98.06 205 ILE B O 1
ATOM 5589 N N . ASP B 1 206 ? -9.844 -31.266 2.158 1 97.81 206 ASP B N 1
ATOM 5590 C CA . ASP B 1 206 ? -10.445 -32.281 3.021 1 97.81 206 ASP B CA 1
ATOM 5591 C C . ASP B 1 206 ? -11.469 -31.641 3.965 1 97.81 206 ASP B C 1
ATOM 5593 O O . ASP B 1 206 ? -11.203 -31.469 5.156 1 97.81 206 ASP B O 1
ATOM 5597 N N . TYR B 1 207 ? -12.656 -31.469 3.502 1 98.5 207 TYR B N 1
ATOM 5598 C CA . TYR B 1 207 ? -13.703 -30.766 4.238 1 98.5 207 TYR B CA 1
ATOM 5599 C C . TYR B 1 207 ? -14.086 -31.516 5.504 1 98.5 207 TYR B C 1
ATOM 5601 O O . TYR B 1 207 ? -14.422 -30.906 6.523 1 98.5 207 TYR B O 1
ATOM 5609 N N . ASP B 1 208 ? -14.039 -32.844 5.441 1 98.12 208 ASP B N 1
ATOM 5610 C CA . ASP B 1 208 ? -14.391 -33.625 6.613 1 98.12 208 ASP B CA 1
ATOM 5611 C C . ASP B 1 208 ? -13.367 -33.469 7.73 1 98.12 208 ASP B C 1
ATOM 5613 O O . ASP B 1 208 ? -13.734 -33.25 8.891 1 98.12 208 ASP B O 1
ATOM 5617 N N . ARG B 1 209 ? -12.195 -33.562 7.348 1 98.12 209 ARG B N 1
ATOM 5618 C CA . ARG B 1 209 ? -11.148 -33.344 8.344 1 98.12 209 ARG B CA 1
ATOM 5619 C C . ARG B 1 209 ? -11.188 -31.906 8.875 1 98.12 209 ARG B C 1
ATOM 5621 O O . ARG B 1 209 ? -10.945 -31.672 10.062 1 98.12 209 ARG B O 1
ATOM 5628 N N . LEU B 1 210 ? -11.453 -30.969 8.039 1 98.69 210 LEU B N 1
ATOM 5629 C CA . LEU B 1 210 ? -11.609 -29.578 8.453 1 98.69 210 LEU B CA 1
ATOM 5630 C C . LEU B 1 210 ? -12.711 -29.453 9.5 1 98.69 210 LEU B C 1
ATOM 5632 O O . LEU B 1 210 ? -12.523 -28.781 10.516 1 98.69 210 LEU B O 1
ATOM 5636 N N . GLU B 1 211 ? -13.789 -30.062 9.242 1 98.69 211 GLU B N 1
ATOM 5637 C CA . GLU B 1 211 ? -14.906 -30.016 10.172 1 98.69 211 GLU B CA 1
ATOM 5638 C C . GLU B 1 211 ? -14.516 -30.578 11.539 1 98.69 211 GLU B C 1
ATOM 5640 O O . GLU B 1 211 ? -14.797 -29.969 12.57 1 98.69 211 GLU B O 1
ATOM 5645 N N . ASP B 1 212 ? -13.844 -31.703 11.531 1 98.5 212 ASP B N 1
ATOM 5646 C CA . ASP B 1 212 ? -13.422 -32.344 12.766 1 98.5 212 ASP B CA 1
ATOM 5647 C C . ASP B 1 212 ? -12.469 -31.469 13.555 1 98.5 212 ASP B C 1
ATOM 5649 O O . ASP B 1 212 ? -12.617 -31.297 14.766 1 98.5 212 ASP B O 1
ATOM 5653 N N . MET B 1 213 ? -11.547 -30.938 12.828 1 98.38 213 MET B N 1
ATOM 5654 C CA . MET B 1 213 ? -10.547 -30.078 13.469 1 98.38 213 MET B CA 1
ATOM 5655 C C . MET B 1 213 ? -11.18 -28.812 14 1 98.38 213 MET B C 1
ATOM 5657 O O . MET B 1 213 ? -10.797 -28.312 15.07 1 98.38 213 MET B O 1
ATOM 5661 N N . ALA B 1 214 ? -12.102 -28.234 13.273 1 98.75 214 ALA B N 1
ATOM 5662 C CA . ALA B 1 214 ? -12.766 -27 13.68 1 98.75 214 ALA B CA 1
ATOM 5663 C C . ALA B 1 214 ? -13.531 -27.188 14.984 1 98.75 214 ALA B C 1
ATOM 5665 O O . ALA B 1 214 ? -13.555 -26.297 15.836 1 98.75 214 ALA B O 1
ATOM 5666 N N . LYS B 1 215 ? -14.133 -28.312 15.141 1 98.44 215 LYS B N 1
ATOM 5667 C CA . LYS B 1 215 ? -14.883 -28.625 16.359 1 98.44 215 LYS B CA 1
ATOM 5668 C C . LYS B 1 215 ? -13.969 -28.672 17.562 1 98.44 215 LYS B C 1
ATOM 5670 O O . LYS B 1 215 ? -14.359 -28.281 18.672 1 98.44 215 LYS B O 1
ATOM 5675 N N . LEU B 1 216 ? -12.781 -29.156 17.359 1 98.12 216 LEU B N 1
ATOM 5676 C CA . LEU B 1 216 ? -11.812 -29.266 18.438 1 98.12 216 LEU B CA 1
ATOM 5677 C C . LEU B 1 216 ? -11.117 -27.938 18.688 1 98.12 216 LEU B C 1
ATOM 5679 O O . LEU B 1 216 ? -10.906 -27.547 19.844 1 98.12 216 LEU B O 1
ATOM 5683 N N . PHE B 1 217 ? -10.773 -27.219 17.625 1 98.12 217 PHE B N 1
ATOM 5684 C CA . PHE B 1 217 ? -9.977 -26 17.703 1 98.12 217 PHE B CA 1
ATOM 5685 C C . PHE B 1 217 ? -10.844 -24.797 18.047 1 98.12 217 PHE B C 1
ATOM 5687 O O . PHE B 1 217 ? -10.375 -23.844 18.672 1 98.12 217 PHE B O 1
ATOM 5694 N N . ARG B 1 218 ? -12.07 -24.812 17.656 1 98.25 218 ARG B N 1
ATOM 5695 C CA . ARG B 1 218 ? -13.07 -23.781 17.906 1 98.25 218 ARG B CA 1
ATOM 5696 C C . ARG B 1 218 ? -12.594 -22.422 17.438 1 98.25 218 ARG B C 1
ATOM 5698 O O . ARG B 1 218 ? -12.539 -21.469 18.219 1 98.25 218 ARG B O 1
ATOM 5705 N N . PRO B 1 219 ? -12.336 -22.297 16.172 1 98.75 219 PRO B N 1
ATOM 5706 C CA . PRO B 1 219 ? -11.914 -21.016 15.617 1 98.75 219 PRO B CA 1
ATOM 5707 C C . PRO B 1 219 ? -13.039 -19.969 15.625 1 98.75 219 PRO B C 1
ATOM 5709 O O . PRO B 1 219 ? -14.211 -20.328 15.539 1 98.75 219 PRO B O 1
ATOM 5712 N N . LYS B 1 220 ? -12.617 -18.688 15.703 1 98.81 220 LYS B N 1
ATOM 5713 C CA . LYS B 1 220 ? -13.578 -17.594 15.57 1 98.81 220 LYS B CA 1
ATOM 5714 C C . LYS B 1 220 ? -13.797 -17.234 14.102 1 98.81 220 LYS B C 1
ATOM 5716 O O . LYS B 1 220 ? -14.797 -16.609 13.75 1 98.81 220 LYS B O 1
ATOM 5721 N N . LEU B 1 221 ? -12.883 -17.641 13.258 1 98.88 221 LEU B N 1
ATOM 5722 C CA . LEU B 1 221 ? -12.906 -17.312 11.836 1 98.88 221 LEU B CA 1
ATOM 5723 C C . LEU B 1 221 ? -12.273 -18.422 11 1 98.88 221 LEU B C 1
ATOM 5725 O O . LEU B 1 221 ? -11.242 -18.969 11.383 1 98.88 221 LEU B O 1
ATOM 5729 N N . ILE B 1 222 ? -12.906 -18.812 9.938 1 98.94 222 ILE B N 1
ATOM 5730 C CA . ILE B 1 222 ? -12.367 -19.766 8.977 1 98.94 222 ILE B CA 1
ATOM 5731 C C . ILE B 1 222 ? -12.258 -19.109 7.605 1 98.94 222 ILE B C 1
ATOM 5733 O O . ILE B 1 222 ? -13.211 -18.484 7.129 1 98.94 222 ILE B O 1
ATOM 5737 N N . ILE B 1 223 ? -11.109 -19.281 6.98 1 98.94 223 ILE B N 1
ATOM 5738 C CA . ILE B 1 223 ? -10.82 -18.656 5.695 1 98.94 223 ILE B CA 1
ATOM 5739 C C . ILE B 1 223 ? -11.023 -19.672 4.574 1 98.94 223 ILE B C 1
ATOM 5741 O O . ILE B 1 223 ? -10.398 -20.734 4.566 1 98.94 223 ILE B O 1
ATOM 5745 N N . ALA B 1 224 ? -11.898 -19.391 3.674 1 98.88 224 ALA B N 1
ATOM 5746 C CA . ALA B 1 224 ? -12.016 -20.094 2.404 1 98.88 224 ALA B CA 1
ATOM 5747 C C . ALA B 1 224 ? -11.258 -19.375 1.296 1 98.88 224 ALA B C 1
ATOM 5749 O O . ALA B 1 224 ? -11.836 -18.578 0.561 1 98.88 224 ALA B O 1
ATOM 5750 N N . GLY B 1 225 ? -10.008 -19.656 1.152 1 98.31 225 GLY B N 1
ATOM 5751 C CA . GLY B 1 225 ? -9.148 -19.016 0.171 1 98.31 225 GLY B CA 1
ATOM 5752 C C . GLY B 1 225 ? -7.961 -19.859 -0.236 1 98.31 225 GLY B C 1
ATOM 5753 O O . GLY B 1 225 ? -7.406 -20.594 0.584 1 98.31 225 GLY B O 1
ATOM 5754 N N . THR B 1 226 ? -7.582 -19.703 -1.448 1 97.38 226 THR B N 1
ATOM 5755 C CA . THR B 1 226 ? -6.492 -20.531 -1.978 1 97.38 226 THR B CA 1
ATOM 5756 C C . THR B 1 226 ? -5.625 -19.703 -2.936 1 97.38 226 THR B C 1
ATOM 5758 O O . THR B 1 226 ? -6.105 -18.766 -3.566 1 97.38 226 THR B O 1
ATOM 5761 N N . SER B 1 227 ? -4.336 -20.094 -3.023 1 95.5 227 SER B N 1
ATOM 5762 C CA . SER B 1 227 ? -3.406 -19.5 -3.975 1 95.5 227 SER B CA 1
ATOM 5763 C C . SER B 1 227 ? -2.979 -20.5 -5.043 1 95.5 227 SER B C 1
ATOM 5765 O O . SER B 1 227 ? -2.568 -20.109 -6.137 1 95.5 227 SER B O 1
ATOM 5767 N N . ALA B 1 228 ? -2.932 -21.766 -4.672 1 95.81 228 ALA B N 1
ATOM 5768 C CA . ALA B 1 228 ? -2.537 -22.844 -5.578 1 95.81 228 ALA B CA 1
ATOM 5769 C C . ALA B 1 228 ? -3.496 -24.016 -5.473 1 95.81 228 ALA B C 1
ATOM 5771 O O . ALA B 1 228 ? -3.146 -25.062 -4.91 1 95.81 228 ALA B O 1
ATOM 5772 N N . TYR B 1 229 ? -4.645 -23.875 -5.965 1 97.06 229 TYR B N 1
ATOM 5773 C CA . TYR B 1 229 ? -5.727 -24.859 -5.973 1 97.06 229 TYR B CA 1
ATOM 5774 C C . TYR B 1 229 ? -6.504 -24.797 -7.285 1 97.06 229 TYR B C 1
ATOM 5776 O O . TYR B 1 229 ? -7.094 -23.766 -7.621 1 97.06 229 TYR B O 1
ATOM 5784 N N . SER B 1 230 ? -6.566 -25.859 -7.992 1 97.62 230 SER B N 1
ATOM 5785 C CA . SER B 1 230 ? -7.031 -25.844 -9.375 1 97.62 230 SER B CA 1
ATOM 5786 C C . SER B 1 230 ? -8.516 -26.156 -9.461 1 97.62 230 SER B C 1
ATOM 5788 O O . SER B 1 230 ? -9.078 -26.25 -10.555 1 97.62 230 SER B O 1
ATOM 5790 N N . ARG B 1 231 ? -9.164 -26.391 -8.352 1 98.25 231 ARG B N 1
ATOM 5791 C CA . ARG B 1 231 ? -10.578 -26.766 -8.344 1 98.25 231 ARG B CA 1
ATOM 5792 C C . ARG B 1 231 ? -11.43 -25.688 -7.676 1 98.25 231 ARG B C 1
ATOM 5794 O O . ARG B 1 231 ? -10.906 -24.672 -7.211 1 98.25 231 ARG B O 1
ATOM 5801 N N . LEU B 1 232 ? -12.688 -25.875 -7.77 1 98.5 232 LEU B N 1
ATOM 5802 C CA . LEU B 1 232 ? -13.602 -24.891 -7.203 1 98.5 232 LEU B CA 1
ATOM 5803 C C . LEU B 1 232 ? -13.812 -25.125 -5.711 1 98.5 232 LEU B C 1
ATOM 5805 O O . LEU B 1 232 ? -13.781 -26.281 -5.254 1 98.5 232 LEU B O 1
ATOM 5809 N N . ILE B 1 233 ? -13.984 -24.109 -4.941 1 98.38 233 ILE B N 1
ATOM 5810 C CA . ILE B 1 233 ? -14.195 -24.172 -3.5 1 98.38 233 ILE B CA 1
ATOM 5811 C C . ILE B 1 233 ? -15.664 -24.438 -3.201 1 98.38 233 ILE B C 1
ATOM 5813 O O . ILE B 1 233 ? -16.547 -23.859 -3.836 1 98.38 233 ILE B O 1
ATOM 5817 N N . ASP B 1 234 ? -15.93 -25.344 -2.311 1 98.56 234 ASP B N 1
ATOM 5818 C CA . ASP B 1 234 ? -17.281 -25.609 -1.854 1 98.56 234 ASP B CA 1
ATOM 5819 C C . ASP B 1 234 ? -17.688 -24.672 -0.722 1 98.56 234 ASP B C 1
ATOM 5821 O O . ASP B 1 234 ? -17.688 -25.062 0.447 1 98.56 234 ASP B O 1
ATOM 5825 N N . TYR B 1 235 ? -18.188 -23.516 -1.054 1 98.75 235 TYR B N 1
ATOM 5826 C CA . TYR B 1 235 ? -18.516 -22.484 -0.069 1 98.75 235 TYR B CA 1
ATOM 5827 C C . TYR B 1 235 ? -19.703 -22.922 0.799 1 98.75 235 TYR B C 1
ATOM 5829 O O . TYR B 1 235 ? -19.781 -22.547 1.971 1 98.75 235 TYR B O 1
ATOM 5837 N N . LYS B 1 236 ? -20.609 -23.672 0.209 1 98.69 236 LYS B N 1
ATOM 5838 C CA . LYS B 1 236 ? -21.734 -24.188 0.981 1 98.69 236 LYS B CA 1
ATOM 5839 C C . LYS B 1 236 ? -21.25 -25.062 2.139 1 98.69 236 LYS B C 1
ATOM 5841 O O . LYS B 1 236 ? -21.75 -24.938 3.26 1 98.69 236 LYS B O 1
ATOM 5846 N N . ARG B 1 237 ? -20.359 -25.953 1.829 1 98.75 237 ARG B N 1
ATOM 5847 C CA . ARG B 1 237 ? -19.797 -26.812 2.863 1 98.75 237 ARG B CA 1
ATOM 5848 C C . ARG B 1 237 ? -19.078 -26 3.928 1 98.75 237 ARG B C 1
ATOM 5850 O O . ARG B 1 237 ? -19.188 -26.281 5.121 1 98.75 237 ARG B O 1
ATOM 5857 N N . PHE B 1 238 ? -18.328 -24.984 3.576 1 98.88 238 PHE B N 1
ATOM 5858 C CA . PHE B 1 238 ? -17.672 -24.094 4.523 1 98.88 238 PHE B CA 1
ATOM 5859 C C . PHE B 1 238 ? -18.703 -23.438 5.438 1 98.88 238 PHE B C 1
ATOM 5861 O O . PHE B 1 238 ? -18.484 -23.328 6.645 1 98.88 238 PHE B O 1
ATOM 5868 N N . ARG B 1 239 ? -19.75 -22.922 4.844 1 98.75 239 ARG B N 1
ATOM 5869 C CA . ARG B 1 239 ? -20.797 -22.266 5.621 1 98.75 239 ARG B CA 1
ATOM 5870 C C . ARG B 1 239 ? -21.359 -23.188 6.688 1 98.75 239 ARG B C 1
ATOM 5872 O O . ARG B 1 239 ? -21.562 -22.781 7.832 1 98.75 239 ARG B O 1
ATOM 5879 N N . GLN B 1 240 ? -21.578 -24.438 6.301 1 98.75 240 GLN B N 1
ATOM 5880 C CA . GLN B 1 240 ? -22.094 -25.438 7.238 1 98.75 240 GLN B CA 1
ATOM 5881 C C . GLN B 1 240 ? -21.141 -25.625 8.414 1 98.75 240 GLN B C 1
ATOM 5883 O O . GLN B 1 240 ? -21.562 -25.656 9.57 1 98.75 240 GLN B O 1
ATOM 5888 N N . ILE B 1 241 ? -19.906 -25.766 8.117 1 98.81 241 ILE B N 1
ATOM 5889 C CA . ILE B 1 241 ? -18.891 -25.984 9.141 1 98.81 241 ILE B CA 1
ATOM 5890 C C . ILE B 1 241 ? -18.828 -24.766 10.07 1 98.81 241 ILE B C 1
ATOM 5892 O O . ILE B 1 241 ? -18.797 -24.922 11.297 1 98.81 241 ILE B O 1
ATOM 5896 N N . CYS B 1 242 ? -18.844 -23.578 9.492 1 98.81 242 CYS B N 1
ATOM 5897 C CA . CYS B 1 242 ? -18.781 -22.344 10.281 1 98.81 242 CYS B CA 1
ATOM 5898 C C . CYS B 1 242 ? -20 -22.219 11.18 1 98.81 242 CYS B C 1
ATOM 5900 O O . CYS B 1 242 ? -19.906 -21.766 12.32 1 98.81 242 CYS B O 1
ATOM 5902 N N . ASP B 1 243 ? -21.188 -22.562 10.68 1 98.06 243 ASP B N 1
ATOM 5903 C CA . ASP B 1 243 ? -22.391 -22.516 11.484 1 98.06 243 ASP B CA 1
ATOM 5904 C C . ASP B 1 243 ? -22.297 -23.469 12.68 1 98.06 243 ASP B C 1
ATOM 5906 O O . ASP B 1 243 ? -22.75 -23.125 13.781 1 98.06 243 ASP B O 1
ATOM 5910 N N . ASP B 1 244 ? -21.734 -24.578 12.445 1 98.19 244 ASP B N 1
ATOM 5911 C CA . ASP B 1 244 ? -21.625 -25.594 13.492 1 98.19 244 ASP B CA 1
ATOM 5912 C C . ASP B 1 244 ? -20.75 -25.109 14.641 1 98.19 244 ASP B C 1
ATOM 5914 O O . ASP B 1 244 ? -21 -25.422 15.805 1 98.19 244 ASP B O 1
ATOM 5918 N N . VAL B 1 245 ? -19.734 -24.391 14.344 1 98.31 245 VAL B N 1
ATOM 5919 C CA . VAL B 1 245 ? -18.797 -23.984 15.383 1 98.31 245 VAL B CA 1
ATOM 5920 C C . VAL B 1 245 ? -18.938 -22.484 15.656 1 98.31 245 VAL B C 1
ATOM 5922 O O . VAL B 1 245 ? -18.125 -21.906 16.375 1 98.31 245 VAL B O 1
ATOM 5925 N N . LYS B 1 246 ? -19.906 -21.797 15.016 1 97.44 246 LYS B N 1
ATOM 5926 C CA . LYS B 1 246 ? -20.234 -20.375 15.195 1 97.44 246 LYS B CA 1
ATOM 5927 C C . LYS B 1 246 ? -19.047 -19.5 14.797 1 97.44 246 LYS B C 1
ATOM 5929 O O . LYS B 1 246 ? -18.703 -18.547 15.516 1 97.44 246 LYS B O 1
ATOM 5934 N N . ALA B 1 247 ? -18.375 -19.859 13.703 1 98.75 247 ALA B N 1
ATOM 5935 C CA . ALA B 1 247 ? -17.25 -19.094 13.18 1 98.75 247 ALA B CA 1
ATOM 5936 C C . ALA B 1 247 ? -17.703 -18.141 12.07 1 98.75 247 ALA B C 1
ATOM 5938 O O . ALA B 1 247 ? -18.688 -18.406 11.383 1 98.75 247 ALA B O 1
ATOM 5939 N N . ILE B 1 248 ? -17 -17.062 11.922 1 98.75 248 ILE B N 1
ATOM 5940 C CA . ILE B 1 248 ? -17.141 -16.188 10.766 1 98.75 248 ILE B CA 1
ATOM 5941 C C . ILE B 1 248 ? -16.516 -16.828 9.539 1 98.75 248 ILE B C 1
ATOM 5943 O O . ILE B 1 248 ? -15.422 -17.406 9.625 1 98.75 248 ILE B O 1
ATOM 5947 N N . LEU B 1 249 ? -17.203 -16.812 8.391 1 98.88 249 LEU B N 1
ATOM 5948 C CA . LEU B 1 249 ? -16.625 -17.297 7.137 1 98.88 249 LEU B CA 1
ATOM 5949 C C . LEU B 1 249 ? -16.062 -16.141 6.312 1 98.88 249 LEU B C 1
ATOM 5951 O O . LEU B 1 249 ? -16.812 -15.258 5.875 1 98.88 249 LEU B O 1
ATOM 5955 N N . LEU B 1 250 ? -14.797 -16.109 6.16 1 98.94 250 LEU B N 1
ATOM 5956 C CA . LEU B 1 250 ? -14.133 -15.172 5.27 1 98.94 250 LEU B CA 1
ATOM 5957 C C . LEU B 1 250 ? -13.672 -15.859 3.988 1 98.94 250 LEU B C 1
ATOM 5959 O O . LEU B 1 250 ? -12.945 -16.859 4.039 1 98.94 250 LEU B O 1
ATOM 5963 N N . ALA B 1 251 ? -14.109 -15.367 2.896 1 98.94 251 ALA B N 1
ATOM 5964 C CA . ALA B 1 251 ? -13.617 -15.867 1.616 1 98.94 251 ALA B CA 1
ATOM 5965 C C . ALA B 1 251 ? -12.539 -14.961 1.048 1 98.94 251 ALA B C 1
ATOM 5967 O O . ALA B 1 251 ? -12.766 -13.766 0.843 1 98.94 251 ALA B O 1
ATOM 5968 N N . ASP B 1 252 ? -11.359 -15.484 0.852 1 98.81 252 ASP B N 1
ATOM 5969 C CA . ASP B 1 252 ? -10.297 -14.805 0.124 1 98.81 252 ASP B CA 1
ATOM 5970 C C . ASP B 1 252 ? -10.328 -15.164 -1.359 1 98.81 252 ASP B C 1
ATOM 5972 O O . ASP B 1 252 ? -9.914 -16.266 -1.746 1 98.81 252 ASP B O 1
ATOM 5976 N N . ILE B 1 253 ? -10.703 -14.211 -2.211 1 98.81 253 ILE B N 1
ATOM 5977 C CA . ILE B 1 253 ? -10.891 -14.531 -3.623 1 98.81 253 ILE B CA 1
ATOM 5978 C C . ILE B 1 253 ? -9.828 -13.82 -4.457 1 98.81 253 ILE B C 1
ATOM 5980 O O . ILE B 1 253 ? -10.055 -13.523 -5.637 1 98.81 253 ILE B O 1
ATOM 5984 N N . ALA B 1 254 ? -8.688 -13.516 -3.891 1 98.38 254 ALA B N 1
ATOM 5985 C CA . ALA B 1 254 ? -7.625 -12.734 -4.527 1 98.38 254 ALA B CA 1
ATOM 5986 C C . ALA B 1 254 ? -7.293 -13.289 -5.91 1 98.38 254 ALA B C 1
ATOM 5988 O O . ALA B 1 254 ? -7.164 -12.531 -6.875 1 98.38 254 ALA B O 1
ATOM 5989 N N . HIS B 1 255 ? -7.211 -14.594 -6.023 1 98 255 HIS B N 1
ATOM 5990 C CA . HIS B 1 255 ? -6.777 -15.219 -7.266 1 98 255 HIS B CA 1
ATOM 5991 C C . HIS B 1 255 ? -7.922 -15.305 -8.273 1 98 255 HIS B C 1
ATOM 5993 O O . HIS B 1 255 ? -7.691 -15.305 -9.484 1 98 255 HIS B O 1
ATOM 5999 N N . ILE B 1 256 ? -9.188 -15.383 -7.773 1 98.56 256 ILE B N 1
ATOM 6000 C CA . ILE B 1 256 ? -10.273 -15.75 -8.68 1 98.56 256 ILE B CA 1
ATOM 6001 C C . ILE B 1 256 ? -11.289 -14.609 -8.758 1 98.56 256 ILE B C 1
ATOM 6003 O O . ILE B 1 256 ? -12.406 -14.805 -9.25 1 98.56 256 ILE B O 1
ATOM 6007 N N . SER B 1 257 ? -10.93 -13.453 -8.305 1 98.62 257 SER B N 1
ATOM 6008 C CA . SER B 1 257 ? -11.852 -12.328 -8.227 1 98.62 257 SER B CA 1
ATOM 6009 C C . SER B 1 257 ? -12.414 -11.969 -9.594 1 98.62 257 SER B C 1
ATOM 6011 O O . SER B 1 257 ? -13.602 -11.68 -9.734 1 98.62 257 SER B O 1
ATOM 6013 N N . GLY B 1 258 ? -11.562 -11.977 -10.602 1 98.69 258 GLY B N 1
ATOM 6014 C CA . GLY B 1 258 ? -12.039 -11.68 -11.945 1 98.69 258 GLY B CA 1
ATOM 6015 C C . GLY B 1 258 ? -13.039 -12.688 -12.469 1 98.69 258 GLY B C 1
ATOM 6016 O O . GLY B 1 258 ? -14.008 -12.328 -13.125 1 98.69 258 GLY B O 1
ATOM 6017 N N . LEU B 1 259 ? -12.82 -13.953 -12.188 1 98.81 259 LEU B N 1
ATOM 6018 C CA . LEU B 1 259 ? -13.719 -15.016 -12.617 1 98.81 259 LEU B CA 1
ATOM 6019 C C . LEU B 1 259 ? -15.078 -14.883 -11.945 1 98.81 259 LEU B C 1
ATOM 6021 O O . LEU B 1 259 ? -16.109 -15.109 -12.578 1 98.81 259 LEU B O 1
ATOM 6025 N N . ILE B 1 260 ? -15.062 -14.508 -10.695 1 98.88 260 ILE B N 1
ATOM 6026 C CA . ILE B 1 260 ? -16.297 -14.32 -9.945 1 98.88 260 ILE B CA 1
ATOM 6027 C C . ILE B 1 260 ? -17.031 -13.086 -10.469 1 98.88 260 ILE B C 1
ATOM 6029 O O . ILE B 1 260 ? -18.25 -13.117 -10.656 1 98.88 260 ILE B O 1
ATOM 6033 N N . ALA B 1 261 ? -16.281 -12.008 -10.688 1 98.81 261 ALA B N 1
ATOM 6034 C CA . ALA B 1 261 ? -16.891 -10.789 -11.219 1 98.81 261 ALA B CA 1
ATOM 6035 C C . ALA B 1 261 ? -17.547 -11.055 -12.57 1 98.81 261 ALA B C 1
ATOM 6037 O O . ALA B 1 261 ? -18.594 -10.477 -12.883 1 98.81 261 ALA B O 1
ATOM 6038 N N . ALA B 1 262 ? -16.984 -11.945 -13.344 1 98.62 262 ALA B N 1
ATOM 6039 C CA . ALA B 1 262 ? -17.5 -12.281 -14.672 1 98.62 262 ALA B CA 1
ATOM 6040 C C . ALA B 1 262 ? -18.594 -13.336 -14.594 1 98.62 262 ALA B C 1
ATOM 6042 O O . ALA B 1 262 ? -19.234 -13.672 -15.602 1 98.62 262 ALA B O 1
ATOM 6043 N N . ASN B 1 263 ? -18.812 -13.883 -13.43 1 98.25 263 ASN B N 1
ATOM 6044 C CA . ASN B 1 263 ? -19.859 -14.867 -13.172 1 98.25 263 ASN B CA 1
ATOM 6045 C C . ASN B 1 263 ? -19.625 -16.156 -13.961 1 98.25 263 ASN B C 1
ATOM 6047 O O . ASN B 1 263 ? -20.562 -16.688 -14.555 1 98.25 263 ASN B O 1
ATOM 6051 N N . VAL B 1 264 ? -18.391 -16.609 -14.008 1 98.62 264 VAL B N 1
ATOM 6052 C CA . VAL B 1 264 ? -18.094 -17.797 -14.789 1 98.62 264 VAL B CA 1
ATOM 6053 C C . VAL B 1 264 ? -17.719 -18.953 -13.859 1 98.62 264 VAL B C 1
ATOM 6055 O O . VAL B 1 264 ? -17.578 -20.094 -14.297 1 98.62 264 VAL B O 1
ATOM 6058 N N . ILE B 1 265 ? -17.609 -18.719 -12.547 1 98.62 265 ILE B N 1
ATOM 6059 C CA . ILE B 1 265 ? -17.438 -19.734 -11.516 1 98.62 265 ILE B CA 1
ATOM 6060 C C . ILE B 1 265 ? -18.344 -19.406 -10.32 1 98.62 265 ILE B C 1
ATOM 6062 O O . ILE B 1 265 ? -18.891 -18.312 -10.242 1 98.62 265 ILE B O 1
ATOM 6066 N N . PRO B 1 266 ? -18.438 -20.359 -9.328 1 98.12 266 PRO B N 1
ATOM 6067 C CA . PRO B 1 266 ? -19.312 -20.094 -8.18 1 98.12 266 PRO B CA 1
ATOM 6068 C C . PRO B 1 266 ? -18.828 -18.906 -7.34 1 98.12 266 PRO B C 1
ATOM 6070 O O . PRO B 1 266 ? -17.625 -18.672 -7.23 1 98.12 266 PRO B O 1
ATOM 6073 N N . THR B 1 267 ? -19.812 -18.25 -6.723 1 98.44 267 THR B N 1
ATOM 6074 C CA . THR B 1 267 ? -19.531 -17.062 -5.922 1 98.44 267 THR B CA 1
ATOM 6075 C C . THR B 1 267 ? -19.578 -17.391 -4.434 1 98.44 267 THR B C 1
ATOM 6077 O O . THR B 1 267 ? -20.391 -18.219 -4 1 98.44 267 THR B O 1
ATOM 6080 N N . PRO B 1 268 ? -18.75 -16.797 -3.656 1 98.75 268 PRO B N 1
ATOM 6081 C CA . PRO B 1 268 ? -18.828 -16.984 -2.205 1 98.75 268 PRO B CA 1
ATOM 6082 C C . PRO B 1 268 ? -19.859 -16.078 -1.548 1 98.75 268 PRO B C 1
ATOM 6084 O O . PRO B 1 268 ? -20.188 -16.25 -0.372 1 98.75 268 PRO B O 1
ATOM 6087 N N . PHE B 1 269 ? -20.391 -15.094 -2.225 1 98.75 269 PHE B N 1
ATOM 6088 C CA . PHE B 1 269 ? -21.156 -14.008 -1.628 1 98.75 269 PHE B CA 1
ATOM 6089 C C . PHE B 1 269 ? -22.484 -14.516 -1.068 1 98.75 269 PHE B C 1
ATOM 6091 O O . PHE B 1 269 ? -23.109 -13.859 -0.228 1 98.75 269 PHE B O 1
ATOM 6098 N N . ASP B 1 270 ? -22.891 -15.703 -1.444 1 98 270 ASP B N 1
ATOM 6099 C CA . ASP B 1 270 ? -24.109 -16.297 -0.907 1 98 270 ASP B CA 1
ATOM 6100 C C . ASP B 1 270 ? -23.859 -16.922 0.465 1 98 270 ASP B C 1
ATOM 6102 O O . ASP B 1 270 ? -24.812 -17.172 1.219 1 98 270 ASP B O 1
ATOM 6106 N N . TYR B 1 271 ? -22.609 -17.109 0.773 1 98.56 271 TYR B N 1
ATOM 6107 C CA . TYR B 1 271 ? -22.297 -17.906 1.947 1 98.56 271 TYR B CA 1
ATOM 6108 C C . TYR B 1 271 ? -21.438 -17.141 2.932 1 98.56 271 TYR B C 1
ATOM 6110 O O . TYR B 1 271 ? -21.594 -17.281 4.148 1 98.56 271 TYR B O 1
ATOM 6118 N N . ALA B 1 272 ? -20.531 -16.312 2.449 1 98.81 272 ALA B N 1
ATOM 6119 C CA . ALA B 1 272 ? -19.484 -15.695 3.254 1 98.81 272 ALA B CA 1
ATOM 6120 C C . ALA B 1 272 ? -20.031 -14.516 4.055 1 98.81 272 ALA B C 1
ATOM 6122 O O . ALA B 1 272 ? -21.016 -13.891 3.656 1 98.81 272 ALA B O 1
ATOM 6123 N N . ASP B 1 273 ? -19.391 -14.211 5.172 1 98.69 273 ASP B N 1
ATOM 6124 C CA . ASP B 1 273 ? -19.672 -13.016 5.957 1 98.69 273 ASP B CA 1
ATOM 6125 C C . ASP B 1 273 ? -18.828 -11.828 5.484 1 98.69 273 ASP B C 1
ATOM 6127 O O . ASP B 1 273 ? -19.281 -10.68 5.531 1 98.69 273 ASP B O 1
ATOM 6131 N N . VAL B 1 274 ? -17.641 -12.125 5.121 1 98.88 274 VAL B N 1
ATOM 6132 C CA . VAL B 1 274 ? -16.672 -11.164 4.621 1 98.88 274 VAL B CA 1
ATOM 6133 C C . VAL B 1 274 ? -15.922 -11.758 3.424 1 98.88 274 VAL B C 1
ATOM 6135 O O . VAL B 1 274 ? -15.641 -12.953 3.396 1 98.88 274 VAL B O 1
ATOM 6138 N N . VAL B 1 275 ? -15.664 -10.945 2.416 1 98.94 275 VAL B N 1
ATOM 6139 C CA . VAL B 1 275 ? -14.891 -11.352 1.247 1 98.94 275 VAL B CA 1
ATOM 6140 C C . VAL B 1 275 ? -13.766 -10.359 0.996 1 98.94 275 VAL B C 1
ATOM 6142 O O . VAL B 1 275 ? -14 -9.148 0.952 1 98.94 275 VAL B O 1
ATOM 6145 N N . THR B 1 276 ? -12.547 -10.82 0.913 1 98.94 276 THR B N 1
ATOM 6146 C CA . THR B 1 276 ? -11.406 -9.961 0.598 1 98.94 276 THR B CA 1
ATOM 6147 C C . THR B 1 276 ? -10.836 -10.312 -0.775 1 98.94 276 THR B C 1
ATOM 6149 O O . THR B 1 276 ? -10.992 -11.438 -1.253 1 98.94 276 THR B O 1
ATOM 6152 N N . THR B 1 277 ? -10.203 -9.336 -1.382 1 98.75 277 THR B N 1
ATOM 6153 C CA . THR B 1 277 ? -9.555 -9.609 -2.662 1 98.75 277 THR B CA 1
ATOM 6154 C C . THR B 1 277 ? -8.453 -8.594 -2.939 1 98.75 277 THR B C 1
ATOM 6156 O O . THR B 1 277 ? -8.477 -7.484 -2.4 1 98.75 277 THR B O 1
ATOM 6159 N N . THR B 1 278 ? -7.461 -9.016 -3.656 1 97.94 278 THR B N 1
ATOM 6160 C CA . THR B 1 278 ? -6.594 -8.078 -4.367 1 97.94 278 THR B CA 1
ATOM 6161 C C . THR B 1 278 ? -7.227 -7.656 -5.691 1 97.94 278 THR B C 1
ATOM 6163 O O . THR B 1 278 ? -8.289 -8.156 -6.066 1 97.94 278 THR B O 1
ATOM 6166 N N . THR B 1 279 ? -6.566 -6.738 -6.453 1 98.12 279 THR B N 1
ATOM 6167 C CA . THR B 1 279 ? -7.281 -6.156 -7.582 1 98.12 279 THR B CA 1
ATOM 6168 C C . THR B 1 279 ? -6.469 -6.293 -8.867 1 98.12 279 THR B C 1
ATOM 6170 O O . THR B 1 279 ? -6.91 -5.867 -9.938 1 98.12 279 THR B O 1
ATOM 6173 N N . HIS B 1 280 ? -5.301 -6.965 -8.82 1 96.38 280 HIS B N 1
ATOM 6174 C CA . HIS B 1 280 ? -4.414 -6.902 -9.977 1 96.38 280 HIS B CA 1
ATOM 6175 C C . HIS B 1 280 ? -4.223 -8.281 -10.602 1 96.38 280 HIS B C 1
ATOM 6177 O O . HIS B 1 280 ? -3.525 -8.422 -11.609 1 96.38 280 HIS B O 1
ATOM 6183 N N . LYS B 1 281 ? -4.719 -9.336 -10.039 1 97.56 281 LYS B N 1
ATOM 6184 C CA . LYS B 1 281 ? -4.555 -10.68 -10.594 1 97.56 281 LYS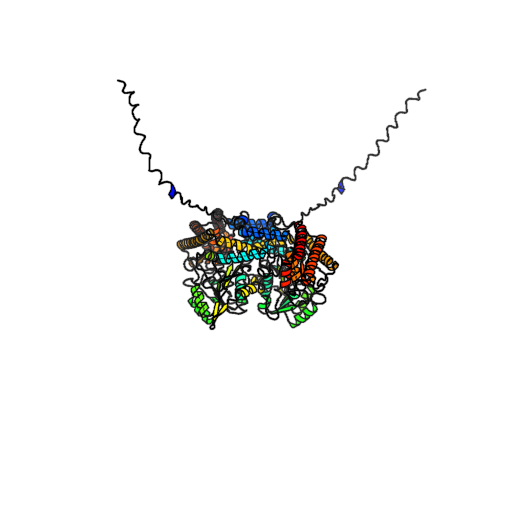 B CA 1
ATOM 6185 C C . LYS B 1 281 ? -5.559 -10.938 -11.711 1 97.56 281 LYS B C 1
ATOM 6187 O O . LYS B 1 281 ? -5.523 -10.281 -12.75 1 97.56 281 LYS B O 1
ATOM 6192 N N . THR B 1 282 ? -6.598 -11.695 -11.438 1 98.38 282 THR B N 1
ATOM 6193 C CA . THR B 1 282 ? -7.566 -12.008 -12.484 1 98.38 282 THR B CA 1
ATOM 6194 C C . THR B 1 282 ? -8.5 -10.82 -12.727 1 98.38 282 THR B C 1
ATOM 6196 O O . THR B 1 282 ? -9.172 -10.758 -13.758 1 98.38 282 THR B O 1
ATOM 6199 N N . LEU B 1 283 ? -8.5 -9.812 -11.828 1 97.94 283 LEU B N 1
ATOM 6200 C CA . LEU B 1 283 ? -9.297 -8.617 -12.023 1 97.94 283 LEU B CA 1
ATOM 6201 C C . LEU B 1 283 ? -8.578 -7.617 -12.922 1 97.94 283 LEU B C 1
ATOM 6203 O O . LEU B 1 283 ? -9.195 -6.691 -13.453 1 97.94 283 LEU B O 1
ATOM 6207 N N . ARG B 1 284 ? -7.32 -7.707 -13.062 1 97.06 284 ARG B N 1
ATOM 6208 C CA . ARG B 1 284 ? -6.512 -7.012 -14.055 1 97.06 284 ARG B CA 1
ATOM 6209 C C . ARG B 1 284 ? -6.445 -5.516 -13.758 1 97.06 284 ARG B C 1
ATOM 6211 O O . ARG B 1 284 ? -6.414 -4.699 -14.68 1 97.06 284 ARG B O 1
ATOM 6218 N N . GLY B 1 285 ? -6.582 -5.117 -12.578 1 97.12 285 GLY B N 1
ATOM 6219 C CA . GLY B 1 285 ? -6.516 -3.709 -12.219 1 97.12 285 GLY B CA 1
ATOM 6220 C C . GLY B 1 285 ? -5.176 -3.307 -11.633 1 97.12 285 GLY B C 1
ATOM 6221 O O . GLY B 1 285 ? -4.168 -3.986 -11.852 1 97.12 285 GLY B O 1
ATOM 6222 N N . GLY B 1 286 ? -5.156 -2.094 -11.117 1 97.06 286 GLY B N 1
ATOM 6223 C CA . GLY B 1 286 ? -4 -1.667 -10.344 1 97.06 286 GLY B CA 1
ATOM 6224 C C . GLY B 1 286 ? -3.869 -2.389 -9.016 1 97.06 286 GLY B C 1
ATOM 6225 O O . GLY B 1 286 ? -4.844 -2.949 -8.508 1 97.06 286 GLY B O 1
ATOM 6226 N N . ARG B 1 287 ? -2.688 -2.395 -8.469 1 97.75 287 ARG B N 1
ATOM 6227 C CA . ARG B 1 287 ? -2.43 -3.098 -7.215 1 97.75 287 ARG B CA 1
ATOM 6228 C C . ARG B 1 287 ? -3.119 -2.402 -6.047 1 97.75 287 ARG B C 1
ATOM 6230 O O . ARG B 1 287 ? -2.863 -1.229 -5.773 1 97.75 287 ARG B O 1
ATOM 6237 N N . ALA B 1 288 ? -3.965 -3.041 -5.422 1 98.25 288 ALA B N 1
ATOM 6238 C CA . ALA B 1 288 ? -4.746 -2.611 -4.266 1 98.25 288 ALA B CA 1
ATOM 6239 C C . ALA B 1 288 ? -5.5 -3.785 -3.646 1 98.25 288 ALA B C 1
ATOM 6241 O O . ALA B 1 288 ? -5.152 -4.945 -3.877 1 98.25 288 ALA B O 1
ATOM 6242 N N . GLY B 1 289 ? -6.41 -3.51 -2.719 1 98.5 289 GLY B N 1
ATOM 6243 C CA . GLY B 1 289 ? -7.258 -4.512 -2.088 1 98.5 289 GLY B CA 1
ATOM 6244 C C . GLY B 1 289 ? -8.641 -3.99 -1.743 1 98.5 289 GLY B C 1
ATOM 6245 O O . GLY B 1 289 ? -8.867 -2.777 -1.717 1 98.5 289 GLY B O 1
ATOM 6246 N N . MET B 1 290 ? -9.562 -4.895 -1.564 1 98.94 290 MET B N 1
ATOM 6247 C CA . MET B 1 290 ? -10.922 -4.57 -1.154 1 98.94 290 MET B CA 1
ATOM 6248 C C . MET B 1 290 ? -11.422 -5.543 -0.093 1 98.94 290 MET B C 1
ATOM 6250 O O . MET B 1 290 ? -10.992 -6.699 -0.056 1 98.94 290 MET B O 1
ATOM 6254 N N . ILE B 1 291 ? -12.273 -5.066 0.739 1 98.94 291 ILE B N 1
ATOM 6255 C CA . ILE B 1 291 ? -12.945 -5.883 1.738 1 98.94 291 ILE B CA 1
ATOM 6256 C C . ILE B 1 291 ? -14.461 -5.707 1.611 1 98.94 291 ILE B C 1
ATOM 6258 O O . ILE B 1 291 ? -14.992 -4.637 1.911 1 98.94 291 ILE B O 1
ATOM 6262 N N . PHE B 1 292 ? -15.125 -6.746 1.147 1 98.94 292 PHE B N 1
ATOM 6263 C CA . PHE B 1 292 ? -16.578 -6.785 1.169 1 98.94 292 PHE B CA 1
ATOM 6264 C C . PHE B 1 292 ? -17.094 -7.34 2.494 1 98.94 292 PHE B C 1
ATOM 6266 O O . PHE B 1 292 ? -16.5 -8.266 3.051 1 98.94 292 PHE B O 1
ATOM 6273 N N . PHE B 1 293 ? -18.188 -6.793 2.986 1 98.94 293 PHE B N 1
ATOM 6274 C CA . PHE B 1 293 ? -18.734 -7.258 4.254 1 98.94 293 PHE B CA 1
ATOM 6275 C C . PHE B 1 293 ? -20.266 -7.203 4.234 1 98.94 293 PHE B C 1
ATOM 6277 O O . PHE B 1 293 ? -20.844 -6.34 3.576 1 98.94 293 PHE B O 1
ATOM 6284 N N . ARG B 1 294 ? -20.891 -8.07 4.961 1 98.44 294 ARG B N 1
ATOM 6285 C CA . ARG B 1 294 ? -22.344 -8.062 5.117 1 98.44 294 ARG B CA 1
ATOM 6286 C C . ARG B 1 294 ? -22.812 -6.832 5.879 1 98.44 294 ARG B C 1
ATOM 6288 O O . ARG B 1 294 ? -22.141 -6.387 6.816 1 98.44 294 ARG B O 1
ATOM 6295 N N . LYS B 1 295 ? -23.938 -6.352 5.457 1 96.5 295 LYS B N 1
ATOM 6296 C CA . LYS B 1 295 ? -24.625 -5.254 6.133 1 96.5 295 LYS B CA 1
ATOM 6297 C C . LYS B 1 295 ? -26.125 -5.527 6.234 1 96.5 295 LYS B C 1
ATOM 6299 O O . LYS B 1 295 ? -26.625 -6.48 5.633 1 96.5 295 LYS B O 1
ATOM 6304 N N . GLY B 1 296 ? -26.797 -4.789 7.035 1 95.75 296 GLY B N 1
ATOM 6305 C CA . GLY B 1 296 ? -28.219 -4.992 7.234 1 95.75 296 GLY B CA 1
ATOM 6306 C C . GLY B 1 296 ? -28.531 -5.957 8.359 1 95.75 296 GLY B C 1
ATOM 6307 O O . GLY B 1 296 ? -27.828 -6.008 9.359 1 95.75 296 GLY B O 1
ATOM 6308 N N . VAL B 1 297 ? -29.656 -6.691 8.242 1 94.44 297 VAL B N 1
ATOM 6309 C CA . VAL B 1 297 ? -30.141 -7.547 9.312 1 94.44 297 VAL B CA 1
ATOM 6310 C C . VAL B 1 297 ? -29.391 -8.867 9.32 1 94.44 297 VAL B C 1
ATOM 6312 O O . VAL B 1 297 ? -29.344 -9.57 8.305 1 94.44 297 VAL B O 1
ATOM 6315 N N . LYS B 1 298 ? -28.812 -9.141 10.375 1 92.94 298 LYS B N 1
ATOM 6316 C CA . LYS B 1 298 ? -28.094 -10.398 10.578 1 92.94 298 LYS B CA 1
ATOM 6317 C C . LYS B 1 298 ? -29.016 -11.492 11.086 1 92.94 298 LYS B C 1
ATOM 6319 O O . LYS B 1 298 ? -28.969 -12.633 10.609 1 92.94 298 LYS B O 1
ATOM 6324 N N . SER B 1 299 ? -29.75 -11.055 12.117 1 91.44 299 SER B N 1
ATOM 6325 C CA . SER B 1 299 ? -30.703 -11.977 12.719 1 91.44 299 SER B CA 1
ATOM 6326 C C . SER B 1 299 ? -31.812 -11.227 13.469 1 91.44 299 SER B C 1
ATOM 6328 O O . SER B 1 299 ? -31.797 -10 13.523 1 91.44 299 SER B O 1
ATOM 6330 N N . VAL B 1 300 ? -32.812 -11.945 13.875 1 92.88 300 VAL B N 1
ATOM 6331 C CA . VAL B 1 300 ? -33.906 -11.422 14.719 1 92.88 300 VAL B CA 1
ATOM 6332 C C . VAL B 1 300 ? -33.938 -12.188 16.031 1 92.88 300 VAL B C 1
ATOM 6334 O O . VAL B 1 300 ? -33.938 -13.422 16.047 1 92.88 300 VAL B O 1
ATOM 6337 N N . ASP B 1 301 ? -33.875 -11.406 17.047 1 92.12 301 ASP B N 1
ATOM 6338 C CA . ASP B 1 301 ? -33.844 -12.078 18.344 1 92.12 301 ASP B CA 1
ATOM 6339 C C . ASP B 1 301 ? -35.219 -12.633 18.719 1 92.12 301 ASP B C 1
ATOM 6341 O O . ASP B 1 301 ? -36.188 -12.492 17.953 1 92.12 301 ASP B O 1
ATOM 6345 N N . LYS B 1 302 ? -35.312 -13.32 19.844 1 92.44 302 LYS B N 1
ATOM 6346 C CA . LYS B 1 302 ? -36.5 -14.023 20.297 1 92.44 302 LYS B CA 1
ATOM 6347 C C . LYS B 1 302 ? -37.656 -13.055 20.5 1 92.44 302 LYS B C 1
ATOM 6349 O O . LYS B 1 302 ? -38.812 -13.445 20.406 1 92.44 302 LYS B O 1
ATOM 6354 N N . ASN B 1 303 ? -37.375 -11.797 20.734 1 94.25 303 ASN B N 1
ATOM 6355 C CA . ASN B 1 303 ? -38.406 -10.766 20.969 1 94.25 303 ASN B CA 1
ATOM 6356 C C . ASN B 1 303 ? -38.75 -10.023 19.688 1 94.25 303 ASN B C 1
ATOM 6358 O O . ASN B 1 303 ? -39.5 -9.039 19.734 1 94.25 303 ASN B O 1
ATOM 6362 N N . GLY B 1 304 ? -38.125 -10.383 18.578 1 93.19 304 GLY B N 1
ATOM 6363 C CA . GLY B 1 304 ? -38.469 -9.797 17.297 1 93.19 304 GLY B CA 1
ATOM 6364 C C . GLY B 1 304 ? -37.594 -8.602 16.938 1 93.19 304 GLY B C 1
ATOM 6365 O O . GLY B 1 304 ? -37.812 -7.945 15.93 1 93.19 304 GLY B O 1
ATOM 6366 N N . LYS B 1 305 ? -36.688 -8.328 17.797 1 94.5 305 LYS B N 1
ATOM 6367 C CA . LYS B 1 305 ? -35.812 -7.191 17.516 1 94.5 305 LYS B CA 1
ATOM 6368 C C . LYS B 1 305 ? -34.719 -7.57 16.531 1 94.5 305 LYS B C 1
ATOM 6370 O O . LYS B 1 305 ? -34.094 -8.625 16.656 1 94.5 305 LYS B O 1
ATOM 6375 N N . GLU B 1 306 ? -34.469 -6.746 15.586 1 94.5 306 GLU B N 1
ATOM 6376 C CA . GLU B 1 306 ? -33.469 -6.98 14.562 1 94.5 306 GLU B CA 1
ATOM 6377 C C . GLU B 1 306 ? -32.062 -6.734 15.109 1 94.5 306 GLU B C 1
ATOM 6379 O O . GLU B 1 306 ? -31.812 -5.73 15.781 1 94.5 306 GLU B O 1
ATOM 6384 N N . ILE B 1 307 ? -31.281 -7.719 14.859 1 94.38 307 ILE B N 1
ATOM 6385 C CA . ILE B 1 307 ? -29.859 -7.574 15.117 1 94.38 307 ILE B CA 1
ATOM 6386 C C . ILE B 1 307 ? -29.125 -7.324 13.797 1 94.38 307 ILE B C 1
ATOM 6388 O O . ILE B 1 307 ? -29.203 -8.133 12.867 1 94.38 307 ILE B O 1
ATOM 6392 N N . LYS B 1 308 ? -28.359 -6.219 13.727 1 96.06 308 LYS B N 1
ATOM 6393 C CA . LYS B 1 308 ? -27.719 -5.812 12.484 1 96.06 308 LYS B CA 1
ATOM 6394 C C . LYS B 1 308 ? -26.234 -6.191 12.492 1 96.06 308 LYS B C 1
ATOM 6396 O O . LYS B 1 308 ? -25.625 -6.32 13.555 1 96.06 308 LYS B O 1
ATOM 6401 N N . TYR B 1 309 ? -25.734 -6.449 11.289 1 96.81 309 TYR B N 1
ATOM 6402 C CA . TYR B 1 309 ? -24.281 -6.562 11.172 1 96.81 309 TYR B CA 1
ATOM 6403 C C . TYR B 1 309 ? -23.594 -5.266 11.586 1 96.81 309 TYR B C 1
ATOM 6405 O O . TYR B 1 309 ? -24.125 -4.176 11.336 1 96.81 309 TYR B O 1
ATOM 6413 N N . ASP B 1 310 ? -22.438 -5.355 12.188 1 97.44 310 ASP B N 1
ATOM 6414 C CA . ASP B 1 310 ? -21.641 -4.176 12.539 1 97.44 310 ASP B CA 1
ATOM 6415 C C . ASP B 1 310 ? -20.281 -4.199 11.852 1 97.44 310 ASP B C 1
ATOM 6417 O O . ASP B 1 310 ? -19.328 -3.596 12.344 1 97.44 310 ASP B O 1
ATOM 6421 N N . PHE B 1 311 ? -20.219 -4.98 10.766 1 98.38 311 PHE B N 1
ATOM 6422 C CA . PHE B 1 311 ? -18.938 -5.238 10.102 1 98.38 311 PHE B CA 1
ATOM 6423 C C . PHE B 1 311 ? -18.406 -3.969 9.453 1 98.38 311 PHE B C 1
ATOM 6425 O O . PHE B 1 311 ? -17.188 -3.762 9.406 1 98.38 311 PHE B O 1
ATOM 6432 N N . GLN B 1 312 ? -19.25 -3.111 8.953 1 98.25 312 GLN B N 1
ATOM 6433 C CA . GLN B 1 312 ? -18.781 -1.907 8.273 1 98.25 312 GLN B CA 1
ATOM 6434 C C . GLN B 1 312 ? -17.922 -1.049 9.203 1 98.25 312 GLN B C 1
ATOM 6436 O O . GLN B 1 312 ? -16.812 -0.666 8.844 1 98.25 312 GLN B O 1
ATOM 6441 N N . GLN B 1 313 ? -18.453 -0.766 10.344 1 97.75 313 GLN B N 1
ATOM 6442 C CA . GLN B 1 313 ? -17.734 0.078 11.297 1 97.75 313 GLN B CA 1
ATOM 6443 C C . GLN B 1 313 ? -16.422 -0.569 11.719 1 97.75 313 GLN B C 1
ATOM 6445 O O . GLN B 1 313 ? -15.391 0.107 11.828 1 97.75 313 GLN B O 1
ATOM 6450 N N . LYS B 1 314 ? -16.453 -1.855 11.922 1 98.38 314 LYS B N 1
ATOM 6451 C CA . LYS B 1 314 ? -15.273 -2.584 12.367 1 98.38 314 LYS B CA 1
ATOM 6452 C C . LYS B 1 314 ? -14.203 -2.602 11.289 1 98.38 314 LYS B C 1
ATOM 6454 O O . LYS B 1 314 ? -13.023 -2.361 11.57 1 98.38 314 LYS B O 1
ATOM 6459 N N . VAL B 1 315 ? -14.609 -2.887 10.062 1 98.81 315 VAL B N 1
ATOM 6460 C CA . VAL B 1 315 ? -13.68 -2.967 8.938 1 98.81 315 VAL B CA 1
ATOM 6461 C C . VAL B 1 315 ? -13.086 -1.589 8.656 1 98.81 315 VAL B C 1
ATOM 6463 O O . VAL B 1 315 ? -11.875 -1.45 8.5 1 98.81 315 VAL B O 1
ATOM 6466 N N . ASP B 1 316 ? -13.945 -0.593 8.602 1 98.5 316 ASP B N 1
ATOM 6467 C CA . ASP B 1 316 ? -13.477 0.766 8.352 1 98.5 316 ASP B CA 1
ATOM 6468 C C . ASP B 1 316 ? -12.484 1.211 9.422 1 98.5 316 ASP B C 1
ATOM 6470 O O . ASP B 1 316 ? -11.461 1.831 9.109 1 98.5 316 ASP B O 1
ATOM 6474 N N . PHE B 1 317 ? -12.781 0.865 10.664 1 98 317 PHE B N 1
ATOM 6475 C CA . PHE B 1 317 ? -11.906 1.257 11.766 1 98 317 PHE B CA 1
ATOM 6476 C C . PHE B 1 317 ? -10.578 0.517 11.695 1 98 317 PHE B C 1
ATOM 6478 O O . PHE B 1 317 ? -9.523 1.09 11.984 1 98 317 PHE B O 1
ATOM 6485 N N . ALA B 1 318 ? -10.602 -0.756 11.297 1 98.62 318 ALA B N 1
ATOM 6486 C CA . ALA B 1 318 ? -9.391 -1.559 11.195 1 98.62 318 ALA B CA 1
ATOM 6487 C C . ALA B 1 318 ? -8.469 -1.03 10.094 1 98.62 318 ALA B C 1
ATOM 6489 O O . ALA B 1 318 ? -7.25 -0.991 10.258 1 98.62 318 ALA B O 1
ATOM 6490 N N . VAL B 1 319 ? -9.102 -0.688 8.969 1 98.56 319 VAL B N 1
ATOM 6491 C CA . VAL B 1 319 ? -8.32 -0.137 7.871 1 98.56 319 VAL B CA 1
ATOM 6492 C C . VAL B 1 319 ? -7.762 1.229 8.273 1 98.56 319 VAL B C 1
ATOM 6494 O O . VAL B 1 319 ? -6.543 1.423 8.312 1 98.56 319 VAL B O 1
ATOM 6497 N N . PHE B 1 320 ? -8.578 2.107 8.578 1 97.75 320 PHE B N 1
ATOM 6498 C CA . PHE B 1 320 ? -8.219 3.402 9.141 1 97.75 320 PHE B CA 1
ATOM 6499 C C . PHE B 1 320 ? -9.133 3.764 10.305 1 97.75 320 PHE B C 1
ATOM 6501 O O . PHE B 1 320 ? -10.359 3.709 10.172 1 97.75 320 PHE B O 1
ATOM 6508 N N . PRO B 1 321 ? -8.578 4.023 11.359 1 95.88 321 PRO B N 1
ATOM 6509 C CA . PRO B 1 321 ? -7.246 4.562 11.656 1 95.88 321 PRO B CA 1
ATOM 6510 C C . PRO B 1 321 ? -6.285 3.502 12.18 1 95.88 321 PRO B C 1
ATOM 6512 O O . PRO B 1 321 ? -5.125 3.807 12.469 1 95.88 321 PRO B O 1
ATOM 6515 N N . SER B 1 322 ? -6.598 2.305 12.219 1 97.31 322 SER B N 1
ATOM 6516 C CA . SER B 1 322 ? -5.801 1.345 12.969 1 97.31 322 SER B CA 1
ATOM 6517 C C . SER B 1 322 ? -4.531 0.963 12.219 1 97.31 322 SER B C 1
ATOM 6519 O O . SER B 1 322 ? -3.422 1.153 12.719 1 97.31 322 SER B O 1
ATOM 6521 N N . LEU B 1 323 ? -4.715 0.55 10.969 1 98 323 LEU B N 1
ATOM 6522 C CA . LEU B 1 323 ? -3.596 -0.119 10.32 1 98 323 LEU B CA 1
ATOM 6523 C C . LEU B 1 323 ? -2.951 0.792 9.281 1 98 323 LEU B C 1
ATOM 6525 O O . LEU B 1 323 ? -1.791 0.594 8.906 1 98 323 LEU B O 1
ATOM 6529 N N . GLN B 1 324 ? -3.732 1.728 8.75 1 97.06 324 GLN B N 1
ATOM 6530 C CA . GLN B 1 324 ? -3.232 2.594 7.691 1 97.06 324 GLN B CA 1
ATOM 6531 C C . GLN B 1 324 ? -3.488 4.062 8.008 1 97.06 324 GLN B C 1
ATOM 6533 O O . GLN B 1 324 ? -4.238 4.379 8.938 1 97.06 324 GLN B O 1
ATOM 6538 N N . GLY B 1 325 ? -2.725 4.891 7.305 1 94.25 325 GLY B N 1
ATOM 6539 C CA . GLY B 1 325 ? -3.059 6.305 7.238 1 94.25 325 GLY B CA 1
ATOM 6540 C C . GLY B 1 325 ? -3.932 6.656 6.047 1 94.25 325 GLY B C 1
ATOM 6541 O O . GLY B 1 325 ? -4.996 6.062 5.855 1 94.25 325 GLY B O 1
ATOM 6542 N N . GLY B 1 326 ? -3.451 7.508 5.227 1 93.56 326 GLY B N 1
ATOM 6543 C CA . GLY B 1 326 ? -4.227 7.918 4.062 1 93.56 326 GLY B CA 1
ATOM 6544 C C . GLY B 1 326 ? -4.289 6.855 2.984 1 93.56 326 GLY B C 1
ATOM 6545 O O . GLY B 1 326 ? -3.299 6.16 2.729 1 93.56 326 GLY B O 1
ATOM 6546 N N . PRO B 1 327 ? -5.48 6.695 2.404 1 97.31 327 PRO B N 1
ATOM 6547 C CA . PRO B 1 327 ? -5.57 5.773 1.269 1 97.31 327 PRO B CA 1
ATOM 6548 C C . PRO B 1 327 ? -4.793 6.266 0.049 1 97.31 327 PRO B C 1
ATOM 6550 O O . PRO B 1 327 ? -4.398 7.434 -0.009 1 97.31 327 PRO B O 1
ATOM 6553 N N . HIS B 1 328 ? -4.438 5.34 -0.815 1 98.25 328 HIS B N 1
ATOM 6554 C CA . HIS B 1 328 ? -3.85 5.684 -2.105 1 98.25 328 HIS B CA 1
ATOM 6555 C C . HIS B 1 328 ? -4.93 5.957 -3.148 1 98.25 328 HIS B C 1
ATOM 6557 O O . HIS B 1 328 ? -5.355 5.043 -3.859 1 98.25 328 HIS B O 1
ATOM 6563 N N . ASN B 1 329 ? -5.266 7.258 -3.285 1 98.62 329 ASN B N 1
ATOM 6564 C CA . ASN B 1 329 ? -6.387 7.664 -4.129 1 98.62 329 ASN B CA 1
ATOM 6565 C C . ASN B 1 329 ? -6.152 7.281 -5.59 1 98.62 329 ASN B C 1
ATOM 6567 O O . ASN B 1 329 ? -7.102 6.957 -6.309 1 98.62 329 ASN B O 1
ATOM 6571 N N . HIS B 1 330 ? -4.918 7.348 -6.051 1 98.62 330 HIS B N 1
ATOM 6572 C CA . HIS B 1 330 ? -4.598 6.953 -7.418 1 98.62 330 HIS B CA 1
ATOM 6573 C C . HIS B 1 330 ? -4.867 5.469 -7.637 1 98.62 330 HIS B C 1
ATOM 6575 O O . HIS B 1 330 ? -5.359 5.074 -8.695 1 98.62 330 HIS B O 1
ATOM 6581 N N . ALA B 1 331 ? -4.555 4.633 -6.66 1 98.62 331 ALA B N 1
ATOM 6582 C CA . ALA B 1 331 ? -4.836 3.201 -6.754 1 98.62 331 ALA B CA 1
ATOM 6583 C C . ALA B 1 331 ? -6.336 2.938 -6.766 1 98.62 331 ALA B C 1
ATOM 6585 O O . ALA B 1 331 ? -6.82 2.09 -7.523 1 98.62 331 ALA B O 1
ATOM 6586 N N . ILE B 1 332 ? -7.062 3.68 -5.91 1 98.81 332 ILE B N 1
ATOM 6587 C CA . ILE B 1 332 ? -8.508 3.529 -5.855 1 98.81 332 ILE B CA 1
ATOM 6588 C C . ILE B 1 332 ? -9.117 3.883 -7.211 1 98.81 332 ILE B C 1
ATOM 6590 O O . ILE B 1 332 ? -10.023 3.195 -7.695 1 98.81 332 ILE B O 1
ATOM 6594 N N . ALA B 1 333 ? -8.609 4.914 -7.824 1 98.88 333 ALA B N 1
ATOM 6595 C CA . ALA B 1 333 ? -9.078 5.293 -9.156 1 98.88 333 ALA B CA 1
ATOM 6596 C C . ALA B 1 333 ? -8.781 4.203 -10.18 1 98.88 333 ALA B C 1
ATOM 6598 O O . ALA B 1 333 ? -9.617 3.893 -11.031 1 98.88 333 ALA B O 1
ATOM 6599 N N . SER B 1 334 ? -7.605 3.668 -10.141 1 98.81 334 SER B N 1
ATOM 6600 C CA . SER B 1 334 ? -7.211 2.586 -11.039 1 98.81 334 SER B CA 1
ATOM 6601 C C . SER B 1 334 ? -8.125 1.378 -10.883 1 98.81 334 SER B C 1
ATOM 6603 O O . SER B 1 334 ? -8.531 0.764 -11.867 1 98.81 334 SER B O 1
ATOM 6605 N N . VAL B 1 335 ? -8.469 1.034 -9.672 1 98.88 335 VAL B N 1
ATOM 6606 C CA . VAL B 1 335 ? -9.359 -0.086 -9.375 1 98.88 335 VAL B CA 1
ATOM 6607 C C . VAL B 1 335 ? -10.75 0.205 -9.93 1 98.88 335 VAL B C 1
ATOM 6609 O O . VAL B 1 335 ? -11.406 -0.683 -10.477 1 98.88 335 VAL B O 1
ATOM 6612 N N . ALA B 1 336 ? -11.164 1.438 -9.75 1 98.94 336 ALA B N 1
ATOM 6613 C CA . ALA B 1 336 ? -12.484 1.817 -10.266 1 98.94 336 ALA B CA 1
ATOM 6614 C C . ALA B 1 336 ? -12.57 1.604 -11.773 1 98.94 336 ALA B C 1
ATOM 6616 O O . ALA B 1 336 ? -13.602 1.172 -12.289 1 98.94 336 ALA B O 1
ATOM 6617 N N . VAL B 1 337 ? -11.523 1.901 -12.477 1 98.88 337 VAL B N 1
ATOM 6618 C CA . VAL B 1 337 ? -11.469 1.694 -13.922 1 98.88 337 VAL B CA 1
ATOM 6619 C C . VAL B 1 337 ? -11.57 0.203 -14.234 1 98.88 337 VAL B C 1
ATOM 6621 O O . VAL B 1 337 ? -12.336 -0.205 -15.109 1 98.88 337 VAL B O 1
ATOM 6624 N N . ALA B 1 338 ? -10.836 -0.591 -13.539 1 98.75 338 ALA B N 1
ATOM 6625 C CA . ALA B 1 338 ? -10.844 -2.037 -13.75 1 98.75 338 ALA B CA 1
ATOM 6626 C C . ALA B 1 338 ? -12.227 -2.625 -13.477 1 98.75 338 ALA B C 1
ATOM 6628 O O . ALA B 1 338 ? -12.664 -3.537 -14.172 1 98.75 338 ALA B O 1
ATOM 6629 N N . LEU B 1 339 ? -12.844 -2.104 -12.398 1 98.88 339 LEU B N 1
ATOM 6630 C CA . LEU B 1 339 ? -14.172 -2.598 -12.039 1 98.88 339 LEU B CA 1
ATOM 6631 C C . LEU B 1 339 ? -15.188 -2.26 -13.117 1 98.88 339 LEU B C 1
ATOM 6633 O O . LEU B 1 339 ? -16.094 -3.051 -13.391 1 98.88 339 LEU B O 1
ATOM 6637 N N . LYS B 1 340 ? -15.055 -1.104 -13.703 1 98.81 340 LYS B N 1
ATOM 6638 C CA . LYS B 1 340 ? -15.898 -0.78 -14.844 1 98.81 340 LYS B CA 1
ATOM 6639 C C . LYS B 1 340 ? -15.68 -1.763 -15.992 1 98.81 340 LYS B C 1
ATOM 6641 O O . LYS B 1 340 ? -16.641 -2.244 -16.594 1 98.81 340 LYS B O 1
ATOM 6646 N N . GLN B 1 341 ? -14.461 -2.041 -16.297 1 98.44 341 GLN B N 1
ATOM 6647 C CA . GLN B 1 341 ? -14.109 -2.992 -17.359 1 98.44 341 GLN B CA 1
ATOM 6648 C C . GLN B 1 341 ? -14.672 -4.379 -17.047 1 98.44 341 GLN B C 1
ATOM 6650 O O . GLN B 1 341 ? -15.141 -5.082 -17.938 1 98.44 341 GLN B O 1
ATOM 6655 N N . ALA B 1 342 ? -14.703 -4.758 -15.789 1 98.44 342 ALA B N 1
ATOM 6656 C CA . ALA B 1 342 ? -15.125 -6.086 -15.352 1 98.44 342 ALA B CA 1
ATOM 6657 C C . ALA B 1 342 ? -16.625 -6.285 -15.578 1 98.44 342 ALA B C 1
ATOM 6659 O O . ALA B 1 342 ? -17.109 -7.418 -15.594 1 98.44 342 ALA B O 1
ATOM 6660 N N . MET B 1 343 ? -17.328 -5.219 -15.773 1 98.06 343 MET B N 1
ATOM 6661 C CA . MET B 1 343 ? -18.766 -5.285 -15.969 1 98.06 343 MET B CA 1
ATOM 6662 C C . MET B 1 343 ? -19.125 -5.375 -17.453 1 98.06 343 MET B C 1
ATOM 6664 O O . MET B 1 343 ? -20.281 -5.531 -17.812 1 98.06 343 MET B O 1
ATOM 6668 N N . SER B 1 344 ? -18.094 -5.367 -18.312 1 97.25 344 SER B N 1
ATOM 6669 C CA . SER B 1 344 ? -18.328 -5.391 -19.75 1 97.25 344 SER B CA 1
ATOM 6670 C C . SER B 1 344 ? -18.484 -6.82 -20.266 1 97.25 344 SER B C 1
ATOM 6672 O O . SER B 1 344 ? -17.969 -7.762 -19.656 1 97.25 344 SER B O 1
ATOM 6674 N N . PRO B 1 345 ? -19.219 -7 -21.359 1 97.44 345 PRO B N 1
ATOM 6675 C CA . PRO B 1 345 ? -19.281 -8.328 -21.984 1 97.44 345 PRO B CA 1
ATOM 6676 C C . PRO B 1 345 ? -17.922 -8.828 -22.469 1 97.44 345 PRO B C 1
ATOM 6678 O O . PRO B 1 345 ? -17.656 -10.031 -22.422 1 97.44 345 PRO B O 1
ATOM 6681 N N . GLU B 1 346 ? -17.094 -7.898 -22.891 1 96.69 346 GLU B N 1
ATOM 6682 C CA . GLU B 1 346 ? -15.758 -8.266 -23.328 1 96.69 346 GLU B CA 1
ATOM 6683 C C . GLU B 1 346 ? -14.961 -8.906 -22.188 1 96.69 346 GLU B C 1
ATOM 6685 O O . GLU B 1 346 ? -14.18 -9.828 -22.422 1 96.69 346 GLU B O 1
ATOM 6690 N N . PHE B 1 347 ? -15.211 -8.414 -21.031 1 97.94 347 PHE B N 1
ATOM 6691 C CA . PHE B 1 347 ? -14.508 -8.969 -19.875 1 97.94 347 PHE B CA 1
ATOM 6692 C C . PHE B 1 347 ? -14.984 -10.383 -19.578 1 97.94 347 PHE B C 1
ATOM 6694 O O . PHE B 1 347 ? -14.188 -11.25 -19.219 1 97.94 347 PHE B O 1
ATOM 6701 N N . ARG B 1 348 ? -16.203 -10.625 -19.594 1 98.06 348 ARG B N 1
ATOM 6702 C CA . ARG B 1 348 ? -16.719 -11.977 -19.406 1 98.06 348 ARG B CA 1
ATOM 6703 C C . ARG B 1 348 ? -16.141 -12.93 -20.453 1 98.06 348 ARG B C 1
ATOM 6705 O O . ARG B 1 348 ? -15.75 -14.055 -20.125 1 98.06 348 ARG B O 1
ATOM 6712 N N . GLU B 1 349 ? -16.094 -12.477 -21.703 1 98.19 349 GLU B N 1
ATOM 6713 C CA . GLU B 1 349 ? -15.508 -13.289 -22.75 1 98.19 349 GLU B CA 1
ATOM 6714 C C . GLU B 1 349 ? -14.047 -13.617 -22.438 1 98.19 349 GLU B C 1
ATOM 6716 O O . GLU B 1 349 ? -13.594 -14.742 -22.672 1 98.19 349 GLU B O 1
ATOM 6721 N N . TYR B 1 350 ? -13.367 -12.617 -22.078 1 98 350 TYR B N 1
ATOM 6722 C CA . TYR B 1 350 ? -11.977 -12.789 -21.672 1 98 350 TYR B CA 1
ATOM 6723 C C . TYR B 1 350 ? -11.852 -13.867 -20.609 1 98 350 TYR B C 1
ATOM 6725 O O . TYR B 1 350 ? -10.969 -14.727 -20.672 1 98 350 TYR B O 1
ATOM 6733 N N . GLN B 1 351 ? -12.719 -13.852 -19.547 1 98.69 351 GLN B N 1
ATOM 6734 C CA . GLN B 1 351 ? -12.641 -14.812 -18.453 1 98.69 351 GLN B CA 1
ATOM 6735 C C . GLN B 1 351 ? -13.023 -16.203 -18.922 1 98.69 351 GLN B C 1
ATOM 6737 O O . GLN B 1 351 ? -12.43 -17.203 -18.5 1 98.69 351 GLN B O 1
ATOM 6742 N N . GLU B 1 352 ? -14 -16.297 -19.75 1 98.75 352 GLU B N 1
ATOM 6743 C CA . GLU B 1 352 ? -14.352 -17.578 -20.344 1 98.75 352 GLU B CA 1
ATOM 6744 C C . GLU B 1 352 ? -13.172 -18.172 -21.109 1 98.75 352 GLU B C 1
ATOM 6746 O O . GLU B 1 352 ? -12.898 -19.359 -21.016 1 98.75 352 GLU B O 1
ATOM 6751 N N . GLN B 1 353 ? -12.539 -17.297 -21.875 1 98.75 353 GLN B N 1
ATOM 6752 C CA . GLN B 1 353 ? -11.367 -17.719 -22.625 1 98.75 353 GLN B CA 1
ATOM 6753 C C . GLN B 1 353 ? -10.25 -18.172 -21.688 1 98.75 353 GLN B C 1
ATOM 6755 O O . GLN B 1 353 ? -9.5 -19.109 -22.016 1 98.75 353 GLN B O 1
ATOM 6760 N N . THR B 1 354 ? -10.078 -17.5 -20.594 1 98.75 354 THR B N 1
ATOM 6761 C CA . THR B 1 354 ? -9.086 -17.891 -19.594 1 98.75 354 THR B CA 1
ATOM 6762 C C . THR B 1 354 ? -9.32 -19.328 -19.125 1 98.75 354 THR B C 1
ATOM 6764 O O . THR B 1 354 ? -8.375 -20.109 -19.016 1 98.75 354 THR B O 1
ATOM 6767 N N . LEU B 1 355 ? -10.539 -19.672 -18.844 1 98.88 355 LEU B N 1
ATOM 6768 C CA . LEU B 1 355 ? -10.883 -21.016 -18.422 1 98.88 355 LEU B CA 1
ATOM 6769 C C . LEU B 1 355 ? -10.617 -22.031 -19.531 1 98.88 355 LEU B C 1
ATOM 6771 O O . LEU B 1 355 ? -10.086 -23.109 -19.266 1 98.88 355 LEU B O 1
ATOM 6775 N N . LYS B 1 356 ? -10.977 -21.641 -20.734 1 98.88 356 LYS B N 1
ATOM 6776 C CA . LYS B 1 356 ? -10.719 -22.516 -21.875 1 98.88 356 LYS B CA 1
ATOM 6777 C C . LYS B 1 356 ? -9.227 -22.75 -22.062 1 98.88 356 LYS B C 1
ATOM 6779 O O . LYS B 1 356 ? -8.797 -23.875 -22.328 1 98.88 356 LYS B O 1
ATOM 6784 N N . ASN B 1 357 ? -8.508 -21.656 -21.969 1 98.88 357 ASN B N 1
ATOM 6785 C CA . ASN B 1 357 ? -7.059 -21.75 -22.109 1 98.88 357 ASN B CA 1
ATOM 6786 C C . ASN B 1 357 ? -6.43 -22.625 -21.031 1 98.88 357 ASN B C 1
ATOM 6788 O O . ASN B 1 357 ? -5.531 -23.422 -21.312 1 98.88 357 ASN B O 1
ATOM 6792 N N . ALA B 1 358 ? -6.863 -22.484 -19.797 1 98.88 358 ALA B N 1
ATOM 6793 C CA . ALA B 1 358 ? -6.352 -23.297 -18.703 1 98.88 358 ALA B CA 1
ATOM 6794 C C . ALA B 1 358 ? -6.652 -24.781 -18.953 1 98.88 358 ALA B C 1
ATOM 6796 O O . ALA B 1 358 ? -5.797 -25.641 -18.719 1 98.88 358 ALA B O 1
ATOM 6797 N N . LYS B 1 359 ? -7.793 -25.078 -19.375 1 98.75 359 LYS B N 1
ATOM 6798 C CA . LYS B 1 359 ? -8.195 -26.453 -19.672 1 98.75 359 LYS B CA 1
ATOM 6799 C C . LYS B 1 359 ? -7.383 -27.016 -20.844 1 98.75 359 LYS B C 1
ATOM 6801 O O . LYS B 1 359 ? -6.992 -28.188 -20.812 1 98.75 359 LYS B O 1
ATOM 6806 N N . ALA B 1 360 ? -7.168 -26.203 -21.859 1 98.88 360 ALA B N 1
ATOM 6807 C CA . ALA B 1 360 ? -6.355 -26.625 -22.984 1 98.88 360 ALA B CA 1
ATOM 6808 C C . ALA B 1 360 ? -4.93 -26.938 -22.547 1 98.88 360 ALA B C 1
ATOM 6810 O O . ALA B 1 360 ? -4.332 -27.922 -23.016 1 98.88 360 ALA B O 1
ATOM 6811 N N . MET B 1 361 ? -4.41 -26.109 -21.734 1 98.81 361 MET B N 1
ATOM 6812 C CA . MET B 1 361 ? -3.076 -26.328 -21.188 1 98.81 361 MET B CA 1
ATOM 6813 C C . MET B 1 361 ? -3.018 -27.641 -20.422 1 98.81 361 MET B C 1
ATOM 6815 O O . MET B 1 361 ? -2.09 -28.438 -20.594 1 98.81 361 MET B O 1
ATOM 6819 N N . ALA B 1 362 ? -4.016 -27.906 -19.562 1 98.75 362 ALA B N 1
ATOM 6820 C CA . ALA B 1 362 ? -4.09 -29.141 -18.781 1 98.75 362 ALA B CA 1
ATOM 6821 C C . ALA B 1 362 ? -4.164 -30.359 -19.703 1 98.75 362 ALA B C 1
ATOM 6823 O O . ALA B 1 362 ? -3.443 -31.344 -19.5 1 98.75 362 ALA B O 1
ATOM 6824 N N . LYS B 1 363 ? -4.992 -30.266 -20.656 1 98.69 363 LYS B N 1
ATOM 6825 C CA . LYS B 1 363 ? -5.172 -31.375 -21.594 1 98.69 363 LYS B CA 1
ATOM 6826 C C . LYS B 1 363 ? -3.875 -31.688 -22.344 1 98.69 363 LYS B C 1
ATOM 6828 O O . LYS B 1 363 ? -3.506 -32.844 -22.5 1 98.69 363 LYS B O 1
ATOM 6833 N N . ALA B 1 364 ? -3.258 -30.656 -22.781 1 98.81 364 ALA B N 1
ATOM 6834 C CA . ALA B 1 364 ? -2.014 -30.828 -23.531 1 98.81 364 ALA B CA 1
ATOM 6835 C C . ALA B 1 364 ? -0.93 -31.453 -22.656 1 98.81 364 ALA B C 1
ATOM 6837 O O . ALA B 1 364 ? -0.158 -32.281 -23.125 1 98.81 364 ALA B O 1
ATOM 6838 N N . LEU B 1 365 ? -0.841 -31.062 -21.438 1 98.75 365 LEU B N 1
ATOM 6839 C CA . LEU B 1 365 ? 0.141 -31.609 -20.516 1 98.75 365 LEU B CA 1
ATOM 6840 C C . LEU B 1 365 ? -0.15 -33.094 -20.234 1 98.75 365 LEU B C 1
ATOM 6842 O O . LEU B 1 365 ? 0.765 -33.906 -20.219 1 98.75 365 LEU B O 1
ATOM 6846 N N . ILE B 1 366 ? -1.354 -33.406 -20.016 1 98.44 366 ILE B N 1
ATOM 6847 C CA . ILE B 1 366 ? -1.755 -34.781 -19.75 1 98.44 366 ILE B CA 1
ATOM 6848 C C . ILE B 1 366 ? -1.458 -35.656 -20.969 1 98.44 366 ILE B C 1
ATOM 6850 O O . ILE B 1 366 ? -0.988 -36.781 -20.828 1 98.44 366 ILE B O 1
ATOM 6854 N N . ALA B 1 367 ? -1.736 -35.125 -22.062 1 98.44 367 ALA B N 1
ATOM 6855 C CA . ALA B 1 367 ? -1.469 -35.844 -23.297 1 98.44 367 ALA B CA 1
ATOM 6856 C C . ALA B 1 367 ? 0.013 -36.188 -23.438 1 98.44 367 ALA B C 1
ATOM 6858 O O . ALA B 1 367 ? 0.375 -37.188 -24.047 1 98.44 367 ALA B O 1
ATOM 6859 N N . LYS B 1 368 ? 0.805 -35.375 -22.859 1 98 368 LYS B N 1
ATOM 6860 C CA . LYS B 1 368 ? 2.244 -35.625 -22.875 1 98 368 LYS B CA 1
ATOM 6861 C C . LYS B 1 368 ? 2.678 -36.438 -21.656 1 98 368 LYS B C 1
ATOM 6863 O O . LYS B 1 368 ? 3.869 -36.5 -21.344 1 98 368 LYS B O 1
ATOM 6868 N N . LYS B 1 369 ? 1.736 -36.938 -20.891 1 97.69 369 LYS B N 1
ATOM 6869 C CA . LYS B 1 369 ? 1.91 -37.875 -19.797 1 97.69 369 LYS B CA 1
ATOM 6870 C C . LYS B 1 369 ? 2.453 -37.188 -18.547 1 97.69 369 LYS B C 1
ATOM 6872 O O . LYS B 1 369 ? 3.221 -37.75 -17.781 1 97.69 369 LYS B O 1
ATOM 6877 N N . TYR B 1 370 ? 2.137 -35.938 -18.484 1 98.25 370 TYR B N 1
ATOM 6878 C CA . TYR B 1 370 ? 2.428 -35.25 -17.219 1 98.25 370 TYR B CA 1
ATOM 6879 C C . TYR B 1 370 ? 1.307 -35.469 -16.219 1 98.25 370 TYR B C 1
ATOM 6881 O O . TYR B 1 370 ? 0.182 -35.812 -16.594 1 98.25 370 TYR B O 1
ATOM 6889 N N . THR B 1 371 ? 1.68 -35.312 -14.953 1 97.12 371 THR B N 1
ATOM 6890 C CA . THR B 1 371 ? 0.719 -35.438 -13.859 1 97.12 371 THR B CA 1
ATOM 6891 C C . THR B 1 371 ? 0.322 -34.062 -13.305 1 97.12 371 THR B C 1
ATOM 6893 O O . THR B 1 371 ? 1.184 -33.25 -13.023 1 97.12 371 THR B O 1
ATOM 6896 N N . LEU B 1 372 ? -0.958 -33.875 -13.172 1 97.56 372 LEU B N 1
ATOM 6897 C CA . LEU B 1 372 ? -1.493 -32.656 -12.57 1 97.56 372 LEU B CA 1
ATOM 6898 C C . LEU B 1 372 ? -2.139 -32.969 -11.219 1 97.56 372 LEU B C 1
ATOM 6900 O O . LEU B 1 372 ? -2.826 -33.969 -11.062 1 97.56 372 LEU B O 1
ATOM 6904 N N . VAL B 1 373 ? -1.842 -32.125 -10.227 1 95.44 373 VAL B N 1
ATOM 6905 C CA . VAL B 1 373 ? -2.531 -32.25 -8.945 1 95.44 373 VAL B CA 1
ATOM 6906 C C . VAL B 1 373 ? -4.039 -32.156 -9.156 1 95.44 373 VAL B C 1
ATOM 6908 O O . VAL B 1 373 ? -4.516 -31.25 -9.852 1 95.44 373 VAL B O 1
ATOM 6911 N N . SER B 1 374 ? -4.809 -33.062 -8.648 1 96.12 374 SER B N 1
ATOM 6912 C CA . SER B 1 374 ? -6.262 -33.156 -8.719 1 96.12 374 SER B CA 1
ATOM 6913 C C . SER B 1 374 ? -6.723 -33.5 -10.133 1 96.12 374 SER B C 1
ATOM 6915 O O . SER B 1 374 ? -7.906 -33.406 -10.453 1 96.12 374 SER B O 1
ATOM 6917 N N . GLY B 1 375 ? -5.883 -33.688 -11.094 1 96.25 375 GLY B N 1
ATOM 6918 C CA . GLY B 1 375 ? -6.168 -34.312 -12.383 1 96.25 375 GLY B CA 1
ATOM 6919 C C . GLY B 1 375 ? -6.566 -33.312 -13.445 1 96.25 375 GLY B C 1
ATOM 6920 O O . GLY B 1 375 ? -6.906 -33.688 -14.562 1 96.25 375 GLY B O 1
ATOM 6921 N N . GLY B 1 376 ? -6.543 -32.094 -13.109 1 97.25 376 GLY B N 1
ATOM 6922 C CA . GLY B 1 376 ? -6.938 -31.062 -14.055 1 97.25 376 GLY B CA 1
ATOM 6923 C C . GLY B 1 376 ? -7.172 -29.703 -13.406 1 97.25 376 GLY B C 1
ATOM 6924 O O . GLY B 1 376 ? -6.461 -29.328 -12.469 1 97.25 376 GLY B O 1
ATOM 6925 N N . THR B 1 377 ? -8.047 -28.938 -14.055 1 98.5 377 THR B N 1
ATOM 6926 C CA . THR B 1 377 ? -8.344 -27.609 -13.5 1 98.5 377 THR B CA 1
ATOM 6927 C C . THR B 1 377 ? -9.773 -27.188 -13.836 1 98.5 377 THR B C 1
ATOM 6929 O O . THR B 1 377 ? -10.312 -27.578 -14.875 1 98.5 377 THR B O 1
ATOM 6932 N N . ASP B 1 378 ? -10.391 -26.484 -12.922 1 98.56 378 ASP B N 1
ATOM 6933 C CA . ASP B 1 378 ? -11.703 -25.875 -13.117 1 98.56 378 ASP B CA 1
ATOM 6934 C C . ASP B 1 378 ? -11.625 -24.344 -13.055 1 98.56 378 ASP B C 1
ATOM 6936 O O . ASP B 1 378 ? -12.641 -23.656 -13.141 1 98.56 378 ASP B O 1
ATOM 6940 N N . ASN B 1 379 ? -10.414 -23.844 -12.852 1 98.06 379 ASN B N 1
ATOM 6941 C CA . ASN B 1 379 ? -10.258 -22.406 -12.75 1 98.06 379 ASN B CA 1
ATOM 6942 C C . ASN B 1 379 ? -9.094 -21.906 -13.594 1 98.06 379 ASN B C 1
ATOM 6944 O O . ASN B 1 379 ? -8.867 -22.391 -14.703 1 98.06 379 ASN B O 1
ATOM 6948 N N . HIS B 1 380 ? -8.367 -20.859 -13.172 1 98.69 380 HIS B N 1
ATOM 6949 C CA . HIS B 1 380 ? -7.465 -20.125 -14.055 1 98.69 380 HIS B CA 1
ATOM 6950 C C . HIS B 1 380 ? -6.051 -20.688 -13.992 1 98.69 380 HIS B C 1
ATOM 6952 O O . HIS B 1 380 ? -5.156 -20.234 -14.703 1 98.69 380 HIS B O 1
ATOM 6958 N N . LEU B 1 381 ? -5.805 -21.719 -13.133 1 98.62 381 LEU B N 1
ATOM 6959 C CA . LEU B 1 381 ? -4.441 -22.203 -12.93 1 98.62 381 LEU B CA 1
ATOM 6960 C C . LEU B 1 381 ? -4.406 -23.719 -12.828 1 98.62 381 LEU B C 1
ATOM 6962 O O . LEU B 1 381 ? -5.457 -24.375 -12.758 1 98.62 381 LEU B O 1
ATOM 6966 N N . LEU B 1 382 ? -3.242 -24.312 -12.945 1 98 382 LEU B N 1
ATOM 6967 C CA . LEU B 1 382 ? -3.023 -25.719 -12.688 1 98 382 LEU B CA 1
ATOM 6968 C C . LEU B 1 382 ? -1.668 -25.953 -12.031 1 98 382 LEU B C 1
ATOM 6970 O O . LEU B 1 382 ? -0.811 -25.062 -12.039 1 98 382 LEU B O 1
ATOM 6974 N N . LEU B 1 383 ? -1.577 -27.078 -11.383 1 97.19 383 LEU B N 1
ATOM 6975 C CA . LEU B 1 383 ? -0.352 -27.469 -10.695 1 97.19 383 LEU B CA 1
ATOM 6976 C C . LEU B 1 383 ? 0.281 -28.688 -11.359 1 97.19 383 LEU B C 1
ATOM 6978 O O . LEU B 1 383 ? -0.295 -29.766 -11.352 1 97.19 383 LEU B O 1
ATOM 6982 N N . LEU B 1 384 ? 1.424 -28.484 -11.906 1 97.88 384 LEU B N 1
ATOM 6983 C CA . LEU B 1 384 ? 2.184 -29.547 -12.547 1 97.88 384 LEU B CA 1
ATOM 6984 C C . LEU B 1 384 ? 3.064 -30.266 -11.539 1 97.88 384 LEU B C 1
ATOM 6986 O O . LEU B 1 384 ? 3.949 -29.672 -10.93 1 97.88 384 LEU B O 1
ATOM 6990 N N . ASP B 1 385 ? 2.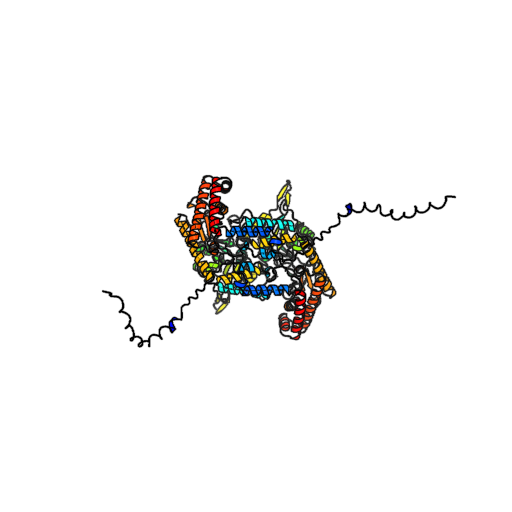773 -31.516 -11.328 1 95.94 385 ASP B N 1
ATOM 6991 C CA . ASP B 1 385 ? 3.592 -32.344 -10.469 1 95.94 385 ASP B CA 1
ATOM 6992 C C . ASP B 1 385 ? 4.719 -33.031 -11.258 1 95.94 385 ASP B C 1
ATOM 6994 O O . ASP B 1 385 ? 4.469 -33.875 -12.109 1 95.94 385 ASP B O 1
ATOM 6998 N N . LEU B 1 386 ? 5.906 -32.656 -10.922 1 97.06 386 LEU B N 1
ATOM 6999 C CA . LEU B 1 386 ? 7.055 -33.094 -11.711 1 97.06 386 LEU B CA 1
ATOM 7000 C C . LEU B 1 386 ? 7.707 -34.312 -11.094 1 97.06 386 LEU B C 1
ATOM 7002 O O . LEU B 1 386 ? 8.625 -34.906 -11.672 1 97.06 386 LEU B O 1
ATOM 7006 N N . ARG B 1 387 ? 7.309 -34.781 -9.938 1 93.19 387 ARG B N 1
ATOM 7007 C CA . ARG B 1 387 ? 7.934 -35.875 -9.195 1 93.19 387 ARG B CA 1
ATOM 7008 C C . ARG B 1 387 ? 7.867 -37.188 -9.977 1 93.19 387 ARG B C 1
ATOM 7010 O O . ARG B 1 387 ? 8.836 -37.938 -10.008 1 93.19 387 ARG B O 1
ATOM 7017 N N . PRO B 1 388 ? 6.773 -37.375 -10.602 1 95.19 388 PRO B N 1
ATOM 7018 C CA . PRO B 1 388 ? 6.707 -38.625 -11.375 1 95.19 388 PRO B CA 1
ATOM 7019 C C . PRO B 1 388 ? 7.719 -38.656 -12.516 1 95.19 388 PRO B C 1
ATOM 7021 O O . PRO B 1 388 ? 8.062 -39.75 -13 1 95.19 388 PRO B O 1
ATOM 7024 N N . LYS B 1 389 ? 8.133 -37.594 -12.969 1 95.88 389 LYS B N 1
ATOM 7025 C CA . LYS B 1 389 ? 9.117 -37.5 -14.047 1 95.88 389 LYS B CA 1
ATOM 7026 C C . LYS B 1 389 ? 10.539 -37.438 -13.492 1 95.88 389 LYS B C 1
ATOM 7028 O O . LYS B 1 389 ? 11.492 -37.25 -14.25 1 95.88 389 LYS B O 1
ATOM 7033 N N . GLY B 1 390 ? 10.633 -37.469 -12.164 1 94.31 390 GLY B N 1
ATOM 7034 C CA . GLY B 1 390 ? 11.938 -37.406 -11.531 1 94.31 390 GLY B CA 1
ATOM 7035 C C . GLY B 1 390 ? 12.539 -36 -11.547 1 94.31 390 GLY B C 1
ATOM 7036 O O . GLY B 1 390 ? 13.758 -35.844 -11.531 1 94.31 390 GLY B O 1
ATOM 7037 N N . LEU B 1 391 ? 11.797 -35.031 -11.625 1 95.88 391 LEU B N 1
ATOM 7038 C CA . LEU B 1 391 ? 12.227 -33.656 -11.672 1 95.88 391 LEU B CA 1
ATOM 7039 C C . LEU B 1 391 ? 11.586 -32.844 -10.547 1 95.88 391 LEU B C 1
ATOM 7041 O O . LEU B 1 391 ? 10.734 -33.344 -9.812 1 95.88 391 LEU B O 1
ATOM 7045 N N . ASP B 1 392 ? 12.109 -31.594 -10.297 1 95.06 392 ASP B N 1
ATOM 7046 C CA . ASP B 1 392 ? 11.523 -30.703 -9.305 1 95.06 392 ASP B CA 1
ATOM 7047 C C . ASP B 1 392 ? 11.305 -29.312 -9.883 1 95.06 392 ASP B C 1
ATOM 7049 O O . ASP B 1 392 ? 11.766 -29 -10.984 1 95.06 392 ASP B O 1
ATOM 7053 N N . GLY B 1 393 ? 10.539 -28.562 -9.133 1 95.44 393 GLY B N 1
ATOM 7054 C CA . GLY B 1 393 ? 10.133 -27.25 -9.617 1 95.44 393 GLY B CA 1
ATOM 7055 C C . GLY B 1 393 ? 11.281 -26.266 -9.703 1 95.44 393 GLY B C 1
ATOM 7056 O O . GLY B 1 393 ? 11.297 -25.406 -10.586 1 95.44 393 GLY B O 1
ATOM 7057 N N . ALA B 1 394 ? 12.227 -26.344 -8.805 1 94.38 394 ALA B N 1
ATOM 7058 C CA . ALA B 1 394 ? 13.344 -25.391 -8.773 1 94.38 394 ALA B CA 1
ATOM 7059 C C . ALA B 1 394 ? 14.188 -25.5 -10.039 1 94.38 394 ALA B C 1
ATOM 7061 O O . ALA B 1 394 ? 14.586 -24.484 -10.617 1 94.38 394 ALA B O 1
ATOM 7062 N N . ARG B 1 395 ? 14.469 -26.703 -10.469 1 96 395 ARG B N 1
ATOM 7063 C CA . ARG B 1 395 ? 15.281 -26.938 -11.648 1 96 395 ARG B CA 1
ATOM 7064 C C . ARG B 1 395 ? 14.539 -26.531 -12.922 1 96 395 ARG B C 1
ATOM 7066 O O . ARG B 1 395 ? 15.102 -25.891 -13.797 1 96 395 ARG B O 1
ATOM 7073 N N . LEU B 1 396 ? 13.312 -26.922 -12.984 1 97.19 396 LEU B N 1
ATOM 7074 C CA . LEU B 1 396 ? 12.555 -26.547 -14.172 1 97.19 396 LEU B CA 1
ATOM 7075 C C . LEU B 1 396 ? 12.414 -25.031 -14.273 1 97.19 396 LEU B C 1
ATOM 7077 O O . LEU B 1 396 ? 12.539 -24.469 -15.359 1 97.19 396 LEU B O 1
ATOM 7081 N N . GLU B 1 397 ? 12.062 -24.391 -13.164 1 95.94 397 GLU B N 1
ATOM 7082 C CA . GLU B 1 397 ? 11.93 -22.938 -13.148 1 95.94 397 GLU B CA 1
ATOM 7083 C C . GLU B 1 397 ? 13.203 -22.266 -13.648 1 95.94 397 GLU B C 1
ATOM 7085 O O . GLU B 1 397 ? 13.141 -21.25 -14.344 1 95.94 397 GLU B O 1
ATOM 7090 N N . SER B 1 398 ? 14.336 -22.781 -13.281 1 95.44 398 SER B N 1
ATOM 7091 C CA . SER B 1 398 ? 15.617 -22.219 -13.703 1 95.44 398 SER B CA 1
ATOM 7092 C C . SER B 1 398 ? 15.758 -22.25 -15.227 1 95.44 398 SER B C 1
ATOM 7094 O O . SER B 1 398 ? 16.188 -21.281 -15.836 1 95.44 398 SER B O 1
ATOM 7096 N N . VAL B 1 399 ? 15.422 -23.391 -15.789 1 97.75 399 VAL B N 1
ATOM 7097 C CA . VAL B 1 399 ? 15.516 -23.531 -17.234 1 97.75 399 VAL B CA 1
ATOM 7098 C C . VAL B 1 399 ? 14.508 -22.609 -17.922 1 97.75 399 VAL B C 1
ATOM 7100 O O . VAL B 1 399 ? 14.828 -21.922 -18.891 1 97.75 399 VAL B O 1
ATOM 7103 N N . MET B 1 400 ? 13.312 -22.641 -17.406 1 98.06 400 MET B N 1
ATOM 7104 C CA . MET B 1 400 ? 12.258 -21.797 -17.969 1 98.06 400 MET B CA 1
ATOM 7105 C C . MET B 1 400 ? 12.625 -20.328 -17.891 1 98.06 400 MET B C 1
ATOM 7107 O O . MET B 1 400 ? 12.477 -19.594 -18.859 1 98.06 400 MET B O 1
ATOM 7111 N N . ASN B 1 401 ? 13.102 -19.906 -16.797 1 95.56 401 ASN B N 1
ATOM 7112 C CA . ASN B 1 401 ? 13.523 -18.516 -16.625 1 95.56 401 ASN B CA 1
ATOM 7113 C C . ASN B 1 401 ? 14.602 -18.141 -17.641 1 95.56 401 ASN B C 1
ATOM 7115 O O . ASN B 1 401 ? 14.562 -17.047 -18.219 1 95.56 401 ASN B O 1
ATOM 7119 N N . ALA B 1 402 ? 15.531 -18.984 -17.812 1 96.5 402 ALA B N 1
ATOM 7120 C CA . ALA B 1 402 ? 16.641 -18.75 -18.75 1 96.5 402 ALA B CA 1
ATOM 7121 C C . ALA B 1 402 ? 16.141 -18.688 -20.188 1 96.5 402 ALA B C 1
ATOM 7123 O O . ALA B 1 402 ? 16.844 -18.203 -21.078 1 96.5 402 ALA B O 1
ATOM 7124 N N . THR B 1 403 ? 14.977 -19.188 -20.469 1 98 403 THR B N 1
ATOM 7125 C CA . THR B 1 403 ? 14.461 -19.266 -21.828 1 98 403 THR B CA 1
ATOM 7126 C C . THR B 1 403 ? 13.227 -18.391 -22 1 98 403 THR B C 1
ATOM 7128 O O . THR B 1 403 ? 12.422 -18.594 -22.906 1 98 403 THR B O 1
ATOM 7131 N N . ASN B 1 404 ? 12.953 -17.469 -21.062 1 97.94 404 ASN B N 1
ATOM 7132 C CA . ASN B 1 404 ? 11.953 -16.406 -21.094 1 97.94 404 ASN B CA 1
ATOM 7133 C C . ASN B 1 404 ? 10.539 -16.969 -20.953 1 97.94 404 ASN B C 1
ATOM 7135 O O . ASN B 1 404 ? 9.609 -16.469 -21.594 1 97.94 404 ASN B O 1
ATOM 7139 N N . ILE B 1 405 ? 10.43 -18.094 -20.312 1 98.38 405 ILE B N 1
ATOM 7140 C CA . ILE B 1 405 ? 9.172 -18.609 -19.797 1 98.38 405 ILE B CA 1
ATOM 7141 C C . ILE B 1 405 ? 9.102 -18.375 -18.281 1 98.38 405 ILE B C 1
ATOM 7143 O O . ILE B 1 405 ? 9.922 -18.906 -17.531 1 98.38 405 ILE B O 1
ATOM 7147 N N . THR B 1 406 ? 8.125 -17.578 -17.922 1 97.5 406 THR B N 1
ATOM 7148 C CA . THR B 1 406 ? 8.086 -17.188 -16.516 1 97.5 406 THR B CA 1
ATOM 7149 C C . THR B 1 406 ? 6.984 -17.938 -15.773 1 97.5 406 THR B C 1
ATOM 7151 O O . THR B 1 406 ? 5.812 -17.859 -16.141 1 97.5 406 THR B O 1
ATOM 7154 N N . ALA B 1 407 ? 7.34 -18.672 -14.797 1 95.06 407 ALA B N 1
ATOM 7155 C CA . ALA B 1 407 ? 6.441 -19.406 -13.914 1 95.06 407 ALA B CA 1
ATOM 7156 C C . ALA B 1 407 ? 7.02 -19.516 -12.5 1 95.06 407 ALA B C 1
ATOM 7158 O O . ALA B 1 407 ? 8.094 -18.969 -12.227 1 95.06 407 ALA B O 1
ATOM 7159 N N . ASN B 1 408 ? 6.258 -20.078 -11.555 1 91.69 408 ASN B N 1
ATOM 7160 C CA . ASN B 1 408 ? 6.809 -20.203 -10.211 1 91.69 408 ASN B CA 1
ATOM 7161 C C . ASN B 1 408 ? 6.785 -21.656 -9.734 1 91.69 408 ASN B C 1
ATOM 7163 O O . ASN B 1 408 ? 5.805 -22.359 -9.945 1 91.69 408 ASN B O 1
ATOM 7167 N N . LYS B 1 409 ? 7.949 -22.062 -9.164 1 92.69 409 LYS B N 1
ATOM 7168 C CA . LYS B 1 409 ? 7.98 -23.328 -8.461 1 92.69 409 LYS B CA 1
ATOM 7169 C C . LYS B 1 409 ? 6.973 -23.359 -7.316 1 92.69 409 LYS B C 1
ATOM 7171 O O . LYS B 1 409 ? 6.719 -22.328 -6.688 1 92.69 409 LYS B O 1
ATOM 7176 N N . ASN B 1 410 ? 6.367 -24.484 -7.121 1 93.25 410 ASN B N 1
ATOM 7177 C CA . ASN B 1 410 ? 5.309 -24.594 -6.125 1 93.25 410 ASN B CA 1
ATOM 7178 C C . ASN B 1 410 ? 5.273 -26 -5.512 1 93.25 410 ASN B C 1
ATOM 7180 O O . ASN B 1 410 ? 5.535 -26.984 -6.195 1 93.25 410 ASN B O 1
ATOM 7184 N N . THR B 1 411 ? 4.938 -26 -4.301 1 90.62 411 THR B N 1
ATOM 7185 C CA . THR B 1 411 ? 4.797 -27.281 -3.617 1 90.62 411 THR B CA 1
ATOM 7186 C C . THR B 1 411 ? 3.57 -28.031 -4.129 1 90.62 411 THR B C 1
ATOM 7188 O O . THR B 1 411 ? 2.602 -27.406 -4.578 1 90.62 411 THR B O 1
ATOM 7191 N N . CYS B 1 412 ? 3.689 -29.312 -4.113 1 90.12 412 CYS B N 1
ATOM 7192 C CA . CYS B 1 412 ? 2.582 -30.25 -4.324 1 90.12 412 CYS B CA 1
ATOM 7193 C C . CYS B 1 412 ? 2.256 -31 -3.045 1 90.12 412 CYS B C 1
ATOM 7195 O O . CYS B 1 412 ? 3.102 -31.125 -2.158 1 90.12 412 CYS B O 1
ATOM 7197 N N . PRO B 1 413 ? 1.003 -31.391 -2.943 1 86.25 413 PRO B N 1
ATOM 7198 C CA . PRO B 1 413 ? 0.677 -32.156 -1.737 1 86.25 413 PRO B CA 1
ATOM 7199 C C . PRO B 1 413 ? 1.666 -33.281 -1.472 1 86.25 413 PRO B C 1
ATOM 7201 O O . PRO B 1 413 ? 1.963 -34.062 -2.373 1 86.25 413 PRO B O 1
ATOM 7204 N N . GLY B 1 414 ? 2.223 -33.281 -0.256 1 81.88 414 GLY B N 1
ATOM 7205 C CA . GLY B 1 414 ? 3.156 -34.344 0.111 1 81.88 414 GLY B CA 1
ATOM 7206 C C . GLY B 1 414 ? 4.605 -33.906 0.061 1 81.88 414 GLY B C 1
ATOM 7207 O O . GLY B 1 414 ? 5.492 -34.594 0.55 1 81.88 414 GLY B O 1
ATOM 7208 N N . ASP B 1 415 ? 4.816 -32.75 -0.477 1 86.5 415 ASP B N 1
ATOM 7209 C CA . ASP B 1 415 ? 6.184 -32.25 -0.538 1 86.5 415 ASP B CA 1
ATOM 7210 C C . ASP B 1 415 ? 6.746 -32 0.862 1 86.5 415 ASP B C 1
ATOM 7212 O O . ASP B 1 415 ? 6.016 -31.609 1.773 1 86.5 415 ASP B O 1
ATOM 7216 N N . LYS B 1 416 ? 7.984 -32.219 0.967 1 72.56 416 LYS B N 1
ATOM 7217 C CA . LYS B 1 416 ? 8.656 -32.062 2.254 1 72.56 416 LYS B CA 1
ATOM 7218 C C . LYS B 1 416 ? 9.383 -30.719 2.332 1 72.56 416 LYS B C 1
ATOM 7220 O O . LYS B 1 416 ? 9.672 -30.219 3.424 1 72.56 416 LYS B O 1
ATOM 7225 N N . SER B 1 417 ? 9.703 -30.234 1.204 1 73.12 417 SER B N 1
ATOM 7226 C CA . SER B 1 417 ? 10.523 -29.016 1.177 1 73.12 417 SER B CA 1
ATOM 7227 C C . SER B 1 417 ? 9.898 -27.953 0.291 1 73.12 417 SER B C 1
ATOM 7229 O O . SER B 1 417 ? 9.461 -28.234 -0.827 1 73.12 417 SER B O 1
ATOM 7231 N N . ALA B 1 418 ? 9.914 -26.672 0.818 1 74.56 418 ALA B N 1
ATOM 7232 C CA . ALA B 1 418 ? 9.445 -25.547 0.018 1 74.56 418 ALA B CA 1
ATOM 7233 C C . ALA B 1 418 ? 10.562 -25 -0.856 1 74.56 418 ALA B C 1
ATOM 7235 O O . ALA B 1 418 ? 10.305 -24.312 -1.849 1 74.56 418 ALA B O 1
ATOM 7236 N N . LEU B 1 419 ? 11.773 -25.297 -0.622 1 77 419 LEU B N 1
ATOM 7237 C CA . LEU B 1 419 ? 12.93 -24.812 -1.371 1 77 419 LEU B CA 1
ATOM 7238 C C . LEU B 1 419 ? 13.094 -25.594 -2.674 1 77 419 LEU B C 1
ATOM 7240 O O . LEU B 1 419 ? 13.523 -25.031 -3.684 1 77 419 LEU B O 1
ATOM 7244 N N . VAL B 1 420 ? 12.852 -26.844 -2.596 1 87.44 420 VAL B N 1
ATOM 7245 C CA . VAL B 1 420 ? 12.906 -27.719 -3.77 1 87.44 420 VAL B CA 1
ATOM 7246 C C . VAL B 1 420 ? 11.57 -28.438 -3.934 1 87.44 420 VAL B C 1
ATOM 7248 O O . VAL B 1 420 ? 11.508 -29.672 -3.805 1 87.44 420 VAL B O 1
ATOM 7251 N N . PRO B 1 421 ? 10.641 -27.672 -4.324 1 92.06 421 PRO B N 1
ATOM 7252 C CA . PRO B 1 421 ? 9.305 -28.25 -4.398 1 92.06 421 PRO B CA 1
ATOM 7253 C C . PRO B 1 421 ? 9.125 -29.172 -5.609 1 92.06 421 PRO B C 1
ATOM 7255 O O . PRO B 1 421 ? 9.867 -29.062 -6.586 1 92.06 421 PRO B O 1
ATOM 7258 N N . GLY B 1 422 ? 8.172 -30 -5.566 1 92.44 422 GLY B N 1
ATOM 7259 C CA . GLY B 1 422 ? 7.977 -31.031 -6.562 1 92.44 422 GLY B CA 1
ATOM 7260 C C . GLY B 1 422 ? 7.23 -30.562 -7.793 1 92.44 422 GLY B C 1
ATOM 7261 O O . GLY B 1 422 ? 7.035 -31.312 -8.742 1 92.44 422 GLY B O 1
ATOM 7262 N N . GLY B 1 423 ? 6.883 -29.281 -7.762 1 95.19 423 GLY B N 1
ATOM 7263 C CA . GLY B 1 423 ? 6.039 -28.922 -8.891 1 95.19 423 GLY B CA 1
ATOM 7264 C C . GLY B 1 423 ? 6.188 -27.469 -9.297 1 95.19 423 GLY B C 1
ATOM 7265 O O . GLY B 1 423 ? 7.098 -26.781 -8.836 1 95.19 423 GLY B O 1
ATOM 7266 N N . VAL B 1 424 ? 5.348 -27.062 -10.336 1 96.69 424 VAL B N 1
ATOM 7267 C CA . VAL B 1 424 ? 5.262 -25.703 -10.867 1 96.69 424 VAL B CA 1
ATOM 7268 C C . VAL B 1 424 ? 3.799 -25.281 -11 1 96.69 424 VAL B C 1
ATOM 7270 O O . VAL B 1 424 ? 2.957 -26.094 -11.406 1 96.69 424 VAL B O 1
ATOM 7273 N N . ARG B 1 425 ? 3.508 -24.078 -10.539 1 97.31 425 ARG B N 1
ATOM 7274 C CA . ARG B 1 425 ? 2.178 -23.5 -10.703 1 97.31 425 ARG B CA 1
ATOM 7275 C C . ARG B 1 425 ? 2.096 -22.656 -11.984 1 97.31 425 ARG B C 1
ATOM 7277 O O . ARG B 1 425 ? 2.93 -21.781 -12.211 1 97.31 425 ARG B O 1
ATOM 7284 N N . LEU B 1 426 ? 1.119 -22.969 -12.828 1 98.38 426 LEU B N 1
ATOM 7285 C CA . LEU B 1 426 ? 0.952 -22.312 -14.125 1 98.38 426 LEU B CA 1
ATOM 7286 C C . LEU B 1 426 ? -0.409 -21.641 -14.211 1 98.38 426 LEU B C 1
ATOM 7288 O O . LEU B 1 426 ? -1.436 -22.25 -13.898 1 98.38 426 LEU B O 1
ATOM 7292 N N . GLY B 1 427 ? -0.398 -20.359 -14.625 1 98.44 427 GLY B N 1
ATOM 7293 C CA . GLY B 1 427 ? -1.631 -19.594 -14.773 1 98.44 427 GLY B CA 1
ATOM 7294 C C . GLY B 1 427 ? -1.883 -19.141 -16.188 1 98.44 427 GLY B C 1
ATOM 7295 O O . GLY B 1 427 ? -0.94 -18.844 -16.938 1 98.44 427 GLY B O 1
ATOM 7296 N N . ALA B 1 428 ? -3.141 -18.938 -16.547 1 98.75 428 ALA B N 1
ATOM 7297 C CA . ALA B 1 428 ? -3.508 -18.641 -17.938 1 98.75 428 ALA B CA 1
ATOM 7298 C C . ALA B 1 428 ? -3.859 -17.172 -18.125 1 98.75 428 ALA B C 1
ATOM 7300 O O . ALA B 1 428 ? -3.914 -16.672 -19.25 1 98.75 428 ALA B O 1
ATOM 7301 N N . PRO B 1 429 ? -4.078 -16.422 -17.047 1 98.5 429 PRO B N 1
ATOM 7302 C CA . PRO B 1 429 ? -4.688 -15.102 -17.203 1 98.5 429 PRO B CA 1
ATOM 7303 C C . PRO B 1 429 ? -3.807 -14.141 -18 1 98.5 429 PRO B C 1
ATOM 7305 O O . PRO B 1 429 ? -4.297 -13.445 -18.906 1 98.5 429 PRO B O 1
ATOM 7308 N N . ALA B 1 430 ? -2.566 -14.07 -17.734 1 98.38 430 ALA B N 1
ATOM 7309 C CA . ALA B 1 430 ? -1.69 -13.07 -18.344 1 98.38 430 ALA B CA 1
ATOM 7310 C C . ALA B 1 430 ? -1.613 -13.258 -19.859 1 98.38 430 ALA B C 1
ATOM 7312 O O . ALA B 1 430 ? -1.796 -12.305 -20.625 1 98.38 430 ALA B O 1
ATOM 7313 N N . LEU B 1 431 ? -1.369 -14.484 -20.266 1 98.75 431 LEU B N 1
ATOM 7314 C CA . LEU B 1 431 ? -1.273 -14.75 -21.703 1 98.75 431 LEU B CA 1
ATOM 7315 C C . LEU B 1 431 ? -2.627 -14.57 -22.375 1 98.75 431 LEU B C 1
ATOM 7317 O O . LEU B 1 431 ? -2.693 -14.133 -23.531 1 98.75 431 LEU B O 1
ATOM 7321 N N . THR B 1 432 ? -3.717 -14.914 -21.688 1 98.69 432 THR B N 1
ATOM 7322 C CA . THR B 1 432 ? -5.047 -14.672 -22.234 1 98.69 432 THR B CA 1
ATOM 7323 C C . THR B 1 432 ? -5.277 -13.18 -22.469 1 98.69 432 THR B C 1
ATOM 7325 O O . THR B 1 432 ? -5.91 -12.789 -23.453 1 98.69 432 THR B O 1
ATOM 7328 N N . SER B 1 433 ? -4.738 -12.336 -21.625 1 98.06 433 SER B N 1
ATOM 7329 C CA . SER B 1 433 ? -4.852 -10.891 -21.781 1 98.06 433 SER B CA 1
ATOM 7330 C C . SER B 1 433 ? -4.145 -10.406 -23.031 1 98.06 433 SER B C 1
ATOM 7332 O O . SER B 1 433 ? -4.41 -9.305 -23.516 1 98.06 433 SER B O 1
ATOM 7334 N N . ARG B 1 434 ? -3.266 -11.25 -23.594 1 97.88 434 ARG B N 1
ATOM 7335 C CA . ARG B 1 434 ? -2.547 -10.938 -24.812 1 97.88 434 ARG B CA 1
ATOM 7336 C C . ARG B 1 434 ? -3.203 -11.609 -26.016 1 97.88 434 ARG B C 1
ATOM 7338 O O . ARG B 1 434 ? -2.627 -11.641 -27.109 1 97.88 434 ARG B O 1
ATOM 7345 N N . ASN B 1 435 ? -4.352 -12.281 -25.812 1 97.56 435 ASN B N 1
ATOM 7346 C CA . ASN B 1 435 ? -5.215 -12.852 -26.844 1 97.56 435 ASN B CA 1
ATOM 7347 C C . ASN B 1 435 ? -4.777 -14.266 -27.219 1 97.56 435 ASN B C 1
ATOM 7349 O O . ASN B 1 435 ? -5.117 -14.758 -28.297 1 97.56 435 ASN B O 1
ATOM 7353 N N . PHE B 1 436 ? -4.016 -14.883 -26.359 1 98.5 436 PHE B N 1
ATOM 7354 C CA . PHE B 1 436 ? -3.736 -16.297 -26.562 1 98.5 436 PHE B CA 1
ATOM 7355 C C . PHE B 1 436 ? -5.02 -17.125 -26.484 1 98.5 436 PHE B C 1
ATOM 7357 O O . PHE B 1 436 ? -5.867 -16.859 -25.625 1 98.5 436 PHE B O 1
ATOM 7364 N N . LYS B 1 437 ? -5.121 -18.094 -27.328 1 98.56 437 LYS B N 1
ATOM 7365 C CA . LYS B 1 437 ? -6.258 -19 -27.328 1 98.56 437 LYS B CA 1
ATOM 7366 C C . LYS B 1 437 ? -5.805 -20.453 -27.125 1 98.56 437 LYS B C 1
ATOM 7368 O O . LYS B 1 437 ? -4.648 -20.703 -26.781 1 98.56 437 LYS B O 1
ATOM 7373 N N . GLU B 1 438 ? -6.691 -21.375 -27.25 1 98.75 438 GLU B N 1
ATOM 7374 C CA . GLU B 1 438 ? -6.453 -22.766 -26.906 1 98.75 438 GLU B CA 1
ATOM 7375 C C . GLU B 1 438 ? -5.27 -23.328 -27.688 1 98.75 438 GLU B C 1
ATOM 7377 O O . GLU B 1 438 ? -4.383 -23.969 -27.109 1 98.75 438 GLU B O 1
ATOM 7382 N N . LYS B 1 439 ? -5.191 -23.031 -28.953 1 98.69 439 LYS B N 1
ATOM 7383 C CA . LYS B 1 439 ? -4.109 -23.562 -29.781 1 98.69 439 LYS B CA 1
ATOM 7384 C C . LYS B 1 439 ? -2.766 -22.969 -29.375 1 98.69 439 LYS B C 1
ATOM 7386 O O . LYS B 1 439 ? -1.734 -23.641 -29.453 1 98.69 439 LYS B O 1
ATOM 7391 N N . ASP B 1 440 ? -2.824 -21.719 -29.047 1 98.81 440 ASP B N 1
ATOM 7392 C CA . ASP B 1 440 ? -1.607 -21.047 -28.594 1 98.81 440 ASP B CA 1
ATOM 7393 C C . ASP B 1 440 ? -1.095 -21.688 -27.297 1 98.81 440 ASP B C 1
ATOM 7395 O O . ASP B 1 440 ? 0.116 -21.812 -27.094 1 98.81 440 ASP B O 1
ATOM 7399 N N . PHE B 1 441 ? -1.966 -22.109 -26.391 1 98.88 441 PHE B N 1
ATOM 7400 C CA . PHE B 1 441 ? -1.554 -22.719 -25.141 1 98.88 441 PHE B CA 1
ATOM 7401 C C . PHE B 1 441 ? -0.996 -24.125 -25.391 1 98.88 441 PHE B C 1
ATOM 7403 O O . PHE B 1 441 ? -0.135 -24.594 -24.641 1 98.88 441 PHE B O 1
ATOM 7410 N N . GLU B 1 442 ? -1.469 -24.797 -26.422 1 98.75 442 GLU B N 1
ATOM 7411 C CA . GLU B 1 442 ? -0.834 -26.047 -26.812 1 98.75 442 GLU B CA 1
ATOM 7412 C C . GLU B 1 442 ? 0.627 -25.828 -27.203 1 98.75 442 GLU B C 1
ATOM 7414 O O . GLU B 1 442 ? 1.495 -26.625 -26.828 1 98.75 442 GLU B O 1
ATOM 7419 N N . GLN B 1 443 ? 0.827 -24.75 -27.922 1 98.81 443 GLN B N 1
ATOM 7420 C CA . GLN B 1 443 ? 2.199 -24.406 -28.281 1 98.81 443 GLN B CA 1
ATOM 7421 C C . GLN B 1 443 ? 3.023 -24.062 -27.047 1 98.81 443 GLN B C 1
ATOM 7423 O O . GLN B 1 443 ? 4.207 -24.391 -26.969 1 98.81 443 GLN B O 1
ATOM 7428 N N . VAL B 1 444 ? 2.416 -23.344 -26.172 1 98.88 444 VAL B N 1
ATOM 7429 C CA . VAL B 1 444 ? 3.088 -23.016 -24.906 1 98.88 444 VAL B CA 1
ATOM 7430 C C . VAL B 1 444 ? 3.52 -24.312 -24.203 1 98.88 444 VAL B C 1
ATOM 7432 O O . VAL B 1 444 ? 4.637 -24.391 -23.703 1 98.88 444 VAL B O 1
ATOM 7435 N N . VAL B 1 445 ? 2.668 -25.312 -24.172 1 98.81 445 VAL B N 1
ATOM 7436 C CA . VAL B 1 445 ? 2.971 -26.594 -23.531 1 98.81 445 VAL B CA 1
ATOM 7437 C C . VAL B 1 445 ? 4.137 -27.266 -24.25 1 98.81 445 VAL B C 1
ATOM 7439 O O . VAL B 1 445 ? 4.969 -27.922 -23.625 1 98.81 445 VAL B O 1
ATOM 7442 N N . GLU B 1 446 ? 4.215 -27.109 -25.562 1 98.81 446 GLU B N 1
ATOM 7443 C CA . GLU B 1 446 ? 5.359 -27.625 -26.297 1 98.81 446 GLU B CA 1
ATOM 7444 C C . GLU B 1 446 ? 6.664 -27 -25.828 1 98.81 446 GLU B C 1
ATOM 7446 O O . GLU B 1 446 ? 7.695 -27.672 -25.75 1 98.81 446 GLU B O 1
ATOM 7451 N N . PHE B 1 447 ? 6.645 -25.703 -25.625 1 98.88 447 PHE B N 1
ATOM 7452 C CA . PHE B 1 447 ? 7.828 -25.016 -25.125 1 98.88 447 PHE B CA 1
ATOM 7453 C C . PHE B 1 447 ? 8.188 -25.5 -23.734 1 98.88 447 PHE B C 1
ATOM 7455 O O . PHE B 1 447 ? 9.359 -25.703 -23.422 1 98.88 447 PHE B O 1
ATOM 7462 N N . ILE B 1 448 ? 7.188 -25.688 -22.875 1 98.75 448 ILE B N 1
ATOM 7463 C CA . ILE B 1 448 ? 7.406 -26.203 -21.531 1 98.75 448 ILE B CA 1
ATOM 7464 C C . ILE B 1 448 ? 8.016 -27.594 -21.594 1 98.75 448 ILE B C 1
ATOM 7466 O O . ILE B 1 448 ? 8.93 -27.922 -20.844 1 98.75 448 ILE B O 1
ATOM 7470 N N . HIS B 1 449 ? 7.504 -28.438 -22.453 1 98.75 449 HIS B N 1
ATOM 7471 C CA . HIS B 1 449 ? 8.016 -29.781 -22.641 1 98.75 449 HIS B CA 1
ATOM 7472 C C . HIS B 1 449 ? 9.492 -29.766 -23.016 1 98.75 449 HIS B C 1
ATOM 7474 O O . HIS B 1 449 ? 10.289 -30.547 -22.469 1 98.75 449 HIS B O 1
ATOM 7480 N N . ARG B 1 450 ? 9.859 -28.906 -23.938 1 98.69 450 ARG B N 1
ATOM 7481 C CA . ARG B 1 450 ? 11.258 -28.781 -24.328 1 98.69 450 ARG B CA 1
ATOM 7482 C C . ARG B 1 450 ? 12.117 -28.359 -23.125 1 98.69 450 ARG B C 1
ATOM 7484 O O . ARG B 1 450 ? 13.234 -28.859 -22.969 1 98.69 450 ARG B O 1
ATOM 7491 N N . ALA B 1 451 ? 11.609 -27.469 -22.344 1 98.69 451 ALA B N 1
ATOM 7492 C CA . ALA B 1 451 ? 12.32 -27.047 -21.141 1 98.69 451 ALA B CA 1
ATOM 7493 C C . ALA B 1 451 ? 12.5 -28.219 -20.172 1 98.69 451 ALA B C 1
ATOM 7495 O O . ALA B 1 451 ? 13.555 -28.359 -19.547 1 98.69 451 ALA B O 1
ATOM 7496 N N . VAL B 1 452 ? 11.477 -29.047 -20 1 98.5 452 VAL B N 1
ATOM 7497 C CA . VAL B 1 452 ? 11.539 -30.219 -19.141 1 98.5 452 VAL B CA 1
ATOM 7498 C C . VAL B 1 452 ? 12.617 -31.172 -19.641 1 98.5 452 VAL B C 1
ATOM 7500 O O . VAL B 1 452 ? 13.398 -31.719 -18.859 1 98.5 452 VAL B O 1
ATOM 7503 N N . GLU B 1 453 ? 12.641 -31.391 -20.891 1 98.06 453 GLU B N 1
ATOM 7504 C CA . GLU B 1 453 ? 13.633 -32.281 -21.484 1 98.06 453 GLU B CA 1
ATOM 7505 C C . GLU B 1 453 ? 15.055 -31.781 -21.219 1 98.06 453 GLU B C 1
ATOM 7507 O O . GLU B 1 453 ? 15.945 -32.562 -20.891 1 98.06 453 GLU B O 1
ATOM 7512 N N . ILE B 1 454 ? 15.211 -30.5 -21.406 1 98.19 454 ILE B N 1
ATOM 7513 C CA . ILE B 1 454 ? 16.516 -29.906 -21.109 1 98.19 454 ILE B CA 1
ATOM 7514 C C . ILE B 1 454 ? 16.859 -30.109 -19.641 1 98.19 454 ILE B C 1
ATOM 7516 O O . ILE B 1 454 ? 17.984 -30.5 -19.312 1 98.19 454 ILE B O 1
ATOM 7520 N N . ALA B 1 455 ? 15.914 -29.859 -18.766 1 98.06 455 ALA B N 1
ATOM 7521 C CA . ALA B 1 455 ? 16.141 -30 -17.328 1 98.06 455 ALA B CA 1
ATOM 7522 C C . ALA B 1 455 ? 16.5 -31.438 -16.953 1 98.06 455 ALA B C 1
ATOM 7524 O O . ALA B 1 455 ? 17.391 -31.656 -16.141 1 98.06 455 ALA B O 1
ATOM 7525 N N . LEU B 1 456 ? 15.805 -32.375 -17.547 1 97.25 456 LEU B N 1
ATOM 7526 C CA . LEU B 1 456 ? 16.062 -33.781 -17.281 1 97.25 456 LEU B CA 1
ATOM 7527 C C . LEU B 1 456 ? 17.453 -34.188 -17.75 1 97.25 456 LEU B C 1
ATOM 7529 O O . LEU B 1 456 ? 18.156 -34.906 -17.047 1 97.25 456 LEU B O 1
ATOM 7533 N N . ASP B 1 457 ? 17.797 -33.719 -18.859 1 96.94 457 ASP B N 1
ATOM 7534 C CA . ASP B 1 457 ? 19.109 -34.031 -19.406 1 96.94 457 ASP B CA 1
ATOM 7535 C C . ASP B 1 457 ? 20.219 -33.469 -18.5 1 96.94 457 ASP B C 1
ATOM 7537 O O . ASP B 1 457 ? 21.172 -34.156 -18.172 1 96.94 457 ASP B O 1
ATOM 7541 N N . VAL B 1 458 ? 20.062 -32.25 -18.109 1 97.25 458 VAL B N 1
ATOM 7542 C CA . VAL B 1 458 ? 21.062 -31.594 -17.281 1 97.25 458 VAL B CA 1
ATOM 7543 C C . VAL B 1 458 ? 21.141 -32.281 -15.922 1 97.25 458 VAL B C 1
ATOM 7545 O O . VAL B 1 458 ? 22.219 -32.406 -15.344 1 97.25 458 VAL B O 1
ATOM 7548 N N . LYS B 1 459 ? 19.984 -32.594 -15.383 1 95.94 459 LYS B N 1
ATOM 7549 C CA . LYS B 1 459 ? 19.938 -33.219 -14.07 1 95.94 459 LYS B CA 1
ATOM 7550 C C . LYS B 1 459 ? 20.781 -34.469 -14.031 1 95.94 459 LYS B C 1
ATOM 7552 O O . LYS B 1 459 ? 21.406 -34.781 -13.008 1 95.94 459 LYS B O 1
ATOM 7557 N N . THR B 1 460 ? 20.859 -35.25 -15.102 1 94.5 460 THR B N 1
ATOM 7558 C CA . THR B 1 460 ? 21.609 -36.5 -15.164 1 94.5 460 THR B CA 1
ATOM 7559 C C . THR B 1 460 ? 23.109 -36.219 -15.258 1 94.5 460 THR B C 1
ATOM 7561 O O . THR B 1 460 ? 23.922 -37.094 -14.945 1 94.5 460 THR B O 1
ATOM 7564 N N . LYS B 1 461 ? 23.406 -35.031 -15.594 1 94.62 461 LYS B N 1
ATOM 7565 C CA . LYS B 1 461 ? 24.812 -34.719 -15.875 1 94.62 461 LYS B CA 1
ATOM 7566 C C . LYS B 1 461 ? 25.391 -33.812 -14.781 1 94.62 461 LYS B C 1
ATOM 7568 O O . LYS B 1 461 ? 26.609 -33.812 -14.578 1 94.62 461 LYS B O 1
ATOM 7573 N N . ALA B 1 462 ? 24.406 -33.156 -14.312 1 88.94 462 ALA B N 1
ATOM 7574 C CA . ALA B 1 462 ? 24.859 -32.188 -13.32 1 88.94 462 ALA B CA 1
ATOM 7575 C C . ALA B 1 462 ? 24.953 -32.812 -11.938 1 88.94 462 ALA B C 1
ATOM 7577 O O . ALA B 1 462 ? 24.609 -33.969 -11.75 1 88.94 462 ALA B O 1
ATOM 7578 N N . GLY B 1 463 ? 25.328 -32.312 -10.898 1 85.44 463 GLY B N 1
ATOM 7579 C CA . GLY B 1 463 ? 25.422 -32.75 -9.516 1 85.44 463 GLY B CA 1
ATOM 7580 C C . GLY B 1 463 ? 24.078 -32.906 -8.844 1 85.44 463 GLY B C 1
ATOM 7581 O O . GLY B 1 463 ? 23.031 -32.844 -9.5 1 85.44 463 GLY B O 1
ATOM 7582 N N . LYS B 1 464 ? 24.047 -33.125 -7.617 1 88.38 464 LYS B N 1
ATOM 7583 C CA . LYS B 1 464 ? 22.859 -33.469 -6.844 1 88.38 464 LYS B CA 1
ATOM 7584 C C . LYS B 1 464 ? 22.125 -32.219 -6.379 1 88.38 464 LYS B C 1
ATOM 7586 O O . LYS B 1 464 ? 20.906 -32.25 -6.141 1 88.38 464 LYS B O 1
ATOM 7591 N N . THR B 1 465 ? 22.781 -31.141 -6.383 1 92.75 465 THR B N 1
ATOM 7592 C CA . THR B 1 465 ? 22.172 -29.953 -5.789 1 92.75 465 THR B CA 1
ATOM 7593 C C . THR B 1 465 ? 21.656 -29 -6.871 1 92.75 465 THR B C 1
ATOM 7595 O O . THR B 1 465 ? 22.141 -29.031 -8.008 1 92.75 465 THR B O 1
ATOM 7598 N N . VAL B 1 466 ? 20.703 -28.203 -6.508 1 92.75 466 VAL B N 1
ATOM 7599 C CA . VAL B 1 466 ? 20.172 -27.203 -7.414 1 92.75 466 VAL B CA 1
ATOM 7600 C C . VAL B 1 466 ? 21.266 -26.219 -7.816 1 92.75 466 VAL B C 1
ATOM 7602 O O . VAL B 1 466 ? 21.297 -25.734 -8.945 1 92.75 466 VAL B O 1
ATOM 7605 N N . LYS B 1 467 ? 22.172 -25.938 -6.883 1 92.38 467 LYS B N 1
ATOM 7606 C CA . LYS B 1 467 ? 23.297 -25.047 -7.152 1 92.38 467 LYS B CA 1
ATOM 7607 C C . LYS B 1 467 ? 24.172 -25.594 -8.273 1 92.38 467 LYS B C 1
ATOM 7609 O O . LYS B 1 467 ? 24.562 -24.844 -9.18 1 92.38 467 LYS B O 1
ATOM 7614 N N . GLU B 1 468 ? 24.484 -26.797 -8.18 1 95.19 468 GLU B N 1
ATOM 7615 C CA . GLU B 1 468 ? 25.297 -27.453 -9.211 1 95.19 468 GLU B CA 1
ATOM 7616 C C . GLU B 1 468 ? 24.562 -27.5 -10.547 1 95.19 468 GLU B C 1
ATOM 7618 O O . GLU B 1 468 ? 25.172 -27.312 -11.602 1 95.19 468 GLU B O 1
ATOM 7623 N N . PHE B 1 469 ? 23.344 -27.797 -10.438 1 96.31 469 PHE B N 1
ATOM 7624 C CA . PHE B 1 469 ? 22.469 -27.797 -11.617 1 96.31 469 PHE B CA 1
ATOM 7625 C C . PHE B 1 469 ? 22.531 -26.453 -12.328 1 96.31 469 PHE B C 1
ATOM 7627 O O . PHE B 1 469 ? 22.75 -26.391 -13.539 1 96.31 469 PHE B O 1
ATOM 7634 N N . LYS B 1 470 ? 22.359 -25.312 -11.633 1 94.44 470 LYS B N 1
ATOM 7635 C CA . LYS B 1 470 ? 22.359 -23.969 -12.188 1 94.44 470 LYS B CA 1
ATOM 7636 C C . LYS B 1 470 ? 23.734 -23.625 -12.781 1 94.44 470 LYS B C 1
ATOM 7638 O O . LYS B 1 470 ? 23.812 -22.969 -13.82 1 94.44 470 LYS B O 1
ATOM 7643 N N . ALA B 1 471 ? 24.75 -24.016 -12.078 1 95 471 ALA B N 1
ATOM 7644 C CA . ALA B 1 471 ? 26.094 -23.797 -12.586 1 95 471 ALA B CA 1
ATOM 7645 C C . ALA B 1 471 ? 26.312 -24.5 -13.922 1 95 471 ALA B C 1
ATOM 7647 O O . ALA B 1 471 ? 26.969 -23.969 -14.812 1 95 471 ALA B O 1
ATOM 7648 N N . TYR B 1 472 ? 25.781 -25.672 -14.008 1 96.06 472 TYR B N 1
ATOM 7649 C CA . TYR B 1 472 ? 25.906 -26.453 -15.234 1 96.06 472 TYR B CA 1
ATOM 7650 C C . TYR B 1 472 ? 25.156 -25.766 -16.375 1 96.06 472 TYR B C 1
ATOM 7652 O O . TYR B 1 472 ? 25.641 -25.75 -17.516 1 96.06 472 TYR B O 1
ATOM 7660 N N . LEU B 1 473 ? 24 -25.203 -16.109 1 96.31 473 LEU B N 1
ATOM 7661 C CA . LEU B 1 473 ? 23.234 -24.469 -17.109 1 96.31 473 LEU B CA 1
ATOM 7662 C C . LEU B 1 473 ? 24.062 -23.328 -17.703 1 96.31 473 LEU B C 1
ATOM 7664 O O . LEU B 1 473 ? 23.953 -23.031 -18.891 1 96.31 473 LEU B O 1
ATOM 7668 N N . GLU B 1 474 ? 24.875 -22.797 -16.938 1 94.69 474 GLU B N 1
ATOM 7669 C CA . GLU B 1 474 ? 25.609 -21.578 -17.312 1 94.69 474 GLU B CA 1
ATOM 7670 C C . GLU B 1 474 ? 26.938 -21.922 -17.969 1 94.69 474 GLU B C 1
ATOM 7672 O O . GLU B 1 474 ? 27.547 -21.078 -18.641 1 94.69 474 GLU B O 1
ATOM 7677 N N . THR B 1 475 ? 27.453 -23.141 -17.859 1 95 475 THR B N 1
ATOM 7678 C CA . THR B 1 475 ? 28.828 -23.422 -18.266 1 95 475 THR B CA 1
ATOM 7679 C C . THR B 1 475 ? 28.859 -24.406 -19.438 1 95 475 THR B C 1
ATOM 7681 O O . THR B 1 475 ? 29.766 -24.359 -20.266 1 95 475 THR B O 1
ATOM 7684 N N . ASP B 1 476 ? 27.938 -25.344 -19.484 1 96.25 476 ASP B N 1
ATOM 7685 C CA . ASP B 1 476 ? 27.938 -26.344 -20.547 1 96.25 476 ASP B CA 1
ATOM 7686 C C . ASP B 1 476 ? 27.5 -25.734 -21.875 1 96.25 476 ASP B C 1
ATOM 7688 O O . ASP B 1 476 ? 26.375 -25.25 -22 1 96.25 476 ASP B O 1
ATOM 7692 N N . GLU B 1 477 ? 28.25 -25.844 -22.875 1 96.88 477 GLU B N 1
ATOM 7693 C CA . GLU B 1 477 ? 28.016 -25.172 -24.141 1 96.88 477 GLU B CA 1
ATOM 7694 C C . GLU B 1 477 ? 26.844 -25.781 -24.906 1 96.88 477 GLU B C 1
ATOM 7696 O O . GLU B 1 477 ? 26.109 -25.062 -25.594 1 96.88 477 GLU B O 1
ATOM 7701 N N . THR B 1 478 ? 26.688 -27.047 -24.812 1 96.81 478 THR B N 1
ATOM 7702 C CA . THR B 1 478 ? 25.578 -27.719 -25.484 1 96.81 478 THR B CA 1
ATOM 7703 C C . THR B 1 478 ? 24.234 -27.281 -24.906 1 96.81 478 THR B C 1
ATOM 7705 O O . THR B 1 478 ? 23.297 -27 -25.641 1 96.81 478 THR B O 1
ATOM 7708 N N . VAL B 1 479 ? 24.219 -27.281 -23.609 1 97.44 479 VAL B N 1
ATOM 7709 C CA . VAL B 1 479 ? 23 -26.891 -22.906 1 97.44 479 VAL B CA 1
ATOM 7710 C C . VAL B 1 479 ? 22.688 -25.422 -23.188 1 97.44 479 VAL B C 1
ATOM 7712 O O . VAL B 1 479 ? 21.531 -25.062 -23.422 1 97.44 479 VAL B O 1
ATOM 7715 N N . LYS B 1 480 ? 23.672 -24.609 -23.188 1 97.69 480 LYS B N 1
ATOM 7716 C CA . LYS B 1 480 ? 23.484 -23.188 -23.5 1 97.69 480 LYS B CA 1
ATOM 7717 C C . LYS B 1 480 ? 22.891 -22.984 -24.891 1 97.69 480 LYS B C 1
ATOM 7719 O O . LYS B 1 480 ? 22.031 -22.141 -25.078 1 97.69 480 LYS B O 1
ATOM 7724 N N . GLU B 1 481 ? 23.391 -23.75 -25.766 1 97.75 481 GLU B N 1
ATOM 7725 C CA . GLU B 1 481 ? 22.891 -23.641 -27.125 1 97.75 481 GLU B CA 1
ATOM 7726 C C . GLU B 1 481 ? 21.422 -24.094 -27.219 1 97.75 481 GLU B C 1
ATOM 7728 O O . GLU B 1 481 ? 20.625 -23.484 -27.922 1 97.75 481 GLU B O 1
ATOM 7733 N N . GLN B 1 482 ? 21.125 -25.203 -26.547 1 97.94 482 GLN B N 1
ATOM 7734 C CA . GLN B 1 482 ? 19.734 -25.672 -26.516 1 97.94 482 GLN B CA 1
ATOM 7735 C C . GLN B 1 482 ? 18.812 -24.609 -25.922 1 97.94 482 GLN B C 1
ATOM 7737 O O . GLN B 1 482 ? 17.719 -24.375 -26.438 1 97.94 482 GLN B O 1
ATOM 7742 N N . MET B 1 483 ? 19.234 -24.016 -24.844 1 98.38 483 MET B N 1
ATOM 7743 C CA . MET B 1 483 ? 18.438 -22.984 -24.188 1 98.38 483 MET B CA 1
ATOM 7744 C C . MET B 1 483 ? 18.297 -21.75 -25.078 1 98.38 483 MET B C 1
ATOM 7746 O O . MET B 1 483 ? 17.234 -21.125 -25.125 1 98.38 483 MET B O 1
ATOM 7750 N N . LYS B 1 484 ? 19.344 -21.391 -25.766 1 98.31 484 LYS B N 1
ATOM 7751 C CA . LYS B 1 484 ? 19.312 -20.25 -26.688 1 98.31 484 LYS B CA 1
ATOM 7752 C C . LYS B 1 484 ? 18.297 -20.484 -27.797 1 98.31 484 LYS B C 1
ATOM 7754 O O . LYS B 1 484 ? 17.562 -19.562 -28.156 1 98.31 484 LYS B O 1
ATOM 7759 N N . LEU B 1 485 ? 18.25 -21.672 -28.344 1 98.5 485 LEU B N 1
ATOM 7760 C CA . LEU B 1 485 ? 17.297 -22 -29.391 1 98.5 485 LEU B CA 1
ATOM 7761 C C . LEU B 1 485 ? 15.867 -21.953 -28.875 1 98.5 485 LEU B C 1
ATOM 7763 O O . LEU B 1 485 ? 14.977 -21.422 -29.547 1 98.5 485 LEU B O 1
ATOM 7767 N N . LEU B 1 486 ? 15.68 -22.547 -27.719 1 98.69 486 LEU B N 1
ATOM 7768 C CA . LEU B 1 486 ? 14.344 -22.5 -27.125 1 98.69 486 LEU B CA 1
ATOM 7769 C C . LEU B 1 486 ? 13.93 -21.062 -26.844 1 98.69 486 LEU B C 1
ATOM 7771 O O . LEU B 1 486 ? 12.789 -20.688 -27.109 1 98.69 486 LEU B O 1
ATOM 7775 N N . ARG B 1 487 ? 14.852 -20.266 -26.297 1 98.62 487 ARG B N 1
ATOM 7776 C CA . ARG B 1 487 ? 14.57 -18.859 -26.016 1 98.62 487 ARG B CA 1
ATOM 7777 C C . ARG B 1 487 ? 14.18 -18.109 -27.297 1 98.62 487 ARG B C 1
ATOM 7779 O O . ARG B 1 487 ? 13.234 -17.328 -27.297 1 98.62 487 ARG B O 1
ATOM 7786 N N . LYS B 1 488 ? 14.914 -18.344 -28.328 1 98.69 488 LYS B N 1
ATOM 7787 C CA . LYS B 1 488 ? 14.633 -17.719 -29.609 1 98.69 488 LYS B CA 1
ATOM 7788 C C . LYS B 1 488 ? 13.227 -18.062 -30.094 1 98.69 488 LYS B C 1
ATOM 7790 O O . LYS B 1 488 ? 12.5 -17.188 -30.562 1 98.69 488 LYS B O 1
ATOM 7795 N N . ASP B 1 489 ? 12.852 -19.344 -30.016 1 98.81 489 ASP B N 1
ATOM 7796 C CA . ASP B 1 489 ? 11.531 -19.781 -30.453 1 98.81 489 ASP B CA 1
ATOM 7797 C C . ASP B 1 489 ? 10.438 -19.156 -29.594 1 98.81 489 ASP B C 1
ATOM 7799 O O . ASP B 1 489 ? 9.398 -18.734 -30.109 1 98.81 489 ASP B O 1
ATOM 7803 N N . VAL B 1 490 ? 10.664 -19.094 -28.266 1 98.81 490 VAL B N 1
ATOM 7804 C CA . VAL B 1 490 ? 9.711 -18.516 -27.344 1 98.81 490 VAL B CA 1
ATOM 7805 C C . VAL B 1 490 ? 9.508 -17.031 -27.656 1 98.81 490 VAL B C 1
ATOM 7807 O O . VAL B 1 490 ? 8.367 -16.562 -27.75 1 98.81 490 VAL B O 1
ATOM 7810 N N . GLU B 1 491 ? 10.57 -16.312 -27.828 1 98.75 491 GLU B N 1
ATOM 7811 C CA . GLU B 1 491 ? 10.508 -14.875 -28.078 1 98.75 491 GLU B CA 1
ATOM 7812 C C . GLU B 1 491 ? 9.844 -14.578 -29.422 1 98.75 491 GLU B C 1
ATOM 7814 O O . GLU B 1 491 ? 9.07 -13.625 -29.547 1 98.75 491 GLU B O 1
ATOM 7819 N N . ALA B 1 492 ? 10.148 -15.375 -30.422 1 98.69 492 ALA B N 1
ATOM 7820 C CA . ALA B 1 492 ? 9.539 -15.203 -31.734 1 98.69 492 ALA B CA 1
ATOM 7821 C C . ALA B 1 492 ? 8.023 -15.406 -31.672 1 98.69 492 ALA B C 1
ATOM 7823 O O . ALA B 1 492 ? 7.266 -14.695 -32.312 1 98.69 492 ALA B O 1
ATOM 7824 N N . PHE B 1 493 ? 7.66 -16.359 -30.953 1 98.56 493 PHE B N 1
ATOM 7825 C CA . PHE B 1 493 ? 6.25 -16.688 -30.797 1 98.56 493 PHE B CA 1
ATOM 7826 C C . PHE B 1 493 ? 5.535 -15.617 -29.969 1 98.56 493 PHE B C 1
ATOM 7828 O O . PHE B 1 493 ? 4.539 -15.047 -30.422 1 98.56 493 PHE B O 1
ATOM 7835 N N . ALA B 1 494 ? 6.055 -15.289 -28.812 1 98.56 494 ALA B N 1
ATOM 7836 C CA . ALA B 1 494 ? 5.422 -14.375 -27.859 1 98.56 494 ALA B CA 1
ATOM 7837 C C . ALA B 1 494 ? 5.297 -12.977 -28.453 1 98.56 494 ALA B C 1
ATOM 7839 O O . ALA B 1 494 ? 4.316 -12.273 -28.188 1 98.56 494 ALA B O 1
ATOM 7840 N N . SER B 1 495 ? 6.207 -12.539 -29.25 1 98 495 SER B N 1
ATOM 7841 C CA . SER B 1 495 ? 6.293 -11.172 -29.734 1 98 495 SER B CA 1
ATOM 7842 C C . SER B 1 495 ? 5.211 -10.898 -30.781 1 98 495 SER B C 1
ATOM 7844 O O . SER B 1 495 ? 4.957 -9.742 -31.125 1 98 495 SER B O 1
ATOM 7846 N N . THR B 1 496 ? 4.504 -11.93 -31.219 1 97.69 496 THR B N 1
ATOM 7847 C CA . THR B 1 496 ? 3.496 -11.742 -32.25 1 97.69 496 THR B CA 1
ATOM 7848 C C . THR B 1 496 ? 2.16 -11.328 -31.656 1 97.69 496 THR B C 1
ATOM 7850 O O . THR B 1 496 ? 1.261 -10.883 -32.375 1 97.69 496 THR B O 1
ATOM 7853 N N . PHE B 1 497 ? 2.002 -11.383 -30.406 1 97.81 497 PHE B N 1
ATOM 7854 C CA . PHE B 1 497 ? 0.726 -11.125 -29.75 1 97.81 497 PHE B CA 1
ATOM 7855 C C . PHE B 1 497 ? 0.665 -9.688 -29.234 1 97.81 497 PHE B C 1
ATOM 7857 O O . PHE B 1 497 ? 1.69 -9.109 -28.859 1 97.81 497 PHE B O 1
ATOM 7864 N N . PRO B 1 498 ? -0.521 -9.117 -29.188 1 96.75 498 PRO B N 1
ATOM 7865 C CA . PRO B 1 498 ? -0.655 -7.77 -28.625 1 96.75 498 PRO B CA 1
ATOM 7866 C C . PRO B 1 498 ? -0.368 -7.723 -27.125 1 96.75 498 PRO B C 1
ATOM 7868 O O . PRO B 1 498 ? -0.364 -8.758 -26.469 1 96.75 498 PRO B O 1
ATOM 7871 N N . MET B 1 499 ? -0.069 -6.535 -26.656 1 97 499 MET B N 1
ATOM 7872 C CA . MET B 1 499 ? 0.248 -6.32 -25.25 1 97 499 MET B CA 1
ATOM 7873 C C . MET B 1 499 ? -0.541 -5.145 -24.688 1 97 499 MET B C 1
ATOM 7875 O O . MET B 1 499 ? -0.446 -4.027 -25.188 1 97 499 MET B O 1
ATOM 7879 N N . PRO B 1 500 ? -1.388 -5.383 -23.641 1 97.25 500 PRO B N 1
ATOM 7880 C CA . PRO B 1 500 ? -2.041 -4.25 -22.984 1 97.25 500 PRO B CA 1
ATOM 7881 C C . PRO B 1 500 ? -1.044 -3.258 -22.391 1 97.25 500 PRO B C 1
ATOM 7883 O O . PRO B 1 500 ? 0.118 -3.605 -22.172 1 97.25 500 PRO B O 1
ATOM 7886 N N . GLY B 1 501 ? -1.555 -2.045 -22.062 1 97.12 501 GLY B N 1
ATOM 7887 C CA . GLY B 1 501 ? -0.702 -1.02 -21.484 1 97.12 501 GLY B CA 1
ATOM 7888 C C . GLY B 1 501 ? -0.11 -0.082 -22.516 1 97.12 501 GLY B C 1
ATOM 7889 O O . GLY B 1 501 ? -0.654 0.063 -23.609 1 97.12 501 GLY B O 1
ATOM 7890 N N . PHE B 1 502 ? 0.923 0.578 -22.094 1 95.94 502 PHE B N 1
ATOM 7891 C CA . PHE B 1 502 ? 1.63 1.472 -23.016 1 95.94 502 PHE B CA 1
ATOM 7892 C C . PHE B 1 502 ? 2.49 0.679 -23.984 1 95.94 502 PHE B C 1
ATOM 7894 O O . PHE B 1 502 ? 3.033 -0.37 -23.641 1 95.94 502 PHE B O 1
ATOM 7901 N N . SER B 1 503 ? 2.73 1.223 -25.156 1 92.19 503 SER B N 1
ATOM 7902 C CA . SER B 1 503 ? 3.492 0.506 -26.188 1 92.19 503 SER B CA 1
ATOM 7903 C C . SER B 1 503 ? 4.988 0.558 -25.891 1 92.19 503 SER B C 1
ATOM 7905 O O . SER B 1 503 ? 5.699 -0.429 -26.094 1 92.19 503 SER B O 1
ATOM 7907 N N . ASP B 1 504 ? 5.406 1.604 -25.297 1 87.69 504 ASP B N 1
ATOM 7908 C CA . ASP B 1 504 ? 6.848 1.826 -25.25 1 87.69 504 ASP B CA 1
ATOM 7909 C C . ASP B 1 504 ? 7.395 1.526 -23.844 1 87.69 504 ASP B C 1
ATOM 7911 O O . ASP B 1 504 ? 8.609 1.438 -23.656 1 87.69 504 ASP B O 1
ATOM 7915 N N . HIS B 1 505 ? 6.512 1.487 -23 1 87.81 505 HIS B N 1
ATOM 7916 C CA . HIS B 1 505 ? 6.969 1.239 -21.641 1 87.81 505 HIS B CA 1
ATOM 7917 C C . HIS B 1 505 ? 5.867 0.607 -20.797 1 87.81 505 HIS B C 1
ATOM 7919 O O . HIS B 1 505 ? 4.688 0.668 -21.156 1 87.81 505 HIS B O 1
#

Sequence (1010 aa):
MALSLVCKRFLKEVTRQHSILFSDIVNNNVKSSWKAHCKLYSLWKGTEPLSTDDPEMWQLLQEEKHRQTSGLELIASENFASRSCLEALGSCLNNKYSEGYPGQRYYGGTEVIDKIELLCQKRALEAFRLDPEKWGVNVQPYSGSPANFAAYTALLSPHDRLMGLDLPDGGHLTHGFMNDQKRISATSVYFESMGYKLNPETGLIDYDRLEDMAKLFRPKLIIAGTSAYSRLIDYKRFRQICDDVKAILLADIAHISGLIAANVIPTPFDYADVVTTTTHKTLRGGRAGMIFFRKGVKSVDKNGKEIKYDFQQKVDFAVFPSLQGGPHNHAIASVAVALKQAMSPEFREYQEQTLKNAKAMAKALIAKKYTLVSGGTDNHLLLLDLRPKGLDGARLESVMNATNITANKNTCPGDKSALVPGGVRLGAPALTSRNFKEKDFEQVVEFIHRAVEIALDVKTKAGKTVKEFKAYLETDETVKEQMKLLRKDVEAFASTFPMPGFSDHMALSLVCKRFLKEVTRQHSILFSDIVNNNVKSSWKAHCKLYSLWKGTEPLSTDDPEMWQLLQEEKHRQTSGLELIASENFASRSCLEALGSCLNNKYSEGYPGQRYYGGTEVIDKIELLCQKRALEAFRLDPEKWGVNVQPYSGSPANFAAYTALLSPHDRLMGLDLPDGGHLTHGFMNDQKRISATSVYFESMGYKLNPETGLIDYDRLEDMAKLFRPKLIIAGTSAYSRLIDYKRFRQICDDVKAILLADIAHISGLIAANVIPTPFDYADVVTTTTHKTLRGGRAGMIFFRKGVKSVDKNGKEIKYDFQQKVDFAVFPSLQGGPHNHAIASVAVALKQAMSPEFREYQEQTLKNAKAMAKALIAKKYTLVSGGTDNHLLLLDLRPKGLDGARLESVMNATNITANKNTCPGDKSALVPGGVRLGAPALTSRNFKEKDFEQVVEFIHRAVEIALDVKTKAGKTVKEFKAYLETDETVKEQMKLLRKDVEAFASTFPMPGFSDH

Nearest PDB structures (foldseek):
  8gku-assembly1_B  TM=9.931E-01  e=1.967E-71  Homo sapiens
  7byi-assembly1_A  TM=9.912E-01  e=3.017E-70  Homo sapiens
  6smn-assembly1_C  TM=9.895E-01  e=6.782E-69  Arabidopsis thaliana
  7byi-assembly1_B  TM=9.870E-01  e=7.228E-70  Homo sapiens
  6fl5-assembly1_G  TM=9.735E-01  e=8.062E-70  Homo sapiens

Secondary structure (DSSP, 8-state):
----S---S---STTSS---STTSSSSSGGGS-------------S---HHHH-HHHHHHHHHHHHHHHHSEE--TT-----HHHHHHHTSGGGG----EETTEESSS--HHHHHHHHHHHHHHHHHTT--TTTEEEE---SSHHHHHHHHHHHH--TT-EEEEE-GGGT--GGGT-B-SS-B-SHHHHHSEEEEE-B-TTT-SB-HHHHHHHHHHH--SEEEEE-SS--S---HHHHHHHHHHHT-EEEEE-TTTHHHHHTTSS--STTT-SEEEEESSSTT---S-EEEEEE-SEEEE-TTSPEEEP-HHHHHHHIIIIII-SS--HHHHHHHHHHHHHHTSHHHHHHHHHHHHHHHHHHHHHHHTT-EEGGGS-SSSEEEEE-GGGT--HHHHHHHHHHTTEE-EEE--TT-S-SSS-SEEEEESHHHHTTT--HHHHHHHHHHHHHHHHHHHHHHHHS-SSHHHHHHHHHH-HHHHHHHHHHHHHHHHHHTTS--SS-S--/----S--TTSSTTGGGSTT-GGGSTTSSGGGS-------------S---HHHH-HHHHHHHHHHHHHHHHSEE--TT-----HHHHHHHTSGGGG----EETTEESSS--HHHHHHHHHHHHHHHHHTT--TTTEEEE---SSHHHHHHHHHHHH--TT-EEEEE-GGGT--GGGT-B-SS-B-SHHHHHSEEEEE-B-TTT-SB-HHHHHHHHHHH--SEEEEE-SS--S---HHHHHHHHHHHT-EEEEE-TTTHHHHHTTSS--STTT-SEEEEESSSTT---S-EEEEEE-SEEEE-TTSPEEEP-HHHHHHHIIIIII-SS--HHHHHHHHHHHHHHTSHHHHHHHHHHHHHHHHHHHHHHHTT-EEGGGS-SSSEEEEE-GGGT--HHHHHHHHHHTTEE-EEE--TT-S-SSS-SEEEEESHHHHTTT--HHHHHHHHHHHHHHHHHHHHHHHHS-SSHHHHHHHHHH-HHHHHHHHHHHHHHHHHHTTS--SS-S--

InterPro domains:
  IPR001085 Serine hydroxymethyltransferase [MF_00051] (49-501)
  IPR001085 Serine hydroxymethyltransferase [PIRSF000412] (45-504)
  IPR001085 Serine hydroxymethyltransferase [cd00378] (53-469)
  IPR015421 Pyridoxal phosphate-dependent transferase, major domain [G3DSA:3.40.640.10] (79-352)
  IPR015422 Pyridoxal phosphate-dependent transferase, small domain [G3DSA:3.90.1150.10] (54-500)
  IPR015424 Pyridoxal phosphate-dependent transferase [SSF53383] (46-502)
  IPR019798 Serine hydroxymethyltransferase, pyridoxal phosphate binding site [PS00096] (273-289)
  IPR039429 Serine hydroxymethyltransferase-like domain [PF00464] (51-448)
  IPR049943 Serine hydroxymethyltransferase-like [PTHR11680] (39-504)

pLDDT: mean 90.58, std 20.55, range [16.88, 98.94]

Foldseek 3Di:
DCPDDDPDDDPDDDPDDDPDDDPDDPPDPVVVPCPVCPVPVVPPPVPDDCCPVPVPVVVVVLVVVLLLLLFAEWALQAAAAFQVLVDLLPDPLQVDFFFDAQPDTPDPDCPVLNVLLVLLFVLVCVLLVHDPQWKGKDFQFQAQLSLLVLLCQLQHAFAAEEEEAEQQLFTDLSRQYDDPVGGDHPNVVRYPYDYFHADQVQSHGPLVVVLVVCQVRLGQEYEAEGHAGQEATDLVSVLVSCVVSVHAYEYECASCVLVSSLPVGDDNVVRHQKYKYFCCRLLNWATGMMMMGTWDFPDADPVRHTDIDPSVVSSSVSSPPNPDGGGSSSRSNRSSVSSVVSNDPVSSVLQVQLQQQQQLLLVLCVVVVWDWRSSGGRHFKTKTFQVVVVAWQLLLQLLCVLLSHHWHGGARPPFDDGNTHRITMTGRNHVSSLVDGSVNSSVVSVLSVLSVVLSVVLCVVFDDDSVRSNVCCVPPPVNVVSSVVSSVVSSVSSNVTDHRHDDSD/DDPDPPPDPPDVDDPPPDPDDPPPDPPDDCVVDCPVCPVPVVPPPVPDDCCPVPVPVVVVVLVVVLLLLLFAEWALQAAAAFQVLVDLLPDPLQVDFFFDAQVDTPDPDCPVLNVLLVLLFVLVCVLLVHDPQWKGKDFQFQAQLSLLVLLCQLQHAFAAEEEEAEQQLFTDLSRQYDDPVGGDHPNVVRYPYDYFHADQVQSHGPLVVVLVVCQVRLGQEYEAEGHAGFEATDLVSVLVSCVVSVHAYEYECASCVLVSSLVVGDDNVVRHQKYKYFCCRLLNWATGMMMMGTWDFPDADPVRHTDIDPSVVSSSVSRPPNPDGGGSSSRSNRSSVSSVVSNDPVSSVLQVQLQQQQQLLLVLCVVVVWDWRSSGGRHFKTKTFCVVVVAWQLLLQLLCVLLSHHWDGGARPPFDDGNTHRITMTGRNHVSSLVDGSVNSSVVSVLSVLSVVLSVVLCVVFDDDSVRSNVCCVPPPVNVVSSVVSSVVSSVSSNVTDHRHDDSD

Solvent-accessible surface area (backbone atoms only — not comparable to full-atom values): 50704 Å² total; per-residue (Å²): 139,93,94,74,88,82,94,76,82,78,94,72,79,89,75,76,70,90,76,71,77,78,69,66,74,72,63,64,70,66,62,70,56,78,66,64,68,65,63,67,65,72,71,86,60,31,54,51,50,34,68,73,73,37,45,70,61,38,50,49,44,33,50,44,37,47,51,61,45,32,22,46,54,20,34,56,71,26,20,61,32,26,23,28,22,24,51,35,35,27,30,58,40,66,33,55,65,49,34,68,45,75,96,55,54,66,42,46,77,43,70,56,57,29,53,48,52,52,49,25,43,51,34,49,35,55,26,60,70,47,54,74,67,44,35,46,64,47,63,54,37,71,24,38,47,50,25,51,53,22,50,47,55,34,76,44,58,83,59,41,37,31,33,9,30,29,45,62,56,16,17,38,52,72,37,22,29,56,58,98,85,43,65,50,9,44,41,26,63,51,27,36,49,48,63,38,55,49,33,73,86,60,53,40,75,32,62,67,60,41,43,57,49,38,66,74,67,51,30,54,31,40,44,56,42,54,70,57,65,24,60,79,83,63,47,66,62,51,40,53,46,23,63,74,51,68,23,46,38,33,29,40,34,34,57,47,41,25,38,36,34,42,61,77,50,86,66,50,79,87,56,39,49,31,38,33,26,32,30,27,20,51,43,28,17,30,67,22,13,30,41,35,29,41,35,44,76,69,47,63,48,98,86,66,48,74,38,61,49,64,46,62,64,30,38,47,39,22,41,43,59,19,53,34,61,54,42,58,49,8,36,39,45,2,35,32,49,24,29,52,49,38,61,35,71,67,38,31,51,50,45,54,47,17,39,48,25,27,41,33,35,44,50,48,40,43,74,71,71,49,48,42,55,58,74,36,50,75,36,49,29,36,41,39,43,29,52,89,76,74,43,40,10,49,56,40,39,52,48,27,40,73,25,44,33,26,36,25,51,28,52,35,72,84,54,88,40,84,81,63,9,31,6,35,36,41,15,25,50,27,42,34,62,31,68,52,42,46,69,52,30,41,50,50,47,53,54,51,49,54,35,46,52,52,37,55,54,45,52,76,70,29,56,93,44,69,67,44,36,55,52,41,55,75,64,40,66,67,56,38,50,53,41,50,51,49,22,50,53,41,30,62,57,32,53,72,44,61,67,36,22,53,92,76,49,142,85,82,83,88,79,77,84,77,71,72,94,61,80,82,73,65,85,76,62,77,79,66,68,79,73,62,72,74,67,67,71,52,78,72,64,69,67,65,69,66,73,74,84,59,33,54,50,50,34,68,72,74,38,45,70,61,41,50,50,43,32,50,44,38,50,52,59,45,32,22,46,54,19,36,58,72,27,20,60,31,28,23,29,21,24,52,35,34,27,32,59,39,64,32,51,66,49,35,68,46,76,97,52,55,65,43,45,76,40,68,56,57,30,52,48,54,51,49,24,43,52,34,48,36,54,26,60,69,47,55,74,68,45,35,46,64,47,61,54,36,71,24,36,47,49,26,50,52,22,50,47,55,34,77,44,58,84,59,41,37,31,34,8,31,28,46,62,56,16,16,39,52,72,36,22,30,55,59,98,84,44,64,51,8,44,40,26,62,51,28,37,49,49,64,37,54,50,33,74,87,59,54,41,75,34,62,67,60,40,44,56,48,39,65,74,67,52,29,55,31,38,44,55,38,53,70,56,66,25,62,81,80,63,46,67,62,50,40,53,48,22,61,73,51,68,24,45,36,33,32,40,34,34,58,47,42,24,37,38,35,40,63,77,50,89,69,53,78,87,53,41,50,30,37,35,25,33,30,28,20,52,44,28,17,30,65,21,13,32,39,36,30,43,35,43,76,69,46,64,47,97,85,67,49,74,37,60,50,62,45,60,63,31,39,47,39,22,42,43,58,18,55,35,61,54,43,57,48,10,36,38,46,3,35,33,49,23,29,55,48,40,63,35,71,68,38,29,50,52,45,54,48,16,38,48,25,26,41,33,34,43,50,48,39,42,73,72,71,48,47,42,55,57,72,37,51,74,37,50,31,37,40,40,42,28,51,89,76,74,44,40,10,48,56,39,40,53,46,27,39,74,25,45,34,26,37,25,52,28,52,36,73,84,54,89,40,85,79,63,8,30,6,35,35,41,14,26,50,27,41,35,62,31,67,50,44,46,70,52,30,40,50,50,47,51,54,51,50,52,36,46,53,52,40,54,56,44,52,77,71,30,56,92,44,70,68,44,37,54,50,42,54,75,65,40,65,68,56,39,50,54,40,50,52,50,22,49,53,40,30,62,58,33,53,72,45,60,67,36,22,53,92,75,50

Organism: Nephila pilipes (NCBI:txid299642)